Protein 5T8V (pdb70)

Sequence (1315 aa):
GESLDLRQRANVALHELKAYLQAAFQAVDRAIAQKSSNEMAIFLSETEATLAAPTQTKLQSALKKTIELNCFMTVPLDDLIYLLRLCDSALRQTESLDFSVQTSWGAQDVEQWLELLPNLEAAIRAARTSMRIMCGGREEKQLYSENAIEQALSLCKRLIDGIIMPLAELRNTSDTEELFKALSSCKRRILPLMTDAQKLLSMMSELIAKVDTSETVTNALEFAASQLLFIETANAERDSVIETQKFDGFRLVAMDMICQIFLLNPSQRQGIIDEILTSLEKLPLGKRARTFKLADGSSIQPVSALIMRLVQTSAGIIQSEAQGASQHSTAIRDLDTISTPLLETARNNASYVIKFIVNRALNSPYRNLLDLFVEDFITCLDNPDWPAAELLLRLLMLMMVGLVENDKSSIMAKNMALELLGTMCAAISKLRGHVRKMASALEADELSLFLSDLAASALELKSRPEHMVAWTGPYRATLEYLQSRSNEDAQLSSAMTFIISEWGSKICTCYDGYQDDVLERDQELGRLAYRLREMILDRKWLSTEYTYKDVSPLQAKLSYSIILLRSQFCEAFGAILNILLNSMASDQPTVRSKSLKSINQVMEADPTILDGDSVVVQLILRSSSDSSTQVRDSALGLISKCISLRPALEEKMTETVVNRFSDAGPGVRKRAMKLAKDIYLRNSNRVLRSAIANGLLHRVQDPEESVRDLARQVIEEIWFAPSLSEHVILMVQTVKRGNVANVLDKVLQALLSPSSKTSQASMEVCRKLVGSMFDLIDNNDASAPSGRDVLQVLMIFAKAEASLFTFEQLRLLRPYIASIGTSEDLTVSRAVVVIYRRVLPQLSSAHAQFLTDVRKELLPVVAKVPRALLDDVMACLWIISTLLGTYEPLARLVISSLKGIQKTRASAQVQPLDQLKIRQFDRYSLIVGMAGKHCNLDSHHEMFKEHFPKFSGASVSKLMVDIVVPFAAPSWPLDVRKPALDCVGLVCQSSPRNYVAANVYTAFQQVFDDQIPILETMVLRSLKEFLFSEEKRSETNYDDVASATTHRFLKDITRIATSTQDDHAFLAVEVLASINRQGLVHPKETGVTFITLATSTHPRISELAFLEHKALHTKHETVIEREYAKAIQSIFAYQRDIVKDPRGATTNPFTPKLHLFMEVLKISKAKNRVKFLEKLVSQIDFDIAKLELPPHVQYSRFIIENLAFFEYVTVGEIHSLVAAMERLVASTGASVAQVIESEVRLRQLTAASMILLAIWEVRTYLRRLYSLARPPVKVQGVTGDKVWEEINNIMGALSGGRERMVRACKDLVELMSID

InterPro domains:
  IPR011989 Armadillo-like helical [G3DSA:1.25.10.10] (979-1140)
  IPR016024 Armadillo-type fold [SSF48371] (767-1599)
  IPR024986 Sister chromatid cohesion C-terminal domain [PF12830] (1502-1687)
  IPR033031 Scc2/Nipped-B family [PTHR21704] (41-1926)

Nearest PDB structures (foldseek):
  5t8v-assembly1_A  TM=1.001E+00  e=0.000E+00  Thermochaetoides thermophila DSM 1495
  6yuf-assembly1_D  TM=5.471E-01  e=8.106E-29  Schizosaccharomyces pombe 972h-
  5me3-assembly1_A  TM=6.918E-01  e=1.312E-23  Eremothecium gossypii ATCC 10895
  5w0w-assembly4_J  TM=2.829E-01  e=2.355E-06  Homo sapiens
  7pks-assembly1_p  TM=2.955E-01  e=1.503E-05  Homo sapiens

Solvent-accessible surface area: 59080 Å² total; per-residue (Å²): 128,116,104,105,106,100,168,55,80,12,64,47,4,19,107,80,0,68,65,41,1,93,32,0,19,109,1,1,87,118,1,50,78,101,127,60,71,25,164,48,0,24,44,46,50,123,102,46,3,2,0,14,13,90,4,0,51,118,0,1,62,16,0,96,104,0,42,119,27,109,12,4,116,78,2,51,46,122,27,0,62,74,0,29,138,11,0,43,3,2,5,86,82,1,97,103,52,104,2,25,13,102,71,107,62,16,49,136,61,8,100,142,3,19,126,48,4,65,38,0,25,1,0,0,12,0,0,27,0,2,0,16,2,5,6,22,66,23,156,59,174,109,1,77,53,95,86,9,11,79,25,0,9,42,4,0,92,66,2,3,101,5,1,1,17,25,1,1,74,10,64,70,72,105,129,23,68,106,0,12,112,14,0,22,99,18,93,215,115,0,67,62,1,1,36,5,2,30,81,0,4,43,2,0,10,60,0,11,50,114,20,153,39,54,114,103,4,6,74,22,0,10,151,7,2,13,73,1,0,20,11,64,32,7,148,37,101,205,45,14,0,4,116,15,131,49,2,45,20,0,13,84,23,1,0,49,2,0,7,46,1,1,50,70,42,88,114,41,41,83,36,6,0,40,85,1,0,45,40,4,39,159,48,92,119,58,47,33,51,92,61,24,148,16,90,88,58,38,25,0,2,9,1,0,0,0,0,0,7,0,0,0,14,16,23,70,136,4,137,49,59,80,53,0,13,76,78,38,58,37,4,0,96,25,0,37,91,40,0,52,65,38,39,94,45,0,101,58,3,0,28,56,0,1,106,28,0,6,71,63,6,26,120,96,131,0,59,71,0,0,37,21,0,4,87,1,0,42,58,0,5,29,11,9,12,5,0,0,0,5,7,0,0,50,22,0,4,76,66,0,27,37,40,31,121,60,132,191,21,62,101,109,4,45,35,4,0,20,58,4,0,0,47,0,0,14,10,0,0,128,9,41,15,53,0,73,151,16,16,88,51,176,84,123,59,128,24,16,116,64,0,34,80,4,0,62,8,7,19,110,139,124,89,65,52,68,73,14,2,23,28,76,0,0,6,9,0,0,2,25,31,0,38,73,99,21,117,166,70,42,24,3,27,14,0,17,28,3,1,8,2,27,0,0,27,87,0,5,86,4,38,75,61,72,188,81,131,75,117,100,36,7,42,54,4,0,67,2,0,24,24,0,36,34,1,39,113,69,131,113,32,7,52,105,102,56,131,65,139,123,7,45,89,100,19,0,48,12,0,4,1,0,14,4,10,54,12,89,0,5,86,19,16,36,67,2,8,57,31,1,2,90,9,6,55,28,123,52,109,93,6,42,63,36,2,25,122,1,0,37,89,0,0,89,35,3,31,44,25,3,70,74,156,12,63,1,8,94,16,0,38,144,10,1,72,30,118,41,58,123,4,26,31,30,0,1,19,5,0,38,64,0,3,78,48,71,90,96,22,8,98,116,0,3,119,26,0,30,74,36,6,92,9,87,7,61,37,1,22,71,100,0,0,87,15,0,21,63,0,10,94,125,36,82,45,84,89,20,39,2,28,2,2,14,15,0,0,72,39,11,120,2,104,82,92,50,0,68,74,30,0,65,74,0,2,50,66,10,5,11,37,179,118,72,65,41,46,0,21,8,1,2,54,0,19,136,121,30,130,2,55,88,13,0,4,91,2,0,56,54,13,17,47,115,122,54,176,85,17,145,76,10,26,88,31,0,85,126,1,0,28,11,0,3,96,51,27,95,117,152,142,80,108,56,33,58,26,114,24,2,0,63,0,0,22,17,0,2,86,10,58,16,37,2,5,66,42,97,20,0,130,50,0,48,87,69,0,64,52,6,27,122,42,143,47,69,44,11,2,99,0,0,1,9,0,1,54,84,0,0,63,81,32,112,79,53,54,63,117,22,2,32,44,0,17,139,64,1,32,80,9,2,61,151,9,60,99,70,4,0,30,9,0,0,5,1,0,65,39,0,0,58,56,26,70,71,50,83,21,1,0,134,22,5,7,59,4,0,67,10,0,55,130,14,122,42,28,28,135,110,110,129,24,60,123,96,75,18,154,76,1,52,40,65,0,16,7,0,0,0,2,1,47,35,4,51,4,56,92,48,80,100,51,0,94,124,71,13,105,202,20,104,67,48,33,3,6,111,18,5,1,55,26,0,8,54,4,1,38,72,108,53,62,84,79,4,9,71,7,0,1,17,1,0,1,4,0,0,23,54,15,6,143,12,0,44,27,66,60,0,46,76,11,0,54,64,0,2,98,48,107,40,86,69,0,9,13,15,1,0,125,5,8,45,73,4,5,59,56,7,18,168,106,78,173,162,89,53,65,97,3,2,37,46,5,8,88,95,0,15,175,23,1,34,73,6,0,38,52,60,46,75,89,40,0,29,17,0,0,34,0,5,0,0,2,17,103,55,55,33,10,133,28,117,87,5,1,27,22,0,3,6,0,2,13,10,94,31,80,118,0,21,112,34,0,36,92,8,2,71,38,4,6,92,132,77,57,104,12,1,55,161,32,15,32,126,0,0,83,30,0,15,37,9,2,99,70,43,25,162,47,45,60,0,2,55,100,133,114,39,43,8,15,0,72,30,3,4,74,2,0,103,102,26,147,83,169,45,5,22,100,0,0,42,64,0,4,65,36,0,71,27,115,43,79,71,112,170,56,2,93,36,0,28,22,1,15,0,0,2,0,0,0,1,22,14,154,12,67,42,49,27,13,11,115,35,0,4,35,6,1,54,136,16,1,63,70,22,0,44,67,2,0,90,39,4,63,87,99,89,151,55,135,37,2,0,0,0,0,2,1,1,26,0,2,69,45,0,40,47,22,1,67,188,11,35,92,181,104,200,103,26,122,127,62,185,68,25,100,5,83,182,4,32,111,67,0,73,66,23,11,14,5,21,69,38,51,136,118,79,9,61,136,10,3,118,54,0,26,97,60,33,93,83,149

Structure (mmCIF, N/CA/C/O backbone):
data_5T8V
#
_entry.id   5T8V
#
_cell.length_a   66.733
_cell.length_b   88.779
_cell.length_c   160.296
_cell.angle_alpha   90.000
_cell.angle_beta   93.170
_cell.angle_gamma   90.000
#
_symmetry.space_group_name_H-M   'P 1 21 1'
#
loop_
_entity.id
_entity.type
_entity.pdbx_description
1 polymer 'Putative uncharacterized protein'
2 non-polymer 'CITRIC ACID'
#
loop_
_atom_site.group_PDB
_atom_site.id
_atom_site.type_symbol
_atom_site.label_atom_id
_atom_site.label_alt_id
_atom_site.label_comp_id
_atom_site.label_asym_id
_atom_site.label_entity_id
_atom_site.label_seq_id
_atom_site.pdbx_PDB_ins_code
_atom_site.Cartn_x
_atom_site.Cartn_y
_atom_site.Cartn_z
_atom_site.occupancy
_atom_site.B_iso_or_equiv
_atom_site.auth_seq_id
_atom_site.auth_comp_id
_atom_site.auth_asym_id
_atom_site.auth_atom_id
_atom_site.pdbx_PDB_model_num
ATOM 1 N N . GLY A 1 4 ? -30.801 81.402 38.989 1.00 87.55 388 GLY A N 1
ATOM 2 C CA . GLY A 1 4 ? -29.924 81.774 40.084 1.00 90.27 388 GLY A CA 1
ATOM 3 C C . GLY A 1 4 ? -29.351 80.570 40.802 1.00 85.03 388 GLY A C 1
ATOM 4 O O . GLY A 1 4 ? -29.260 80.552 42.029 1.00 92.75 388 GLY A O 1
ATOM 7 N N . GLU A 1 5 ? -28.962 79.559 40.029 1.00 118.64 389 GLU A N 1
ATOM 8 C CA . GLU A 1 5 ? -28.406 78.320 40.559 1.00 116.41 389 GLU A CA 1
ATOM 9 C C . GLU A 1 5 ? -27.169 77.911 39.772 1.00 109.06 389 GLU A C 1
ATOM 10 O O . GLU A 1 5 ? -26.952 76.730 39.486 1.00 105.25 389 GLU A O 1
ATOM 22 N N . SER A 1 6 ? -26.339 78.885 39.412 1.00 101.48 390 SER A N 1
ATOM 23 C CA . SER A 1 6 ? -25.073 78.643 38.723 1.00 98.64 390 SER A CA 1
ATOM 24 C C . SER A 1 6 ? -23.953 78.965 39.709 1.00 100.54 390 SER A C 1
ATOM 25 O O . SER A 1 6 ? -23.548 80.124 39.849 1.00 100.51 390 SER A O 1
ATOM 33 N N . LEU A 1 7 ? -23.456 77.932 40.390 1.00 73.57 391 LEU A N 1
ATOM 34 C CA . LEU A 1 7 ? -22.479 78.097 41.458 1.00 76.17 391 LEU A CA 1
ATOM 35 C C . LEU A 1 7 ? -21.230 77.275 41.163 1.00 73.12 391 LEU A C 1
ATOM 36 O O . LEU A 1 7 ? -20.908 77.026 39.997 1.00 70.10 391 LEU A O 1
ATOM 52 N N . ASP A 1 8 ? -20.521 76.852 42.207 1.00 77.30 392 ASP A N 1
ATOM 53 C CA . ASP A 1 8 ? -19.375 75.975 42.026 1.00 74.97 392 ASP A CA 1
ATOM 54 C C . ASP A 1 8 ? -19.840 74.560 41.684 1.00 71.07 392 ASP A C 1
ATOM 55 O O . ASP A 1 8 ? -20.974 74.161 41.966 1.00 72.06 392 ASP A O 1
ATOM 64 N N . LEU A 1 9 ? -18.934 73.792 41.073 1.00 93.02 393 LEU A N 1
ATOM 65 C CA . LEU A 1 9 ? -19.311 72.507 40.491 1.00 89.62 393 LEU A CA 1
ATOM 66 C C . LEU A 1 9 ? -19.916 71.561 41.522 1.00 87.84 393 LEU A C 1
ATOM 67 O O . LEU A 1 9 ? -20.768 70.737 41.177 1.00 85.46 393 LEU A O 1
ATOM 83 N N . ARG A 1 10 ? -19.483 71.648 42.780 1.00 62.25 394 ARG A N 1
ATOM 84 C CA . ARG A 1 10 ? -20.037 70.790 43.822 1.00 61.25 394 ARG A CA 1
ATOM 85 C C . ARG A 1 10 ? -21.550 70.966 43.921 1.00 58.64 394 ARG A C 1
ATOM 86 O O . ARG A 1 10 ? -22.326 70.018 43.721 1.00 56.22 394 ARG A O 1
ATOM 107 N N . GLN A 1 11 ? -21.989 72.193 44.211 1.00 64.86 395 GLN A N 1
ATOM 108 C CA . GLN A 1 11 ? -23.413 72.439 44.396 1.00 62.79 395 GLN A CA 1
ATOM 109 C C . GLN A 1 11 ? -24.190 72.184 43.112 1.00 58.40 395 GLN A C 1
ATOM 110 O O . GLN A 1 11 ? -25.307 71.660 43.154 1.00 57.60 395 GLN A O 1
ATOM 124 N N . ARG A 1 12 ? -23.625 72.551 41.960 1.00 71.27 396 ARG A N 1
ATOM 125 C CA . ARG A 1 12 ? -24.296 72.252 40.698 1.00 66.14 396 ARG A CA 1
ATOM 126 C C . ARG A 1 12 ? -24.532 70.755 40.558 1.00 62.18 396 ARG A C 1
ATOM 127 O O . ARG A 1 12 ? -25.624 70.322 40.168 1.00 61.21 396 ARG A O 1
ATOM 148 N N . ALA A 1 13 ? -23.517 69.949 40.876 1.00 48.11 397 ALA A N 1
ATOM 149 C CA . ALA A 1 13 ? -23.674 68.500 40.852 1.00 45.98 397 ALA A CA 1
ATOM 150 C C . ALA A 1 13 ? -24.825 68.065 41.746 1.00 46.14 397 ALA A C 1
ATOM 151 O O . ALA A 1 13 ? -25.692 67.286 41.329 1.00 44.63 397 ALA A O 1
ATOM 158 N N . ASN A 1 14 ? -24.858 68.565 42.985 1.00 49.59 398 ASN A N 1
ATOM 159 C CA . ASN A 1 14 ? -25.950 68.1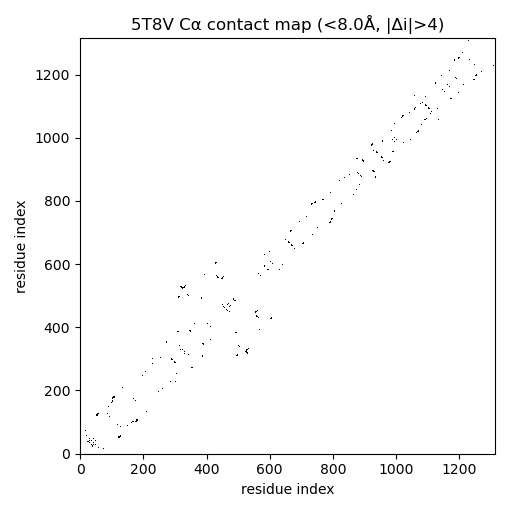87 43.880 1.00 51.38 398 ASN A CA 1
ATOM 160 C C . ASN A 1 14 ? -27.305 68.580 43.295 1.00 51.90 398 ASN A C 1
ATOM 161 O O . ASN A 1 14 ? -28.286 67.836 43.425 1.00 52.02 398 ASN A O 1
ATOM 172 N N . VAL A 1 15 ? -27.379 69.742 42.641 1.00 46.87 399 VAL A N 1
ATOM 173 C CA . VAL A 1 15 ? -28.640 70.193 42.056 1.00 45.95 399 VAL A CA 1
ATOM 174 C C . VAL A 1 15 ? -29.081 69.240 40.952 1.00 42.69 399 VAL A C 1
ATOM 175 O O . VAL A 1 15 ? -30.236 68.804 40.910 1.00 42.06 399 VAL A O 1
ATOM 188 N N . ALA A 1 16 ? -28.170 68.912 40.034 1.00 55.63 400 ALA A N 1
ATOM 189 C CA . ALA A 1 16 ? -28.508 67.963 38.978 1.00 51.59 400 ALA A CA 1
ATOM 190 C C . ALA A 1 16 ? -28.963 66.635 39.567 1.00 52.75 400 ALA A C 1
ATOM 191 O O . ALA A 1 16 ? -29.925 66.026 39.081 1.00 52.85 400 ALA A O 1
ATOM 198 N N . LEU A 1 17 ? -28.291 66.176 40.625 1.00 47.15 401 LEU A N 1
ATOM 199 C CA . LEU A 1 17 ? -28.675 64.922 41.264 1.00 47.72 401 LEU A CA 1
ATOM 200 C C . LEU A 1 17 ? -30.101 64.990 41.793 1.00 49.02 401 LEU A C 1
ATOM 201 O O . LEU A 1 17 ? -30.916 64.100 41.527 1.00 48.49 401 LEU A O 1
ATOM 217 N N . HIS A 1 18 ? -30.424 66.041 42.551 1.00 53.67 402 HIS A N 1
ATOM 218 C CA . HIS A 1 18 ? -31.757 66.132 43.142 1.00 55.49 402 HIS A CA 1
ATOM 219 C C . HIS A 1 18 ? -32.829 66.313 42.074 1.00 53.96 402 HIS A C 1
ATOM 220 O O . HIS A 1 18 ? -33.941 65.789 42.211 1.00 53.77 402 HIS A O 1
ATOM 234 N N . GLU A 1 19 ? -32.518 67.047 41.005 1.00 57.90 403 GLU A N 1
ATOM 235 C CA . GLU A 1 19 ? -33.478 67.211 39.918 1.00 56.85 403 GLU A CA 1
ATOM 236 C C . GLU A 1 19 ? -33.761 65.877 39.241 1.00 54.86 403 GLU A C 1
ATOM 237 O O . GLU A 1 19 ? -34.923 65.513 39.017 1.00 54.22 403 GLU A O 1
ATOM 249 N N . LEU A 1 20 ? -32.707 65.123 38.915 1.00 54.91 404 LEU A N 1
ATOM 250 C CA . LEU A 1 20 ? -32.911 63.822 38.289 1.00 52.93 404 LEU A CA 1
ATOM 251 C C . LEU A 1 20 ? -33.649 62.872 39.222 1.00 54.49 404 LEU A C 1
ATOM 252 O O . LEU A 1 20 ? -34.477 62.074 38.772 1.00 53.00 404 LEU A O 1
ATOM 268 N N . LYS A 1 21 ? -33.355 62.925 40.521 1.00 58.11 405 LYS A N 1
ATOM 269 C CA . LYS A 1 21 ? -34.077 62.083 41.469 1.00 60.67 405 LYS A CA 1
ATOM 270 C C . LYS A 1 21 ? -35.560 62.430 41.477 1.00 61.05 405 LYS A C 1
ATOM 271 O O . LYS A 1 21 ? -36.420 61.545 41.386 1.00 61.41 405 LYS A O 1
ATOM 290 N N . ALA A 1 22 ? -35.879 63.722 41.574 1.00 44.22 406 ALA A N 1
ATOM 291 C CA . ALA A 1 22 ? -37.273 64.152 41.596 1.00 43.95 406 ALA A CA 1
ATOM 292 C C . ALA A 1 22 ? -37.998 63.704 40.333 1.00 41.66 406 ALA A C 1
ATOM 293 O O . ALA A 1 22 ? -39.024 63.014 40.398 1.00 42.56 406 ALA A O 1
ATOM 300 N N . TYR A 1 23 ? -37.475 64.087 39.167 1.00 56.66 407 TYR A N 1
ATOM 301 C CA . TYR A 1 23 ? -38.117 63.701 37.915 1.00 53.84 407 TYR A CA 1
ATOM 302 C C . TYR A 1 23 ? -38.253 62.187 37.813 1.00 52.46 407 TYR A C 1
ATOM 303 O O . TYR A 1 23 ? -39.272 61.677 37.332 1.00 50.37 407 TYR A O 1
ATOM 321 N N . LEU A 1 24 ? -37.232 61.455 38.258 1.00 49.23 408 LEU A N 1
ATOM 322 C CA . LEU A 1 24 ? -37.271 59.997 38.216 1.00 48.93 408 LEU A CA 1
ATOM 323 C C . LEU A 1 24 ? -38.443 59.462 39.030 1.00 51.75 408 LEU A C 1
ATOM 324 O O . LEU A 1 24 ? -39.230 58.638 38.545 1.00 50.74 408 LEU A O 1
ATOM 340 N N . GLN A 1 25 ? -38.576 59.923 40.277 1.00 65.28 409 GLN A N 1
ATOM 341 C CA . GLN A 1 25 ? -39.698 59.495 41.106 1.00 69.55 409 GLN A CA 1
ATOM 342 C C . GLN A 1 25 ? -41.027 59.844 40.450 1.00 66.52 409 GLN A C 1
ATOM 343 O O . GLN A 1 25 ? -41.947 59.018 40.417 1.00 66.36 409 GLN A O 1
ATOM 357 N N . ALA A 1 26 ? -41.143 61.062 39.915 1.00 37.56 410 ALA A N 1
ATOM 358 C CA . ALA A 1 26 ? -42.369 61.455 39.227 1.00 37.39 410 ALA A CA 1
ATOM 359 C C . ALA A 1 26 ? -42.690 60.500 38.083 1.00 35.36 410 ALA A C 1
ATOM 360 O O . ALA A 1 26 ? -43.860 60.169 37.848 1.00 35.86 410 ALA A O 1
ATOM 367 N N . ALA A 1 27 ? -41.665 60.044 37.360 1.00 42.28 411 ALA A N 1
ATOM 368 C CA . ALA A 1 27 ? -41.893 59.109 36.263 1.00 39.40 411 ALA A CA 1
ATOM 369 C C . ALA A 1 27 ? -42.352 57.752 36.781 1.00 39.60 411 ALA A C 1
ATOM 370 O O . ALA A 1 27 ? -43.295 57.162 36.240 1.00 40.04 411 ALA A O 1
ATOM 377 N N . PHE A 1 28 ? -41.704 57.240 37.830 1.00 53.26 412 PHE A N 1
ATOM 378 C CA . PHE A 1 28 ? -42.065 55.917 38.330 1.00 52.81 412 PHE A CA 1
ATOM 379 C C . PHE A 1 28 ? -43.477 55.903 38.904 1.00 55.23 412 PHE A C 1
ATOM 380 O O . PHE A 1 28 ? -44.254 54.982 38.626 1.00 56.37 412 PHE A O 1
ATOM 397 N N . GLN A 1 29 ? -43.837 56.911 39.701 1.00 59.70 413 GLN A N 1
ATOM 398 C CA . GLN A 1 29 ? -45.204 56.957 40.209 1.00 63.04 413 GLN A CA 1
ATOM 399 C C . GLN A 1 29 ? -46.200 57.318 39.114 1.00 62.87 413 GLN A C 1
ATOM 400 O O . GLN A 1 29 ? -47.388 57.005 39.247 1.00 67.32 413 GLN A O 1
ATOM 414 N N . ALA A 1 30 ? -45.743 57.956 38.032 1.00 47.35 414 ALA A N 1
ATOM 415 C CA . ALA A 1 30 ? -46.593 58.101 36.855 1.00 43.84 414 ALA A CA 1
ATOM 416 C C . ALA A 1 30 ? -46.891 56.742 36.233 1.00 41.31 414 ALA A C 1
ATOM 417 O O . ALA A 1 30 ? -48.016 56.489 35.787 1.00 41.70 414 ALA A O 1
ATOM 424 N N . VAL A 1 31 ? -45.896 55.852 36.199 1.00 34.90 415 VAL A N 1
ATOM 425 C CA . VAL A 1 31 ? -46.134 54.489 35.732 1.00 34.72 415 VAL A CA 1
ATOM 426 C C . VAL A 1 31 ? -47.099 53.774 36.669 1.00 37.37 415 VAL A C 1
ATOM 427 O O . VAL A 1 31 ? -48.028 53.088 36.223 1.00 37.97 415 VAL A O 1
ATOM 440 N N . ASP A 1 32 ? -46.896 53.918 37.981 1.00 39.36 416 ASP A N 1
ATOM 441 C CA . ASP A 1 32 ? -47.816 53.312 38.940 1.00 42.22 416 ASP A CA 1
ATOM 442 C C . ASP A 1 32 ? -49.246 53.766 38.681 1.00 43.34 416 ASP A C 1
ATOM 443 O O . ASP A 1 32 ? -50.173 52.949 38.638 1.00 44.75 416 ASP A O 1
ATOM 452 N N . ARG A 1 33 ? -49.443 55.074 38.505 1.00 61.52 417 ARG A N 1
ATOM 453 C CA . ARG A 1 33 ? -50.779 55.588 38.221 1.00 63.71 417 ARG A CA 1
ATOM 454 C C . ARG A 1 33 ? -51.311 55.033 36.907 1.00 62.18 417 ARG A C 1
ATOM 455 O O . ARG A 1 33 ? -52.506 54.741 36.786 1.00 62.89 417 ARG A O 1
ATOM 476 N N . ALA A 1 34 ? -50.439 54.883 35.909 1.00 56.59 418 ALA A N 1
ATOM 477 C CA . ALA A 1 34 ? -50.868 54.361 34.619 1.00 55.41 418 ALA A CA 1
ATOM 478 C C . ALA A 1 34 ? -51.215 52.879 34.678 1.00 56.71 418 ALA A C 1
ATOM 479 O O . ALA A 1 34 ? -51.919 52.390 33.791 1.00 57.83 418 ALA A O 1
ATOM 486 N N . ILE A 1 35 ? -50.734 52.157 35.686 1.00 46.39 419 ILE A N 1
ATOM 487 C CA . ILE A 1 35 ? -51.091 50.749 35.855 1.00 47.32 419 ILE A CA 1
ATOM 488 C C . ILE A 1 35 ? -52.355 50.601 36.690 1.00 50.64 419 ILE A C 1
ATOM 489 O O . ILE A 1 35 ? -53.287 49.892 36.300 1.00 51.96 419 ILE A O 1
ATOM 505 N N . ALA A 1 36 ? -52.400 51.255 37.852 1.00 60.06 420 ALA A N 1
ATOM 506 C CA . ALA A 1 36 ? -53.599 51.252 38.682 1.00 62.76 420 ALA A CA 1
ATOM 507 C C . ALA A 1 36 ? -54.805 51.599 37.822 1.00 62.92 420 ALA A C 1
ATOM 508 O O . ALA A 1 36 ? -55.660 50.746 37.562 1.00 64.52 420 ALA A O 1
ATOM 515 N N . GLN A 1 37 ? -54.877 52.848 37.374 1.00 61.00 421 GLN A N 1
ATOM 516 C CA . GLN A 1 37 ? -55.824 53.213 36.333 1.00 61.30 421 GLN A CA 1
ATOM 517 C C . GLN A 1 37 ? -55.406 52.554 35.025 1.00 60.85 421 GLN A C 1
ATOM 518 O O . GLN A 1 37 ? -54.220 52.507 34.690 1.00 59.68 421 GLN A O 1
ATOM 532 N N . LYS A 1 38 ? -56.383 52.031 34.284 1.00 54.80 422 LYS A N 1
ATOM 533 C CA . LYS A 1 38 ? -56.106 51.347 33.026 1.00 54.27 422 LYS A CA 1
ATOM 534 C C . LYS A 1 38 ? -56.012 52.308 31.844 1.00 52.69 422 LYS A C 1
ATOM 535 O O . LYS A 1 38 ? -56.403 51.948 30.726 1.00 52.30 422 LYS A O 1
ATOM 554 N N . SER A 1 39 ? -55.498 53.518 32.059 1.00 61.38 423 SER A N 1
ATOM 555 C CA . SER A 1 39 ? -55.406 54.529 31.017 1.00 61.17 423 SER A CA 1
ATOM 556 C C . SER A 1 39 ? -53.987 55.075 30.957 1.00 62.20 423 SER A C 1
ATOM 557 O O . SER A 1 39 ? -53.218 54.973 31.916 1.00 63.11 423 SER A O 1
ATOM 565 N N . SER A 1 40 ? -53.651 55.667 29.813 1.00 49.48 424 SER A N 1
ATOM 566 C CA . SER A 1 40 ? -52.327 56.241 29.614 1.00 48.84 424 SER A CA 1
ATOM 567 C C . SER A 1 40 ? -52.215 57.563 30.362 1.00 48.56 424 SER A C 1
ATOM 568 O O . SER A 1 40 ? -53.108 58.412 30.284 1.00 50.21 424 SER A O 1
ATOM 576 N N . ASN A 1 41 ? -51.118 57.732 31.089 1.00 75.99 425 ASN A N 1
ATOM 577 C CA . ASN A 1 41 ? -50.887 58.929 31.879 1.00 76.13 425 ASN A CA 1
ATOM 578 C C . ASN A 1 41 ? -50.225 60.009 31.023 1.00 72.21 425 ASN A C 1
ATOM 579 O O . ASN A 1 41 ? -49.794 59.770 29.893 1.00 70.19 425 ASN A O 1
ATOM 590 N N . GLU A 1 42 ? -50.164 61.224 31.575 1.00 75.75 426 GLU A N 1
ATOM 591 C CA . GLU A 1 42 ? -49.486 62.319 30.890 1.00 74.91 426 GLU A CA 1
ATOM 592 C C . GLU A 1 42 ? -48.022 61.995 30.621 1.00 70.07 426 GLU A C 1
ATOM 593 O O . GLU A 1 42 ? -47.443 62.503 29.654 1.00 66.77 426 GLU A O 1
ATOM 605 N N . MET A 1 43 ? -47.409 61.163 31.461 1.00 50.74 427 MET A N 1
ATOM 606 C CA . MET A 1 43 ? -46.013 60.767 31.311 1.00 45.81 427 MET A CA 1
ATOM 607 C C . MET A 1 43 ? -45.840 59.327 30.856 1.00 42.01 427 MET A C 1
ATOM 608 O O . MET A 1 43 ? -44.937 59.040 30.070 1.00 40.69 427 MET A O 1
ATOM 622 N N . ALA A 1 44 ? -46.683 58.415 31.327 1.00 29.14 428 ALA A N 1
ATOM 623 C CA . ALA A 1 44 ? -46.564 57.001 31.008 1.00 28.65 428 ALA A CA 1
ATOM 624 C C . ALA A 1 44 ? -47.605 56.587 29.972 1.00 28.66 428 ALA A C 1
ATOM 625 O O . ALA A 1 44 ? -48.562 57.307 29.681 1.00 29.38 428 ALA A O 1
ATOM 632 N N . ILE A 1 45 ? -47.396 55.398 29.415 1.00 34.98 429 ILE A N 1
ATOM 633 C CA . ILE A 1 45 ? -48.294 54.793 28.441 1.00 35.02 429 ILE A CA 1
ATOM 634 C C . ILE A 1 45 ? -48.713 53.435 28.980 1.00 37.32 429 ILE A C 1
ATOM 635 O O . ILE A 1 45 ? -47.864 52.638 29.400 1.00 36.77 429 ILE A O 1
ATOM 651 N N . PHE A 1 46 ? -50.018 53.179 28.972 1.00 39.22 430 PHE A N 1
ATOM 652 C CA . PHE A 1 46 ? -50.571 51.914 29.435 1.00 41.91 430 PHE A CA 1
ATOM 653 C C . PHE A 1 46 ? -50.627 50.934 28.268 1.00 43.59 430 PHE A C 1
ATOM 654 O O . PHE A 1 46 ? -51.275 51.209 27.252 1.00 42.79 430 PHE A O 1
ATOM 671 N N . LEU A 1 47 ? -49.944 49.798 28.414 1.00 41.56 431 LEU A N 1
ATOM 672 C CA . LEU A 1 47 ? -49.956 48.758 27.392 1.00 44.69 431 LEU A CA 1
ATOM 673 C C . LEU A 1 47 ? -50.862 47.614 27.828 1.00 49.46 431 LEU A C 1
ATOM 674 O O . LEU A 1 47 ? -51.991 47.491 27.343 1.00 50.52 431 LEU A O 1
ATOM 690 N N . SER A 1 48 ? -50.378 46.775 28.735 1.00 51.00 432 SER A N 1
ATOM 691 C CA . SER A 1 48 ? -51.179 45.741 29.373 1.00 55.81 432 SER A CA 1
ATOM 692 C C . SER A 1 48 ? -51.445 46.140 30.821 1.00 57.77 432 SER A C 1
ATOM 693 O O . SER A 1 48 ? -51.024 47.202 31.286 1.00 57.38 432 SER A O 1
ATOM 701 N N . GLU A 1 49 ? -52.153 45.274 31.542 1.00 80.48 433 GLU A N 1
ATOM 702 C CA . GLU A 1 49 ? -52.473 45.551 32.937 1.00 84.69 433 GLU A CA 1
ATOM 703 C C . GLU A 1 49 ? -51.322 45.232 33.883 1.00 82.11 433 GLU A C 1
ATOM 704 O O . GLU A 1 49 ? -51.488 45.366 35.100 1.00 83.87 433 GLU A O 1
ATOM 716 N N . THR A 1 50 ? -50.169 44.811 33.359 1.00 75.71 434 THR A N 1
ATOM 717 C CA . THR A 1 50 ? -48.971 44.622 34.162 1.00 73.43 434 THR A CA 1
ATOM 718 C C . THR A 1 50 ? -47.803 45.487 33.714 1.00 69.48 434 THR A C 1
ATOM 719 O O . THR A 1 50 ? -46.930 45.782 34.537 1.00 69.51 434 THR A O 1
ATOM 730 N N . GLU A 1 51 ? -47.766 45.905 32.451 1.00 62.00 435 GLU A N 1
ATOM 731 C CA . GLU A 1 51 ? -46.697 46.734 31.917 1.00 57.86 435 GLU A CA 1
ATOM 732 C C . GLU A 1 51 ? -47.216 48.130 31.596 1.00 53.03 435 GLU A C 1
ATOM 733 O O . GLU A 1 51 ? -48.407 48.331 31.343 1.00 52.11 435 GLU A O 1
ATOM 745 N N . ALA A 1 52 ? -46.298 49.095 31.610 1.00 47.23 436 ALA A N 1
ATOM 746 C CA . ALA A 1 52 ? -46.607 50.478 31.268 1.00 44.97 436 ALA A CA 1
ATOM 747 C C . ALA A 1 52 ? -45.305 51.255 31.131 1.00 42.75 436 ALA A C 1
ATOM 748 O O . ALA A 1 52 ? -44.498 51.293 32.067 1.00 43.38 436 ALA A O 1
ATOM 755 N N . THR A 1 53 ? -45.088 51.875 29.976 1.00 37.48 437 THR A N 1
ATOM 756 C CA . THR A 1 53 ? -43.786 52.422 29.633 1.00 34.59 437 THR A CA 1
ATOM 757 C C . THR A 1 53 ? -43.768 53.937 29.818 1.00 33.47 437 THR A C 1
ATOM 758 O O . THR A 1 53 ? -44.768 54.563 30.168 1.00 34.52 437 THR A O 1
ATOM 769 N N . LEU A 1 54 ? -42.599 54.530 29.590 1.00 32.94 438 LEU A N 1
ATOM 770 C CA . LEU A 1 54 ? -42.438 55.975 29.647 1.00 31.13 438 LEU A CA 1
ATOM 771 C C . LEU A 1 54 ? -42.609 56.562 28.253 1.00 29.62 438 LEU A C 1
ATOM 772 O O . LEU A 1 54 ? -42.130 55.998 27.265 1.00 29.42 438 LEU A O 1
ATOM 788 N N . ALA A 1 55 ? -43.301 57.694 28.177 1.00 24.24 439 ALA A N 1
ATOM 789 C CA . ALA A 1 55 ? -43.544 58.331 26.893 1.00 23.48 439 ALA A CA 1
ATOM 790 C C . ALA A 1 55 ? -42.266 58.980 26.365 1.00 22.97 439 ALA A C 1
ATOM 791 O O . ALA A 1 55 ? -41.296 59.196 27.094 1.00 22.14 439 ALA A O 1
ATOM 798 N N . ALA A 1 56 ? -42.275 59.291 25.070 1.00 36.33 440 ALA A N 1
ATOM 799 C CA . ALA A 1 56 ? -41.087 59.865 24.446 1.00 36.18 440 ALA A CA 1
ATOM 800 C C . ALA A 1 56 ? -40.650 61.178 25.086 1.00 37.60 440 ALA A C 1
ATOM 801 O O . ALA A 1 56 ? -39.434 61.369 25.264 1.00 39.28 440 ALA A O 1
ATOM 808 N N . PRO A 1 57 ? -41.542 62.107 25.443 1.00 26.35 441 PRO A N 1
ATOM 809 C CA . PRO A 1 57 ? -41.080 63.380 26.019 1.00 26.29 441 P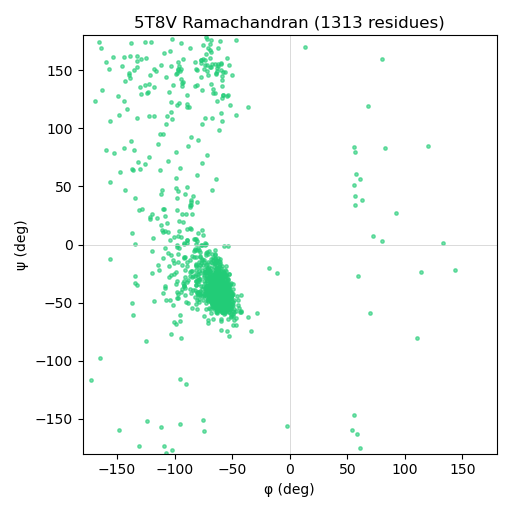RO A CA 1
ATOM 810 C C . PRO A 1 57 ? -40.448 63.204 27.391 1.00 26.98 441 PRO A C 1
ATOM 811 O O . PRO A 1 57 ? -39.385 63.769 27.679 1.00 28.08 441 PRO A O 1
ATOM 822 N N . THR A 1 58 ? -41.101 62.425 28.254 1.00 36.38 442 THR A N 1
ATOM 823 C CA . THR A 1 58 ? -40.521 62.151 29.563 1.00 37.69 442 THR A CA 1
ATOM 824 C C . THR A 1 58 ? -39.179 61.442 29.425 1.00 36.43 442 THR A C 1
ATOM 825 O O . THR A 1 58 ? -38.239 61.724 30.178 1.00 39.94 442 THR A O 1
ATOM 836 N N . GLN A 1 59 ? -39.066 60.527 28.461 1.00 26.61 443 GLN A N 1
ATOM 837 C CA . GLN A 1 59 ? -37.770 59.924 28.171 1.00 24.53 443 GLN A CA 1
ATOM 838 C C . GLN A 1 59 ? -36.752 60.988 27.788 1.00 23.95 443 GLN A C 1
ATOM 839 O O . GLN A 1 59 ? -35.594 60.931 28.214 1.00 23.80 443 GLN A O 1
ATOM 853 N N . THR A 1 60 ? -37.168 61.971 26.987 1.00 23.00 444 THR A N 1
ATOM 854 C CA . THR A 1 60 ? -36.264 63.057 26.615 1.00 23.50 444 THR A CA 1
ATOM 855 C C . THR A 1 60 ? -35.738 63.773 27.852 1.00 25.02 444 THR A C 1
ATOM 856 O O . THR A 1 60 ? -34.521 63.898 28.044 1.00 26.66 444 THR A O 1
ATOM 867 N N . LYS A 1 61 ? -36.644 64.251 28.708 1.00 23.62 445 LYS A N 1
ATOM 868 C CA . LYS A 1 61 ? -36.205 64.988 29.889 1.00 26.24 445 LYS A CA 1
ATOM 869 C C . LYS A 1 61 ? -35.306 64.130 30.775 1.00 26.22 445 LYS A C 1
ATOM 870 O O . LYS A 1 61 ? -34.285 64.611 31.287 1.00 26.05 445 LYS A O 1
ATOM 889 N N . LEU A 1 62 ? -35.662 62.857 30.967 1.00 35.84 446 LEU A N 1
ATOM 890 C CA . LEU A 1 62 ? -34.784 61.964 31.716 1.00 37.25 446 LEU A CA 1
ATOM 891 C C . LEU A 1 62 ? -33.396 61.916 31.094 1.00 38.20 446 LEU A C 1
ATOM 892 O O . LEU A 1 62 ? -32.386 61.923 31.807 1.00 39.61 446 LEU A O 1
ATOM 908 N N . GLN A 1 63 ? -33.324 61.865 29.764 1.00 35.46 447 GLN A N 1
ATOM 909 C CA . GLN A 1 63 ? -32.025 61.855 29.102 1.00 34.29 447 GLN A CA 1
ATOM 910 C C . GLN A 1 63 ? -31.243 63.121 29.419 1.00 35.35 447 GLN A C 1
ATOM 911 O O . GLN A 1 63 ? -30.048 63.060 29.733 1.00 36.66 447 GLN A O 1
ATOM 925 N N . SER A 1 64 ? -31.901 64.280 29.352 1.00 33.05 448 SER A N 1
ATOM 926 C CA . SER A 1 64 ? -31.222 65.532 29.675 1.00 34.00 448 SER A CA 1
ATOM 927 C C . SER A 1 64 ? -30.653 65.497 31.091 1.00 34.90 448 SER A C 1
ATOM 928 O O . SER A 1 64 ? -29.468 65.786 31.309 1.00 35.80 448 SER A O 1
ATOM 936 N N . ALA A 1 65 ? -31.487 65.135 32.069 1.00 27.17 449 ALA A N 1
ATOM 937 C CA . ALA A 1 65 ? -31.022 65.082 33.452 1.00 29.23 449 ALA A CA 1
ATOM 938 C C . ALA A 1 65 ? -29.856 64.111 33.608 1.00 29.88 449 ALA A C 1
ATOM 939 O O . ALA A 1 65 ? -28.873 64.409 34.302 1.00 31.17 449 ALA A O 1
ATOM 946 N N . LEU A 1 66 ? -29.946 62.944 32.966 1.00 32.93 450 LEU A N 1
ATOM 947 C CA . LEU A 1 66 ? -28.859 61.972 33.024 1.00 32.57 450 LEU A CA 1
ATOM 948 C C . LEU A 1 66 ? -27.563 62.568 32.489 1.00 32.08 450 LEU A C 1
ATOM 949 O O . LEU A 1 66 ? -26.494 62.404 33.090 1.00 32.42 450 LEU A O 1
ATOM 965 N N . LYS A 1 67 ? -27.635 63.260 31.349 1.00 32.26 451 LYS A N 1
ATOM 966 C CA . LYS A 1 67 ? -26.445 63.909 30.808 1.00 33.60 451 LYS A CA 1
ATOM 967 C C . LYS A 1 67 ? -25.876 64.918 31.796 1.00 35.69 451 LYS A C 1
ATOM 968 O O . LYS A 1 67 ? -24.653 65.018 31.958 1.00 36.37 451 LYS A O 1
ATOM 987 N N . LYS A 1 68 ? -26.746 65.671 32.473 1.00 43.03 452 LYS A N 1
ATOM 988 C CA . LYS A 1 68 ? -26.270 66.584 33.509 1.00 45.45 452 LYS A CA 1
ATOM 989 C C . LYS A 1 68 ? -25.490 65.833 34.584 1.00 45.06 452 LYS A C 1
ATOM 990 O O . LYS A 1 68 ? -24.387 66.243 34.966 1.00 45.75 452 LYS A O 1
ATOM 1009 N N . THR A 1 69 ? -26.045 64.727 35.086 1.00 40.03 453 THR A N 1
ATOM 1010 C CA . THR A 1 69 ? -25.362 63.987 36.146 1.00 41.63 453 THR A CA 1
ATOM 1011 C C . THR A 1 69 ? -24.030 63.426 35.662 1.00 41.33 453 THR A C 1
ATOM 1012 O O . THR A 1 69 ? -23.059 63.371 36.425 1.00 42.74 453 THR A O 1
ATOM 1023 N N . ILE A 1 70 ? -23.962 63.001 34.399 1.00 31.66 454 ILE A N 1
ATOM 1024 C CA . ILE A 1 70 ? -22.722 62.433 33.875 1.00 31.00 454 ILE A CA 1
ATOM 1025 C C . ILE A 1 70 ? -21.653 63.512 33.753 1.00 31.20 454 ILE A C 1
ATOM 1026 O O . ILE A 1 70 ? -20.510 63.328 34.188 1.00 31.48 454 ILE A O 1
ATOM 1042 N N . GLU A 1 71 ? -22.005 64.658 33.165 1.00 45.09 455 GLU A N 1
ATOM 1043 C CA . GLU A 1 71 ? -21.004 65.696 32.934 1.00 47.83 455 GLU A CA 1
ATOM 1044 C C . GLU A 1 71 ? -20.483 66.292 34.237 1.00 50.50 455 GLU A C 1
ATOM 1045 O O . GLU A 1 71 ? -19.355 66.797 34.273 1.00 51.01 455 GLU A O 1
ATOM 1057 N N . LEU A 1 72 ? -21.274 66.248 35.308 1.00 37.84 456 LEU A N 1
ATOM 1058 C CA . LEU A 1 72 ? -20.850 66.755 36.606 1.00 40.69 456 LEU A CA 1
ATOM 1059 C C . LEU A 1 72 ? -20.308 65.659 37.515 1.00 42.25 456 LEU A C 1
ATOM 1060 O O . LEU A 1 72 ? -20.113 65.897 38.711 1.00 44.29 456 LEU A O 1
ATOM 1076 N N . ASN A 1 73 ? -20.063 64.465 36.976 1.00 56.93 457 ASN A N 1
ATOM 1077 C CA . ASN A 1 73 ? -19.394 63.391 37.708 1.00 60.10 457 ASN A CA 1
ATOM 1078 C C . ASN A 1 73 ? -20.122 63.038 39.003 1.00 61.35 457 ASN A C 1
ATOM 1079 O O . ASN A 1 73 ? -19.493 62.680 40.002 1.00 65.03 457 ASN A O 1
ATOM 1090 N N . CYS A 1 74 ? -21.452 63.141 39.000 1.00 39.09 458 CYS A N 1
ATOM 1091 C CA . CYS A 1 74 ? -22.266 62.687 40.119 1.00 38.43 458 CYS A CA 1
ATOM 1092 C C . CYS A 1 74 ? -23.240 61.588 39.721 1.00 36.94 458 CYS A C 1
ATOM 1093 O O . CYS A 1 74 ? -24.064 61.180 40.548 1.00 38.33 458 CYS A O 1
ATOM 1101 N N . PHE A 1 75 ? -23.170 61.098 38.481 1.00 44.11 459 PHE A N 1
ATOM 1102 C CA . PHE A 1 75 ? -24.005 59.981 38.059 1.00 43.18 459 PHE A CA 1
ATOM 1103 C C . PHE A 1 75 ? -23.753 58.734 38.895 1.00 46.71 459 PHE A C 1
ATOM 1104 O O . PHE A 1 75 ? -24.631 57.869 38.981 1.00 47.04 459 PHE A O 1
ATOM 1121 N N . MET A 1 76 ? -22.578 58.629 39.518 1.00 60.84 460 MET A N 1
ATOM 1122 C CA . MET A 1 76 ? -22.267 57.471 40.349 1.00 64.32 460 MET A CA 1
ATOM 1123 C C . MET A 1 76 ? -23.153 57.406 41.585 1.00 65.97 460 MET A C 1
ATOM 1124 O O . MET A 1 76 ? -23.367 56.320 42.135 1.00 67.50 460 MET A O 1
ATOM 1138 N N . THR A 1 77 ? -23.673 58.548 42.038 1.00 60.52 461 THR A N 1
ATOM 1139 C CA . THR A 1 77 ? -24.460 58.588 43.265 1.00 62.31 461 THR A CA 1
ATOM 1140 C C . THR A 1 77 ? -25.908 58.171 43.050 1.00 61.69 461 THR A C 1
ATOM 1141 O O . THR A 1 77 ? -26.587 57.826 44.024 1.00 64.68 461 THR A O 1
ATOM 1152 N N . VAL A 1 78 ? -26.395 58.197 41.812 1.00 48.39 462 VAL A N 1
ATOM 1153 C CA . VAL A 1 78 ? -27.765 57.791 41.507 1.00 47.15 462 VAL A CA 1
ATOM 1154 C C . VAL A 1 78 ? -27.996 56.391 42.065 1.00 48.04 462 VAL A C 1
ATOM 1155 O O . VAL A 1 78 ? -27.197 55.484 41.791 1.00 47.68 462 VAL A O 1
ATOM 1168 N N . PRO A 1 79 ? -29.056 56.160 42.837 1.00 46.83 463 PRO A N 1
ATOM 1169 C CA . PRO A 1 79 ? -29.296 54.813 43.367 1.00 48.41 463 PRO A CA 1
ATOM 1170 C C . PRO A 1 79 ? -29.327 53.776 42.256 1.00 46.91 463 PRO A C 1
ATOM 1171 O O . PRO A 1 79 ? -30.040 53.921 41.262 1.00 44.67 463 PRO A O 1
ATOM 1182 N N . LEU A 1 80 ? -28.531 52.721 42.430 1.00 40.52 464 LEU A N 1
ATOM 1183 C CA . LEU A 1 80 ? -28.496 51.643 41.447 1.00 39.15 464 LEU A CA 1
ATOM 1184 C C . LEU A 1 80 ? -29.867 51.000 41.287 1.00 39.10 464 LEU A C 1
ATOM 1185 O O . LEU A 1 80 ? -30.376 50.865 40.168 1.00 37.20 464 LEU A O 1
ATOM 1201 N N . ASP A 1 81 ? -30.486 50.605 42.404 1.00 68.05 465 ASP A N 1
ATOM 1202 C CA . ASP A 1 81 ? -31.691 49.782 42.350 1.00 69.50 465 ASP A CA 1
ATOM 1203 C C . ASP A 1 81 ? -32.784 50.398 41.486 1.00 67.16 465 ASP A C 1
ATOM 1204 O O . ASP A 1 81 ? -33.563 49.666 40.864 1.00 66.91 465 ASP A O 1
ATOM 1213 N N . ASP A 1 82 ? -32.866 51.727 41.426 1.00 64.15 466 ASP A N 1
ATOM 1214 C CA . ASP A 1 82 ? -33.892 52.385 40.628 1.00 62.36 466 ASP A CA 1
ATOM 1215 C C . ASP A 1 82 ? -33.384 52.814 39.253 1.00 58.65 466 ASP A C 1
ATOM 1216 O O . ASP A 1 82 ? -34.101 53.513 38.530 1.00 59.00 466 ASP A O 1
ATOM 1225 N N . LEU A 1 83 ? -32.167 52.417 38.880 1.00 46.28 467 LEU A N 1
ATOM 1226 C CA . LEU A 1 83 ? -31.725 52.514 37.493 1.00 40.74 467 LEU A CA 1
ATOM 1227 C C . LEU A 1 83 ? -32.020 51.231 36.727 1.00 38.05 467 LEU A C 1
ATOM 1228 O O . LEU A 1 83 ? -32.345 51.280 35.535 1.00 35.21 467 LEU A O 1
ATOM 1244 N N . ILE A 1 84 ? -31.908 50.080 37.396 1.00 39.41 468 ILE A N 1
ATOM 1245 C CA . ILE A 1 84 ? -32.354 48.826 36.799 1.00 38.89 468 ILE A CA 1
ATOM 1246 C C . ILE A 1 84 ? -33.827 48.917 36.430 1.00 38.08 468 ILE A C 1
ATOM 1247 O O . ILE A 1 84 ? -34.265 48.361 35.416 1.00 37.11 468 ILE A O 1
ATOM 1263 N N . TYR A 1 85 ? -34.617 49.614 37.250 1.00 35.87 469 TYR A N 1
ATOM 1264 C CA . TYR A 1 85 ? -36.040 49.755 36.962 1.00 34.55 469 TYR A CA 1
ATOM 1265 C C . TYR A 1 85 ? -36.261 50.596 35.710 1.00 31.05 469 TYR A C 1
ATOM 1266 O O . TYR A 1 85 ? -37.075 50.238 34.850 1.00 29.49 469 TYR A O 1
ATOM 1284 N N . LEU A 1 86 ? -35.542 51.713 35.586 1.00 35.87 470 LEU A N 1
ATOM 1285 C CA . LEU A 1 86 ? -35.636 52.510 34.370 1.00 32.74 470 LEU A CA 1
ATOM 1286 C C . LEU A 1 86 ? -35.225 51.691 33.153 1.00 32.37 470 LEU A C 1
ATOM 1287 O O . LEU A 1 86 ? -35.890 51.736 32.110 1.00 31.95 470 LEU A O 1
ATOM 1303 N N . LEU A 1 87 ? -34.139 50.922 33.269 1.00 26.50 471 LEU A N 1
ATOM 1304 C CA . LEU A 1 87 ? -33.738 50.054 32.167 1.00 25.94 471 LEU A CA 1
ATOM 1305 C C . LEU A 1 87 ? -34.807 49.013 31.857 1.00 26.95 471 LEU A C 1
ATOM 1306 O O . LEU A 1 87 ? -34.934 48.578 30.706 1.00 26.03 471 LEU A O 1
ATOM 1322 N N . ARG A 1 88 ? -35.587 48.606 32.861 1.00 37.83 472 ARG A N 1
ATOM 1323 C CA . ARG A 1 88 ? -36.661 47.653 32.608 1.00 39.22 472 ARG A CA 1
ATOM 1324 C C . ARG A 1 88 ? -37.808 48.313 31.853 1.00 36.20 472 ARG A C 1
ATOM 1325 O O . ARG A 1 88 ? -38.347 47.731 30.905 1.00 34.34 472 ARG A O 1
ATOM 1346 N N . LEU A 1 89 ? -38.199 49.524 32.258 1.00 29.97 473 LEU A N 1
ATOM 1347 C CA . LEU A 1 89 ? -39.206 50.261 31.502 1.00 28.69 473 LEU A CA 1
ATOM 1348 C C . LEU A 1 89 ? -38.764 50.452 30.057 1.00 27.39 473 LEU A C 1
ATOM 1349 O O . LEU A 1 89 ? -39.556 50.262 29.122 1.00 27.19 473 LEU A O 1
ATOM 1365 N N . CYS A 1 90 ? -37.499 50.824 29.855 1.00 28.84 474 CYS A N 1
ATOM 1366 C CA . CYS A 1 90 ? -36.964 50.919 28.502 1.00 27.51 474 CYS A CA 1
ATOM 1367 C C . CYS A 1 90 ? -37.111 49.591 27.769 1.00 27.85 474 CYS A C 1
ATOM 1368 O O . CYS A 1 90 ? -37.553 49.548 26.615 1.00 26.75 474 CYS A O 1
ATOM 1376 N N . ASP A 1 91 ? -36.751 48.488 28.432 1.00 32.40 475 ASP A N 1
ATOM 1377 C CA . ASP A 1 91 ? -36.838 47.186 27.783 1.00 33.94 475 ASP A CA 1
ATOM 1378 C C . ASP A 1 91 ? -38.276 46.845 27.417 1.00 33.97 475 ASP A C 1
ATOM 1379 O O . ASP A 1 91 ? -38.514 46.148 26.425 1.00 33.01 475 ASP A O 1
ATOM 1388 N N . SER A 1 92 ? -39.244 47.321 28.200 1.00 38.31 476 SER A N 1
ATOM 1389 C CA . SER A 1 92 ? -40.645 47.110 27.859 1.00 40.00 476 SER A CA 1
ATOM 1390 C C . SER A 1 92 ? -41.024 47.908 26.618 1.00 38.27 476 SER A C 1
ATOM 1391 O O . SER A 1 92 ? -41.634 47.372 25.683 1.00 39.64 476 SER A O 1
ATOM 1399 N N . ALA A 1 93 ? -40.664 49.194 26.589 1.00 30.95 477 ALA A N 1
ATOM 1400 C CA . ALA A 1 93 ? -40.952 50.009 25.413 1.00 28.91 477 ALA A CA 1
ATOM 1401 C C . ALA A 1 93 ? -40.303 49.434 24.161 1.00 27.99 477 ALA A C 1
ATOM 1402 O O . ALA A 1 93 ? -40.853 49.562 23.061 1.00 27.00 477 ALA A O 1
ATOM 1409 N N . LEU A 1 94 ? -39.141 48.795 24.304 1.00 31.11 478 LEU A N 1
ATOM 1410 C CA . LEU A 1 94 ? -38.456 48.231 23.147 1.00 32.28 478 LEU A CA 1
ATOM 1411 C C . LEU A 1 94 ? -39.067 46.900 22.725 1.00 34.94 478 LEU A C 1
ATOM 1412 O O . LEU A 1 94 ? -39.211 46.634 21.526 1.00 35.87 478 LEU A O 1
ATOM 1428 N N . ARG A 1 95 ? -39.429 46.052 23.690 1.00 33.63 479 ARG A N 1
ATOM 1429 C CA . ARG A 1 95 ? -40.108 44.805 23.358 1.00 35.62 479 ARG A CA 1
ATOM 1430 C C . ARG A 1 95 ? -41.464 45.066 22.718 1.00 35.11 479 ARG A C 1
ATOM 1431 O O . ARG A 1 95 ? -41.952 44.241 21.939 1.00 35.46 479 ARG A O 1
ATOM 1452 N N . GLN A 1 96 ? -42.089 46.202 23.030 1.00 38.00 480 GLN A N 1
ATOM 1453 C CA . GLN A 1 96 ? -43.381 46.519 22.431 1.00 39.52 480 GLN A CA 1
ATOM 1454 C C . GLN A 1 96 ? -43.285 46.566 20.910 1.00 39.15 480 GLN A C 1
ATOM 1455 O O . GLN A 1 96 ? -44.128 45.999 20.206 1.00 40.26 480 GLN A O 1
ATOM 1469 N N . THR A 1 97 ? -42.256 47.234 20.385 1.00 40.00 481 THR A N 1
ATOM 1470 C CA . THR A 1 97 ? -42.135 47.489 18.954 1.00 40.73 481 THR A CA 1
ATOM 1471 C C . THR A 1 97 ? -41.062 46.631 18.290 1.00 42.62 481 THR A C 1
ATOM 1472 O O . THR A 1 97 ? -40.611 46.957 17.188 1.00 42.58 481 THR A O 1
ATOM 1483 N N . GLU A 1 98 ? -40.646 45.535 18.928 1.00 51.64 482 GLU A N 1
ATOM 1484 C CA . GLU A 1 98 ? -39.573 44.721 18.365 1.00 53.40 482 GLU A CA 1
ATOM 1485 C C . GLU A 1 98 ? -40.003 44.070 17.055 1.00 56.58 482 GLU A C 1
ATOM 1486 O O . GLU A 1 98 ? -39.271 44.115 16.060 1.00 57.25 482 GLU A O 1
ATOM 1498 N N . SER A 1 99 ? -41.189 43.462 17.033 1.00 46.20 483 SER A N 1
ATOM 1499 C CA . SER A 1 99 ? -41.707 42.821 15.832 1.00 48.51 483 SER A CA 1
ATOM 1500 C C . SER A 1 99 ? -42.560 43.756 14.986 1.00 48.17 483 SER A C 1
ATOM 1501 O O . SER A 1 99 ? -42.885 43.410 13.845 1.00 49.64 483 SER A O 1
ATOM 1509 N N . LEU A 1 100 ? -42.927 44.919 15.516 1.00 62.77 484 LEU A N 1
ATOM 1510 C CA . LEU A 1 100 ? -43.748 45.864 14.776 1.00 62.54 484 LEU A CA 1
ATOM 1511 C C . LEU A 1 100 ? -43.063 46.279 13.478 1.00 62.46 484 LEU A C 1
ATOM 1512 O O . LEU A 1 100 ? -41.836 46.398 13.404 1.00 61.64 484 LEU A O 1
ATOM 1528 N N . ASP A 1 101 ? -43.875 46.498 12.447 1.00 57.81 485 ASP A N 1
ATOM 1529 C CA . ASP A 1 101 ? -43.411 46.973 11.146 1.00 55.25 485 ASP A CA 1
ATOM 1530 C C . ASP A 1 101 ? -43.963 48.380 10.945 1.00 53.07 485 ASP A C 1
ATOM 1531 O O . ASP A 1 101 ? -45.102 48.554 10.501 1.00 54.20 485 ASP A O 1
ATOM 1540 N N . PHE A 1 102 ? -43.151 49.382 11.280 1.00 35.47 486 PHE A N 1
ATOM 1541 C CA . PHE A 1 102 ? -43.536 50.782 11.157 1.00 32.16 486 PHE A CA 1
ATOM 1542 C C . PHE A 1 102 ? -43.041 51.408 9.858 1.00 29.85 486 PHE A C 1
ATOM 1543 O O . PHE A 1 102 ? -42.961 52.638 9.760 1.00 28.09 486 PHE A O 1
ATOM 1560 N N . SER A 1 103 ? -42.718 50.591 8.860 1.00 29.38 487 SER A N 1
ATOM 1561 C CA . SER A 1 103 ? -42.192 51.110 7.608 1.00 30.54 487 SER A CA 1
ATOM 1562 C C . SER A 1 103 ? -43.295 51.761 6.780 1.00 31.87 487 SER A C 1
ATOM 1563 O O . SER A 1 103 ? -44.470 51.391 6.860 1.00 32.71 487 SER A O 1
ATOM 1571 N N . VAL A 1 104 ? -42.901 52.746 5.987 1.00 29.50 488 VAL A N 1
ATOM 1572 C CA . VAL A 1 104 ? -43.795 53.411 5.047 1.00 30.84 488 VAL A CA 1
ATOM 1573 C C . VAL A 1 104 ? -43.660 52.737 3.691 1.00 33.85 488 VAL A C 1
ATOM 1574 O O . VAL A 1 104 ? -42.560 52.345 3.283 1.00 33.61 488 VAL A O 1
ATOM 1587 N N . GLN A 1 105 ? -44.780 52.603 2.989 1.00 53.07 489 GLN A N 1
ATOM 1588 C CA . GLN A 1 105 ? -44.810 52.018 1.657 1.00 56.00 489 GLN A CA 1
ATOM 1589 C C . GLN A 1 105 ? -45.308 53.051 0.657 1.00 56.60 489 GLN A C 1
ATOM 1590 O O . GLN A 1 105 ? -46.287 53.757 0.913 1.00 56.29 489 GLN A O 1
ATOM 1604 N N . THR A 1 106 ? -44.625 53.133 -0.487 1.00 52.79 490 THR A N 1
ATOM 1605 C CA . THR A 1 106 ? -44.998 54.111 -1.503 1.00 55.42 490 THR A CA 1
ATOM 1606 C C . THR A 1 106 ? -46.410 53.872 -2.016 1.00 58.99 490 THR A C 1
ATOM 1607 O O . THR A 1 106 ? -47.104 54.825 -2.390 1.00 60.22 490 THR A O 1
ATOM 1618 N N . SER A 1 107 ? -46.853 52.614 -2.042 1.00 58.05 491 SER A N 1
ATOM 1619 C CA . SER A 1 107 ? -48.201 52.302 -2.502 1.00 58.95 491 SER A CA 1
ATOM 1620 C C . SER A 1 107 ? -49.277 52.892 -1.600 1.00 57.21 491 SER A C 1
ATOM 1621 O O . SER A 1 107 ? -50.412 53.072 -2.051 1.00 59.26 491 SER A O 1
ATOM 1629 N N . TRP A 1 108 ? -48.948 53.195 -0.345 1.00 48.05 492 TRP A N 1
ATOM 1630 C CA . TRP A 1 108 ? -49.943 53.628 0.631 1.00 47.44 492 TRP A CA 1
ATOM 1631 C C . TRP A 1 108 ? -50.787 54.792 0.130 1.00 48.34 492 TRP A C 1
ATOM 1632 O O . TRP A 1 108 ? -50.350 55.562 -0.730 1.00 48.86 492 TRP A O 1
ATOM 1653 N N . GLY A 1 109 ? -52.001 54.917 0.665 1.00 50.64 493 GLY A N 1
ATOM 1654 C CA . GLY A 1 109 ? -52.873 56.026 0.370 1.00 52.81 493 GLY A CA 1
ATOM 1655 C C . GLY A 1 109 ? -53.018 56.969 1.550 1.00 52.62 493 GLY A C 1
ATOM 1656 O O . GLY A 1 109 ? -52.360 56.833 2.583 1.00 51.45 493 GLY A O 1
ATOM 1660 N N . ALA A 1 110 ? -53.916 57.940 1.381 1.00 62.39 494 ALA A N 1
ATOM 1661 C CA . ALA A 1 110 ? -54.079 58.977 2.391 1.00 61.27 494 ALA A CA 1
ATOM 1662 C C . ALA A 1 110 ? -54.603 58.431 3.713 1.00 60.41 494 ALA A C 1
ATOM 1663 O O . ALA A 1 110 ? -54.493 59.119 4.733 1.00 59.73 494 ALA A O 1
ATOM 1670 N N . GLN A 1 111 ? -55.169 57.223 3.726 1.00 59.96 495 GLN A N 1
ATOM 1671 C CA . GLN A 1 111 ? -55.680 56.643 4.962 1.00 60.35 495 GLN A CA 1
ATOM 1672 C C . GLN A 1 111 ? -54.721 55.651 5.603 1.00 57.55 495 GLN A C 1
ATOM 1673 O O . GLN A 1 111 ? -54.803 55.434 6.818 1.00 55.58 495 GLN A O 1
ATOM 1687 N N . ASP A 1 112 ? -53.821 55.044 4.827 1.00 48.58 496 ASP A N 1
ATOM 1688 C CA . ASP A 1 112 ? -52.805 54.182 5.421 1.00 46.58 496 ASP A CA 1
ATOM 1689 C C . ASP A 1 112 ? -51.898 54.968 6.357 1.00 42.72 496 ASP A C 1
ATOM 1690 O O . ASP A 1 112 ? -51.398 54.420 7.348 1.00 40.94 496 ASP A O 1
ATOM 1699 N N . VAL A 1 113 ? -51.681 56.254 6.068 1.00 40.47 497 VAL A N 1
ATOM 1700 C CA . VAL A 1 113 ? -50.863 57.084 6.942 1.00 38.78 497 VAL A CA 1
ATOM 1701 C C . VAL A 1 113 ? -51.595 57.419 8.233 1.00 38.19 497 VAL A C 1
ATOM 1702 O O . VAL A 1 113 ? -50.952 57.743 9.235 1.00 36.35 497 VAL A O 1
ATOM 1715 N N . GLU A 1 114 ? -52.929 57.375 8.233 1.00 50.91 498 GLU A N 1
ATOM 1716 C CA . GLU A 1 114 ? -53.669 57.581 9.473 1.00 51.07 498 GLU A CA 1
ATOM 1717 C C . GLU A 1 114 ? -53.489 56.398 10.415 1.00 49.61 498 GLU A C 1
ATOM 1718 O O . GLU A 1 114 ? -53.266 56.581 11.617 1.00 48.28 498 GLU A O 1
ATOM 1730 N N . GLN A 1 115 ? -53.594 55.178 9.887 1.00 49.96 499 GLN A N 1
ATOM 1731 C CA . GLN A 1 115 ? -53.309 53.995 10.688 1.00 50.78 499 GLN A CA 1
ATOM 1732 C C . GLN A 1 115 ? -51.837 53.932 11.073 1.00 48.05 499 GLN A C 1
ATOM 1733 O O . GLN A 1 115 ? -51.494 53.382 12.126 1.00 48.20 499 GLN A O 1
ATOM 1747 N N . TRP A 1 116 ? -50.959 54.492 10.238 1.00 38.42 500 TRP A N 1
ATOM 1748 C CA . TRP A 1 116 ? -49.537 54.527 10.564 1.00 34.23 500 TRP A CA 1
ATOM 1749 C C . TRP A 1 116 ? -49.253 55.517 11.688 1.00 31.68 500 TRP A C 1
ATOM 1750 O O . TRP A 1 116 ? -48.405 55.260 12.550 1.00 30.66 500 TRP A O 1
ATOM 1771 N N . LEU A 1 117 ? -49.962 56.648 11.700 1.00 25.66 501 LEU A N 1
ATOM 1772 C CA . LEU A 1 117 ? -49.721 57.695 12.686 1.00 24.90 501 LEU A CA 1
ATOM 1773 C C . LEU A 1 117 ? -50.065 57.260 14.103 1.00 24.92 501 LEU A C 1
ATOM 1774 O O . LEU A 1 117 ? -49.652 57.928 15.057 1.00 24.23 501 LEU A O 1
ATOM 1790 N N . GLU A 1 118 ? -50.814 56.172 14.267 1.00 40.77 502 GLU A N 1
ATOM 1791 C CA . GLU A 1 118 ? -51.161 55.699 15.600 1.00 42.64 502 GLU A CA 1
ATOM 1792 C C . GLU A 1 118 ? -50.024 54.936 16.265 1.00 40.03 502 GLU A C 1
ATOM 1793 O O . GLU A 1 118 ? -50.068 54.728 17.482 1.00 39.60 502 GLU A O 1
ATOM 1805 N N . LEU A 1 119 ? -49.010 54.525 15.501 1.00 32.20 503 LEU A N 1
ATOM 1806 C CA . LEU A 1 119 ? -47.849 53.850 16.062 1.00 29.93 503 LEU A CA 1
ATOM 1807 C C . LEU A 1 119 ? -46.868 54.816 16.711 1.00 28.89 503 LEU A C 1
ATOM 1808 O O . LEU A 1 119 ? -46.041 54.384 17.522 1.00 29.62 503 LEU A O 1
ATOM 1824 N N . LEU A 1 120 ? -46.942 56.103 16.379 1.00 27.71 504 LEU A N 1
ATOM 1825 C CA . LEU A 1 120 ? -45.886 57.027 16.783 1.00 26.10 504 LEU A CA 1
ATOM 1826 C C . LEU A 1 120 ? -45.683 57.099 18.290 1.00 26.06 504 LEU A C 1
ATOM 1827 O O . LEU A 1 120 ? -44.523 57.225 18.716 1.00 26.41 504 LEU A O 1
ATOM 1843 N N . PRO A 1 121 ? -46.714 57.056 19.137 1.00 21.44 505 PRO A N 1
ATOM 1844 C CA . PRO A 1 121 ? -46.460 57.072 20.585 1.00 21.51 505 PRO A CA 1
ATOM 1845 C C . PRO A 1 121 ? -45.547 55.942 21.040 1.00 20.96 505 PRO A C 1
ATOM 1846 O O . PRO A 1 121 ? -44.504 56.187 21.660 1.00 20.22 505 PRO A O 1
ATOM 1857 N N . ASN A 1 122 ? -45.920 54.698 20.729 1.00 26.14 506 ASN A N 1
ATOM 1858 C CA . ASN A 1 122 ? -45.101 53.558 21.131 1.00 26.17 506 ASN A CA 1
ATOM 1859 C C . ASN A 1 122 ? -43.758 53.553 20.408 1.00 25.37 506 ASN A C 1
ATOM 1860 O O . ASN A 1 122 ? -42.719 53.272 21.019 1.00 24.71 506 ASN A O 1
ATOM 1871 N N . LEU A 1 123 ? -43.757 53.852 19.109 1.00 29.65 507 LEU A N 1
ATOM 1872 C CA . LEU A 1 123 ? -42.512 53.857 18.346 1.00 28.09 507 LEU A CA 1
ATOM 1873 C C . LEU A 1 123 ? -41.513 54.847 18.934 1.00 27.02 507 LEU A C 1
ATOM 1874 O O . LEU A 1 123 ? -40.377 54.486 19.262 1.00 27.77 507 LEU A O 1
ATOM 1890 N N . GLU A 1 124 ? -41.922 56.110 19.068 1.00 25.20 508 GLU A N 1
ATOM 1891 C CA . GLU A 1 124 ? -41.050 57.126 19.651 1.00 25.61 508 GLU A CA 1
ATOM 1892 C C . GLU A 1 124 ? -40.630 56.740 21.062 1.00 25.80 508 GLU A C 1
ATOM 1893 O O . GLU A 1 124 ? -39.453 56.861 21.430 1.00 27.22 508 GLU A O 1
ATOM 1905 N N . ALA A 1 125 ? -41.585 56.275 21.872 1.00 21.59 509 ALA A N 1
ATOM 1906 C CA . ALA A 1 125 ? -41.256 55.824 23.218 1.00 20.63 509 ALA A CA 1
ATOM 1907 C C . ALA A 1 125 ? -40.137 54.790 23.191 1.00 20.37 509 ALA A C 1
ATOM 1908 O O . ALA A 1 125 ? -39.260 54.787 24.064 1.00 21.52 509 ALA A O 1
ATOM 1915 N N . ALA A 1 126 ? -40.140 53.914 22.184 1.00 17.85 510 ALA A N 1
ATOM 1916 C CA . ALA A 1 126 ? -39.096 52.900 22.077 1.00 17.69 510 ALA A CA 1
ATOM 1917 C C . ALA A 1 126 ? -37.774 53.510 21.627 1.00 16.74 510 ALA A C 1
ATOM 1918 O O . ALA A 1 126 ? -36.713 53.168 22.161 1.00 17.10 510 ALA A O 1
ATOM 1925 N N . ILE A 1 127 ? -37.816 54.408 20.640 1.00 20.96 511 ILE A N 1
ATOM 1926 C CA . ILE A 1 127 ? -36.598 55.064 20.163 1.00 21.90 511 ILE A CA 1
ATOM 1927 C C . ILE A 1 127 ? -35.871 55.730 21.326 1.00 23.49 511 ILE A C 1
ATOM 1928 O O . ILE A 1 127 ? -34.694 55.451 21.607 1.00 24.67 511 ILE A O 1
ATOM 1944 N N . ARG A 1 128 ? -36.572 56.618 22.032 1.00 25.19 512 ARG A N 1
ATOM 1945 C CA . ARG A 1 128 ? -35.928 57.352 23.110 1.00 26.92 512 ARG A CA 1
ATOM 1946 C C . ARG A 1 128 ? -35.690 56.482 24.338 1.00 26.65 512 ARG A C 1
ATOM 1947 O O . ARG A 1 128 ? -34.813 56.803 25.149 1.00 26.64 512 ARG A O 1
ATOM 1968 N N . ALA A 1 129 ? -36.431 55.382 24.484 1.00 22.79 513 ALA A N 1
ATOM 1969 C CA . ALA A 1 129 ? -36.082 54.393 25.497 1.00 23.02 513 ALA A CA 1
ATOM 1970 C C . ALA A 1 129 ? -34.704 53.805 25.218 1.00 22.74 513 ALA A C 1
ATOM 1971 O O . ALA A 1 129 ? -33.858 53.711 26.117 1.00 23.47 513 ALA A O 1
ATOM 1978 N N . ALA A 1 130 ? -34.461 53.405 23.966 1.00 20.30 514 ALA A N 1
ATOM 1979 C CA . ALA A 1 130 ? -33.138 52.926 23.581 1.00 20.11 514 ALA A CA 1
ATOM 1980 C C . ALA A 1 130 ? -32.079 53.978 23.866 1.00 19.59 514 ALA A C 1
ATOM 1981 O O . ALA A 1 130 ? -31.027 53.676 24.444 1.00 19.76 514 ALA A O 1
ATOM 1988 N N . ARG A 1 131 ? -32.341 55.227 23.470 1.00 17.17 515 ARG A N 1
ATOM 1989 C CA . ARG A 1 131 ? -31.379 56.292 23.741 1.00 16.98 515 ARG A CA 1
ATOM 1990 C C . ARG A 1 131 ? -31.051 56.368 25.229 1.00 16.41 515 ARG A C 1
ATOM 1991 O O . ARG A 1 131 ? -29.879 56.470 25.617 1.00 16.72 515 ARG A O 1
ATOM 2012 N N . THR A 1 132 ? -32.077 56.309 26.081 1.00 20.90 516 THR A N 1
ATOM 2013 C CA . THR A 1 132 ? -31.844 56.339 27.522 1.00 22.66 516 THR A CA 1
ATOM 2014 C C . THR A 1 132 ? -30.965 55.173 27.961 1.00 23.72 516 THR A C 1
ATOM 2015 O O . THR A 1 132 ? -30.013 55.354 28.729 1.00 24.60 516 THR A O 1
ATOM 2026 N N . SER A 1 133 ? -31.276 53.961 27.492 1.00 23.50 517 SER A N 1
ATOM 2027 C CA . SER A 1 133 ? -30.468 52.801 27.860 1.00 24.21 517 SER A CA 1
ATOM 2028 C C . SER A 1 133 ? -29.002 53.022 27.506 1.00 24.36 517 SER A C 1
ATOM 2029 O O . SER A 1 133 ? -28.108 52.830 28.344 1.00 25.74 517 SER A O 1
ATOM 2037 N N . MET A 1 134 ? -28.734 53.431 26.264 1.00 24.91 518 MET A N 1
ATOM 2038 C CA . MET A 1 134 ? -27.355 53.659 25.843 1.00 23.97 518 MET A CA 1
ATOM 2039 C C . MET A 1 134 ? -26.674 54.687 26.739 1.00 24.06 518 MET A C 1
ATOM 2040 O O . MET A 1 134 ? -25.580 54.445 27.265 1.00 23.72 518 MET A O 1
ATOM 2054 N N . ARG A 1 135 ? -27.312 55.845 26.932 1.00 28.73 519 ARG A N 1
ATOM 2055 C CA . ARG A 1 135 ? -26.708 56.869 27.779 1.00 29.49 519 ARG A CA 1
ATOM 2056 C C . ARG A 1 135 ? -26.397 56.323 29.167 1.00 29.88 519 ARG A C 1
ATOM 2057 O O . ARG A 1 135 ? -25.344 56.628 29.740 1.00 30.04 519 ARG A O 1
ATOM 2078 N N . ILE A 1 136 ? -27.299 55.513 29.724 1.00 21.59 520 ILE A N 1
ATOM 2079 C CA . ILE A 1 136 ? -27.023 54.865 31.003 1.00 23.74 520 ILE A CA 1
ATOM 2080 C C . ILE A 1 136 ? -25.766 54.013 30.903 1.00 25.07 520 ILE A C 1
ATOM 2081 O O . ILE A 1 136 ? -24.976 53.931 31.852 1.00 25.33 520 ILE A O 1
ATOM 2097 N N . MET A 1 137 ? -25.559 53.363 29.757 1.00 32.50 521 MET A N 1
ATOM 2098 C CA . MET A 1 137 ? -24.328 52.612 29.539 1.00 32.97 521 MET A CA 1
ATOM 2099 C C . MET A 1 137 ? -23.137 53.503 29.204 1.00 32.56 521 MET A C 1
ATOM 2100 O O . MET A 1 137 ? -22.034 52.981 29.012 1.00 33.00 521 MET A O 1
ATOM 2114 N N . CYS A 1 138 ? -23.323 54.823 29.133 1.00 28.63 522 CYS A N 1
ATOM 2115 C CA . CYS A 1 138 ? -22.234 55.759 28.873 1.00 29.09 522 CYS A CA 1
ATOM 2116 C C . CYS A 1 138 ? -21.880 56.593 30.103 1.00 30.05 522 CYS A C 1
ATOM 2117 O O . CYS A 1 138 ? -21.426 57.732 29.974 1.00 29.52 522 CYS A O 1
ATOM 2125 N N . GLY A 1 139 ? -22.069 56.040 31.300 1.00 33.70 523 GLY A N 1
ATOM 2126 C CA . GLY A 1 139 ? -21.840 56.789 32.522 1.00 36.09 523 GLY A CA 1
ATOM 2127 C C . GLY A 1 139 ? -20.577 56.407 33.267 1.00 38.98 523 GLY A C 1
ATOM 2128 O O . GLY A 1 139 ? -20.207 57.065 34.244 1.00 40.09 523 GLY A O 1
ATOM 2132 N N . GLY A 1 140 ? -19.906 55.346 32.825 1.00 43.13 524 GLY A N 1
ATOM 2133 C CA . GLY A 1 140 ? -18.698 54.891 33.477 1.00 45.17 524 GLY A CA 1
ATOM 2134 C C . GLY A 1 140 ? -18.908 54.068 34.730 1.00 47.53 524 GLY A C 1
ATOM 2135 O O . GLY A 1 140 ? -17.920 53.698 35.377 1.00 52.26 524 GLY A O 1
ATOM 2139 N N . ARG A 1 141 ? -20.151 53.768 35.098 1.00 35.32 525 ARG A N 1
ATOM 2140 C CA . ARG A 1 141 ? -20.407 52.954 36.276 1.00 35.53 525 ARG A CA 1
ATOM 2141 C C . ARG A 1 141 ? -20.019 51.501 36.012 1.00 35.84 525 ARG A C 1
ATOM 2142 O O . ARG A 1 141 ? -20.003 51.029 34.872 1.00 34.14 525 ARG A O 1
ATOM 2163 N N . GLU A 1 142 ? -19.706 50.786 37.095 1.00 38.71 526 GLU A N 1
ATOM 2164 C CA . GLU A 1 142 ? -19.133 49.450 36.997 1.00 39.68 526 GLU A CA 1
ATOM 2165 C C . GLU A 1 142 ? -20.138 48.328 37.221 1.00 41.96 526 GLU A C 1
ATOM 2166 O O . GLU A 1 142 ? -19.838 47.178 36.883 1.00 42.39 526 GLU A O 1
ATOM 2178 N N . GLU A 1 143 ? -21.308 48.621 37.785 1.00 41.53 527 GLU A N 1
ATOM 2179 C CA . GLU A 1 143 ? -22.282 47.572 38.052 1.00 44.44 527 GLU A CA 1
ATOM 2180 C C . GLU A 1 143 ? -22.662 46.853 36.763 1.00 46.00 527 GLU A C 1
ATOM 2181 O O . GLU A 1 143 ? -22.892 47.479 35.724 1.00 44.13 527 GLU A O 1
ATOM 2193 N N . LYS A 1 144 ? -22.729 45.522 36.838 1.00 68.45 528 LYS A N 1
ATOM 2194 C CA . LYS A 1 144 ? -23.026 44.718 35.659 1.00 70.22 528 LYS A CA 1
ATOM 2195 C C . LYS A 1 144 ? -24.490 44.808 35.246 1.00 68.22 528 LYS A C 1
ATOM 2196 O O . LYS A 1 144 ? -24.806 44.568 34.075 1.00 66.40 528 LYS A O 1
ATOM 2215 N N . GLN A 1 145 ? -25.388 45.149 36.173 1.00 47.09 529 GLN A N 1
ATOM 2216 C CA . GLN A 1 145 ? -26.806 45.233 35.847 1.00 44.71 529 GLN A CA 1
ATOM 2217 C C . GLN A 1 145 ? -27.144 46.442 34.984 1.00 38.88 529 GLN A C 1
ATOM 2218 O O . GLN A 1 145 ? -28.293 46.565 34.548 1.00 36.81 529 GLN A O 1
ATOM 2232 N N . LEU A 1 146 ? -26.184 47.333 34.735 1.00 35.13 530 LEU A N 1
ATOM 2233 C CA . LEU A 1 146 ? -26.407 48.521 33.924 1.00 30.71 530 LEU A CA 1
ATOM 2234 C C . LEU A 1 146 ? -25.948 48.347 32.485 1.00 28.54 530 LEU A C 1
ATOM 2235 O O . LEU A 1 146 ? -26.118 49.267 31.679 1.00 26.97 530 LEU A O 1
ATOM 2251 N N . TYR A 1 147 ? -25.379 47.194 32.141 1.00 46.42 531 TYR A N 1
ATOM 2252 C CA . TYR A 1 147 ? -24.926 46.904 30.788 1.00 46.19 531 TYR A CA 1
ATOM 2253 C C . TYR A 1 147 ? -25.616 45.639 30.302 1.00 48.25 531 TYR A C 1
ATOM 2254 O O . TYR A 1 147 ? -25.643 44.631 31.015 1.00 51.48 531 TYR A O 1
ATOM 2272 N N . SER A 1 148 ? -26.177 45.696 29.096 1.00 25.96 532 SER A N 1
ATOM 2273 C CA . SER A 1 148 ? -26.825 44.538 28.491 1.00 26.57 532 SER A CA 1
ATOM 2274 C C . SER A 1 148 ? -26.564 44.555 26.995 1.00 25.62 532 SER A C 1
ATOM 2275 O O . SER A 1 148 ? -26.883 45.538 26.318 1.00 24.04 532 SER A O 1
ATOM 2283 N N . GLU A 1 149 ? -25.985 43.468 26.482 1.00 62.87 533 GLU A N 1
ATOM 2284 C CA . GLU A 1 149 ? -25.796 43.338 25.042 1.00 63.08 533 GLU A CA 1
ATOM 2285 C C . GLU A 1 149 ? -27.129 43.399 24.307 1.00 60.84 533 GLU A C 1
ATOM 2286 O O . GLU A 1 149 ? -27.206 43.929 23.190 1.00 60.52 533 GLU A O 1
ATOM 2298 N N . ASN A 1 150 ? -28.192 42.882 24.928 1.00 40.53 534 ASN A N 1
ATOM 2299 C CA . ASN A 1 150 ? -29.490 42.832 24.267 1.00 37.45 534 ASN A CA 1
ATOM 2300 C C . ASN A 1 150 ? -30.048 44.229 24.027 1.00 33.22 534 ASN A C 1
ATOM 2301 O O . ASN A 1 150 ? -30.702 44.471 23.008 1.00 31.89 534 ASN A O 1
ATOM 2312 N N . ALA A 1 151 ? -29.812 45.161 24.953 1.00 27.70 535 ALA A N 1
ATOM 2313 C CA . ALA A 1 151 ? -30.273 46.530 24.742 1.00 24.18 535 ALA A CA 1
ATOM 2314 C C . ALA A 1 151 ? -29.604 47.136 23.516 1.00 22.35 535 ALA A C 1
ATOM 2315 O O . ALA A 1 151 ? -30.263 47.765 22.677 1.00 21.32 535 ALA A O 1
ATOM 2322 N N . ILE A 1 152 ? -28.288 46.952 23.392 1.00 21.59 536 ILE A N 1
ATOM 2323 C CA . ILE A 1 152 ? -27.590 47.384 22.186 1.00 20.46 536 ILE A CA 1
ATOM 2324 C C . ILE A 1 152 ? -28.222 46.743 20.960 1.00 21.29 536 ILE A C 1
ATOM 2325 O O . ILE A 1 152 ? -28.446 47.406 19.941 1.00 21.17 536 ILE A O 1
ATOM 2341 N N . GLU A 1 153 ? -28.527 45.446 21.037 1.00 33.16 537 GLU A N 1
ATOM 2342 C CA . GLU A 1 153 ? -29.132 44.764 19.897 1.00 34.63 537 GLU A CA 1
ATOM 2343 C C . GLU A 1 153 ? -30.450 45.424 19.502 1.00 31.80 537 GLU A C 1
ATOM 2344 O O . GLU A 1 153 ? -30.708 45.669 18.317 1.00 29.57 537 GLU A O 1
ATOM 2356 N N . GLN A 1 154 ? -31.298 45.722 20.489 1.00 34.89 538 GLN A N 1
ATOM 2357 C CA . GLN A 1 154 ? -32.578 46.365 20.211 1.00 33.48 538 GLN A CA 1
ATOM 2358 C C . GLN A 1 154 ? -32.376 47.730 19.565 1.00 30.65 538 GLN A C 1
ATOM 2359 O O . GLN A 1 154 ? -33.008 48.052 18.552 1.00 30.52 538 GLN A O 1
ATOM 2373 N N . ALA A 1 155 ? -31.498 48.553 20.145 1.00 18.36 539 ALA A N 1
ATOM 2374 C CA . ALA A 1 155 ? -31.228 49.869 19.574 1.00 17.32 539 ALA A CA 1
ATOM 2375 C C . ALA A 1 155 ? -30.769 49.750 18.126 1.00 17.43 539 ALA A C 1
ATOM 2376 O O . ALA A 1 155 ? -31.252 50.472 17.244 1.00 16.96 539 ALA A O 1
ATOM 2383 N N . LEU A 1 156 ? -29.835 48.836 17.862 1.00 18.97 540 LEU A N 1
ATOM 2384 C CA . LEU A 1 156 ? -29.340 48.641 16.504 1.00 19.41 540 LEU A CA 1
ATOM 2385 C C . LEU A 1 156 ? -30.465 48.241 15.558 1.00 19.78 540 LEU A C 1
ATOM 2386 O O . LEU A 1 156 ? -30.551 48.747 14.430 1.00 19.69 540 LEU A O 1
ATOM 2402 N N . SER A 1 157 ? -31.338 47.332 15.998 1.00 26.22 541 SER A N 1
ATOM 2403 C CA . SER A 1 157 ? -32.492 46.970 15.184 1.00 27.37 541 SER A CA 1
ATOM 2404 C C . SER A 1 157 ? -33.329 48.198 14.861 1.00 25.75 541 SER A C 1
ATOM 2405 O O . SER A 1 157 ? -33.661 48.448 13.698 1.00 26.11 541 SER A O 1
ATOM 2413 N N . LEU A 1 158 ? -33.670 48.989 15.881 1.00 26.98 542 LEU A N 1
ATOM 2414 C CA . LEU A 1 158 ? -34.485 50.175 15.643 1.00 26.24 542 LEU A CA 1
ATOM 2415 C C . LEU A 1 158 ? -33.818 51.115 14.649 1.00 26.00 542 LEU A C 1
ATOM 2416 O O . LEU A 1 158 ? -34.495 51.721 13.813 1.00 27.11 542 LEU A O 1
ATOM 2432 N N . CYS A 1 159 ? -32.495 51.259 14.723 1.00 22.32 543 CYS A N 1
ATOM 2433 C CA . CYS A 1 159 ? -31.801 52.107 13.760 1.00 22.00 543 CYS A CA 1
ATOM 2434 C C . CYS A 1 159 ? -31.945 51.555 12.346 1.00 23.89 543 CYS A C 1
ATOM 2435 O O . CYS A 1 159 ? -32.289 52.291 11.411 1.00 24.27 543 CYS A O 1
ATOM 2443 N N . LYS A 1 160 ? -31.697 50.255 12.171 1.00 29.57 544 LYS A N 1
ATOM 2444 C CA . LYS A 1 160 ? -31.843 49.654 10.848 1.00 31.87 544 LYS A CA 1
ATOM 2445 C C . LYS A 1 160 ? -33.249 49.868 10.296 1.00 32.00 544 LYS A C 1
ATOM 2446 O O . LYS A 1 160 ? -33.419 50.352 9.171 1.00 32.67 544 LYS A O 1
ATOM 2465 N N . ARG A 1 161 ? -34.274 49.518 11.078 1.00 31.61 545 ARG A N 1
ATOM 2466 C CA . ARG A 1 161 ? -35.644 49.611 10.581 1.00 33.02 545 ARG A CA 1
ATOM 2467 C C . ARG A 1 161 ? -36.070 51.060 10.378 1.00 31.98 545 ARG A C 1
ATOM 2468 O O . ARG A 1 161 ? -36.921 51.340 9.526 1.00 32.25 545 ARG A O 1
ATOM 2489 N N . LEU A 1 162 ? -35.495 51.990 11.143 1.00 29.42 546 LEU A N 1
ATOM 2490 C CA . LEU A 1 162 ? -35.787 53.405 10.938 1.00 28.11 546 LEU A CA 1
ATOM 2491 C C . LEU A 1 162 ? -35.200 53.899 9.625 1.00 28.04 546 LEU A C 1
ATOM 2492 O O . LEU A 1 162 ? -35.853 54.648 8.889 1.00 28.57 546 LEU A O 1
ATOM 2508 N N . ILE A 1 163 ? -33.970 53.492 9.315 1.00 25.01 547 ILE A N 1
ATOM 2509 C CA . ILE A 1 163 ? -33.341 53.919 8.069 1.00 26.10 547 ILE A CA 1
ATOM 2510 C C . ILE A 1 163 ? -34.051 53.293 6.873 1.00 28.66 547 ILE A C 1
ATOM 2511 O O . ILE A 1 163 ? -34.382 53.980 5.900 1.00 29.09 547 ILE A O 1
ATOM 2527 N N . ASP A 1 164 ? -34.305 51.984 6.930 1.00 39.82 548 ASP A N 1
ATOM 2528 C CA . ASP A 1 164 ? -34.920 51.303 5.793 1.00 40.71 548 ASP A CA 1
ATOM 2529 C C . ASP A 1 164 ? -36.374 51.719 5.604 1.00 40.47 548 ASP A C 1
ATOM 2530 O O . ASP A 1 164 ? -36.841 51.861 4.468 1.00 42.04 548 ASP A O 1
ATOM 2539 N N . GLY A 1 165 ? -37.104 51.924 6.698 1.00 22.53 549 GLY A N 1
ATOM 2540 C CA . GLY A 1 165 ? -38.550 52.012 6.631 1.00 22.96 549 GLY A CA 1
ATOM 2541 C C . GLY A 1 165 ? -39.154 53.401 6.687 1.00 22.41 549 GLY A C 1
ATOM 2542 O O . GLY A 1 165 ? -40.340 53.561 6.387 1.00 23.10 549 GLY A O 1
ATOM 2546 N N . ILE A 1 166 ? -38.373 54.413 7.066 1.00 23.25 550 ILE A N 1
ATOM 2547 C CA . ILE A 1 166 ? -38.928 55.752 7.249 1.00 22.66 550 ILE A CA 1
ATOM 2548 C C . ILE A 1 166 ? -38.016 56.810 6.638 1.00 23.70 550 ILE A C 1
ATOM 2549 O O . ILE A 1 166 ? -38.426 57.548 5.736 1.00 24.33 550 ILE A O 1
ATOM 2565 N N . ILE A 1 167 ? -36.777 56.892 7.123 1.00 34.51 551 ILE A N 1
ATOM 2566 C CA . ILE A 1 167 ? -35.896 57.998 6.747 1.00 33.43 551 ILE A CA 1
ATOM 2567 C C . ILE A 1 167 ? -35.664 58.004 5.240 1.00 34.94 551 ILE A C 1
ATOM 2568 O O . ILE A 1 167 ? -35.920 59.002 4.553 1.00 35.87 551 ILE A O 1
ATOM 2584 N N . MET A 1 168 ? -35.179 56.885 4.703 1.00 31.79 552 MET A N 1
ATOM 2585 C CA . MET A 1 168 ? -34.885 56.817 3.274 1.00 33.10 552 MET A CA 1
ATOM 2586 C C . MET A 1 168 ? -36.135 56.976 2.419 1.00 33.85 552 MET A C 1
ATOM 2587 O O . MET A 1 168 ? -36.146 57.853 1.537 1.00 35.13 552 MET A O 1
ATOM 2601 N N . PRO A 1 169 ? -37.205 56.198 2.610 1.00 27.53 553 PRO A N 1
ATOM 2602 C CA . PRO A 1 169 ? -38.389 56.387 1.755 1.00 29.73 553 PRO A CA 1
ATOM 2603 C C . PRO A 1 169 ? -39.005 57.770 1.868 1.00 29.86 553 PRO A C 1
ATOM 2604 O O . PRO A 1 169 ? -39.586 58.258 0.890 1.00 31.14 553 PRO A O 1
ATOM 2615 N N . LEU A 1 170 ? -38.902 58.422 3.029 1.00 30.77 554 LEU A N 1
ATOM 2616 C CA . LEU A 1 170 ? -39.415 59.783 3.149 1.00 31.10 554 LEU A CA 1
ATOM 2617 C C . LEU A 1 170 ? -38.546 60.766 2.379 1.00 32.60 554 LEU A C 1
ATOM 2618 O O . LEU A 1 170 ? -39.064 61.659 1.699 1.00 34.67 554 LEU A O 1
ATOM 2634 N N . ALA A 1 171 ? -37.224 60.621 2.475 1.00 24.85 555 ALA A N 1
ATOM 2635 C CA . ALA A 1 171 ? -36.337 61.492 1.714 1.00 25.85 555 ALA A CA 1
ATOM 2636 C C . ALA A 1 171 ? -36.547 61.318 0.216 1.00 27.86 555 ALA A C 1
ATOM 2637 O O . ALA A 1 171 ? -36.532 62.298 -0.538 1.00 29.21 555 ALA A O 1
ATOM 2644 N N . GLU A 1 172 ? -36.757 60.079 -0.235 1.00 49.98 556 GLU A N 1
ATOM 2645 C CA . GLU A 1 172 ? -36.860 59.800 -1.662 1.00 53.30 556 GLU A CA 1
ATOM 2646 C C . GLU A 1 172 ? -38.242 60.089 -2.232 1.00 54.08 556 GLU A C 1
ATOM 2647 O O . GLU A 1 172 ? -38.374 60.221 -3.454 1.00 56.77 556 GLU A O 1
ATOM 2659 N N . LEU A 1 173 ? -39.267 60.193 -1.390 1.00 39.65 557 LEU A N 1
ATOM 2660 C CA . LEU A 1 173 ? -40.631 60.343 -1.883 1.00 40.66 557 LEU A CA 1
ATOM 2661 C C . LEU A 1 173 ? -40.802 61.678 -2.595 1.00 42.85 557 LEU A C 1
ATOM 2662 O O . LEU A 1 173 ? -40.438 62.731 -2.062 1.00 42.39 557 LEU A O 1
ATOM 2678 N N . ARG A 1 174 ? -41.374 61.632 -3.795 1.00 43.30 558 ARG A N 1
ATOM 2679 C CA . ARG A 1 174 ? -41.614 62.814 -4.606 1.00 45.32 558 ARG A CA 1
ATOM 2680 C C . ARG A 1 174 ? -43.103 62.953 -4.894 1.00 48.00 558 ARG A C 1
ATOM 2681 O O . ARG A 1 174 ? -43.914 62.087 -4.555 1.00 47.34 558 ARG A O 1
ATOM 2702 N N . ASN A 1 175 ? -43.454 64.067 -5.531 1.00 50.58 559 ASN A N 1
ATOM 2703 C CA . ASN A 1 175 ? -44.850 64.388 -5.823 1.00 53.45 559 ASN A CA 1
ATOM 2704 C C . ASN A 1 175 ? -45.192 63.936 -7.242 1.00 58.24 559 ASN A C 1
ATOM 2705 O O . ASN A 1 175 ? -45.475 64.729 -8.141 1.00 60.42 559 ASN A O 1
ATOM 2716 N N . THR A 1 176 ? -45.156 62.619 -7.424 1.00 62.92 560 THR A N 1
ATOM 2717 C CA . THR A 1 176 ? -45.458 61.989 -8.700 1.00 66.84 560 THR A CA 1
ATOM 2718 C C . THR A 1 176 ? -46.907 61.520 -8.717 1.00 69.87 560 THR A C 1
ATOM 2719 O O . THR A 1 176 ? -47.487 61.197 -7.677 1.00 68.51 560 THR A O 1
ATOM 2730 N N . SER A 1 177 ? -47.491 61.485 -9.918 1.00 83.29 561 SER A N 1
ATOM 2731 C CA . SER A 1 177 ? -48.866 61.018 -10.059 1.00 86.23 561 SER A CA 1
ATOM 2732 C C . SER A 1 177 ? -49.047 59.623 -9.473 1.00 87.90 561 SER A C 1
ATOM 2733 O O . SER A 1 177 ? -50.155 59.264 -9.059 1.00 88.86 561 SER A O 1
ATOM 2741 N N . ASP A 1 178 ? -47.976 58.828 -9.426 1.00 96.88 562 ASP A N 1
ATOM 2742 C CA . ASP A 1 178 ? -48.063 57.480 -8.875 1.00 95.20 562 ASP A CA 1
ATOM 2743 C C . ASP A 1 178 ? -48.102 57.502 -7.351 1.00 90.76 562 ASP A C 1
ATOM 2744 O O . ASP A 1 178 ? -48.786 56.677 -6.734 1.00 89.88 562 ASP A O 1
ATOM 2753 N N . THR A 1 179 ? -47.382 58.440 -6.729 1.00 53.36 563 THR A N 1
ATOM 2754 C CA . THR A 1 179 ? -47.327 58.559 -5.275 1.00 51.39 563 THR A CA 1
ATOM 2755 C C . THR A 1 179 ? -47.798 59.929 -4.796 1.00 47.55 563 THR A C 1
ATOM 2756 O O . THR A 1 179 ? -47.453 60.349 -3.687 1.00 46.30 563 THR A O 1
ATOM 2767 N N . GLU A 1 180 ? -48.588 60.629 -5.611 1.00 74.13 564 GLU A N 1
ATOM 2768 C CA . GLU A 1 180 ? -49.071 61.958 -5.246 1.00 71.25 564 GLU A CA 1
ATOM 2769 C C . GLU A 1 180 ? -49.817 61.930 -3.915 1.00 66.38 564 GLU A C 1
ATOM 2770 O O . GLU A 1 180 ? -49.499 62.688 -2.986 1.00 63.79 564 GLU A O 1
ATOM 2782 N N . GLU A 1 181 ? -50.814 61.048 -3.806 1.00 63.02 565 GLU A N 1
ATOM 2783 C CA . GLU A 1 181 ? -51.682 61.031 -2.633 1.00 60.72 565 GLU A CA 1
ATOM 2784 C C . GLU A 1 181 ? -50.875 60.860 -1.352 1.00 56.72 565 GLU A C 1
ATOM 2785 O O . GLU A 1 181 ? -51.069 61.597 -0.378 1.00 55.71 565 GLU A O 1
ATOM 2797 N N . LEU A 1 182 ? -49.962 59.887 -1.333 1.00 47.44 566 LEU A N 1
ATOM 2798 C CA . LEU A 1 182 ? -49.140 59.668 -0.147 1.00 43.22 566 LEU A CA 1
ATOM 2799 C C . LEU A 1 182 ? -48.307 60.902 0.180 1.00 39.77 566 LEU A C 1
ATOM 2800 O O . LEU A 1 182 ? -48.203 61.303 1.348 1.00 37.05 566 LEU A O 1
ATOM 2816 N N . PHE A 1 183 ? -47.706 61.518 -0.841 1.00 35.12 567 PHE A N 1
ATOM 2817 C CA . PHE A 1 183 ? -46.903 62.715 -0.619 1.00 34.46 567 PHE A CA 1
ATOM 2818 C C . PHE A 1 183 ? -47.713 63.788 0.095 1.00 34.58 567 PHE A C 1
ATOM 2819 O O . PHE A 1 183 ? -47.278 64.339 1.113 1.00 33.13 567 PHE A O 1
ATOM 2836 N N . LYS A 1 184 ? -48.902 64.101 -0.424 1.00 51.55 568 LYS A N 1
ATOM 2837 C CA . LYS A 1 184 ? -49.692 65.160 0.197 1.00 54.06 568 LYS A CA 1
ATOM 2838 C C . LYS A 1 184 ? -50.204 64.741 1.570 1.00 49.97 568 LYS A C 1
ATOM 2839 O O . LYS A 1 184 ? -50.345 65.584 2.467 1.00 49.60 568 LYS A O 1
ATOM 2858 N N . ALA A 1 185 ? -50.455 63.445 1.762 1.00 35.01 569 ALA A N 1
ATOM 2859 C CA . ALA A 1 185 ? -50.896 62.952 3.063 1.00 33.82 569 ALA A CA 1
ATOM 2860 C C . ALA A 1 185 ? -49.835 63.192 4.134 1.00 31.65 569 ALA A C 1
ATOM 2861 O O . ALA A 1 185 ? -50.123 63.772 5.187 1.00 31.19 569 ALA A O 1
ATOM 2868 N N . LEU A 1 186 ? -48.599 62.746 3.885 1.00 41.64 570 LEU A N 1
ATOM 2869 C CA . LEU A 1 186 ? -47.526 62.962 4.856 1.00 39.55 570 LEU A CA 1
ATOM 2870 C C . LEU A 1 186 ? -47.221 64.448 5.017 1.00 40.59 570 LEU A C 1
ATOM 2871 O O . LEU A 1 186 ? -46.982 64.935 6.136 1.00 40.04 570 LEU A O 1
ATOM 2887 N N . SER A 1 187 ? -47.223 65.185 3.904 1.00 38.28 571 SER A N 1
ATOM 2888 C CA . SER A 1 187 ? -47.048 66.630 3.966 1.00 39.48 571 SER A CA 1
ATOM 2889 C C . SER A 1 187 ? -48.096 67.276 4.860 1.00 39.97 571 SER A C 1
ATOM 2890 O O . SER A 1 187 ? -47.853 68.347 5.427 1.00 40.08 571 SER A O 1
ATOM 2898 N N . SER A 1 188 ? -49.265 66.648 4.998 1.00 50.47 572 SER A N 1
ATOM 2899 C CA . SER A 1 188 ? -50.308 67.182 5.864 1.00 50.83 572 SER A CA 1
ATOM 2900 C C . SER A 1 188 ? -50.035 66.952 7.349 1.00 47.81 572 SER A C 1
ATOM 2901 O O . SER A 1 188 ? -50.704 67.574 8.181 1.00 49.65 572 SER A O 1
ATOM 2909 N N . CYS A 1 189 ? -49.078 66.084 7.706 1.00 36.53 573 CYS A N 1
ATOM 2910 C CA . CYS A 1 189 ? -48.731 65.825 9.102 1.00 33.76 573 CYS A CA 1
ATOM 2911 C C . CYS A 1 189 ? -47.219 65.914 9.332 1.00 32.45 573 CYS A C 1
ATOM 2912 O O . CYS A 1 189 ? -46.662 65.231 10.212 1.00 31.83 573 CYS A O 1
ATOM 2920 N N . LYS A 1 190 ? -46.542 66.741 8.533 1.00 35.12 574 LYS A N 1
ATOM 2921 C CA . LYS A 1 190 ? -45.199 67.215 8.858 1.00 34.25 574 LYS A CA 1
ATOM 2922 C C . LYS A 1 190 ? -44.939 67.276 10.360 1.00 32.89 574 LYS A C 1
ATOM 2923 O O . LYS A 1 190 ? -44.010 66.637 10.863 1.00 32.09 574 LYS A O 1
ATOM 2942 N N . ARG A 1 191 ? -45.747 68.061 11.080 1.00 30.90 575 ARG A N 1
ATOM 2943 C CA . ARG A 1 191 ? -45.432 68.372 12.470 1.00 30.13 575 ARG A CA 1
ATOM 2944 C C . ARG A 1 191 ? -45.365 67.121 13.327 1.00 29.40 575 ARG A C 1
ATOM 2945 O O . ARG A 1 191 ? -44.664 67.105 14.345 1.00 29.41 575 ARG A O 1
ATOM 2966 N N . ARG A 1 192 ? -46.094 66.074 12.947 1.00 34.21 576 ARG A N 1
ATOM 2967 C CA . ARG A 1 192 ? -45.982 64.810 13.657 1.00 33.03 576 ARG A CA 1
ATOM 2968 C C . ARG A 1 192 ? -44.785 64.007 13.174 1.00 30.71 576 ARG A C 1
ATOM 2969 O O . ARG A 1 192 ? -44.230 63.213 13.942 1.00 29.30 576 ARG A O 1
ATOM 2990 N N . ILE A 1 193 ? -44.363 64.202 11.922 1.00 26.30 577 ILE A N 1
ATOM 2991 C CA . ILE A 1 193 ? -43.206 63.457 11.430 1.00 26.33 577 ILE A CA 1
ATOM 2992 C C . ILE A 1 193 ? -41.912 63.988 12.044 1.00 27.49 577 ILE A C 1
ATOM 2993 O O . ILE A 1 193 ? -41.012 63.211 12.386 1.00 27.62 577 ILE A O 1
ATOM 3009 N N . LEU A 1 194 ? -41.790 65.309 12.186 1.00 36.80 578 LEU A N 1
ATOM 3010 C CA . LEU A 1 194 ? -40.516 65.894 12.605 1.00 36.41 578 LEU A CA 1
ATOM 3011 C C . LEU A 1 194 ? -40.010 65.339 13.928 1.00 34.12 578 LEU A C 1
ATOM 3012 O O . LEU A 1 194 ? -38.843 64.908 13.985 1.00 35.49 578 LEU A O 1
ATOM 3028 N N . PRO A 1 195 ? -40.788 65.332 15.012 1.00 19.80 579 PRO A N 1
ATOM 3029 C CA . PRO A 1 195 ? -40.272 64.768 16.272 1.00 18.97 579 PRO A CA 1
ATOM 3030 C C . PRO A 1 195 ? -39.739 63.354 16.121 1.00 18.53 579 PRO A C 1
ATOM 3031 O O . PRO A 1 195 ? -38.742 62.999 16.761 1.00 18.50 579 PRO A O 1
ATOM 3042 N N . LEU A 1 196 ? -40.379 62.537 15.284 1.00 23.23 580 LEU A N 1
ATOM 3043 C CA . LEU A 1 196 ? -39.875 61.193 15.025 1.00 23.51 580 LEU A CA 1
ATOM 3044 C C . LEU A 1 196 ? -38.479 61.245 14.416 1.00 23.73 580 LEU A C 1
ATOM 3045 O O . LEU A 1 196 ? -37.572 60.517 14.841 1.00 24.46 580 LEU A O 1
ATOM 3061 N N . MET A 1 197 ? -38.289 62.108 13.415 1.00 26.53 581 MET A N 1
ATOM 3062 C CA . MET A 1 197 ? -36.972 62.266 12.807 1.00 26.50 581 MET A CA 1
ATOM 3063 C C . MET A 1 197 ? -35.941 62.690 13.843 1.00 25.15 581 MET A C 1
ATOM 3064 O O . MET A 1 197 ? -34.837 62.137 13.900 1.00 25.72 581 MET A O 1
ATOM 3078 N N . THR A 1 198 ? -36.279 63.682 14.670 1.00 16.72 582 THR A N 1
ATOM 3079 C CA . THR A 1 198 ? -35.357 64.105 15.719 1.00 16.55 582 THR A CA 1
ATOM 3080 C C . THR A 1 198 ? -34.992 62.937 16.626 1.00 15.80 582 THR A C 1
ATOM 3081 O O . THR A 1 198 ? -33.818 62.745 16.964 1.00 16.65 582 THR A O 1
ATOM 3092 N N . ASP A 1 199 ? -35.985 62.142 17.030 1.00 21.76 583 ASP A N 1
ATOM 3093 C CA . ASP A 1 199 ? -35.708 60.970 17.853 1.00 22.83 583 ASP A CA 1
ATOM 3094 C C . ASP A 1 199 ? -34.708 60.047 17.167 1.00 21.60 583 ASP A C 1
ATOM 3095 O O . ASP A 1 199 ? -33.751 59.571 17.791 1.00 22.03 583 ASP A O 1
ATOM 3104 N N . ALA A 1 200 ? -34.912 59.789 15.872 1.00 14.94 584 ALA A N 1
ATOM 3105 C CA . ALA A 1 200 ? -33.995 58.922 15.136 1.00 15.03 584 ALA A CA 1
ATOM 3106 C C . ALA A 1 200 ? -32.580 59.492 15.134 1.00 15.69 584 ALA A C 1
ATOM 3107 O O . ALA A 1 200 ? -31.612 58.782 15.435 1.00 16.89 584 ALA A O 1
ATOM 3114 N N . GLN A 1 201 ? -32.436 60.773 14.787 1.00 30.03 585 GLN A N 1
ATOM 3115 C CA . GLN A 1 201 ? -31.119 61.402 14.818 1.00 32.72 585 GLN A CA 1
ATOM 3116 C C . GLN A 1 201 ? -30.459 61.210 16.178 1.00 31.57 585 GLN A C 1
ATOM 3117 O O . GLN A 1 201 ? -29.321 60.736 16.274 1.00 30.76 585 GLN A O 1
ATOM 3131 N N . LYS A 1 202 ? -31.176 61.570 17.244 1.00 24.09 586 LYS A N 1
ATOM 3132 C CA . LYS A 1 202 ? -30.615 61.491 18.587 1.00 24.63 586 LYS A CA 1
ATOM 3133 C C . LYS A 1 202 ? -30.184 60.070 18.928 1.00 23.38 586 LYS A C 1
ATOM 3134 O O . LYS A 1 202 ? -29.172 59.867 19.610 1.00 23.82 586 LYS A O 1
ATOM 3153 N N . LEU A 1 203 ? -30.934 59.069 18.460 1.00 14.56 587 LEU A N 1
ATOM 3154 C CA . LEU A 1 203 ? -30.548 57.686 18.723 1.00 14.54 587 LEU A CA 1
ATOM 3155 C C . LEU A 1 203 ? -29.274 57.317 17.971 1.00 14.78 587 LEU A C 1
ATOM 3156 O O . LEU A 1 203 ? -28.337 56.760 18.555 1.00 15.02 587 LEU A O 1
ATOM 3172 N N . LEU A 1 204 ? -29.220 57.612 16.671 1.00 14.91 588 LEU A N 1
ATOM 3173 C CA . LEU A 1 204 ? -28.027 57.289 15.893 1.00 15.38 588 LEU A CA 1
ATOM 3174 C C . LEU A 1 204 ? -26.786 57.940 16.497 1.00 15.68 588 LEU A C 1
ATOM 3175 O O . LEU A 1 204 ? -25.767 57.275 16.735 1.00 17.17 588 LEU A O 1
ATOM 3191 N N . SER A 1 205 ? -26.852 59.248 16.755 1.00 16.76 589 SER A N 1
ATOM 3192 C CA . SER A 1 205 ? -25.725 59.927 17.382 1.00 17.98 589 SER A CA 1
ATOM 3193 C C . SER A 1 205 ? -25.399 59.304 18.732 1.00 17.91 589 SER A C 1
ATOM 3194 O O . SER A 1 205 ? -24.224 59.197 19.111 1.00 19.89 589 SER A O 1
ATOM 3202 N N . MET A 1 206 ? -26.425 58.874 19.471 1.00 18.63 590 MET A N 1
ATOM 3203 C CA . MET A 1 206 ? -26.174 58.231 20.755 1.00 20.28 590 MET A CA 1
ATOM 3204 C C . MET A 1 206 ? -25.420 56.918 20.585 1.00 20.22 590 MET A C 1
ATOM 3205 O O . MET A 1 206 ? -24.639 56.539 21.463 1.00 21.48 590 MET A O 1
ATOM 3219 N N . MET A 1 207 ? -25.648 56.205 19.480 1.00 16.06 591 MET A N 1
ATOM 3220 C CA . MET A 1 207 ? -24.864 55.004 19.204 1.00 16.64 591 MET A CA 1
ATOM 3221 C C . MET A 1 207 ? -23.421 55.362 18.878 1.00 17.69 591 MET A C 1
ATOM 3222 O O . MET A 1 207 ? -22.482 54.709 19.366 1.00 18.23 591 MET A O 1
ATOM 3236 N N . SER A 1 208 ? -23.225 56.393 18.047 1.00 28.35 592 SER A N 1
ATOM 3237 C CA . SER A 1 208 ? -21.874 56.885 17.792 1.00 30.35 592 SER A CA 1
ATOM 3238 C C . SER A 1 208 ? -21.138 57.148 19.095 1.00 30.69 592 SER A C 1
ATOM 3239 O O . SER A 1 208 ? -19.965 56.785 19.241 1.00 31.90 592 SER A O 1
ATOM 3247 N N . GLU A 1 209 ? -21.813 57.776 20.059 1.00 27.75 593 GLU A N 1
ATOM 3248 C CA . GLU A 1 209 ? -21.201 57.977 21.368 1.00 29.63 593 GLU A CA 1
ATOM 3249 C C . GLU A 1 209 ? -20.960 56.647 22.073 1.00 29.30 593 GLU A C 1
ATOM 3250 O O . GLU A 1 209 ? -19.901 56.441 22.676 1.00 29.64 593 GLU A O 1
ATOM 3262 N N . LEU A 1 210 ? -21.927 55.729 21.998 1.00 28.02 594 LEU A N 1
ATOM 3263 C CA . LEU A 1 210 ? -21.820 54.455 22.700 1.00 28.98 594 LEU A CA 1
ATOM 3264 C C . LEU A 1 210 ? -20.532 53.730 22.344 1.00 31.03 594 LEU A C 1
ATOM 3265 O O . LEU A 1 210 ? -19.745 53.364 23.225 1.00 33.09 594 LEU A O 1
ATOM 3281 N N . ILE A 1 211 ? -20.305 53.494 21.050 1.00 30.72 595 ILE A N 1
ATOM 3282 C CA . ILE A 1 211 ? -19.197 52.633 20.653 1.00 32.43 595 ILE A CA 1
ATOM 3283 C C . ILE A 1 211 ? -17.841 53.164 21.104 1.00 33.04 595 ILE A C 1
ATOM 3284 O O . ILE A 1 211 ? -16.852 52.427 21.052 1.00 33.54 595 ILE A O 1
ATOM 3300 N N . ALA A 1 212 ? -17.768 54.416 21.558 1.00 33.74 596 ALA A N 1
ATOM 3301 C CA . ALA A 1 212 ? -16.515 54.979 22.043 1.00 34.26 596 ALA A CA 1
ATOM 3302 C C . ALA A 1 212 ? -16.286 54.752 23.528 1.00 34.85 596 ALA A C 1
ATOM 3303 O O . ALA A 1 212 ? -15.143 54.867 23.985 1.00 36.20 596 ALA A O 1
ATOM 3310 N N . LYS A 1 213 ? -17.335 54.439 24.289 1.00 34.81 597 LYS A N 1
ATOM 3311 C CA . LYS A 1 213 ? -17.230 54.344 25.736 1.00 36.59 597 LYS A CA 1
ATOM 3312 C C . LYS A 1 213 ? -17.446 52.941 26.279 1.00 37.04 597 LYS A C 1
ATOM 3313 O O . LYS A 1 213 ? -17.064 52.678 27.424 1.00 37.22 597 LYS A O 1
ATOM 3332 N N . VAL A 1 214 ? -18.038 52.039 25.499 1.00 25.14 598 VAL A N 1
ATOM 3333 C CA . VAL A 1 214 ? -18.179 50.641 25.884 1.00 27.15 598 VAL A CA 1
ATOM 3334 C C . VAL A 1 214 ? -17.683 49.777 24.735 1.00 27.91 598 VAL A C 1
ATOM 3335 O O . VAL A 1 214 ? -17.997 50.037 23.568 1.00 27.07 598 VAL A O 1
ATOM 3348 N N . ASP A 1 215 ? -16.898 48.755 25.064 1.00 53.35 599 ASP A N 1
ATOM 3349 C CA . ASP A 1 215 ? -16.426 47.827 24.047 1.00 56.84 599 ASP A CA 1
ATOM 3350 C C . ASP A 1 215 ? -17.603 47.042 23.484 1.00 55.60 599 ASP A C 1
ATOM 3351 O O . ASP A 1 215 ? -18.452 46.549 24.233 1.00 54.24 599 ASP A O 1
ATOM 3360 N N . THR A 1 216 ? -17.654 46.932 22.161 1.00 39.96 600 THR A N 1
ATOM 3361 C CA . THR A 1 216 ? -18.784 46.336 21.470 1.00 40.42 600 THR A CA 1
ATOM 3362 C C . THR A 1 216 ? -18.283 45.337 20.436 1.00 41.44 600 THR A C 1
ATOM 3363 O O . THR A 1 216 ? -17.139 45.403 19.977 1.00 43.47 600 THR A O 1
ATOM 3374 N N . SER A 1 217 ? -19.164 44.409 20.067 1.00 58.62 601 SER A N 1
ATOM 3375 C CA . SER A 1 217 ? -18.804 43.373 19.111 1.00 59.78 601 SER A CA 1
ATOM 3376 C C . SER A 1 217 ? -18.514 43.976 17.743 1.00 56.97 601 SER A C 1
ATOM 3377 O O . SER A 1 217 ? -18.996 45.057 17.398 1.00 55.06 601 SER A O 1
ATOM 3385 N N . GLU A 1 218 ? -17.711 43.258 16.956 1.00 49.47 602 GLU A N 1
ATOM 3386 C CA . GLU A 1 218 ? -17.428 43.681 15.590 1.00 49.00 602 GLU A CA 1
ATOM 3387 C C . GLU A 1 218 ? -18.649 43.554 14.687 1.00 47.34 602 GLU A C 1
ATOM 3388 O O . GLU A 1 218 ? -18.721 44.241 13.661 1.00 47.02 602 GLU A O 1
ATOM 3400 N N . THR A 1 219 ? -19.608 42.696 15.043 1.00 41.24 603 THR A N 1
ATOM 3401 C CA . THR A 1 219 ? -20.834 42.594 14.259 1.00 41.40 603 THR A CA 1
ATOM 3402 C C . THR A 1 219 ? -21.724 43.812 14.475 1.00 38.85 603 THR A C 1
ATOM 3403 O O . THR A 1 219 ? -22.379 44.286 13.538 1.00 38.58 603 THR A O 1
ATOM 3414 N N . VAL A 1 220 ? -21.750 44.338 15.702 1.00 33.98 604 VAL A N 1
ATOM 3415 C CA . VAL A 1 220 ? -22.505 45.558 15.981 1.00 31.48 604 VAL A CA 1
ATOM 3416 C C . VAL A 1 220 ? -21.940 46.722 15.177 1.00 28.58 604 VAL A C 1
ATOM 3417 O O . VAL A 1 220 ? -22.674 47.436 14.484 1.00 27.37 604 VAL A O 1
ATOM 3430 N N . THR A 1 221 ? -20.624 46.934 15.261 1.00 34.00 605 THR A N 1
ATOM 3431 C CA . THR A 1 221 ? -20.011 48.048 14.546 1.00 32.22 605 THR A CA 1
ATOM 3432 C C . THR A 1 221 ? -20.075 47.850 13.038 1.00 32.51 605 THR A C 1
ATOM 3433 O O . THR A 1 221 ? -20.164 48.831 12.292 1.00 32.58 605 THR A O 1
ATOM 3444 N N . ASN A 1 222 ? -20.026 46.602 12.567 1.00 25.90 606 ASN A N 1
ATOM 3445 C CA . ASN A 1 222 ? -20.208 46.354 11.141 1.00 26.32 606 ASN A CA 1
ATOM 3446 C C . ASN A 1 222 ? -21.613 46.746 10.700 1.00 26.43 606 ASN A C 1
ATOM 3447 O O . ASN A 1 222 ? -21.791 47.390 9.657 1.00 25.89 606 ASN A O 1
ATOM 3458 N N . ALA A 1 223 ? -22.625 46.376 11.489 1.00 30.89 607 ALA A N 1
ATOM 3459 C CA . ALA A 1 223 ? -23.993 46.756 11.158 1.00 29.68 607 ALA A CA 1
ATOM 3460 C C . ALA A 1 223 ? -24.162 48.270 11.176 1.00 28.90 607 ALA A C 1
ATOM 3461 O O . ALA A 1 223 ? -24.838 48.838 10.310 1.00 29.33 607 ALA A O 1
ATOM 3468 N N . LEU A 1 224 ? -23.555 48.942 12.158 1.00 25.70 608 LEU A N 1
ATOM 3469 C CA . LEU A 1 224 ? -23.632 50.398 12.209 1.00 24.14 608 LEU A CA 1
ATOM 3470 C C . LEU A 1 224 ? -22.938 51.026 11.007 1.00 24.78 608 LEU A C 1
ATOM 3471 O O . LEU A 1 224 ? -23.402 52.039 10.476 1.00 24.58 608 LEU A O 1
ATOM 3487 N N . GLU A 1 225 ? -21.820 50.445 10.567 1.00 37.41 609 GLU A N 1
ATOM 3488 C CA . GLU A 1 225 ? -21.123 50.984 9.404 1.00 38.20 609 GLU A CA 1
ATOM 3489 C C . GLU A 1 225 ? -21.932 50.774 8.131 1.00 38.09 609 GLU A C 1
ATOM 3490 O O . GLU A 1 225 ? -21.885 51.610 7.223 1.00 37.57 609 GLU A O 1
ATOM 3502 N N . PHE A 1 226 ? -22.680 49.674 8.049 1.00 29.08 610 PHE A N 1
ATOM 3503 C CA . PHE A 1 226 ? -23.537 49.447 6.890 1.00 29.79 610 PHE A CA 1
ATOM 3504 C C . PHE A 1 226 ? -24.722 50.406 6.888 1.00 29.63 610 PHE A C 1
ATOM 3505 O O . PHE A 1 226 ? -25.065 50.982 5.846 1.00 29.54 610 PHE A O 1
ATOM 3522 N N . ALA A 1 227 ? -25.352 50.599 8.049 1.00 24.74 611 ALA A N 1
ATOM 3523 C CA . ALA A 1 227 ? -26.487 51.510 8.144 1.00 24.60 611 ALA A CA 1
ATOM 3524 C C . ALA A 1 227 ? -26.064 52.949 7.873 1.00 23.21 611 ALA A C 1
ATOM 3525 O O . ALA A 1 227 ? -26.704 53.659 7.087 1.00 23.44 611 ALA A O 1
ATOM 3532 N N . ALA A 1 228 ? -24.989 53.399 8.522 1.00 22.59 612 ALA A N 1
ATOM 3533 C CA . ALA A 1 228 ? -24.480 54.742 8.272 1.00 21.42 612 ALA A CA 1
ATOM 3534 C C . ALA A 1 228 ? -24.065 54.902 6.818 1.00 21.61 612 ALA A C 1
ATOM 3535 O O . ALA A 1 228 ? -24.362 55.924 6.186 1.00 21.46 612 ALA A O 1
ATOM 3542 N N . SER A 1 229 ? -23.373 53.901 6.268 1.00 24.84 613 SER A N 1
ATOM 3543 C CA . SER A 1 229 ? -23.032 53.932 4.852 1.00 25.58 613 SER A CA 1
ATOM 3544 C C . SER A 1 229 ? -24.277 54.130 3.999 1.00 27.02 613 SER A C 1
ATOM 3545 O O . SER A 1 229 ? -24.241 54.841 2.989 1.00 28.01 613 SER A O 1
ATOM 3553 N N . GLN A 1 230 ? -25.394 53.517 4.396 1.00 38.36 614 GLN A N 1
ATOM 3554 C CA . GLN A 1 230 ? -26.631 53.694 3.641 1.00 41.47 614 GLN A CA 1
ATOM 3555 C C . GLN A 1 230 ? -27.162 55.117 3.785 1.00 39.79 614 GLN A C 1
ATOM 3556 O O . GLN A 1 230 ? -27.553 55.746 2.795 1.00 39.15 614 GLN A O 1
ATOM 3570 N N . LEU A 1 231 ? -27.184 55.642 5.014 1.00 24.37 615 LEU A N 1
ATOM 3571 C CA . LEU A 1 231 ? -27.648 57.009 5.232 1.00 23.07 615 LEU A CA 1
ATOM 3572 C C . LEU A 1 231 ? -26.784 58.034 4.515 1.00 22.38 615 LEU A C 1
ATOM 3573 O O . LEU A 1 231 ? -27.251 59.149 4.253 1.00 22.50 615 LEU A O 1
ATOM 3589 N N . LEU A 1 232 ? -25.533 57.690 4.206 1.00 22.51 616 LEU A N 1
ATOM 3590 C CA . LEU A 1 232 ? -24.632 58.647 3.573 1.00 21.81 616 LEU A CA 1
ATOM 3591 C C . LEU A 1 232 ? -25.154 59.075 2.208 1.00 22.97 616 LEU A C 1
ATOM 3592 O O . LEU A 1 232 ? -25.041 60.247 1.832 1.00 22.82 616 LEU A O 1
ATOM 3608 N N . PHE A 1 233 ? -25.738 58.140 1.454 1.00 24.73 617 PHE A N 1
ATOM 3609 C CA . PHE A 1 233 ? -26.248 58.404 0.115 1.00 26.16 617 PHE A CA 1
ATOM 3610 C C . PHE A 1 233 ? -27.751 58.662 0.112 1.00 27.42 617 PHE A C 1
ATOM 3611 O O . PHE A 1 233 ? -28.436 58.355 -0.870 1.00 30.31 617 PHE A O 1
ATOM 3628 N N . ILE A 1 234 ? -28.278 59.215 1.205 1.00 25.62 618 ILE A N 1
ATOM 3629 C CA . ILE A 1 234 ? -29.685 59.586 1.255 1.00 26.75 618 ILE A CA 1
ATOM 3630 C C . ILE A 1 234 ? -29.982 60.586 0.146 1.00 27.79 618 ILE A C 1
ATOM 3631 O O . ILE A 1 234 ? -29.166 61.465 -0.160 1.00 27.14 618 ILE A O 1
ATOM 3647 N N . GLU A 1 235 ? -31.159 60.454 -0.470 1.00 50.88 619 GLU A N 1
ATOM 3648 C CA . GLU A 1 235 ? -31.530 61.291 -1.611 1.00 55.16 619 GLU A CA 1
ATOM 3649 C C . GLU A 1 235 ? -32.415 62.437 -1.133 1.00 56.24 619 GLU A C 1
ATOM 3650 O O . GLU A 1 235 ? -33.639 62.420 -1.260 1.00 56.89 619 GLU A O 1
ATOM 3662 N N . THR A 1 236 ? -31.766 63.453 -0.577 1.00 59.55 620 THR A N 1
ATOM 3663 C CA . THR A 1 236 ? -32.435 64.718 -0.323 1.00 63.30 620 THR A CA 1
ATOM 3664 C C . THR A 1 236 ? -32.987 65.278 -1.629 1.00 68.48 620 THR A C 1
ATOM 3665 O O . THR A 1 236 ? -32.429 65.065 -2.708 1.00 70.59 620 THR A O 1
ATOM 3676 N N . ALA A 1 237 ? -34.102 65.994 -1.526 1.00 51.99 621 ALA A N 1
ATOM 3677 C CA . ALA A 1 237 ? -34.721 66.581 -2.702 1.00 55.26 621 ALA A CA 1
ATOM 3678 C C . ALA A 1 237 ? -33.942 67.809 -3.165 1.00 56.16 621 ALA A C 1
ATOM 3679 O O . ALA A 1 237 ? -33.183 68.424 -2.410 1.00 55.63 621 ALA A O 1
ATOM 3686 N N . ASN A 1 238 ? -34.145 68.164 -4.433 1.00 84.68 622 ASN A N 1
ATOM 3687 C CA . ASN A 1 238 ? -33.464 69.309 -5.025 1.00 86.72 622 ASN A CA 1
ATOM 3688 C C . ASN A 1 238 ? -33.806 70.585 -4.265 1.00 85.81 622 ASN A C 1
ATOM 3689 O O . ASN A 1 238 ? -32.974 71.112 -3.520 1.00 82.96 622 ASN A O 1
ATOM 3700 N N . ALA A 1 239 ? -35.024 71.085 -4.447 1.00 74.55 623 ALA A N 1
ATOM 3701 C CA . ALA A 1 239 ? -35.508 72.269 -3.757 1.00 74.37 623 ALA A CA 1
ATOM 3702 C C . ALA A 1 239 ? -36.568 71.873 -2.739 1.00 72.62 623 ALA A C 1
ATOM 3703 O O . ALA A 1 239 ? -37.113 70.766 -2.774 1.00 71.87 623 ALA A O 1
ATOM 3710 N N . GLU A 1 240 ? -36.860 72.795 -1.823 1.00 76.62 624 GLU A N 1
ATOM 3711 C CA . GLU A 1 240 ? -37.825 72.536 -0.757 1.00 75.79 624 GLU A CA 1
ATOM 3712 C C . GLU A 1 240 ? -39.259 72.718 -1.275 1.00 78.40 624 GLU A C 1
ATOM 3713 O O . GLU A 1 240 ? -40.031 73.550 -0.795 1.00 80.24 624 GLU A O 1
ATOM 3725 N N . ARG A 1 241 ? -39.613 71.921 -2.289 1.00 78.61 625 ARG A N 1
ATOM 3726 C CA . ARG A 1 241 ? -40.969 71.958 -2.822 1.00 79.36 625 ARG A CA 1
ATOM 3727 C C . ARG A 1 241 ? -41.484 70.537 -3.020 1.00 77.60 625 ARG A C 1
ATOM 3728 O O . ARG A 1 241 ? -42.681 70.264 -2.857 1.00 78.67 625 ARG A O 1
ATOM 3749 N N . ASP A 1 242 ? -40.581 69.619 -3.370 1.00 59.66 626 ASP A N 1
ATOM 3750 C CA . ASP A 1 242 ? -40.938 68.224 -3.609 1.00 59.76 626 ASP A CA 1
ATOM 3751 C C . ASP A 1 242 ? -40.391 67.306 -2.518 1.00 53.17 626 ASP A C 1
ATOM 3752 O O . ASP A 1 242 ? -40.115 66.129 -2.764 1.00 51.32 626 ASP A O 1
ATOM 3761 N N . SER A 1 243 ? -40.265 67.826 -1.300 1.00 64.02 627 SER A N 1
ATOM 3762 C CA . SER A 1 243 ? -39.848 67.050 -0.141 1.00 60.61 627 SER A CA 1
ATOM 3763 C C . SER A 1 243 ? -40.926 67.132 0.928 1.00 58.67 627 SER A C 1
ATOM 3764 O O . SER A 1 243 ? -41.486 68.204 1.173 1.00 58.90 627 SER A O 1
ATOM 3772 N N . VAL A 1 244 ? -41.210 65.995 1.566 1.00 52.13 628 VAL A N 1
ATOM 3773 C CA . VAL A 1 244 ? -42.247 65.954 2.594 1.00 50.78 628 VAL A CA 1
ATOM 3774 C C . VAL A 1 244 ? -41.919 66.932 3.715 1.00 48.33 628 VAL A C 1
ATOM 3775 O O . VAL A 1 244 ? -42.784 67.685 4.180 1.00 48.87 628 VAL A O 1
ATOM 3788 N N . ILE A 1 245 ? -40.667 66.930 4.171 1.00 36.45 629 ILE A N 1
ATOM 3789 C CA . ILE A 1 245 ? -40.214 67.809 5.240 1.00 35.20 629 ILE A CA 1
ATOM 3790 C C . ILE A 1 245 ? -39.001 68.588 4.749 1.00 34.37 629 ILE A C 1
ATOM 3791 O O . ILE A 1 245 ? -38.487 68.361 3.653 1.00 34.60 629 ILE A O 1
ATOM 3807 N N . GLU A 1 246 ? -38.548 69.521 5.584 1.00 55.95 630 GLU A N 1
ATOM 3808 C CA . GLU A 1 246 ? -37.401 70.346 5.234 1.00 57.57 630 GLU A CA 1
ATOM 3809 C C . GLU A 1 246 ? -36.183 69.479 4.947 1.00 54.82 630 GLU A C 1
ATOM 3810 O O . GLU A 1 246 ? -35.808 68.619 5.749 1.00 53.37 630 GLU A O 1
ATOM 3822 N N . THR A 1 247 ? -35.565 69.717 3.789 1.00 46.17 631 THR A N 1
ATOM 3823 C CA . THR A 1 247 ? -34.395 68.948 3.379 1.00 44.46 631 THR A CA 1
ATOM 3824 C C . THR A 1 247 ? -33.280 68.997 4.419 1.00 43.66 631 THR A C 1
ATOM 3825 O O . THR A 1 247 ? -32.526 68.025 4.572 1.00 43.80 631 THR A O 1
ATOM 3836 N N . GLN A 1 248 ? -33.153 70.116 5.138 1.00 55.68 632 GLN A N 1
ATOM 3837 C CA . GLN A 1 248 ? -32.071 70.257 6.107 1.00 54.31 632 GLN A CA 1
ATOM 3838 C C . GLN A 1 248 ? -32.101 69.154 7.158 1.00 52.40 632 GLN A C 1
ATOM 3839 O O . GLN A 1 248 ? -31.047 68.748 7.658 1.00 52.36 632 GLN A O 1
ATOM 3853 N N . LYS A 1 249 ? -33.288 68.665 7.514 1.00 37.24 633 LYS A N 1
ATOM 3854 C CA . LYS A 1 249 ? -33.383 67.563 8.466 1.00 35.85 633 LYS A CA 1
ATOM 3855 C C . LYS A 1 249 ? -32.631 66.339 7.944 1.00 34.10 633 LYS A C 1
ATOM 3856 O O . LYS A 1 249 ? -31.789 65.748 8.644 1.00 33.02 633 LYS A O 1
ATOM 3875 N N . PHE A 1 250 ? -32.896 65.970 6.689 1.00 27.81 634 PHE A N 1
ATOM 3876 C CA . PHE A 1 250 ? -32.173 64.865 6.074 1.00 26.60 634 PHE A CA 1
ATOM 3877 C C . PHE A 1 250 ? -30.679 65.161 6.006 1.00 25.81 634 PHE A C 1
ATOM 3878 O O . PHE A 1 250 ? -29.852 64.265 6.220 1.00 25.62 634 PHE A O 1
ATOM 3895 N N . ASP A 1 251 ? -30.309 66.413 5.710 1.00 30.09 635 ASP A N 1
ATOM 3896 C CA . ASP A 1 251 ? -28.899 66.780 5.797 1.00 29.46 635 ASP A CA 1
ATOM 3897 C C . ASP A 1 251 ? -28.336 66.413 7.164 1.00 27.35 635 ASP A C 1
ATOM 3898 O O . ASP A 1 251 ? -27.235 65.857 7.269 1.00 27.25 635 ASP A O 1
ATOM 3907 N N . GLY A 1 252 ? -29.088 66.712 8.224 1.00 23.16 636 GLY A N 1
ATOM 3908 C CA . GLY A 1 252 ? -28.667 66.310 9.554 1.00 21.68 636 GLY A CA 1
ATOM 3909 C C . GLY A 1 252 ? -28.414 64.820 9.645 1.00 21.07 636 GLY A C 1
ATOM 3910 O O . GLY A 1 252 ? -27.440 64.380 10.265 1.00 20.34 636 GLY A O 1
ATOM 3914 N N . PHE A 1 253 ? -29.279 64.019 9.020 1.00 25.64 637 PHE A N 1
ATOM 3915 C CA . PHE A 1 253 ? -29.015 62.583 8.989 1.00 25.25 637 PHE A CA 1
ATOM 3916 C C . PHE A 1 253 ? -27.677 62.283 8.321 1.00 25.29 637 PHE A C 1
ATOM 3917 O O . PHE A 1 253 ? -26.869 61.506 8.845 1.00 24.22 637 PHE A O 1
ATOM 3934 N N . ARG A 1 254 ? -27.425 62.884 7.154 1.00 30.69 638 ARG A N 1
ATOM 3935 C CA . ARG A 1 254 ? -26.150 62.674 6.471 1.00 29.45 638 ARG A CA 1
ATOM 3936 C C . ARG A 1 254 ? -24.977 62.958 7.405 1.00 27.91 638 ARG A C 1
ATOM 3937 O O . ARG A 1 254 ? -24.028 62.166 7.499 1.00 28.27 638 ARG A O 1
ATOM 3958 N N . LEU A 1 255 ? -25.035 64.084 8.118 1.00 27.13 639 LEU A N 1
ATOM 3959 C CA . LEU A 1 255 ? -23.944 64.451 9.017 1.00 26.68 639 LEU A CA 1
ATOM 3960 C C . LEU A 1 255 ? -23.768 63.418 10.125 1.00 27.27 639 LEU A C 1
ATOM 3961 O O . LEU A 1 255 ? -22.647 62.978 10.409 1.00 27.84 639 LEU A O 1
ATOM 3977 N N . VAL A 1 256 ? -24.868 63.024 10.772 1.00 24.14 640 VAL A N 1
ATOM 3978 C CA . VAL A 1 256 ? -24.786 61.996 11.809 1.00 23.13 640 VAL A CA 1
ATOM 3979 C C . VAL A 1 256 ? -24.119 60.740 11.263 1.00 22.94 640 VAL A C 1
ATOM 3980 O O . VAL A 1 256 ? -23.302 60.102 11.942 1.00 23.39 640 VAL A O 1
ATOM 3993 N N . ALA A 1 257 ? -24.459 60.363 10.027 1.00 17.73 641 ALA A N 1
ATOM 3994 C CA . ALA A 1 257 ? -23.854 59.178 9.431 1.00 17.87 641 ALA A CA 1
ATOM 3995 C C . ALA A 1 257 ? -22.350 59.352 9.268 1.00 17.06 641 ALA A C 1
ATOM 3996 O O . ALA A 1 257 ? -21.573 58.442 9.586 1.00 17.15 641 ALA A O 1
ATOM 4003 N N . MET A 1 258 ? -21.918 60.512 8.768 1.00 22.93 642 MET A N 1
ATOM 4004 C CA . MET A 1 258 ? -20.486 60.764 8.636 1.00 22.72 642 MET A CA 1
ATOM 4005 C C . MET A 1 258 ? -19.781 60.643 9.983 1.00 22.63 642 MET A C 1
ATOM 4006 O O . MET A 1 258 ? -18.727 60.004 10.092 1.00 22.04 642 MET A O 1
ATOM 4020 N N . ASP A 1 259 ? -20.353 61.250 11.025 1.00 22.79 643 ASP A N 1
ATOM 4021 C CA . ASP A 1 259 ? -19.771 61.128 12.359 1.00 22.92 643 ASP A CA 1
ATOM 4022 C C . ASP A 1 259 ? -19.635 59.666 12.762 1.00 24.01 643 ASP A C 1
ATOM 4023 O O . ASP A 1 259 ? -18.590 59.243 13.273 1.00 24.92 643 ASP A O 1
ATOM 4032 N N . MET A 1 260 ? -20.682 58.873 12.530 1.00 27.17 644 MET A N 1
ATOM 4033 C CA . MET A 1 260 ? -20.648 57.469 12.930 1.00 27.79 644 MET A CA 1
ATOM 4034 C C . MET A 1 260 ? -19.543 56.716 12.198 1.00 26.51 644 MET A C 1
ATOM 4035 O O . MET A 1 260 ? -18.788 55.949 12.810 1.00 26.89 644 MET A O 1
ATOM 4049 N N . ILE A 1 261 ? -19.428 56.925 10.884 1.00 16.95 645 ILE A N 1
ATOM 4050 C CA . ILE A 1 261 ? -18.410 56.217 10.113 1.00 16.64 645 ILE A CA 1
ATOM 4051 C C . ILE A 1 261 ? -17.016 56.636 10.558 1.00 15.95 645 ILE A C 1
ATOM 4052 O O . ILE A 1 261 ? -16.101 55.810 10.621 1.00 16.18 645 ILE A O 1
ATOM 4068 N N . CYS A 1 262 ? -16.820 57.923 10.849 1.00 16.56 646 CYS A N 1
ATOM 4069 C CA . CYS A 1 262 ? -15.529 58.361 11.370 1.00 18.05 646 CYS A CA 1
ATOM 4070 C C . CYS A 1 262 ? -15.219 57.685 12.698 1.00 19.49 646 CYS A C 1
ATOM 4071 O O . CYS A 1 262 ? -14.071 57.303 12.960 1.00 19.99 646 CYS A O 1
ATOM 4079 N N . GLN A 1 263 ? -16.230 57.527 13.552 1.00 19.50 647 GLN A N 1
ATOM 4080 C CA . GLN A 1 263 ? -16.011 56.873 14.837 1.00 20.03 647 GLN A CA 1
ATOM 4081 C C . GLN A 1 263 ? -15.592 55.421 14.649 1.00 20.10 647 GLN A C 1
ATOM 4082 O O . GLN A 1 263 ? -14.568 54.987 15.186 1.00 19.34 647 GLN A O 1
ATOM 4096 N N . ILE A 1 264 ? -16.373 54.653 13.886 1.00 17.19 648 ILE A N 1
ATOM 4097 C CA . ILE A 1 264 ? -16.006 53.263 13.622 1.00 18.10 648 ILE A CA 1
ATOM 4098 C C . ILE A 1 264 ? -14.608 53.192 13.018 1.00 17.86 648 ILE A C 1
ATOM 4099 O O . ILE A 1 264 ? -13.786 52.350 13.403 1.00 18.52 648 ILE A O 1
ATOM 4115 N N . PHE A 1 265 ? -14.318 54.082 12.067 1.00 19.23 649 PHE A N 1
ATOM 4116 C CA . PHE A 1 265 ? -13.018 54.096 11.406 1.00 19.16 649 PHE A CA 1
ATOM 4117 C C . PHE A 1 265 ? -11.890 54.361 12.392 1.00 19.74 649 PHE A C 1
ATOM 4118 O O . PHE A 1 265 ? -10.787 53.825 12.234 1.00 19.49 649 PHE A O 1
ATOM 4135 N N . LEU A 1 266 ? -12.145 55.176 13.414 1.00 23.15 650 LEU A N 1
ATOM 4136 C CA . LEU A 1 266 ? -11.093 55.574 14.340 1.00 25.08 650 LEU A CA 1
ATOM 4137 C C . LEU A 1 266 ? -10.813 54.495 15.381 1.00 28.19 650 LEU A C 1
ATOM 4138 O O . LEU A 1 266 ? -9.649 54.203 15.675 1.00 29.52 650 LEU A O 1
ATOM 4154 N N . LEU A 1 267 ? -11.856 53.894 15.946 1.00 46.25 651 LEU A N 1
ATOM 4155 C CA . LEU A 1 267 ? -11.700 52.946 17.042 1.00 49.31 651 LEU A CA 1
ATOM 4156 C C . LEU A 1 267 ? -11.317 51.544 16.580 1.00 49.58 651 LEU A C 1
ATOM 4157 O O . LEU A 1 267 ? -11.239 50.639 17.417 1.00 52.11 651 LEU A O 1
ATOM 4173 N N . ASN A 1 268 ? -11.068 51.337 15.289 1.00 28.91 652 ASN A N 1
ATOM 4174 C CA . ASN A 1 268 ? -10.716 50.020 14.757 1.00 28.78 652 ASN A CA 1
ATOM 4175 C C . ASN A 1 268 ? -9.703 50.184 13.634 1.00 26.41 652 ASN A C 1
ATOM 4176 O O . ASN A 1 268 ? -10.057 50.200 12.449 1.00 25.24 652 ASN A O 1
ATOM 4187 N N . PRO A 1 269 ? -8.417 50.309 13.973 1.00 27.22 653 PRO A N 1
ATOM 4188 C CA . PRO A 1 269 ? -7.405 50.459 12.913 1.00 27.28 653 PRO A CA 1
ATOM 4189 C C . PRO A 1 269 ? -7.369 49.290 11.945 1.00 29.53 653 PRO A C 1
ATOM 4190 O O . PRO A 1 269 ? -7.265 49.497 10.728 1.00 29.95 653 PRO A O 1
ATOM 4201 N N . SER A 1 270 ? -7.482 48.063 12.459 1.00 46.40 654 SER A N 1
ATOM 4202 C CA . SER A 1 270 ? -7.257 46.874 11.641 1.00 48.33 654 SER A CA 1
ATOM 4203 C C . SER A 1 270 ? -8.077 46.894 10.357 1.00 46.76 654 SER A C 1
ATOM 4204 O O . SER A 1 270 ? -7.618 46.416 9.313 1.00 47.01 654 SER A O 1
ATOM 4212 N N . GLN A 1 271 ? -9.291 47.442 10.408 1.00 44.29 655 GLN A N 1
ATOM 4213 C CA . GLN A 1 271 ? -10.211 47.385 9.278 1.00 44.43 655 GLN A CA 1
ATOM 4214 C C . GLN A 1 271 ? -10.391 48.731 8.583 1.00 40.19 655 GLN A C 1
ATOM 4215 O O . GLN A 1 271 ? -11.290 48.865 7.745 1.00 39.05 655 GLN A O 1
ATOM 4229 N N . ARG A 1 272 ? -9.551 49.724 8.888 1.00 25.97 656 ARG A N 1
ATOM 4230 C CA . ARG A 1 272 ? -9.698 51.035 8.262 1.00 22.49 656 ARG A CA 1
ATOM 4231 C C . ARG A 1 272 ? -9.678 50.924 6.742 1.00 22.80 656 ARG A C 1
ATOM 4232 O O . ARG A 1 272 ? -10.622 51.344 6.061 1.00 22.58 656 ARG A O 1
ATOM 4253 N N . GLN A 1 273 ? -8.605 50.347 6.192 1.00 21.82 657 GLN A N 1
ATOM 4254 C CA . GLN A 1 273 ? -8.525 50.149 4.749 1.00 21.55 657 GLN A CA 1
ATOM 4255 C C . GLN A 1 273 ? -9.766 49.452 4.211 1.00 23.25 657 GLN A C 1
ATOM 4256 O O . GLN A 1 273 ? -10.190 49.721 3.081 1.00 22.18 657 GLN A O 1
ATOM 4270 N N . GLY A 1 274 ? -10.362 48.558 4.996 1.00 31.61 658 GLY A N 1
ATOM 4271 C CA . GLY A 1 274 ? -11.587 47.911 4.578 1.00 33.96 658 GLY A CA 1
ATOM 4272 C C . GLY A 1 274 ? -12.705 48.916 4.412 1.00 34.39 658 GLY A C 1
ATOM 4273 O O . GLY A 1 274 ? -13.305 49.025 3.337 1.00 37.27 658 GLY A O 1
ATOM 4277 N N . ILE A 1 275 ? -12.975 49.672 5.475 1.00 24.33 659 ILE A N 1
ATOM 4278 C CA . ILE A 1 275 ? -14.047 50.660 5.482 1.00 22.40 659 ILE A CA 1
ATOM 4279 C C . ILE A 1 275 ? -13.945 51.508 4.221 1.00 22.39 659 ILE A C 1
ATOM 4280 O O . ILE A 1 275 ? -14.826 51.462 3.352 1.00 23.67 659 ILE A O 1
ATOM 4296 N N . ILE A 1 276 ? -12.857 52.270 4.111 1.00 19.30 660 ILE A N 1
ATOM 4297 C CA . ILE A 1 276 ? -12.589 53.088 2.935 1.00 19.04 660 ILE A CA 1
ATOM 4298 C C . ILE A 1 276 ? -12.925 52.280 1.692 1.00 20.39 660 ILE A C 1
ATOM 4299 O O . ILE A 1 276 ? -13.773 52.684 0.887 1.00 20.76 660 ILE A O 1
ATOM 4315 N N . ASP A 1 277 ? -12.287 51.116 1.550 1.00 29.71 661 ASP A N 1
ATOM 4316 C CA . ASP A 1 277 ? -12.478 50.308 0.352 1.00 31.94 661 ASP A CA 1
ATOM 4317 C C . ASP A 1 277 ? -13.959 50.146 0.039 1.00 33.81 661 ASP A C 1
ATOM 4318 O O . ASP A 1 277 ? -14.421 50.504 -1.050 1.00 34.99 661 ASP A O 1
ATOM 4327 N N . GLU A 1 278 ? -14.735 49.641 1.000 1.00 39.89 662 GLU A N 1
ATOM 4328 C CA . GLU A 1 278 ? -16.139 49.390 0.699 1.00 42.79 662 GLU A CA 1
ATOM 4329 C C . GLU A 1 278 ? -16.874 50.695 0.422 1.00 41.71 662 GLU A C 1
ATOM 4330 O O . GLU A 1 278 ? -17.695 50.766 -0.500 1.00 43.65 662 GLU A O 1
ATOM 4342 N N . ILE A 1 279 ? -16.558 51.754 1.174 1.00 29.15 663 ILE A N 1
ATOM 4343 C CA . ILE A 1 279 ? -17.180 53.046 0.905 1.00 27.55 663 ILE A CA 1
ATOM 4344 C C . ILE A 1 279 ? -16.919 53.469 -0.531 1.00 28.63 663 ILE A C 1
ATOM 4345 O O . ILE A 1 279 ? -17.775 54.099 -1.166 1.00 29.65 663 ILE A O 1
ATOM 4361 N N . LEU A 1 280 ? -15.748 53.132 -1.073 1.00 31.23 664 LEU A N 1
ATOM 4362 C CA . LEU A 1 280 ? -15.424 53.539 -2.432 1.00 32.98 664 LEU A CA 1
ATOM 4363 C C . LEU A 1 280 ? -16.038 52.621 -3.480 1.00 36.58 664 LEU A C 1
ATOM 4364 O O . LEU A 1 280 ? -16.113 53.010 -4.651 1.00 38.26 664 LEU A O 1
ATOM 4380 N N . THR A 1 281 ? -16.476 51.420 -3.096 1.00 42.75 665 THR A N 1
ATOM 4381 C CA . THR A 1 281 ? -17.178 50.549 -4.033 1.00 45.83 665 THR A CA 1
ATOM 4382 C C . THR A 1 281 ? -18.686 50.726 -3.958 1.00 46.19 665 THR A C 1
ATOM 4383 O O . THR A 1 281 ? -19.370 50.582 -4.978 1.00 47.89 665 THR A O 1
ATOM 4394 N N . SER A 1 282 ? -19.221 51.031 -2.774 1.00 40.75 666 SER A N 1
ATOM 4395 C CA . SER A 1 282 ? -20.626 51.408 -2.676 1.00 41.79 666 SER A CA 1
ATOM 4396 C C . SER A 1 282 ? -20.933 52.584 -3.593 1.00 43.16 666 SER A C 1
ATOM 4397 O O . SER A 1 282 ? -21.983 52.617 -4.247 1.00 43.86 666 SER A O 1
ATOM 4405 N N . LEU A 1 283 ? -20.019 53.555 -3.658 1.00 50.59 667 LEU A N 1
ATOM 4406 C CA . LEU A 1 283 ? -20.198 54.700 -4.543 1.00 52.13 667 LEU A CA 1
ATOM 4407 C C . LEU A 1 283 ? -20.279 54.273 -6.002 1.00 55.28 667 LEU A C 1
ATOM 4408 O O . LEU A 1 283 ? -20.902 54.962 -6.817 1.00 56.70 667 LEU A O 1
ATOM 4424 N N . GLU A 1 284 ? -19.656 53.147 -6.351 1.00 60.69 668 GLU A N 1
ATOM 4425 C CA . GLU A 1 284 ? -19.653 52.688 -7.734 1.00 64.00 668 GLU A CA 1
ATOM 4426 C C . GLU A 1 284 ? -20.970 52.029 -8.123 1.00 66.71 668 GLU A C 1
ATOM 4427 O O . GLU A 1 284 ? -21.361 52.085 -9.294 1.00 67.98 668 GLU A O 1
ATOM 4439 N N . LYS A 1 285 ? -21.665 51.412 -7.169 1.00 61.87 669 LYS A N 1
ATOM 4440 C CA . LYS A 1 285 ? -22.911 50.696 -7.441 1.00 65.57 669 LYS A CA 1
ATOM 4441 C C . LYS A 1 285 ? -24.136 51.586 -7.288 1.00 66.75 669 LYS A C 1
ATOM 4442 O O . LYS A 1 285 ? -25.145 51.164 -6.714 1.00 67.27 669 LYS A O 1
ATOM 4461 N N . LEU A 1 286 ? -24.085 52.814 -7.795 1.00 74.85 670 LEU A N 1
ATOM 4462 C CA . LEU A 1 286 ? -25.187 53.755 -7.675 1.00 76.90 670 LEU A CA 1
ATOM 4463 C C . LEU A 1 286 ? -25.356 54.508 -8.986 1.00 81.37 670 LEU A C 1
ATOM 4464 O O . LEU A 1 286 ? -24.369 54.758 -9.690 1.00 81.42 670 LEU A O 1
ATOM 4480 N N . PRO A 1 287 ? -26.586 54.887 -9.338 1.00 78.20 671 PRO A N 1
ATOM 4481 C CA . PRO A 1 287 ? -26.780 55.717 -10.533 1.00 80.70 671 PRO A CA 1
ATOM 4482 C C . PRO A 1 287 ? -26.094 57.067 -10.381 1.00 80.61 671 PRO A C 1
ATOM 4483 O O . PRO A 1 287 ? -25.928 57.583 -9.274 1.00 79.67 671 PRO A O 1
ATOM 4494 N N . LEU A 1 288 ? -25.695 57.641 -11.520 1.00 97.24 672 LEU A N 1
ATOM 4495 C CA . LEU A 1 288 ? -24.942 58.892 -11.494 1.00 97.19 672 LEU A CA 1
ATOM 4496 C C . LEU A 1 288 ? -25.713 60.002 -10.791 1.00 96.75 672 LEU A C 1
ATOM 4497 O O . LEU A 1 288 ? -25.102 60.931 -10.249 1.00 95.27 672 LEU A O 1
ATOM 4513 N N . GLY A 1 289 ? -27.045 59.924 -10.782 1.00 76.65 673 GLY A N 1
ATOM 4514 C CA . GLY A 1 289 ? -27.837 60.952 -10.128 1.00 74.14 673 GLY A CA 1
ATOM 4515 C C . GLY A 1 289 ? -27.414 61.218 -8.698 1.00 67.19 673 GLY A C 1
ATOM 4516 O O . GLY A 1 289 ? -27.636 62.312 -8.173 1.00 62.03 673 GLY A O 1
ATOM 4520 N N . LYS A 1 290 ? -26.800 60.227 -8.046 1.00 87.03 674 LYS A N 1
ATOM 4521 C CA . LYS A 1 290 ? -26.329 60.406 -6.677 1.00 82.01 674 LYS A CA 1
ATOM 4522 C C . LYS A 1 290 ? -24.949 61.048 -6.635 1.00 77.83 674 LYS A C 1
ATOM 4523 O O . LYS A 1 290 ? -24.617 61.730 -5.658 1.00 75.72 674 LYS A O 1
ATOM 4542 N N . ARG A 1 291 ? -24.140 60.851 -7.679 1.00 75.67 675 ARG A N 1
ATOM 4543 C CA . ARG A 1 291 ? -22.788 61.398 -7.715 1.00 72.68 675 ARG A CA 1
ATOM 4544 C C . ARG A 1 291 ? -22.763 62.921 -7.731 1.00 70.95 675 ARG A C 1
ATOM 4545 O O . ARG A 1 291 ? -21.674 63.503 -7.675 1.00 70.10 675 ARG A O 1
ATOM 4566 N N . ALA A 1 292 ? -23.918 63.577 -7.816 1.00 52.81 676 ALA A N 1
ATOM 4567 C CA . ALA A 1 292 ? -23.954 65.029 -7.803 1.00 50.98 676 ALA A CA 1
ATOM 4568 C C . ALA A 1 292 ? -23.355 65.569 -6.507 1.00 46.07 676 ALA A C 1
ATOM 4569 O O . ALA A 1 292 ? -23.327 64.898 -5.470 1.00 43.84 676 ALA A O 1
ATOM 4576 N N . ARG A 1 293 ? -22.868 66.807 -6.578 1.00 53.55 677 ARG A N 1
ATOM 4577 C CA . ARG A 1 293 ? -22.227 67.466 -5.440 1.00 49.44 677 ARG A CA 1
ATOM 4578 C C . ARG A 1 293 ? -23.317 68.124 -4.603 1.00 47.94 677 ARG A C 1
ATOM 4579 O O . ARG A 1 293 ? -23.710 69.268 -4.837 1.00 49.58 677 ARG A O 1
ATOM 4600 N N . THR A 1 294 ? -23.809 67.387 -3.608 1.00 33.59 678 THR A N 1
ATOM 4601 C CA . THR A 1 294 ? -24.935 67.818 -2.791 1.00 32.31 678 THR A CA 1
ATOM 4602 C C . THR A 1 294 ? -24.534 68.149 -1.357 1.00 29.82 678 THR A C 1
ATOM 4603 O O . THR A 1 294 ? -25.410 68.298 -0.499 1.00 30.47 678 THR A O 1
ATOM 4614 N N . PHE A 1 295 ? -23.239 68.268 -1.076 1.00 28.29 679 PHE A N 1
ATOM 4615 C CA . PHE A 1 295 ? -22.742 68.583 0.263 1.00 26.42 679 PHE A CA 1
ATOM 4616 C C . PHE A 1 295 ? -22.234 70.021 0.242 1.00 26.34 679 PHE A C 1
ATOM 4617 O O . PHE A 1 295 ? -21.147 70.299 -0.272 1.00 26.03 679 PHE A O 1
ATOM 4634 N N . LYS A 1 296 ? -23.024 70.933 0.801 1.00 35.63 680 LYS A N 1
ATOM 4635 C CA . LYS A 1 296 ? -22.688 72.348 0.773 1.00 37.07 680 LYS A CA 1
ATOM 4636 C C . LYS A 1 296 ? -21.673 72.675 1.857 1.00 35.95 680 LYS A C 1
ATOM 4637 O O . LYS A 1 296 ? -21.780 72.205 2.993 1.00 35.41 680 LYS A O 1
ATOM 4656 N N . LEU A 1 297 ? -20.685 73.486 1.498 1.00 28.01 681 LEU A N 1
ATOM 4657 C CA . LEU A 1 297 ? -19.668 73.943 2.430 1.00 26.92 681 LEU A CA 1
ATOM 4658 C C . LEU A 1 297 ? -19.958 75.377 2.853 1.00 27.81 681 LEU A C 1
ATOM 4659 O O . LEU A 1 297 ? -20.596 76.142 2.126 1.00 29.52 681 LEU A O 1
ATOM 4675 N N . ALA A 1 298 ? -19.477 75.733 4.046 1.00 22.17 682 ALA A N 1
ATOM 4676 C CA . ALA A 1 298 ? -19.705 77.075 4.574 1.00 23.29 682 ALA A CA 1
ATOM 4677 C C . ALA A 1 298 ? -19.318 78.141 3.556 1.00 24.69 682 ALA A C 1
ATOM 4678 O O . ALA A 1 298 ? -20.066 79.097 3.326 1.00 26.28 682 ALA A O 1
ATOM 4685 N N . ASP A 1 299 ? -18.152 77.986 2.924 1.00 37.84 683 ASP A N 1
ATOM 4686 C CA . ASP A 1 299 ? -17.655 79.005 2.006 1.00 40.02 683 ASP A CA 1
ATOM 4687 C C . ASP A 1 299 ? -18.541 79.180 0.778 1.00 42.01 683 ASP A C 1
ATOM 4688 O O . ASP A 1 299 ? -18.363 80.161 0.048 1.00 44.01 683 ASP A O 1
ATOM 4697 N N . GLY A 1 300 ? -19.479 78.265 0.529 1.00 35.74 684 GLY A N 1
ATOM 4698 C CA . GLY A 1 300 ? -20.412 78.374 -0.573 1.00 37.15 684 GLY A CA 1
ATOM 4699 C C . GLY A 1 300 ? -20.251 77.315 -1.644 1.00 37.14 684 GLY A C 1
ATOM 4700 O O . GLY A 1 300 ? -21.217 77.035 -2.368 1.00 37.56 684 GLY A O 1
ATOM 4704 N N . SER A 1 301 ? -19.066 76.723 -1.773 1.00 35.12 685 SER A N 1
ATOM 4705 C CA . SER A 1 301 ? -18.844 75.695 -2.778 1.00 34.90 685 SER A CA 1
ATOM 4706 C C . SER A 1 301 ? -19.545 74.399 -2.366 1.00 33.80 685 SER A C 1
ATOM 4707 O O . SER A 1 301 ? -20.161 74.298 -1.300 1.00 32.18 685 SER A O 1
ATOM 4715 N N . SER A 1 302 ? -19.442 73.390 -3.229 1.00 44.06 686 SER A N 1
ATOM 4716 C CA . SER A 1 302 ? -20.149 72.134 -3.032 1.00 43.46 686 SER A CA 1
ATOM 4717 C C . SER A 1 302 ? -19.283 70.970 -3.486 1.00 41.87 686 SER A C 1
ATOM 4718 O O . SER A 1 302 ? -18.589 71.058 -4.504 1.00 42.73 686 SER A O 1
ATOM 4726 N N . ILE A 1 303 ? -19.331 69.882 -2.717 1.00 29.25 687 ILE A N 1
ATOM 4727 C CA . ILE A 1 303 ? -18.651 68.637 -3.041 1.00 26.72 687 ILE A CA 1
ATOM 4728 C C . ILE A 1 303 ? -19.644 67.502 -2.846 1.00 25.61 687 ILE A C 1
ATOM 4729 O O . ILE A 1 303 ? -20.675 67.655 -2.190 1.00 25.12 687 ILE A O 1
ATOM 4745 N N . GLN A 1 304 ? -19.329 66.354 -3.433 1.00 28.14 688 GLN A N 1
ATOM 4746 C CA . GLN A 1 304 ? -20.186 65.206 -3.174 1.00 29.10 688 GLN A CA 1
ATOM 4747 C C . GLN A 1 304 ? -19.876 64.631 -1.792 1.00 27.03 688 GLN A C 1
ATOM 4748 O O . GLN A 1 304 ? -18.717 64.624 -1.369 1.00 24.99 688 GLN A O 1
ATOM 4762 N N . PRO A 1 305 ? -20.890 64.144 -1.070 1.00 30.10 689 PRO A N 1
ATOM 4763 C CA . PRO A 1 305 ? -20.677 63.801 0.347 1.00 28.07 689 PRO A CA 1
ATOM 4764 C C . PRO A 1 305 ? -19.625 62.730 0.567 1.00 27.16 689 PRO A C 1
ATOM 4765 O O . PRO A 1 305 ? -18.953 62.741 1.607 1.00 26.66 689 PRO A O 1
ATOM 4776 N N . VAL A 1 306 ? -19.458 61.800 -0.374 1.00 25.67 690 VAL A N 1
ATOM 4777 C CA . VAL A 1 306 ? -18.426 60.781 -0.220 1.00 25.04 690 VAL A CA 1
ATOM 4778 C C . VAL A 1 306 ? -17.050 61.430 -0.127 1.00 25.05 690 VAL A C 1
ATOM 4779 O O . VAL A 1 306 ? -16.193 60.989 0.646 1.00 25.45 690 VAL A O 1
ATOM 4792 N N . SER A 1 307 ? -16.813 62.482 -0.914 1.00 22.77 691 SER A N 1
ATOM 4793 C CA . SER A 1 307 ? -15.544 63.197 -0.824 1.00 20.86 691 SER A CA 1
ATOM 4794 C C . SER A 1 307 ? -15.338 63.749 0.581 1.00 18.73 691 SER A C 1
ATOM 4795 O O . SER A 1 307 ? -14.280 63.555 1.195 1.00 18.61 691 SER A O 1
ATOM 4803 N N . ALA A 1 308 ? -16.354 64.434 1.110 1.00 17.04 692 ALA A N 1
ATOM 4804 C CA . ALA A 1 308 ? -16.263 64.978 2.460 1.00 16.25 692 ALA A CA 1
ATOM 4805 C C . ALA A 1 308 ? -15.955 63.886 3.474 1.00 15.56 692 ALA A C 1
ATOM 4806 O O . ALA A 1 308 ? -15.141 64.085 4.385 1.00 14.88 692 ALA A O 1
ATOM 4813 N N . LEU A 1 309 ? -16.592 62.721 3.335 1.00 18.23 693 LEU A N 1
ATOM 4814 C CA . LEU A 1 309 ? -16.351 61.642 4.287 1.00 17.48 693 LEU A CA 1
ATOM 4815 C C . LEU A 1 309 ? -14.929 61.114 4.163 1.00 16.26 693 LEU A C 1
ATOM 4816 O O . LEU A 1 309 ? -14.237 60.937 5.168 1.00 16.20 693 LEU A O 1
ATOM 4832 N N . ILE A 1 310 ? -14.481 60.840 2.937 1.00 15.84 694 ILE A N 1
ATOM 4833 C CA . ILE A 1 310 ? -13.109 60.382 2.721 1.00 15.63 694 ILE A CA 1
ATOM 4834 C C . ILE A 1 310 ? -12.129 61.318 3.415 1.00 14.87 694 ILE A C 1
ATOM 4835 O O . ILE A 1 310 ? -11.297 60.895 4.230 1.00 14.48 694 ILE A O 1
ATOM 4851 N N . MET A 1 311 ? -12.224 62.613 3.108 1.00 16.03 695 MET A N 1
ATOM 4852 C CA . MET A 1 311 ? -11.298 63.568 3.703 1.00 15.53 695 MET A CA 1
ATOM 4853 C C . MET A 1 311 ? -11.399 63.552 5.223 1.00 15.06 695 MET A C 1
ATOM 4854 O O . MET A 1 311 ? -10.376 63.547 5.919 1.00 14.78 695 MET A O 1
ATOM 4868 N N . ARG A 1 312 ? -12.622 63.512 5.756 1.00 15.39 696 ARG A N 1
ATOM 4869 C CA . ARG A 1 312 ? -12.796 63.435 7.204 1.00 17.44 696 ARG A CA 1
ATOM 4870 C C . ARG A 1 312 ? -12.057 62.236 7.786 1.00 17.03 696 ARG A C 1
ATOM 4871 O O . ARG A 1 312 ? -11.369 62.352 8.806 1.00 16.90 696 ARG A O 1
ATOM 4892 N N . LEU A 1 313 ? -12.195 61.070 7.151 1.00 13.65 697 LEU A N 1
ATOM 4893 C CA . LEU A 1 313 ? -11.469 59.889 7.605 1.00 13.77 697 LEU A CA 1
ATOM 4894 C C . LEU A 1 313 ? -9.968 60.129 7.576 1.00 13.56 697 LEU A C 1
ATOM 4895 O O . LEU A 1 313 ? -9.239 59.658 8.457 1.00 13.61 697 LEU A O 1
ATOM 4911 N N . VAL A 1 314 ? -9.485 60.860 6.570 1.00 13.47 698 VAL A N 1
ATOM 4912 C CA . VAL A 1 314 ? -8.059 61.165 6.528 1.00 13.35 698 VAL A CA 1
ATOM 4913 C C . VAL A 1 314 ? -7.660 62.073 7.686 1.00 13.09 698 VAL A C 1
ATOM 4914 O O . VAL A 1 314 ? -6.525 61.997 8.170 1.00 13.14 698 VAL A O 1
ATOM 4927 N N . GLN A 1 315 ? -8.564 62.939 8.154 1.00 14.53 699 GLN A N 1
ATOM 4928 C CA . GLN A 1 315 ? -8.213 63.874 9.221 1.00 17.04 699 GLN A CA 1
ATOM 4929 C C . GLN A 1 315 ? -8.487 63.329 10.617 1.00 21.14 699 GLN A C 1
ATOM 4930 O O . GLN A 1 315 ? -8.050 63.943 11.597 1.00 20.58 699 GLN A O 1
ATOM 4944 N N . THR A 1 316 ? -9.195 62.204 10.742 1.00 22.51 700 THR A N 1
ATOM 4945 C CA . THR A 1 316 ? -9.363 61.585 12.053 1.00 28.60 700 THR A CA 1
ATOM 4946 C C . THR A 1 316 ? -8.058 61.034 12.610 1.00 31.11 700 THR A C 1
ATOM 4947 O O . THR A 1 316 ? -8.030 60.619 13.773 1.00 32.14 700 THR A O 1
ATOM 4958 N N . SER A 1 317 ? -6.985 61.025 11.813 1.00 59.69 701 SER A N 1
ATOM 4959 C CA . SER A 1 317 ? -5.716 60.453 12.255 1.00 65.61 701 SER A CA 1
ATOM 4960 C C . SER A 1 317 ? -5.305 60.986 13.621 1.00 72.89 701 SER A C 1
ATOM 4961 O O . SER A 1 317 ? -4.855 60.224 14.485 1.00 73.77 701 SER A O 1
ATOM 4969 N N . ALA A 1 318 ? -5.448 62.292 13.834 1.00 80.63 702 ALA A N 1
ATOM 4970 C CA . ALA A 1 318 ? -5.148 62.890 15.127 1.00 86.07 702 ALA A CA 1
ATOM 4971 C C . ALA A 1 318 ? -6.232 62.630 16.164 1.00 92.08 702 ALA A C 1
ATOM 4972 O O . ALA A 1 318 ? -6.092 63.081 17.307 1.00 83.00 702 ALA A O 1
ATOM 4979 N N . GLY A 1 319 ? -7.297 61.921 15.803 1.00 61.19 703 GLY A N 1
ATOM 4980 C CA . GLY A 1 319 ? -8.378 61.636 16.727 1.00 64.07 703 GLY A CA 1
ATOM 4981 C C . GLY A 1 319 ? -7.967 60.698 17.846 1.00 63.41 703 GLY A C 1
ATOM 4982 O O . GLY A 1 319 ? -6.856 60.167 17.849 1.00 61.46 703 GLY A O 1
ATOM 4986 N N . ILE A 1 346 ? 10.749 64.326 28.759 1.00 64.63 730 ILE A N 1
ATOM 4987 C CA . ILE A 1 346 ? 11.891 64.742 29.561 1.00 67.44 730 ILE A CA 1
ATOM 4988 C C . ILE A 1 346 ? 11.657 66.157 30.089 1.00 67.81 730 ILE A C 1
ATOM 4989 O O . ILE A 1 346 ? 12.220 66.546 31.114 1.00 69.78 730 ILE A O 1
ATOM 5004 N N . ILE A 1 347 ? 10.818 66.921 29.390 1.00 73.13 731 ILE A N 1
ATOM 5005 C CA . ILE A 1 347 ? 10.510 68.300 29.748 1.00 72.99 731 ILE A CA 1
ATOM 5006 C C . ILE A 1 347 ? 9.093 68.358 30.298 1.00 72.92 731 ILE A C 1
ATOM 5007 O O . ILE A 1 347 ? 8.204 67.633 29.835 1.00 71.48 731 ILE A O 1
ATOM 5023 N N . GLN A 1 348 ? 8.885 69.226 31.293 1.00 73.28 732 GLN A N 1
ATOM 5024 C CA . GLN A 1 348 ? 7.547 69.488 31.810 1.00 73.31 732 GLN A CA 1
ATOM 5025 C C . GLN A 1 348 ? 7.305 70.974 32.046 1.00 74.16 732 GLN A C 1
ATOM 5026 O O . GLN A 1 348 ? 6.287 71.330 32.653 1.00 73.93 732 GLN A O 1
ATOM 5040 N N . SER A 1 349 ? 8.198 71.848 31.586 1.00 73.00 733 SER A N 1
ATOM 5041 C CA . SER A 1 349 ? 8.066 73.284 31.785 1.00 74.69 733 SER A CA 1
ATOM 5042 C C . SER A 1 349 ? 8.452 74.001 30.502 1.00 72.27 733 SER A C 1
ATOM 5043 O O . SER A 1 349 ? 9.367 73.572 29.794 1.00 71.65 733 SER A O 1
ATOM 5051 N N . GLU A 1 350 ? 7.751 75.098 30.205 1.00 59.43 734 GLU A N 1
ATOM 5052 C CA . GLU A 1 350 ? 8.035 75.840 28.981 1.00 57.36 734 GLU A CA 1
ATOM 5053 C C . GLU A 1 350 ? 9.444 76.415 28.988 1.00 57.53 734 GLU A C 1
ATOM 5054 O O . GLU A 1 350 ? 10.033 76.623 27.922 1.00 55.59 734 GLU A O 1
ATOM 5066 N N . ALA A 1 351 ? 10.000 76.679 30.172 1.00 67.13 735 ALA A N 1
ATOM 5067 C CA . ALA A 1 351 ? 11.349 77.228 30.249 1.00 68.35 735 ALA A CA 1
ATOM 5068 C C . ALA A 1 351 ? 12.400 76.160 29.983 1.00 67.16 735 ALA A C 1
ATOM 5069 O O . ALA A 1 351 ? 13.381 76.414 29.276 1.00 67.14 735 ALA A O 1
ATOM 5076 N N . GLN A 1 352 ? 12.213 74.960 30.537 1.00 68.24 736 GLN A N 1
ATOM 5077 C CA . GLN A 1 352 ? 13.169 73.883 30.313 1.00 69.01 736 GLN A CA 1
ATOM 5078 C C . GLN A 1 352 ? 13.267 73.507 28.842 1.00 66.21 736 GLN A C 1
ATOM 5079 O O . GLN A 1 352 ? 14.294 72.965 28.419 1.00 66.84 736 GLN A O 1
ATOM 5093 N N . GLY A 1 353 ? 12.226 73.785 28.053 1.00 50.55 737 GLY A N 1
ATOM 5094 C CA . GLY A 1 353 ? 12.267 73.466 26.638 1.00 47.00 737 GLY A CA 1
ATOM 5095 C C . GLY A 1 353 ? 13.040 74.470 25.814 1.00 45.57 737 GLY A C 1
ATOM 5096 O O . GLY A 1 353 ? 13.552 74.130 24.743 1.00 43.82 737 GLY A O 1
ATOM 5100 N N . ALA A 1 354 ? 13.137 75.714 26.287 1.00 51.74 738 ALA A N 1
ATOM 5101 C CA . ALA A 1 354 ? 13.891 76.723 25.553 1.00 51.32 738 ALA A CA 1
ATOM 5102 C C . ALA A 1 354 ? 15.393 76.507 25.686 1.00 53.26 738 ALA A C 1
ATOM 5103 O O . ALA A 1 354 ? 16.147 76.827 24.760 1.00 53.65 738 ALA A O 1
ATOM 5110 N N . SER A 1 355 ? 15.846 75.968 26.819 1.00 53.86 739 SER A N 1
ATOM 5111 C CA . SER A 1 355 ? 17.267 75.714 27.028 1.00 56.25 739 SER A CA 1
ATOM 5112 C C . SER A 1 355 ? 17.694 74.362 26.471 1.00 54.95 739 SER A C 1
ATOM 5113 O O . SER A 1 355 ? 18.767 74.253 25.866 1.00 55.93 739 SER A O 1
ATOM 5121 N N . GLN A 1 356 ? 16.881 73.330 26.665 1.00 46.29 740 GLN A N 1
ATOM 5122 C CA . GLN A 1 356 ? 17.133 72.008 26.091 1.00 45.04 740 GLN A CA 1
ATOM 5123 C C . GLN A 1 356 ? 16.316 71.814 24.819 1.00 41.08 740 GLN A C 1
ATOM 5124 O O . GLN A 1 356 ? 15.640 70.804 24.625 1.00 39.56 740 GLN A O 1
ATOM 5138 N N . HIS A 1 357 ? 16.386 72.813 23.937 1.00 42.00 741 HIS A N 1
ATOM 5139 C CA . HIS A 1 357 ? 15.537 72.837 22.748 1.00 38.45 741 HIS A CA 1
ATOM 5140 C C . HIS A 1 357 ? 15.641 71.547 21.944 1.00 37.29 741 HIS A C 1
ATOM 5141 O O . HIS A 1 357 ? 14.647 71.083 21.375 1.00 36.30 741 HIS A O 1
ATOM 5155 N N . SER A 1 358 ? 16.833 70.952 21.882 1.00 33.12 742 SER A N 1
ATOM 5156 C CA . SER A 1 358 ? 16.996 69.708 21.136 1.00 32.50 742 SER A CA 1
ATOM 5157 C C . SER A 1 358 ? 16.060 68.629 21.669 1.00 31.66 742 SER A C 1
ATOM 5158 O O . SER A 1 358 ? 15.383 67.934 20.899 1.00 29.88 742 SER A O 1
ATOM 5166 N N . THR A 1 359 ? 16.001 68.482 22.994 1.00 33.77 743 THR A N 1
ATOM 5167 C CA . THR A 1 359 ? 15.158 67.451 23.587 1.00 33.30 743 THR A CA 1
ATOM 5168 C C . THR A 1 359 ? 13.682 67.753 23.366 1.00 30.97 743 THR A C 1
ATOM 5169 O O . THR A 1 359 ? 12.893 66.843 23.090 1.00 29.70 743 THR A O 1
ATOM 5180 N N . ALA A 1 360 ? 13.288 69.021 23.492 1.00 29.89 744 ALA A N 1
ATOM 5181 C CA . ALA A 1 360 ? 11.909 69.397 23.199 1.00 27.84 744 ALA A CA 1
ATOM 5182 C C . ALA A 1 360 ? 11.538 69.012 21.773 1.00 25.78 744 ALA A C 1
ATOM 5183 O O . ALA A 1 360 ? 10.473 68.432 21.524 1.00 24.34 744 ALA A O 1
ATOM 5190 N N . ILE A 1 361 ? 12.420 69.319 20.821 1.00 25.80 745 ILE A N 1
ATOM 5191 C CA . ILE A 1 361 ? 12.177 68.960 19.428 1.00 24.11 745 ILE A CA 1
ATOM 5192 C C . ILE A 1 361 ? 12.036 67.453 19.283 1.00 23.90 745 ILE A C 1
ATOM 5193 O O . ILE A 1 361 ? 11.174 66.967 18.544 1.00 22.28 745 ILE A O 1
ATOM 5209 N N . ARG A 1 362 ? 12.881 66.687 19.975 1.00 34.27 746 ARG A N 1
ATOM 5210 C CA . ARG A 1 362 ? 12.842 65.239 19.802 1.00 34.98 746 ARG A CA 1
ATOM 5211 C C . ARG A 1 362 ? 11.564 64.648 20.389 1.00 33.43 746 ARG A C 1
ATOM 5212 O O . ARG A 1 362 ? 10.944 63.762 19.783 1.00 32.68 746 ARG A O 1
ATOM 5233 N N . ASP A 1 363 ? 11.150 65.131 21.562 1.00 28.09 747 ASP A N 1
ATOM 5234 C CA . ASP A 1 363 ? 9.854 64.751 22.114 1.00 27.25 747 ASP A CA 1
ATOM 5235 C C . ASP A 1 363 ? 8.738 65.033 21.117 1.00 24.96 747 ASP A C 1
ATOM 5236 O O . ASP A 1 363 ? 7.936 64.147 20.785 1.00 24.29 747 ASP A O 1
ATOM 5245 N N . LEU A 1 364 ? 8.675 66.274 20.624 1.00 21.77 748 LEU A N 1
ATOM 5246 C CA . LEU A 1 364 ? 7.637 66.618 19.661 1.00 19.87 748 LEU A CA 1
ATOM 5247 C C . LEU A 1 364 ? 7.682 65.687 18.458 1.00 18.95 748 LEU A C 1
ATOM 5248 O O . LEU A 1 364 ? 6.638 65.288 17.933 1.00 17.73 748 LEU A O 1
ATOM 5264 N N . ASP A 1 365 ? 8.882 65.325 18.008 1.00 34.49 749 ASP A N 1
ATOM 5265 C CA . ASP A 1 365 ? 8.999 64.420 16.871 1.00 35.75 749 ASP A CA 1
ATOM 5266 C C . ASP A 1 365 ? 8.360 63.074 17.186 1.00 37.27 749 ASP A C 1
ATOM 5267 O O . ASP A 1 365 ? 7.569 62.546 16.392 1.00 37.61 749 ASP A O 1
ATOM 5276 N N . THR A 1 366 ? 8.669 62.514 18.361 1.00 22.01 750 THR A N 1
ATOM 5277 C CA . THR A 1 366 ? 8.130 61.202 18.709 1.00 22.05 750 THR A CA 1
ATOM 5278 C C . THR A 1 366 ? 6.611 61.238 18.831 1.00 20.85 750 THR A C 1
ATOM 5279 O O . THR A 1 366 ? 5.934 60.267 18.474 1.00 20.43 750 THR A O 1
ATOM 5290 N N . ILE A 1 367 ? 6.050 62.339 19.337 1.00 35.80 751 ILE A N 1
ATOM 5291 C CA . ILE A 1 367 ? 4.598 62.367 19.499 1.00 35.25 751 ILE A CA 1
ATOM 5292 C C . ILE A 1 367 ? 3.890 62.662 18.178 1.00 33.13 751 ILE A C 1
ATOM 5293 O O . ILE A 1 367 ? 2.793 62.146 17.933 1.00 33.20 751 ILE A O 1
ATOM 5309 N N . SER A 1 368 ? 4.487 63.478 17.310 1.00 22.35 752 SER A N 1
ATOM 5310 C CA . SER A 1 368 ? 3.779 63.983 16.140 1.00 19.76 752 SER A CA 1
ATOM 5311 C C . SER A 1 368 ? 3.963 63.110 14.904 1.00 20.47 752 SER A C 1
ATOM 5312 O O . SER A 1 368 ? 3.030 62.984 14.104 1.00 21.17 752 SER A O 1
ATOM 5320 N N . THR A 1 369 ? 5.137 62.508 14.710 1.00 28.41 753 THR A N 1
ATOM 5321 C CA . THR A 1 369 ? 5.352 61.754 13.477 1.00 29.93 753 THR A CA 1
ATOM 5322 C C . THR A 1 369 ? 4.373 60.597 13.305 1.00 28.50 753 THR A C 1
ATOM 5323 O O . THR A 1 369 ? 3.959 60.347 12.159 1.00 28.05 753 THR A O 1
ATOM 5334 N N . PRO A 1 370 ? 3.954 59.873 14.349 1.00 20.84 754 PRO A N 1
ATOM 5335 C CA . PRO A 1 370 ? 2.980 58.792 14.122 1.00 20.12 754 PRO A CA 1
ATOM 5336 C C . PRO A 1 370 ? 1.630 59.288 13.630 1.00 20.55 754 PRO A C 1
ATOM 5337 O O . PRO A 1 370 ? 0.969 58.594 12.845 1.00 21.66 754 PRO A O 1
ATOM 5348 N N . LEU A 1 371 ? 1.196 60.470 14.070 1.00 18.19 755 LEU A N 1
ATOM 5349 C CA . LEU A 1 371 ? -0.093 60.998 13.635 1.00 16.81 755 LEU A CA 1
ATOM 5350 C C . LEU A 1 371 ? -0.096 61.257 12.133 1.00 15.66 755 LEU A C 1
ATOM 5351 O O . LEU A 1 371 ? -1.029 60.864 11.419 1.00 15.40 755 LEU A O 1
ATOM 5367 N N . LEU A 1 372 ? 0.950 61.913 11.633 1.00 24.00 756 LEU A N 1
ATOM 5368 C CA . LEU A 1 372 ? 1.042 62.175 10.204 1.00 24.39 756 LEU A CA 1
ATOM 5369 C C . LEU A 1 372 ? 1.372 60.918 9.413 1.00 23.30 756 LEU A C 1
ATOM 5370 O O . LEU A 1 372 ? 1.035 60.842 8.226 1.00 22.48 756 LEU A O 1
ATOM 5386 N N . GLU A 1 373 ? 2.006 59.928 10.045 1.00 23.01 757 GLU A N 1
ATOM 5387 C CA . GLU A 1 373 ? 2.205 58.640 9.390 1.00 24.08 757 GLU A CA 1
ATOM 5388 C C . GLU A 1 373 ? 0.878 57.926 9.173 1.00 23.88 757 GLU A C 1
ATOM 5389 O O . GLU A 1 373 ? 0.645 57.351 8.102 1.00 23.23 757 GLU A O 1
ATOM 5401 N N . THR A 1 374 ? -0.008 57.946 10.173 1.00 23.34 758 THR A N 1
ATOM 5402 C CA . THR A 1 374 ? -1.324 57.343 9.984 1.00 24.55 758 THR A CA 1
ATOM 5403 C C . THR A 1 374 ? -2.147 58.138 8.977 1.00 21.26 758 THR A C 1
ATOM 5404 O O . THR A 1 374 ? -2.851 57.553 8.145 1.00 21.43 758 THR A O 1
ATOM 5415 N N . ALA A 1 375 ? -2.067 59.471 9.027 1.00 13.95 759 ALA A N 1
ATOM 5416 C CA . ALA A 1 375 ? -2.762 60.282 8.030 1.00 10.76 759 ALA A CA 1
ATOM 5417 C C . ALA A 1 375 ? -2.321 59.909 6.620 1.00 10.74 759 ALA A C 1
ATOM 5418 O O . ALA A 1 375 ? -3.153 59.670 5.734 1.00 10.77 759 ALA A O 1
ATOM 5425 N N . ARG A 1 376 ? -1.007 59.839 6.397 1.00 13.17 760 ARG A N 1
ATOM 5426 C CA . ARG A 1 376 ? -0.510 59.437 5.088 1.00 17.41 760 ARG A CA 1
ATOM 5427 C C . ARG A 1 376 ? -0.931 58.013 4.739 1.00 15.75 760 ARG A C 1
ATOM 5428 O O . ARG A 1 376 ? -1.179 57.714 3.566 1.00 14.93 760 ARG A O 1
ATOM 5449 N N . ASN A 1 377 ? -1.021 57.124 5.732 1.00 14.36 761 ASN A N 1
ATOM 5450 C CA . ASN A 1 377 ? -1.446 55.754 5.458 1.00 15.01 761 ASN A CA 1
ATOM 5451 C C . ASN A 1 377 ? -2.885 55.714 4.955 1.00 15.63 761 ASN A C 1
ATOM 5452 O O . ASN A 1 377 ? -3.198 55.009 3.988 1.00 16.89 761 ASN A O 1
ATOM 5463 N N . ASN A 1 378 ? -3.780 56.459 5.607 1.00 16.58 762 ASN A N 1
ATOM 5464 C CA . ASN A 1 378 ? -5.171 56.493 5.168 1.00 17.04 762 ASN A CA 1
ATOM 5465 C C . ASN A 1 378 ? -5.286 57.118 3.781 1.00 17.46 762 ASN A C 1
ATOM 5466 O O . ASN A 1 378 ? -5.901 56.544 2.865 1.00 19.57 762 ASN A O 1
ATOM 5477 N N . ALA A 1 379 ? -4.688 58.302 3.608 1.00 11.44 763 ALA A N 1
ATOM 5478 C CA . ALA A 1 379 ? -4.697 58.947 2.301 1.00 11.22 763 ALA A CA 1
ATOM 5479 C C . ALA A 1 379 ? -4.204 57.994 1.221 1.00 11.94 763 ALA A C 1
ATOM 5480 O O . ALA A 1 379 ? -4.769 57.936 0.121 1.00 12.32 763 ALA A O 1
ATOM 5487 N N . SER A 1 380 ? -3.165 57.214 1.529 1.00 12.32 764 SER A N 1
ATOM 5488 C CA . SER A 1 380 ? -2.631 56.279 0.548 1.00 13.22 764 SER A CA 1
ATOM 5489 C C . SER A 1 380 ? -3.591 55.125 0.295 1.00 14.16 764 SER A C 1
ATOM 5490 O O . SER A 1 380 ? -3.668 54.635 -0.834 1.00 14.93 764 SER A O 1
ATOM 5498 N N . TYR A 1 381 ? -4.320 54.666 1.318 1.00 14.29 765 TYR A N 1
ATOM 5499 C CA . TYR A 1 381 ? -5.404 53.719 1.067 1.00 15.90 765 TYR A CA 1
ATOM 5500 C C . TYR A 1 381 ? -6.327 54.253 -0.021 1.00 16.11 765 TYR A C 1
ATOM 5501 O O . TYR A 1 381 ? -6.585 53.584 -1.034 1.00 16.76 765 TYR A O 1
ATOM 5519 N N . VAL A 1 382 ? -6.811 55.484 0.163 1.00 14.44 766 VAL A N 1
ATOM 5520 C CA . VAL A 1 382 ? -7.731 56.073 -0.809 1.00 14.63 766 VAL A CA 1
ATOM 5521 C C . VAL A 1 382 ? -7.095 56.103 -2.197 1.00 14.95 766 VAL A C 1
ATOM 5522 O O . VAL A 1 382 ? -7.623 55.532 -3.162 1.00 16.02 766 VAL A O 1
ATOM 5535 N N . ILE A 1 383 ? -5.945 56.773 -2.314 1.00 14.21 767 ILE A N 1
ATOM 5536 C CA . ILE A 1 383 ? -5.354 57.018 -3.629 1.00 14.54 767 ILE A CA 1
ATOM 5537 C C . ILE A 1 383 ? -5.028 55.702 -4.325 1.00 15.82 767 ILE A C 1
ATOM 5538 O O . ILE A 1 383 ? -5.325 55.514 -5.512 1.00 16.73 767 ILE A O 1
ATOM 5554 N N . LYS A 1 384 ? -4.408 54.773 -3.598 1.00 16.09 768 LYS A N 1
ATOM 5555 C CA . LYS A 1 384 ? -4.112 53.464 -4.166 1.00 17.50 768 LYS A CA 1
ATOM 5556 C C . LYS A 1 384 ? -5.372 52.814 -4.714 1.00 18.58 768 LYS A C 1
ATOM 5557 O O . LYS A 1 384 ? -5.376 52.279 -5.829 1.00 19.80 768 LYS A O 1
ATOM 5576 N N . PHE A 1 385 ? -6.465 52.860 -3.952 1.00 21.79 769 PHE A N 1
ATOM 5577 C CA . PHE A 1 385 ? -7.690 52.229 -4.430 1.00 24.48 769 PHE A CA 1
ATOM 5578 C C . PHE A 1 385 ? -8.177 52.881 -5.722 1.00 25.91 769 PHE A C 1
ATOM 5579 O O . PHE A 1 385 ? -8.344 52.208 -6.751 1.00 28.95 769 PHE A O 1
ATOM 5596 N N . ILE A 1 386 ? -8.393 54.201 -5.697 1.00 20.25 770 ILE A N 1
ATOM 5597 C CA . ILE A 1 386 ? -9.080 54.840 -6.817 1.00 20.60 770 ILE A CA 1
ATOM 5598 C C . ILE A 1 386 ? -8.217 54.820 -8.075 1.00 21.18 770 ILE A C 1
ATOM 5599 O O . ILE A 1 386 ? -8.731 54.635 -9.184 1.00 22.48 770 ILE A O 1
ATOM 5615 N N . VAL A 1 387 ? -6.903 55.008 -7.939 1.00 19.26 771 VAL A N 1
ATOM 5616 C CA . VAL A 1 387 ? -6.037 54.893 -9.111 1.00 20.07 771 VAL A CA 1
ATOM 5617 C C . VAL A 1 387 ? -6.020 53.455 -9.608 1.00 21.77 771 VAL A C 1
ATOM 5618 O O . VAL A 1 387 ? -6.187 53.186 -10.806 1.00 23.17 771 VAL A O 1
ATOM 5631 N N . ASN A 1 388 ? -5.824 52.510 -8.687 1.00 22.36 772 ASN A N 1
ATOM 5632 C CA . ASN A 1 388 ? -5.788 51.100 -9.049 1.00 24.08 772 ASN A CA 1
ATOM 5633 C C . ASN A 1 388 ? -6.967 50.729 -9.936 1.00 25.58 772 ASN A C 1
ATOM 5634 O O . ASN A 1 388 ? -6.788 50.240 -11.055 1.00 27.13 772 ASN A O 1
ATOM 5645 N N . ARG A 1 389 ? -8.189 50.951 -9.452 1.00 33.44 773 ARG A N 1
ATOM 5646 C CA . ARG A 1 389 ? -9.333 50.546 -10.259 1.00 36.81 773 ARG A CA 1
ATOM 5647 C C . ARG A 1 389 ? -9.698 51.570 -11.326 1.00 36.65 773 ARG A C 1
ATOM 5648 O O . ARG A 1 389 ? -10.592 51.303 -12.136 1.00 38.06 773 ARG A O 1
ATOM 5669 N N . ALA A 1 390 ? -9.031 52.725 -11.356 1.00 28.14 774 ALA A N 1
ATOM 5670 C CA . ALA A 1 390 ? -9.112 53.580 -12.533 1.00 27.96 774 ALA A CA 1
ATOM 5671 C C . ALA A 1 390 ? -8.342 52.974 -13.695 1.00 30.44 774 ALA A C 1
ATOM 5672 O O . ALA A 1 390 ? -8.741 53.135 -14.855 1.00 31.44 774 ALA A O 1
ATOM 5679 N N . LEU A 1 391 ? -7.251 52.262 -13.406 1.00 33.20 775 LEU A N 1
ATOM 5680 C CA . LEU A 1 391 ? -6.425 51.649 -14.442 1.00 37.46 775 LEU A CA 1
ATOM 5681 C C . LEU A 1 391 ? -6.794 50.191 -14.689 1.00 43.18 775 LEU A C 1
ATOM 5682 O O . LEU A 1 391 ? -7.182 49.823 -15.801 1.00 45.62 775 LEU A O 1
ATOM 5698 N N . ASN A 1 392 ? -6.677 49.349 -13.668 1.00 66.00 776 ASN A N 1
ATOM 5699 C CA . ASN A 1 392 ? -6.829 47.904 -13.830 1.00 71.46 776 ASN A CA 1
ATOM 5700 C C . ASN A 1 392 ? -8.286 47.453 -13.875 1.00 75.10 776 ASN A C 1
ATOM 5701 O O . ASN A 1 392 ? -8.622 46.383 -13.363 1.00 78.48 776 ASN A O 1
ATOM 5712 N N . SER A 1 393 ? -9.165 48.242 -14.487 1.00 78.57 777 SER A N 1
ATOM 5713 C CA . SER A 1 393 ? -10.568 47.868 -14.621 1.00 80.19 777 SER A CA 1
ATOM 5714 C C . SER A 1 393 ? -10.820 47.201 -15.970 1.00 83.06 777 SER A C 1
ATOM 5715 O O . SER A 1 393 ? -10.898 45.976 -16.064 1.00 84.95 777 SER A O 1
ATOM 5723 N N . PRO A 1 400 ? -15.429 53.786 -17.042 1.00 86.26 784 PRO A N 1
ATOM 5724 C CA . PRO A 1 400 ? -15.925 52.932 -15.961 1.00 86.71 784 PRO A CA 1
ATOM 5725 C C . PRO A 1 400 ? -15.751 53.574 -14.585 1.00 84.10 784 PRO A C 1
ATOM 5726 O O . PRO A 1 400 ? -16.708 54.133 -14.050 1.00 81.27 784 PRO A O 1
ATOM 5737 N N . TYR A 1 401 ? -14.541 53.498 -14.028 1.00 65.06 785 TYR A N 1
ATOM 5738 C CA . TYR A 1 401 ? -14.252 54.096 -12.732 1.00 60.69 785 TYR A CA 1
ATOM 5739 C C . TYR A 1 401 ? -13.444 55.380 -12.833 1.00 56.43 785 TYR A C 1
ATOM 5740 O O . TYR A 1 401 ? -13.421 56.157 -11.872 1.00 53.96 785 TYR A O 1
ATOM 5758 N N . ARG A 1 402 ? -12.784 55.620 -13.966 1.00 59.65 786 ARG A N 1
ATOM 5759 C CA . ARG A 1 402 ? -11.961 56.814 -14.105 1.00 55.69 786 ARG A CA 1
ATOM 5760 C C . ARG A 1 402 ? -12.761 58.083 -13.841 1.00 52.72 786 ARG A C 1
ATOM 5761 O O . ARG A 1 402 ? -12.200 59.089 -13.388 1.00 51.69 786 ARG A O 1
ATOM 5782 N N . ASN A 1 403 ? -14.069 58.058 -14.110 1.00 52.29 787 ASN A N 1
ATOM 5783 C CA . ASN A 1 403 ? -14.891 59.236 -13.864 1.00 50.51 787 ASN A CA 1
ATOM 5784 C C . ASN A 1 403 ? -15.017 59.531 -12.376 1.00 47.04 787 ASN A C 1
ATOM 5785 O O . ASN A 1 403 ? -15.100 60.699 -11.982 1.00 45.70 787 ASN A O 1
ATOM 5796 N N . LEU A 1 404 ? -15.032 58.494 -11.537 1.00 43.41 788 LEU A N 1
ATOM 5797 C CA . LEU A 1 404 ? -15.082 58.721 -10.097 1.00 40.42 788 LEU A CA 1
ATOM 5798 C C . LEU A 1 404 ? -13.760 59.278 -9.587 1.00 37.11 788 LEU A C 1
ATOM 5799 O O . LEU A 1 404 ? -13.745 60.140 -8.703 1.00 36.80 788 LEU A O 1
ATOM 5815 N N . LEU A 1 405 ? -12.640 58.794 -10.127 1.00 22.18 789 LEU A N 1
ATOM 5816 C CA . LEU A 1 405 ? -11.354 59.420 -9.841 1.00 20.00 789 LEU A CA 1
ATOM 5817 C C . LEU A 1 405 ? -11.382 60.895 -10.218 1.00 19.55 789 LEU A C 1
ATOM 5818 O O . LEU A 1 405 ? -10.948 61.755 -9.442 1.00 18.16 789 LEU A O 1
ATOM 5834 N N . ASP A 1 406 ? -11.900 61.208 -11.409 1.00 28.88 790 ASP A N 1
ATOM 5835 C CA . ASP A 1 406 ? -12.003 62.604 -11.824 1.00 29.36 790 ASP A CA 1
ATOM 5836 C C . ASP A 1 406 ? -12.838 63.412 -10.839 1.00 29.68 790 ASP A C 1
ATOM 5837 O O . ASP A 1 406 ? -12.470 64.537 -10.480 1.00 29.27 790 ASP A O 1
ATOM 5846 N N . LEU A 1 407 ? -13.966 62.857 -10.389 1.00 35.57 791 LEU A N 1
ATOM 5847 C CA . LEU A 1 407 ? -14.829 63.577 -9.457 1.00 36.62 791 LEU A CA 1
ATOM 5848 C C . LEU A 1 407 ? -14.125 63.815 -8.126 1.00 34.62 791 LEU A C 1
ATOM 5849 O O . LEU A 1 407 ? -14.177 64.920 -7.568 1.00 35.20 791 LEU A O 1
ATOM 5865 N N . PHE A 1 408 ? -13.465 62.784 -7.597 1.00 26.00 792 PHE A N 1
ATOM 5866 C CA . PHE A 1 408 ? -12.704 62.950 -6.365 1.00 22.91 792 PHE A CA 1
ATOM 5867 C C . PHE A 1 408 ? -11.658 64.043 -6.520 1.00 19.99 792 PHE A C 1
ATOM 5868 O O . PHE A 1 408 ? -11.529 64.921 -5.660 1.00 17.72 792 PHE A O 1
ATOM 5885 N N . VAL A 1 409 ? -10.901 64.008 -7.616 1.00 21.11 793 VAL A N 1
ATOM 5886 C CA . VAL A 1 409 ? -9.876 65.024 -7.827 1.00 20.64 793 VAL A CA 1
ATOM 5887 C C . VAL A 1 409 ? -10.505 66.409 -7.866 1.00 20.68 793 VAL A C 1
ATOM 5888 O O . VAL A 1 409 ? -9.994 67.353 -7.256 1.00 19.01 793 VAL A O 1
ATOM 5901 N N . GLU A 1 410 ? -11.627 66.553 -8.570 1.00 32.88 794 GLU A N 1
ATOM 5902 C CA . GLU A 1 410 ? -12.282 67.855 -8.652 1.00 34.97 794 GLU A CA 1
ATOM 5903 C C . GLU A 1 410 ? -12.672 68.362 -7.268 1.00 32.39 794 GLU A C 1
ATOM 5904 O O . GLU A 1 410 ? -12.428 69.527 -6.928 1.00 31.96 794 GLU A O 1
ATOM 5916 N N . ASP A 1 411 ? -13.272 67.496 -6.447 1.00 21.88 795 ASP A N 1
ATOM 5917 C CA . ASP A 1 411 ? -13.671 67.924 -5.109 1.00 20.76 795 ASP A CA 1
ATOM 5918 C C . ASP A 1 411 ? -12.458 68.276 -4.253 1.00 19.68 795 ASP A C 1
ATOM 5919 O O . ASP A 1 411 ? -12.477 69.271 -3.518 1.00 19.63 795 ASP A O 1
ATOM 5928 N N . PHE A 1 412 ? -11.393 67.474 -4.333 1.00 13.37 796 PHE A N 1
ATOM 5929 C CA . PHE A 1 412 ? -10.186 67.775 -3.570 1.00 12.15 796 PHE A CA 1
ATOM 5930 C C . PHE A 1 412 ? -9.607 69.126 -3.973 1.00 11.88 796 PHE A C 1
ATOM 5931 O O . PHE A 1 412 ? -9.208 69.920 -3.115 1.00 11.25 796 PHE A O 1
ATOM 5948 N N . ILE A 1 413 ? -9.547 69.402 -5.277 1.00 15.46 797 ILE A N 1
ATOM 5949 C CA . ILE A 1 413 ? -9.094 70.710 -5.744 1.00 15.49 797 ILE A CA 1
ATOM 5950 C C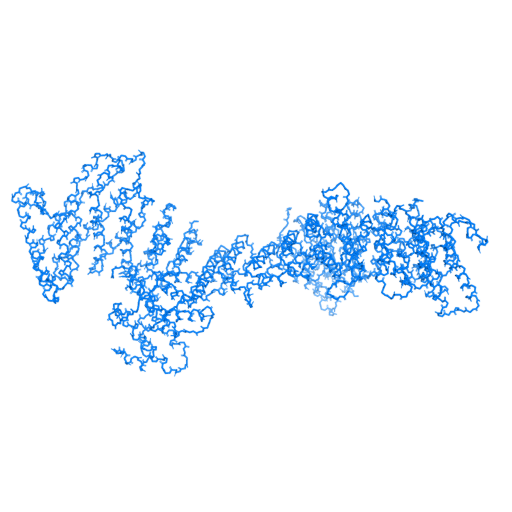 . ILE A 1 413 ? -9.972 71.808 -5.159 1.00 16.54 797 ILE A C 1
ATOM 5951 O O . ILE A 1 413 ? -9.477 72.830 -4.671 1.00 16.86 797 ILE A O 1
ATOM 5967 N N . THR A 1 414 ? -11.292 71.617 -5.209 1.00 15.08 798 THR A N 1
ATOM 5968 C CA . THR A 1 414 ? -12.201 72.621 -4.666 1.00 15.17 798 THR A CA 1
ATOM 5969 C C . THR A 1 414 ? -11.860 72.949 -3.219 1.00 15.66 798 THR A C 1
ATOM 5970 O O . THR A 1 414 ? -11.914 74.114 -2.808 1.00 17.68 798 THR A O 1
ATOM 5981 N N . CYS A 1 415 ? -11.501 71.936 -2.433 1.00 18.26 799 CYS A N 1
ATOM 5982 C CA . CYS A 1 415 ? -11.215 72.107 -1.017 1.00 17.23 799 CYS A CA 1
ATOM 5983 C C . CYS A 1 415 ? -9.733 72.314 -0.730 1.00 15.41 799 CYS A C 1
ATOM 5984 O O . CYS A 1 415 ? -9.347 72.349 0.441 1.00 15.04 799 CYS A O 1
ATOM 5992 N N . LEU A 1 416 ? -8.901 72.453 -1.765 1.00 13.68 800 LEU A N 1
ATOM 5993 C CA . LEU A 1 416 ? -7.458 72.548 -1.558 1.00 11.69 800 LEU A CA 1
ATOM 5994 C C . LEU A 1 416 ? -7.109 73.665 -0.582 1.00 12.03 800 LEU A C 1
ATOM 5995 O O . LEU A 1 416 ? -6.421 73.439 0.420 1.00 12.06 800 LEU A O 1
ATOM 6011 N N . ASP A 1 417 ? -7.581 74.882 -0.857 1.00 14.98 801 ASP A N 1
ATOM 6012 C CA . ASP A 1 417 ? -7.249 76.045 -0.044 1.00 14.97 801 ASP A CA 1
ATOM 6013 C C . ASP A 1 417 ? -8.283 76.316 1.038 1.00 14.44 801 ASP A C 1
ATOM 6014 O O . ASP A 1 417 ? -8.428 77.464 1.477 1.00 14.99 801 ASP A O 1
ATOM 6023 N N . ASN A 1 418 ? -9.001 75.288 1.488 1.00 11.24 802 ASN A N 1
ATOM 6024 C CA . ASN A 1 418 ? -10.004 75.453 2.529 1.00 11.64 802 ASN A CA 1
ATOM 6025 C C . ASN A 1 418 ? -9.435 74.946 3.846 1.00 12.62 802 ASN A C 1
ATOM 6026 O O . ASN A 1 418 ? -9.186 73.737 3.972 1.00 12.25 802 ASN A O 1
ATOM 6037 N N . PRO A 1 419 ? -9.212 75.803 4.848 1.00 13.63 803 PRO A N 1
ATOM 6038 C CA . PRO A 1 419 ? -8.617 75.311 6.104 1.00 14.22 803 PRO A CA 1
ATOM 6039 C C . PRO A 1 419 ? -9.478 74.293 6.827 1.00 15.35 803 PRO A C 1
ATOM 6040 O O . PRO A 1 419 ? -8.964 73.581 7.698 1.00 15.06 803 PRO A O 1
ATOM 6051 N N . ASP A 1 420 ? -10.770 74.202 6.502 1.00 26.16 804 ASP A N 1
ATOM 6052 C CA . ASP A 1 420 ? -11.620 73.166 7.078 1.00 28.75 804 ASP A CA 1
ATOM 6053 C C . ASP A 1 420 ? -11.251 71.777 6.585 1.00 27.18 804 ASP A C 1
ATOM 6054 O O . ASP A 1 420 ? -11.682 70.786 7.185 1.00 27.69 804 ASP A O 1
ATOM 6063 N N . TRP A 1 421 ? -10.468 71.679 5.512 1.00 21.74 805 TRP A N 1
ATOM 6064 C CA . TRP A 1 421 ? -10.245 70.411 4.817 1.00 21.07 805 TRP A CA 1
ATOM 6065 C C . TRP A 1 421 ? -8.765 70.252 4.489 1.00 18.57 805 TRP A C 1
ATOM 6066 O O . TRP A 1 421 ? -8.371 70.199 3.321 1.00 18.49 805 TRP A O 1
ATOM 6087 N N . PRO A 1 422 ? -7.911 70.159 5.514 1.00 9.23 806 PRO A N 1
ATOM 6088 C CA . PRO A 1 422 ? -6.470 70.007 5.258 1.00 8.65 806 PRO A CA 1
ATOM 6089 C C . PRO A 1 422 ? -6.086 68.691 4.598 1.00 8.48 806 PRO A C 1
ATOM 6090 O O . PRO A 1 422 ? -4.939 68.563 4.150 1.00 8.20 806 PRO A O 1
ATOM 6101 N N . ALA A 1 423 ? -6.991 67.716 4.515 1.00 12.45 807 ALA A N 1
ATOM 6102 C CA . ALA A 1 423 ? -6.675 66.461 3.846 1.00 9.86 807 ALA A CA 1
ATOM 6103 C C . ALA A 1 423 ? -6.677 66.582 2.329 1.00 9.95 807 ALA A C 1
ATOM 6104 O O . ALA A 1 423 ? -6.201 65.664 1.651 1.00 11.95 807 ALA A O 1
ATOM 6111 N N . ALA A 1 424 ? -7.199 67.680 1.781 1.00 9.06 808 ALA A N 1
ATOM 6112 C CA . ALA A 1 424 ? -7.161 67.877 0.337 1.00 9.60 808 ALA A CA 1
ATOM 6113 C C . ALA A 1 424 ? -5.726 67.918 -0.169 1.00 9.67 808 ALA A C 1
ATOM 6114 O O . ALA A 1 424 ? -5.385 67.266 -1.162 1.00 10.97 808 ALA A O 1
ATOM 6121 N N . GLU A 1 425 ? -4.866 68.689 0.500 1.00 8.63 809 GLU A N 1
ATOM 6122 C CA . GLU A 1 425 ? -3.481 68.787 0.062 1.00 8.51 809 GLU A CA 1
ATOM 6123 C C . GLU A 1 425 ? -2.755 67.460 0.214 1.00 8.95 809 GLU A C 1
ATOM 6124 O O . GLU A 1 425 ? -1.821 67.183 -0.543 1.00 11.11 809 GLU A O 1
ATOM 6136 N N . LEU A 1 426 ? -3.153 66.635 1.181 1.00 9.84 810 LEU A N 1
ATOM 6137 C CA . LEU A 1 426 ? -2.479 65.357 1.385 1.00 12.01 810 LEU A CA 1
ATOM 6138 C C . LEU A 1 426 ? -2.889 64.346 0.320 1.00 10.53 810 LEU A C 1
ATOM 6139 O O . LEU A 1 426 ? -2.035 63.685 -0.289 1.00 10.77 810 LEU A O 1
ATOM 6155 N N . LEU A 1 427 ? -4.195 64.221 0.077 1.00 9.53 811 LEU A N 1
ATOM 6156 C CA . LEU A 1 427 ? -4.673 63.342 -0.983 1.00 10.19 811 LEU A CA 1
ATOM 6157 C C . LEU A 1 427 ? -4.113 63.768 -2.334 1.00 10.44 811 LEU A C 1
ATOM 6158 O O . LEU A 1 427 ? -3.610 62.940 -3.104 1.00 15.04 811 LEU A O 1
ATOM 6174 N N . LEU A 1 428 ? -4.184 65.068 -2.633 1.00 14.23 812 LEU A N 1
ATOM 6175 C CA . LEU A 1 428 ? -3.638 65.574 -3.888 1.00 13.96 812 LEU A CA 1
ATOM 6176 C C . LEU A 1 428 ? -2.129 65.393 -3.956 1.00 13.38 812 LEU A C 1
ATOM 6177 O O . LEU A 1 428 ? -1.581 65.163 -5.038 1.00 14.15 812 LEU A O 1
ATOM 6193 N N . ARG A 1 429 ? -1.440 65.503 -2.819 1.00 14.83 813 ARG A N 1
ATOM 6194 C CA . ARG A 1 429 ? 0.007 65.317 -2.802 1.00 14.88 813 ARG A CA 1
ATOM 6195 C C . ARG A 1 429 ? 0.374 63.891 -3.187 1.00 15.82 813 ARG A C 1
ATOM 6196 O O . ARG A 1 429 ? 1.207 63.668 -4.073 1.00 16.23 813 ARG A O 1
ATOM 6217 N N . LEU A 1 430 ? -0.236 62.907 -2.523 1.00 11.43 814 LEU A N 1
ATOM 6218 C CA . LEU A 1 430 ? 0.082 61.518 -2.837 1.00 12.19 814 LEU A CA 1
ATOM 6219 C C . LEU A 1 430 ? -0.342 61.167 -4.257 1.00 13.77 814 LEU A C 1
ATOM 6220 O O . LEU A 1 430 ? 0.377 60.455 -4.972 1.00 15.10 814 LEU A O 1
ATOM 6236 N N . LEU A 1 431 ? -1.502 61.662 -4.689 1.00 23.18 815 LEU A N 1
ATOM 6237 C CA . LEU A 1 431 ? -1.924 61.433 -6.065 1.00 25.29 815 LEU A CA 1
ATOM 6238 C C . LEU A 1 431 ? -0.898 61.990 -7.044 1.00 26.35 815 LEU A C 1
ATOM 6239 O O . LEU A 1 431 ? -0.532 61.327 -8.022 1.00 30.32 815 LEU A O 1
ATOM 6255 N N . MET A 1 432 ? -0.403 63.200 -6.781 1.00 16.22 816 MET A N 1
ATOM 6256 C CA . MET A 1 432 ? 0.579 63.817 -7.665 1.00 16.12 816 MET A CA 1
ATOM 6257 C C . MET A 1 432 ? 1.867 63.006 -7.703 1.00 16.78 816 MET A C 1
ATOM 6258 O O . MET A 1 432 ? 2.391 62.703 -8.781 1.00 18.07 816 MET A O 1
ATOM 6272 N N . LEU A 1 433 ? 2.402 62.651 -6.532 1.00 13.57 817 LEU A N 1
ATOM 6273 C CA . LEU A 1 433 ? 3.599 61.815 -6.497 1.00 14.47 817 LEU A CA 1
ATOM 6274 C C . LEU A 1 433 ? 3.398 60.545 -7.310 1.00 15.60 817 LEU A C 1
ATOM 6275 O O . LEU A 1 433 ? 4.299 60.109 -8.039 1.00 16.81 817 LEU A O 1
ATOM 6291 N N . MET A 1 434 ? 2.211 59.945 -7.211 1.00 21.37 818 MET A N 1
ATOM 6292 C CA . MET A 1 434 ? 1.952 58.707 -7.933 1.00 23.89 818 MET A CA 1
ATOM 6293 C C . MET A 1 434 ? 1.924 58.936 -9.439 1.00 25.68 818 MET A C 1
ATOM 6294 O O . MET A 1 434 ? 2.450 58.119 -10.205 1.00 27.61 818 MET A O 1
ATOM 6308 N N . MET A 1 435 ? 1.316 60.037 -9.888 1.00 24.48 819 MET A N 1
ATOM 6309 C CA . MET A 1 435 ? 1.246 60.293 -11.324 1.00 25.70 819 MET A CA 1
ATOM 6310 C C . MET A 1 435 ? 2.619 60.625 -11.894 1.00 25.56 819 MET A C 1
ATOM 6311 O O . MET A 1 435 ? 2.991 60.120 -12.960 1.00 27.32 819 MET A O 1
ATOM 6325 N N . VAL A 1 436 ? 3.386 61.471 -11.206 1.00 18.12 820 VAL A N 1
ATOM 6326 C CA . VAL A 1 436 ? 4.763 61.719 -11.626 1.00 19.03 820 VAL A CA 1
ATOM 6327 C C . VAL A 1 436 ? 5.511 60.398 -11.738 1.00 20.36 820 VAL A C 1
ATOM 6328 O O . VAL A 1 436 ? 6.214 60.138 -12.723 1.00 21.91 820 VAL A O 1
ATOM 6341 N N . GLY A 1 437 ? 5.360 59.539 -10.728 1.00 19.92 821 GLY A N 1
ATOM 6342 C CA . GLY A 1 437 ? 5.996 58.233 -10.786 1.00 21.30 821 GLY A CA 1
ATOM 6343 C C . GLY A 1 437 ? 5.602 57.451 -12.024 1.00 22.79 821 GLY A C 1
ATOM 6344 O O . GLY A 1 437 ? 6.451 56.864 -12.699 1.00 24.49 821 GLY A O 1
ATOM 6348 N N . LEU A 1 438 ? 4.303 57.435 -12.343 1.00 22.36 822 LEU A N 1
ATOM 6349 C CA . LEU A 1 438 ? 3.843 56.690 -13.513 1.00 23.92 822 LEU A CA 1
ATOM 6350 C C . LEU A 1 438 ? 4.426 57.262 -14.797 1.00 25.15 822 LEU A C 1
ATOM 6351 O O . LEU A 1 438 ? 4.749 56.513 -15.727 1.00 27.03 822 LEU A O 1
ATOM 6367 N N . VAL A 1 439 ? 4.572 58.587 -14.870 1.00 36.82 823 VAL A N 1
ATOM 6368 C CA . VAL A 1 439 ? 5.099 59.202 -16.085 1.00 38.95 823 VAL A CA 1
ATOM 6369 C C . VAL A 1 439 ? 6.600 58.970 -16.208 1.00 41.41 823 VAL A C 1
ATOM 6370 O O . VAL A 1 439 ? 7.134 58.922 -17.322 1.00 42.54 823 VAL A O 1
ATOM 6383 N N . GLU A 1 440 ? 7.303 58.814 -15.087 1.00 41.94 824 GLU A N 1
ATOM 6384 C CA . GLU A 1 440 ? 8.760 58.817 -15.104 1.00 45.70 824 GLU A CA 1
ATOM 6385 C C . GLU A 1 440 ? 9.384 57.433 -15.255 1.00 49.27 824 GLU A C 1
ATOM 6386 O O . GLU A 1 440 ? 10.597 57.347 -15.477 1.00 50.64 824 GLU A O 1
ATOM 6398 N N . ASN A 1 441 ? 8.611 56.354 -15.148 1.00 70.50 825 ASN A N 1
ATOM 6399 C CA . ASN A 1 441 ? 9.123 55.012 -15.404 1.00 75.30 825 ASN A CA 1
ATOM 6400 C C . ASN A 1 441 ? 8.629 54.564 -16.776 1.00 77.93 825 ASN A C 1
ATOM 6401 O O . ASN A 1 441 ? 7.420 54.540 -17.031 1.00 77.12 825 ASN A O 1
ATOM 6412 N N . ASP A 1 442 ? 9.569 54.226 -17.661 1.00 75.18 826 ASP A N 1
ATOM 6413 C CA . ASP A 1 442 ? 9.226 53.934 -19.047 1.00 78.09 826 ASP A CA 1
ATOM 6414 C C . ASP A 1 442 ? 8.547 52.584 -19.221 1.00 77.09 826 ASP A C 1
ATOM 6415 O O . ASP A 1 442 ? 7.984 52.332 -20.292 1.00 77.46 826 ASP A O 1
ATOM 6424 N N . LYS A 1 443 ? 8.579 51.716 -18.212 1.00 74.06 827 LYS A N 1
ATOM 6425 C CA . LYS A 1 443 ? 7.842 50.454 -18.267 1.00 74.71 827 LYS A CA 1
ATOM 6426 C C . LYS A 1 443 ? 6.387 50.618 -17.845 1.00 71.06 827 LYS A C 1
ATOM 6427 O O . LYS A 1 443 ? 5.845 49.781 -17.120 1.00 71.82 827 LYS A O 1
ATOM 6446 N N . SER A 1 444 ? 5.736 51.691 -18.291 1.00 50.57 828 SER A N 1
ATOM 6447 C CA . SER A 1 444 ? 4.372 52.016 -17.904 1.00 45.70 828 SER A CA 1
ATOM 6448 C C . SER A 1 444 ? 3.492 52.099 -19.144 1.00 43.21 828 SER A C 1
ATOM 6449 O O . SER A 1 444 ? 3.935 52.531 -20.212 1.00 44.53 828 SER A O 1
ATOM 6457 N N . SER A 1 445 ? 2.236 51.688 -18.990 1.00 34.89 829 SER A N 1
ATOM 6458 C CA . SER A 1 445 ? 1.330 51.584 -20.122 1.00 36.34 829 SER A CA 1
ATOM 6459 C C . SER A 1 445 ? 0.968 52.969 -20.657 1.00 35.52 829 SER A C 1
ATOM 6460 O O . SER A 1 445 ? 1.217 54.000 -20.027 1.00 33.59 829 SER A O 1
ATOM 6468 N N . ILE A 1 446 ? 0.365 52.979 -21.848 1.00 41.65 830 ILE A N 1
ATOM 6469 C CA . ILE A 1 446 ? -0.050 54.234 -22.465 1.00 41.41 830 ILE A CA 1
ATOM 6470 C C . ILE A 1 446 ? -1.260 54.807 -21.739 1.00 40.39 830 ILE A C 1
ATOM 6471 O O . ILE A 1 446 ? -1.363 56.023 -21.543 1.00 38.95 830 ILE A O 1
ATOM 6487 N N . MET A 1 447 ? -2.197 53.948 -21.340 1.00 56.84 831 MET A N 1
ATOM 6488 C CA . MET A 1 447 ? -3.346 54.413 -20.572 1.00 56.29 831 MET A CA 1
ATOM 6489 C C . MET A 1 447 ? -2.899 55.112 -19.294 1.00 52.08 831 MET A C 1
ATOM 6490 O O . MET A 1 447 ? -3.402 56.192 -18.955 1.00 49.74 831 MET A O 1
ATOM 6504 N N . ALA A 1 448 ? -1.937 54.519 -18.582 1.00 30.53 832 ALA A N 1
ATOM 6505 C CA . ALA A 1 448 ? -1.490 55.084 -17.314 1.00 28.32 832 ALA A CA 1
ATOM 6506 C C . ALA A 1 448 ? -0.759 56.405 -17.522 1.00 27.50 832 ALA A C 1
ATOM 6507 O O . ALA A 1 448 ? -0.969 57.361 -16.766 1.00 25.72 832 ALA A O 1
ATOM 6514 N N . LYS A 1 449 ? 0.105 56.481 -18.536 1.00 41.00 833 LYS A N 1
ATOM 6515 C CA . LYS A 1 449 ? 0.795 57.735 -18.823 1.00 39.78 833 LYS A CA 1
ATOM 6516 C C . LYS A 1 449 ? -0.198 58.826 -19.202 1.00 37.47 833 LYS A C 1
ATOM 6517 O O . LYS A 1 449 ? -0.117 59.956 -18.709 1.00 37.15 833 LYS A O 1
ATOM 6536 N N . ASN A 1 450 ? -1.145 58.503 -20.084 1.00 29.30 834 ASN A N 1
ATOM 6537 C CA . ASN A 1 450 ? -2.131 59.490 -20.512 1.00 29.18 834 ASN A CA 1
ATOM 6538 C C . ASN A 1 450 ? -2.941 60.001 -19.330 1.00 27.18 834 ASN A C 1
ATOM 6539 O O . ASN A 1 450 ? -3.144 61.211 -19.176 1.00 26.23 834 ASN A O 1
ATOM 6550 N N . MET A 1 451 ? -3.418 59.091 -18.481 1.00 26.67 835 MET A N 1
ATOM 6551 C CA . MET A 1 451 ? -4.143 59.516 -17.290 1.00 24.91 835 MET A CA 1
ATOM 6552 C C . MET A 1 451 ? -3.272 60.413 -16.419 1.00 23.46 835 MET A C 1
ATOM 6553 O O . MET A 1 451 ? -3.706 61.482 -15.972 1.00 22.01 835 MET A O 1
ATOM 6567 N N . ALA A 1 452 ? -2.027 59.993 -16.180 1.00 23.05 836 ALA A N 1
ATOM 6568 C CA . ALA A 1 452 ? -1.141 60.736 -15.291 1.00 21.57 836 ALA A CA 1
ATOM 6569 C C . ALA A 1 452 ? -0.908 62.152 -15.801 1.00 21.37 836 ALA A C 1
ATOM 6570 O O . ALA A 1 452 ? -0.952 63.116 -15.030 1.00 20.00 836 ALA A O 1
ATOM 6577 N N . LEU A 1 453 ? -0.643 62.299 -17.100 1.00 23.69 837 LEU A N 1
ATOM 6578 C CA . LEU A 1 453 ? -0.478 63.632 -17.671 1.00 24.29 837 LEU A CA 1
ATOM 6579 C C . LEU A 1 453 ? -1.767 64.437 -17.559 1.00 24.02 837 LEU A C 1
ATOM 6580 O O . LEU A 1 453 ? -1.746 65.612 -17.170 1.00 22.61 837 LEU A O 1
ATOM 6596 N N . GLU A 1 454 ? -2.901 63.814 -17.882 1.00 35.18 838 GLU A N 1
ATOM 6597 C CA . GLU A 1 454 ? -4.174 64.525 -17.860 1.00 36.80 838 GLU A CA 1
ATOM 6598 C C . GLU A 1 454 ? -4.488 65.060 -16.468 1.00 35.08 838 GLU A C 1
ATOM 6599 O O . GLU A 1 454 ? -5.037 66.159 -16.330 1.00 35.82 838 GLU A O 1
ATOM 6611 N N . LEU A 1 455 ? -4.149 64.302 -15.423 1.00 28.40 839 LEU A N 1
ATOM 6612 C CA . LEU A 1 455 ? -4.416 64.762 -14.063 1.00 25.58 839 LEU A CA 1
ATOM 6613 C C . LEU A 1 455 ? -3.364 65.756 -13.589 1.00 23.30 839 LEU A C 1
ATOM 6614 O O . LEU A 1 455 ? -3.698 66.761 -12.951 1.00 22.15 839 LEU A O 1
ATOM 6630 N N . LEU A 1 456 ? -2.090 65.489 -13.880 1.00 17.75 840 LEU A N 1
ATOM 6631 C CA . LEU A 1 456 ? -1.045 66.456 -13.571 1.00 17.15 840 LEU A CA 1
ATOM 6632 C C . LEU A 1 456 ? -1.365 67.816 -14.170 1.00 17.40 840 LEU A C 1
ATOM 6633 O O . LEU A 1 456 ? -0.974 68.847 -13.614 1.00 16.64 840 LEU A O 1
ATOM 6649 N N . GLY A 1 457 ? -2.085 67.840 -15.289 1.00 21.29 841 GLY A N 1
ATOM 6650 C CA . GLY A 1 457 ? -2.540 69.092 -15.858 1.00 21.54 841 GLY A CA 1
ATOM 6651 C C . GLY A 1 457 ? -3.506 69.831 -14.952 1.00 21.52 841 GLY A C 1
ATOM 6652 O O . GLY A 1 457 ? -3.280 70.998 -14.617 1.00 21.73 841 GLY A O 1
ATOM 6656 N N . THR A 1 458 ? -4.589 69.164 -14.544 1.00 21.91 842 THR A N 1
ATOM 6657 C CA . THR A 1 458 ? -5.578 69.822 -13.694 1.00 21.32 842 THR A CA 1
ATOM 6658 C C . THR A 1 458 ? -4.956 70.257 -12.373 1.00 20.21 842 THR A C 1
ATOM 6659 O O . THR A 1 458 ? -5.244 71.351 -11.872 1.00 22.34 842 THR A O 1
ATOM 6670 N N . MET A 1 459 ? -4.098 69.415 -11.792 1.00 18.78 843 MET A N 1
ATOM 6671 C CA . MET A 1 459 ? -3.423 69.796 -10.555 1.00 18.30 843 MET A CA 1
ATOM 6672 C C . MET A 1 459 ? -2.536 71.015 -10.776 1.00 18.11 843 MET A C 1
ATOM 6673 O O . MET A 1 459 ? -2.516 71.942 -9.954 1.00 16.67 843 MET A O 1
ATOM 6687 N N . CYS A 1 460 ? -1.805 71.039 -11.891 1.00 22.23 844 CYS A N 1
ATOM 6688 C CA . CYS A 1 460 ? -0.983 72.198 -12.218 1.00 23.73 844 CYS A CA 1
ATOM 6689 C C . CYS A 1 460 ? -1.831 73.462 -12.280 1.00 23.81 844 CYS A C 1
ATOM 6690 O O . CYS A 1 460 ? -1.488 74.488 -11.678 1.00 23.01 844 CYS A O 1
ATOM 6698 N N . ALA A 1 461 ? -2.951 73.404 -13.006 1.00 15.95 845 ALA A N 1
ATOM 6699 C CA . ALA A 1 461 ? -3.852 74.549 -13.079 1.00 16.31 845 ALA A CA 1
ATOM 6700 C C . ALA A 1 461 ? -4.307 74.984 -11.693 1.00 15.24 845 ALA A C 1
ATOM 6701 O O . ALA A 1 461 ? -4.356 76.183 -11.395 1.00 15.26 845 ALA A O 1
ATOM 6708 N N . ALA A 1 462 ? -4.646 74.023 -10.831 1.00 18.18 846 ALA A N 1
ATOM 6709 C CA . ALA A 1 462 ? -5.105 74.366 -9.489 1.00 16.94 846 ALA A CA 1
ATOM 6710 C C . ALA A 1 462 ? -4.025 75.102 -8.707 1.00 15.23 846 ALA A C 1
ATOM 6711 O O . ALA A 1 462 ? -4.302 76.111 -8.046 1.00 15.07 846 ALA A O 1
ATOM 6718 N N . ILE A 1 463 ? -2.785 74.612 -8.767 1.00 12.64 847 ILE A N 1
ATOM 6719 C CA . ILE A 1 463 ? -1.690 75.284 -8.073 1.00 12.23 847 ILE A CA 1
ATOM 6720 C C . ILE A 1 463 ? -1.500 76.692 -8.622 1.00 12.94 847 ILE A C 1
ATOM 6721 O O . ILE A 1 463 ? -1.310 77.651 -7.863 1.00 13.32 847 ILE A O 1
ATOM 6737 N N . SER A 1 464 ? -1.537 76.839 -9.948 1.00 13.91 848 SER A N 1
ATOM 6738 C CA . SER A 1 464 ? -1.387 78.158 -10.554 1.00 14.77 848 SER A CA 1
ATOM 6739 C C . SER A 1 464 ? -2.454 79.117 -10.040 1.00 14.82 848 SER A C 1
ATOM 6740 O O . SER A 1 464 ? -2.157 80.261 -9.668 1.00 15.03 848 SER A O 1
ATOM 6748 N N . LYS A 1 465 ? -3.707 78.661 -10.007 1.00 21.88 849 LYS A N 1
ATOM 6749 C CA . LYS A 1 465 ? -4.783 79.492 -9.480 1.00 22.58 849 LYS A CA 1
ATOM 6750 C C . LYS A 1 465 ? -4.533 79.859 -8.024 1.00 20.90 849 LYS A C 1
ATOM 6751 O O . LYS A 1 465 ? -4.768 81.003 -7.617 1.00 22.24 849 LYS A O 1
ATOM 6770 N N . LEU A 1 466 ? -4.051 78.909 -7.222 1.00 13.71 850 LEU A N 1
ATOM 6771 C CA . LEU A 1 466 ? -3.769 79.214 -5.822 1.00 13.03 850 LEU A CA 1
ATOM 6772 C C . LEU A 1 466 ? -2.705 80.297 -5.700 1.00 14.11 850 LEU A C 1
ATOM 6773 O O . LEU A 1 466 ? -2.836 81.218 -4.885 1.00 14.58 850 LEU A O 1
ATOM 6789 N N . ARG A 1 467 ? -1.645 80.208 -6.505 1.00 13.04 851 ARG A N 1
ATOM 6790 C CA . ARG A 1 467 ? -0.578 81.201 -6.438 1.00 13.50 851 ARG A CA 1
ATOM 6791 C C . ARG A 1 467 ? -1.087 82.578 -6.846 1.00 14.48 851 ARG A C 1
ATOM 6792 O O . ARG A 1 467 ? -0.799 83.585 -6.183 1.00 14.79 851 ARG A O 1
ATOM 6813 N N . GLY A 1 468 ? -1.857 82.642 -7.934 1.00 15.16 852 GLY A N 1
ATOM 6814 C CA . GLY A 1 468 ? -2.454 83.909 -8.322 1.00 16.26 852 GLY A CA 1
ATOM 6815 C C . GLY A 1 468 ? -3.324 84.488 -7.224 1.00 16.18 852 GLY A C 1
ATOM 6816 O O . GLY A 1 468 ? -3.255 85.685 -6.926 1.00 16.90 852 GLY A O 1
ATOM 6820 N N . HIS A 1 469 ? -4.147 83.644 -6.597 1.00 19.58 853 HIS A N 1
ATOM 6821 C CA . HIS A 1 469 ? -5.013 84.115 -5.523 1.00 20.48 853 HIS A CA 1
ATOM 6822 C C . HIS A 1 469 ? -4.194 84.634 -4.348 1.00 20.61 853 HIS A C 1
ATOM 6823 O O . HIS A 1 469 ? -4.569 85.625 -3.712 1.00 21.22 853 HIS A O 1
ATOM 6837 N N . VAL A 1 470 ? -3.066 83.987 -4.048 1.00 17.09 854 VAL A N 1
ATOM 6838 C CA . VAL A 1 470 ? -2.211 84.462 -2.962 1.00 17.12 854 VAL A CA 1
ATOM 6839 C C . VAL A 1 470 ? -1.650 85.837 -3.296 1.00 18.21 854 VAL A C 1
ATOM 6840 O O . VAL A 1 470 ? -1.637 86.741 -2.453 1.00 18.54 854 VAL A O 1
ATOM 6853 N N . ARG A 1 471 ? -1.167 86.016 -4.528 1.00 23.33 855 ARG A N 1
ATOM 6854 C CA . ARG A 1 471 ? -0.648 87.325 -4.913 1.00 25.21 855 ARG A CA 1
ATOM 6855 C C . ARG A 1 471 ? -1.729 88.392 -4.795 1.00 25.32 855 ARG A C 1
ATOM 6856 O O . ARG A 1 471 ? -1.483 89.489 -4.273 1.00 24.78 855 ARG A O 1
ATOM 6877 N N . LYS A 1 472 ? -2.942 88.080 -5.256 1.00 31.88 856 LYS A N 1
ATOM 6878 C CA . LYS A 1 472 ? -4.040 89.036 -5.156 1.00 33.64 856 LYS A CA 1
ATOM 6879 C C . LYS A 1 472 ? -4.315 89.404 -3.703 1.00 33.91 856 LYS A C 1
ATOM 6880 O O . LYS A 1 472 ? -4.326 90.586 -3.340 1.00 36.09 856 LYS A O 1
ATOM 6899 N N . MET A 1 473 ? -4.545 88.400 -2.853 1.00 29.04 857 MET A N 1
ATOM 6900 C CA . MET A 1 473 ? -4.865 88.670 -1.456 1.00 29.35 857 MET A CA 1
ATOM 6901 C C . MET A 1 473 ? -3.757 89.468 -0.779 1.00 31.06 857 MET A C 1
ATOM 6902 O O . MET A 1 473 ? -4.030 90.374 0.017 1.00 31.55 857 MET A O 1
ATOM 6916 N N . ALA A 1 474 ? -2.499 89.148 -1.086 1.00 27.20 858 ALA A N 1
ATOM 6917 C CA . ALA A 1 474 ? -1.374 89.811 -0.441 1.00 28.36 858 ALA A CA 1
ATOM 6918 C C . ALA A 1 474 ? -1.118 91.209 -0.986 1.00 31.91 858 ALA A C 1
ATOM 6919 O O . ALA A 1 474 ? -0.398 91.982 -0.343 1.00 32.67 858 ALA A O 1
ATOM 6926 N N . SER A 1 475 ? -1.677 91.552 -2.148 1.00 22.13 859 SER A N 1
ATOM 6927 C CA . SER A 1 475 ? -1.496 92.891 -2.699 1.00 25.07 859 SER A CA 1
ATOM 6928 C C . SER A 1 475 ? -2.416 93.930 -2.064 1.00 29.11 859 SER A C 1
ATOM 6929 O O . SER A 1 475 ? -2.309 95.113 -2.403 1.00 30.62 859 SER A O 1
ATOM 6937 N N . ALA A 1 476 ? -3.303 93.530 -1.158 1.00 44.91 860 ALA A N 1
ATOM 6938 C CA . ALA A 1 476 ? -4.254 94.462 -0.574 1.00 48.60 860 ALA A CA 1
ATOM 6939 C C . ALA A 1 476 ? -3.584 95.346 0.478 1.00 53.01 860 ALA A C 1
ATOM 6940 O O . ALA A 1 476 ? -2.554 94.998 1.064 1.00 53.76 860 ALA A O 1
ATOM 6947 N N . LEU A 1 477 ? -4.193 96.508 0.710 1.00 73.23 861 LEU A N 1
ATOM 6948 C CA . LEU A 1 477 ? -3.755 97.447 1.737 1.00 77.42 861 LEU A CA 1
ATOM 6949 C C . LEU A 1 477 ? -4.615 97.251 2.979 1.00 76.91 861 LEU A C 1
ATOM 6950 O O . LEU A 1 477 ? -5.839 97.418 2.923 1.00 78.18 861 LEU A O 1
ATOM 6966 N N . GLU A 1 478 ? -3.978 96.901 4.095 1.00 65.03 862 GLU A N 1
ATOM 6967 C CA . GLU A 1 478 ? -4.688 96.627 5.340 1.00 64.08 862 GLU A CA 1
ATOM 6968 C C . GLU A 1 478 ? -3.887 97.190 6.501 1.00 61.43 862 GLU A C 1
ATOM 6969 O O . GLU A 1 478 ? -2.760 96.751 6.750 1.00 59.45 862 GLU A O 1
ATOM 6981 N N . ALA A 1 479 ? -4.467 98.159 7.210 1.00 63.02 863 ALA A N 1
ATOM 6982 C CA . ALA A 1 479 ? -3.857 98.710 8.420 1.00 62.80 863 ALA A CA 1
ATOM 6983 C C . ALA A 1 479 ? -4.054 97.712 9.562 1.00 60.63 863 ALA A C 1
ATOM 6984 O O . ALA A 1 479 ? -4.816 97.925 10.507 1.00 62.59 863 ALA A O 1
ATOM 6991 N N . ASP A 1 480 ? -3.336 96.596 9.455 1.00 57.68 864 ASP A N 1
ATOM 6992 C CA . ASP A 1 480 ? -3.504 95.480 10.375 1.00 55.16 864 ASP A CA 1
ATOM 6993 C C . ASP A 1 480 ? -2.171 94.760 10.513 1.00 51.80 864 ASP A C 1
ATOM 6994 O O . ASP A 1 480 ? -1.560 94.386 9.508 1.00 50.96 864 ASP A O 1
ATOM 7003 N N . GLU A 1 481 ? -1.729 94.567 11.758 1.00 40.30 865 GLU A N 1
ATOM 7004 C CA . GLU A 1 481 ? -0.428 93.950 12.002 1.00 38.06 865 GLU A CA 1
ATOM 7005 C C . GLU A 1 481 ? -0.353 92.572 11.360 1.00 34.65 865 GLU A C 1
ATOM 7006 O O . GLU A 1 481 ? 0.601 92.257 10.634 1.00 33.82 865 GLU A O 1
ATOM 7018 N N . LEU A 1 482 ? -1.356 91.731 11.622 1.00 23.60 866 LEU A N 1
ATOM 7019 C CA . LEU A 1 482 ? -1.368 90.396 11.040 1.00 21.70 866 LEU A CA 1
ATOM 7020 C C . LEU A 1 482 ? -1.384 90.462 9.521 1.00 20.98 866 LEU A C 1
ATOM 7021 O O . LEU A 1 482 ? -0.671 89.705 8.855 1.00 19.84 866 LEU A O 1
ATOM 7037 N N . SER A 1 483 ? -2.191 91.361 8.950 1.00 25.32 867 SER A N 1
ATOM 7038 C CA . SER A 1 483 ? -2.231 91.484 7.497 1.00 23.97 867 SER A CA 1
ATOM 7039 C C . SER A 1 483 ? -0.861 91.846 6.942 1.00 24.13 867 SER A C 1
ATOM 7040 O O . SER A 1 483 ? -0.459 91.343 5.887 1.00 23.87 867 SER A O 1
ATOM 7048 N N . LEU A 1 484 ? -0.126 92.716 7.636 1.00 22.83 868 LEU A N 1
ATOM 7049 C CA . LEU A 1 484 ? 1.220 93.064 7.191 1.00 23.23 868 LEU A CA 1
ATOM 7050 C C . LEU A 1 484 ? 2.139 91.850 7.245 1.00 21.98 868 LEU A C 1
ATOM 7051 O O . LEU A 1 484 ? 2.835 91.537 6.269 1.00 21.47 868 LEU A O 1
ATOM 7067 N N . PHE A 1 485 ? 2.154 91.152 8.383 1.00 26.12 869 PHE A N 1
ATOM 7068 C CA . PHE A 1 485 ? 2.993 89.964 8.512 1.00 23.94 869 PHE A CA 1
ATOM 7069 C C . PHE A 1 485 ? 2.690 88.961 7.406 1.00 22.69 869 PHE A C 1
ATOM 7070 O O . PHE A 1 485 ? 3.601 88.451 6.743 1.00 23.23 869 PHE A O 1
ATOM 7087 N N . LEU A 1 486 ? 1.406 88.673 7.188 1.00 18.36 870 LEU A N 1
ATOM 7088 C CA . LEU A 1 486 ? 1.018 87.738 6.141 1.00 17.05 870 LEU A CA 1
ATOM 7089 C C . LEU A 1 486 ? 1.404 88.247 4.762 1.00 17.28 870 LEU A C 1
ATOM 7090 O O . LEU A 1 486 ? 1.706 87.447 3.874 1.00 16.44 870 LEU A O 1
ATOM 7106 N N . SER A 1 487 ? 1.382 89.564 4.556 1.00 18.55 871 SER A N 1
ATOM 7107 C CA . SER A 1 487 ? 1.720 90.113 3.248 1.00 18.98 871 SER A CA 1
ATOM 7108 C C . SER A 1 487 ? 3.203 89.933 2.952 1.00 19.14 871 SER A C 1
ATOM 7109 O O . SER A 1 487 ? 3.579 89.471 1.867 1.00 18.71 871 SER A O 1
ATOM 7117 N N . ASP A 1 488 ? 4.063 90.290 3.908 1.00 19.94 872 ASP A N 1
ATOM 7118 C CA . ASP A 1 488 ? 5.493 90.069 3.721 1.00 20.63 872 ASP A CA 1
ATOM 7119 C C . ASP A 1 488 ? 5.795 88.585 3.563 1.00 18.98 872 ASP A C 1
ATOM 7120 O O . ASP A 1 488 ? 6.578 88.187 2.689 1.00 18.94 872 ASP A O 1
ATOM 7129 N N . LEU A 1 489 ? 5.163 87.747 4.387 1.00 18.01 873 LEU A N 1
ATOM 7130 C CA . LEU A 1 489 ? 5.414 86.313 4.321 1.00 16.87 873 LEU A CA 1
ATOM 7131 C C . LEU A 1 489 ? 4.974 85.738 2.981 1.00 16.00 873 LEU A C 1
ATOM 7132 O O . LEU A 1 489 ? 5.638 84.854 2.429 1.00 15.62 873 LEU A O 1
ATOM 7148 N N . ALA A 1 490 ? 3.852 86.223 2.443 1.00 16.68 874 ALA A N 1
ATOM 7149 C CA . ALA A 1 490 ? 3.402 85.773 1.131 1.00 15.93 874 ALA A CA 1
ATOM 7150 C C . ALA A 1 490 ? 4.363 86.228 0.044 1.00 18.09 874 ALA A C 1
ATOM 7151 O O . ALA A 1 490 ? 4.688 85.458 -0.868 1.00 18.43 874 ALA A O 1
ATOM 7158 N N . ALA A 1 491 ? 4.821 87.479 0.121 1.00 25.14 875 ALA A N 1
ATOM 7159 C CA . ALA A 1 491 ? 5.846 87.946 -0.804 1.00 26.93 875 ALA A CA 1
ATOM 7160 C C . ALA A 1 491 ? 7.041 87.006 -0.808 1.00 28.71 875 ALA A C 1
ATOM 7161 O O . ALA A 1 491 ? 7.564 86.657 -1.873 1.00 29.79 875 ALA A O 1
ATOM 7168 N N . SER A 1 492 ? 7.482 86.574 0.377 1.00 27.04 876 SER A N 1
ATOM 7169 C CA . SER A 1 492 ? 8.623 85.667 0.449 1.00 27.52 876 SER A CA 1
ATOM 7170 C C . SER A 1 492 ? 8.272 84.284 -0.085 1.00 28.02 876 SER A C 1
ATOM 7171 O O . SER A 1 492 ? 9.109 83.625 -0.710 1.00 28.50 876 SER A O 1
ATOM 7179 N N . ALA A 1 493 ? 7.041 83.828 0.146 1.00 32.01 877 ALA A N 1
ATOM 7180 C CA . ALA A 1 493 ? 6.682 82.449 -0.167 1.00 31.92 877 ALA A CA 1
ATOM 7181 C C . ALA A 1 493 ? 6.406 82.243 -1.649 1.00 32.68 877 ALA A C 1
ATOM 7182 O O . ALA A 1 493 ? 6.622 81.140 -2.163 1.00 31.37 877 ALA A O 1
ATOM 7189 N N . LEU A 1 494 ? 5.924 83.271 -2.351 1.00 27.59 878 LEU A N 1
ATOM 7190 C CA . LEU A 1 494 ? 5.692 83.128 -3.784 1.00 30.77 878 LEU A CA 1
ATOM 7191 C C . LEU A 1 494 ? 6.992 82.794 -4.505 1.00 35.79 878 LEU A C 1
ATOM 7192 O O . LEU A 1 494 ? 7.061 81.827 -5.272 1.00 35.49 878 LEU A O 1
ATOM 7208 N N . GLU A 1 495 ? 8.033 83.587 -4.273 1.00 63.13 879 GLU A N 1
ATOM 7209 C CA . GLU A 1 495 ? 9.380 83.124 -4.555 1.00 69.73 879 GLU A CA 1
ATOM 7210 C C . GLU A 1 495 ? 9.751 82.025 -3.563 1.00 71.25 879 GLU A C 1
ATOM 7211 O O . GLU A 1 495 ? 9.144 81.883 -2.500 1.00 69.25 879 GLU A O 1
ATOM 7223 N N . LEU A 1 496 ? 10.760 81.236 -3.918 1.00 65.85 880 LEU A N 1
ATOM 7224 C CA . LEU A 1 496 ? 11.129 80.110 -3.070 1.00 76.26 880 LEU A CA 1
ATOM 7225 C C . LEU A 1 496 ? 12.111 80.531 -1.983 1.00 82.47 880 LEU A C 1
ATOM 7226 O O . LEU A 1 496 ? 12.961 79.736 -1.570 1.00 84.37 880 LEU A O 1
ATOM 7242 N N . LYS A 1 497 ? 12.001 81.771 -1.509 1.00 48.96 881 LYS A N 1
ATOM 7243 C CA . LYS A 1 497 ? 12.868 82.243 -0.438 1.00 55.69 881 LYS A CA 1
ATOM 7244 C C . LYS A 1 497 ? 12.627 81.438 0.833 1.00 57.29 881 LYS A C 1
ATOM 7245 O O . LYS A 1 497 ? 11.503 81.380 1.343 1.00 55.48 881 LYS A O 1
ATOM 7264 N N . SER A 1 498 ? 13.693 80.829 1.349 1.00 134.50 882 SER A N 1
ATOM 7265 C CA . SER A 1 498 ? 13.586 79.962 2.516 1.00 128.71 882 SER A CA 1
ATOM 7266 C C . SER A 1 498 ? 13.162 80.757 3.745 1.00 124.14 882 SER A C 1
ATOM 7267 O O . SER A 1 498 ? 13.748 81.796 4.059 1.00 127.14 882 SER A O 1
ATOM 7275 N N . ARG A 1 499 ? 12.144 80.257 4.447 1.00 73.80 883 ARG A N 1
ATOM 7276 C CA . ARG A 1 499 ? 11.738 80.837 5.722 1.00 67.50 883 ARG A CA 1
ATOM 7277 C C . ARG A 1 499 ? 11.014 79.808 6.584 1.00 57.86 883 ARG A C 1
ATOM 7278 O O . ARG A 1 499 ? 9.899 80.070 7.053 1.00 54.53 883 ARG A O 1
ATOM 7299 N N . PRO A 1 500 ? 11.606 78.637 6.836 1.00 54.30 884 PRO A N 1
ATOM 7300 C CA . PRO A 1 500 ? 10.909 77.647 7.673 1.00 48.15 884 PRO A CA 1
ATOM 7301 C C . PRO A 1 500 ? 10.597 78.157 9.066 1.00 40.73 884 PRO A C 1
ATOM 7302 O O . PRO A 1 500 ? 9.705 77.614 9.727 1.00 39.58 884 PRO A O 1
ATOM 7313 N N . GLU A 1 501 ? 11.290 79.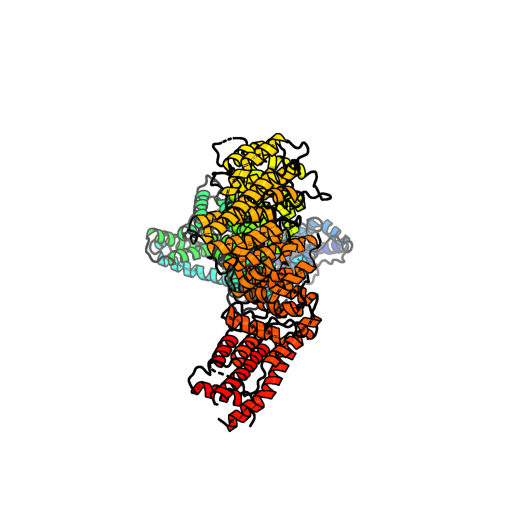198 9.523 1.00 48.86 885 GLU A N 1
ATOM 7314 C CA . GLU A 1 501 ? 11.175 79.669 10.897 1.00 42.35 885 GLU A CA 1
ATOM 7315 C C . GLU A 1 501 ? 10.065 80.695 11.081 1.00 36.74 885 GLU A C 1
ATOM 7316 O O . GLU A 1 501 ? 9.468 80.759 12.161 1.00 35.70 885 GLU A O 1
ATOM 7328 N N . HIS A 1 502 ? 9.769 81.497 10.057 1.00 38.49 886 HIS A N 1
ATOM 7329 C CA . HIS A 1 502 ? 8.633 82.408 10.130 1.00 35.15 886 HIS A CA 1
ATOM 7330 C C . HIS A 1 502 ? 7.308 81.697 9.893 1.00 30.11 886 HIS A C 1
ATOM 7331 O O . HIS A 1 502 ? 6.269 82.183 10.353 1.00 29.93 886 HIS A O 1
ATOM 7345 N N . MET A 1 503 ? 7.325 80.561 9.192 1.00 26.97 887 MET A N 1
ATOM 7346 C CA . MET A 1 503 ? 6.097 79.816 8.936 1.00 23.73 887 MET A CA 1
ATOM 7347 C C . MET A 1 503 ? 5.566 79.174 10.209 1.00 23.75 887 MET A C 1
ATOM 7348 O O . MET A 1 503 ? 4.361 79.224 10.481 1.00 24.83 887 MET A O 1
ATOM 7362 N N . VAL A 1 504 ? 6.449 78.563 10.998 1.00 17.49 888 VAL A N 1
ATOM 7363 C CA . VAL A 1 504 ? 6.049 77.853 12.207 1.00 17.34 888 VAL A CA 1
ATOM 7364 C C . VAL A 1 504 ? 6.050 78.811 13.391 1.00 19.80 888 VAL A C 1
ATOM 7365 O O . VAL A 1 504 ? 5.973 78.382 14.548 1.00 22.12 888 VAL A O 1
ATOM 7378 N N . ALA A 1 505 ? 6.132 80.110 13.112 1.00 17.51 889 ALA A N 1
ATOM 7379 C CA . ALA A 1 505 ? 6.178 81.103 14.174 1.00 19.93 889 ALA A CA 1
ATOM 7380 C C . ALA A 1 505 ? 4.928 81.022 15.043 1.00 21.83 889 ALA A C 1
ATOM 7381 O O . ALA A 1 505 ? 3.844 80.650 14.585 1.00 20.54 889 ALA A O 1
ATOM 7388 N N . TRP A 1 506 ? 5.093 81.385 16.317 1.00 23.36 890 TRP A N 1
ATOM 7389 C CA . TRP A 1 506 ? 3.995 81.296 17.274 1.00 23.01 890 TRP A CA 1
ATOM 7390 C C . TRP A 1 506 ? 2.825 82.185 16.875 1.00 23.45 890 TRP A C 1
ATOM 7391 O O . TRP A 1 506 ? 1.667 81.835 17.128 1.00 23.47 890 TRP A O 1
ATOM 7412 N N . THR A 1 507 ? 3.100 83.335 16.260 1.00 27.02 891 THR A N 1
ATOM 7413 C CA . THR A 1 507 ? 2.059 84.254 15.817 1.00 26.78 891 THR A CA 1
ATOM 7414 C C . THR A 1 507 ? 1.921 84.271 14.300 1.00 24.49 891 THR A C 1
ATOM 7415 O O . THR A 1 507 ? 1.438 85.258 13.736 1.00 26.20 891 THR A O 1
ATOM 7426 N N . GLY A 1 508 ? 2.330 83.194 13.632 1.00 18.10 892 GLY A N 1
ATOM 7427 C CA . GLY A 1 508 ? 2.353 83.147 12.191 1.00 16.59 892 GLY A CA 1
ATOM 7428 C C . GLY A 1 508 ? 1.107 82.524 11.590 1.00 14.47 892 GLY A C 1
ATOM 7429 O O . GLY A 1 508 ? 0.027 82.534 12.191 1.00 14.60 892 GLY A O 1
ATOM 7433 N N . PRO A 1 509 ? 1.238 81.962 10.382 1.00 19.44 893 PRO A N 1
ATOM 7434 C CA . PRO A 1 509 ? 0.038 81.476 9.678 1.00 16.84 893 PRO A CA 1
ATOM 7435 C C . PRO A 1 509 ? -0.646 80.306 10.362 1.00 13.92 893 PRO A C 1
ATOM 7436 O O . PRO A 1 509 ? -1.881 80.262 10.398 1.00 20.59 893 PRO A O 1
ATOM 7447 N N . TYR A 1 510 ? 0.111 79.342 10.892 1.00 14.79 894 TYR A N 1
ATOM 7448 C CA . TYR A 1 510 ? -0.514 78.226 11.596 1.00 15.91 894 TYR A CA 1
ATOM 7449 C C . TYR A 1 510 ? -1.386 78.727 12.741 1.00 17.92 894 TYR A C 1
ATOM 7450 O O . TYR A 1 510 ? -2.545 78.315 12.887 1.00 18.07 894 TYR A O 1
ATOM 7468 N N . ARG A 1 511 ? -0.842 79.628 13.561 1.00 16.36 895 ARG A N 1
ATOM 7469 C CA . ARG A 1 511 ? -1.609 80.212 14.654 1.00 17.48 895 ARG A CA 1
ATOM 7470 C C . ARG A 1 511 ? -2.906 80.832 14.150 1.00 16.29 895 ARG A C 1
ATOM 7471 O O . ARG A 1 511 ? -3.980 80.586 14.706 1.00 17.22 895 ARG A O 1
ATOM 7492 N N . ALA A 1 512 ? -2.822 81.652 13.100 1.00 14.82 896 ALA A N 1
ATOM 7493 C CA . ALA A 1 512 ? -4.007 82.346 12.604 1.00 15.75 896 ALA A CA 1
ATOM 7494 C C . ALA A 1 512 ? -5.053 81.358 12.105 1.00 15.51 896 ALA A C 1
ATOM 7495 O O . ALA A 1 512 ? -6.244 81.485 12.415 1.00 16.67 896 ALA A O 1
ATOM 7502 N N . THR A 1 513 ? -4.624 80.363 11.324 1.00 14.25 897 THR A N 1
ATOM 7503 C CA . THR A 1 513 ? -5.558 79.362 10.822 1.00 14.10 897 THR A CA 1
ATOM 7504 C C . THR A 1 513 ? -6.251 78.643 11.972 1.00 14.76 897 THR A C 1
ATOM 7505 O O . THR A 1 513 ? -7.478 78.482 11.974 1.00 15.62 897 THR A O 1
ATOM 7516 N N . LEU A 1 514 ? -5.478 78.214 12.972 1.00 14.55 898 LEU A N 1
ATOM 7517 C CA . LEU A 1 514 ? -6.068 77.473 14.081 1.00 15.31 898 LEU A CA 1
ATOM 7518 C C . LEU A 1 514 ? -7.009 78.347 14.901 1.00 17.12 898 LEU A C 1
ATOM 7519 O O . LEU A 1 514 ? -8.048 77.873 15.372 1.00 18.20 898 LEU A O 1
ATOM 7535 N N . GLU A 1 515 ? -6.668 79.623 15.087 1.00 25.96 899 GLU A N 1
ATOM 7536 C CA . GLU A 1 515 ? -7.546 80.511 15.842 1.00 29.67 899 GLU A CA 1
ATOM 7537 C C . GLU A 1 515 ? -8.839 80.775 15.082 1.00 30.14 899 GLU A C 1
ATOM 7538 O O . GLU A 1 515 ? -9.912 80.880 15.688 1.00 31.92 899 GLU A O 1
ATOM 7550 N N . TYR A 1 516 ? -8.759 80.880 13.756 1.00 21.84 900 TYR A N 1
ATOM 7551 C CA . TYR A 1 516 ? -9.965 81.024 12.950 1.00 22.56 900 TYR A CA 1
ATOM 7552 C C . TYR A 1 516 ? -10.857 79.797 13.095 1.00 22.77 900 TYR A C 1
ATOM 7553 O O . TYR A 1 516 ? -12.032 79.902 13.477 1.00 24.53 900 TYR A O 1
ATOM 7571 N N . LEU A 1 517 ? -10.308 78.614 12.799 1.00 20.53 901 LEU A N 1
ATOM 7572 C CA . LEU A 1 517 ? -11.082 77.388 12.958 1.00 20.80 901 LEU A CA 1
ATOM 7573 C C . LEU A 1 517 ? -11.653 77.273 14.364 1.00 23.37 901 LEU A C 1
ATOM 7574 O O . LEU A 1 517 ? -12.759 76.753 14.547 1.00 23.82 901 LEU A O 1
ATOM 7590 N N . GLN A 1 518 ? -10.918 77.757 15.367 1.00 30.29 902 GLN A N 1
ATOM 7591 C CA . GLN A 1 518 ? -11.411 77.730 16.739 1.00 34.58 902 GLN A CA 1
ATOM 7592 C C . GLN A 1 518 ? -12.636 78.619 16.893 1.00 38.64 902 GLN A C 1
ATOM 7593 O O . GLN A 1 518 ? -13.672 78.185 17.410 1.00 40.74 902 GLN A O 1
ATOM 7607 N N . SER A 1 519 ? -12.535 79.875 16.450 1.00 37.52 903 SER A N 1
ATOM 7608 C CA . SER A 1 519 ? -13.671 80.784 16.554 1.00 40.55 903 SER A CA 1
ATOM 7609 C C . SER A 1 519 ? -14.902 80.202 15.872 1.00 42.01 903 SER A C 1
ATOM 7610 O O . SER A 1 519 ? -16.010 80.270 16.416 1.00 44.40 903 SER A O 1
ATOM 7618 N N . ARG A 1 520 ? -14.732 79.620 14.680 1.00 56.83 904 ARG A N 1
ATOM 7619 C CA . ARG A 1 520 ? -15.883 79.028 14.003 1.00 57.81 904 ARG A CA 1
ATOM 7620 C C . ARG A 1 520 ? -16.350 77.757 14.698 1.00 59.25 904 ARG A C 1
ATOM 7621 O O . ARG A 1 520 ? -17.537 77.418 14.632 1.00 62.27 904 ARG A O 1
ATOM 7642 N N . SER A 1 521 ? -15.447 77.045 15.362 1.00 61.13 905 SER A N 1
ATOM 7643 C CA . SER A 1 521 ? -15.827 75.859 16.119 1.00 62.86 905 SER A CA 1
ATOM 7644 C C . SER A 1 521 ? -16.586 76.277 17.373 1.00 65.68 905 SER A C 1
ATOM 7645 O O . SER A 1 521 ? -16.755 75.490 18.301 1.00 66.86 905 SER A O 1
ATOM 7653 N N . ASN A 1 524 ? -18.204 74.192 20.048 1.00 75.89 908 ASN A N 1
ATOM 7654 C CA . ASN A 1 524 ? -17.016 73.378 20.279 1.00 74.43 908 ASN A CA 1
ATOM 7655 C C . ASN A 1 524 ? -17.370 71.894 20.210 1.00 74.46 908 ASN A C 1
ATOM 7656 O O . ASN A 1 524 ? -16.747 71.063 20.871 1.00 74.28 908 ASN A O 1
ATOM 7666 N N . GLU A 1 525 ? -18.376 71.572 19.395 1.00 86.42 909 GLU A N 1
ATOM 7667 C CA . GLU A 1 525 ? -18.831 70.203 19.214 1.00 86.83 909 GLU A CA 1
ATOM 7668 C C . GLU A 1 525 ? -18.718 69.704 17.781 1.00 84.95 909 GLU A C 1
ATOM 7669 O O . GLU A 1 525 ? -18.979 68.520 17.538 1.00 84.98 909 GLU A O 1
ATOM 7681 N N . ASP A 1 526 ? -18.343 70.558 16.832 1.00 55.92 910 ASP A N 1
ATOM 7682 C CA . ASP A 1 526 ? -18.228 70.150 15.435 1.00 52.21 910 ASP A CA 1
ATOM 7683 C C . ASP A 1 526 ? -17.076 69.161 15.294 1.00 44.83 910 ASP A C 1
ATOM 7684 O O . ASP A 1 526 ? -15.905 69.539 15.399 1.00 41.89 910 ASP A O 1
ATOM 7693 N N . ALA A 1 527 ? -17.407 67.889 15.060 1.00 27.88 911 ALA A N 1
ATOM 7694 C CA . ALA A 1 527 ? -16.380 66.858 14.961 1.00 26.22 911 ALA A CA 1
ATOM 7695 C C . ALA A 1 527 ? -15.480 67.086 13.752 1.00 23.92 911 ALA A C 1
ATOM 7696 O O . ALA A 1 527 ? -14.257 66.913 13.836 1.00 22.40 911 ALA A O 1
ATOM 7703 N N . GLN A 1 528 ? -16.067 67.472 12.619 1.00 44.84 912 GLN A N 1
ATOM 7704 C CA . GLN A 1 528 ? -15.276 67.714 11.417 1.00 40.18 912 GLN A CA 1
ATOM 7705 C C . GLN A 1 528 ? -14.264 68.832 11.646 1.00 38.81 912 GLN A C 1
ATOM 7706 O O . GLN A 1 528 ? -13.072 68.685 11.343 1.00 37.76 912 GLN A O 1
ATOM 7720 N N . LEU A 1 529 ? -14.722 69.958 12.193 1.00 30.26 913 LEU A N 1
ATOM 7721 C CA . LEU A 1 529 ? -13.842 71.108 12.367 1.00 29.58 913 LEU A CA 1
ATOM 7722 C C . LEU A 1 529 ? -12.759 70.827 13.404 1.00 27.80 913 LEU A C 1
ATOM 7723 O O . LEU A 1 529 ? -11.610 71.258 13.243 1.00 26.41 913 LEU A O 1
ATOM 7739 N N . SER A 1 530 ? -13.098 70.100 14.471 1.00 25.28 914 SER A N 1
ATOM 7740 C CA . SER A 1 530 ? -12.092 69.761 15.473 1.00 24.48 914 SER A CA 1
ATOM 7741 C C . SER A 1 530 ? -11.080 68.762 14.929 1.00 22.34 914 SER A C 1
ATOM 7742 O O . SER A 1 530 ? -9.903 68.804 15.307 1.00 21.51 914 SER A O 1
ATOM 7750 N N . SER A 1 531 ? -11.512 67.861 14.045 1.00 25.58 915 SER A N 1
ATOM 7751 C CA . SER A 1 531 ? -10.563 66.975 13.381 1.00 24.56 915 SER A CA 1
ATOM 7752 C C . SER A 1 531 ? -9.613 67.774 12.498 1.00 22.51 915 SER A C 1
ATOM 7753 O O . SER A 1 531 ? -8.397 67.549 12.508 1.00 21.31 915 SER A O 1
ATOM 7761 N N . ALA A 1 532 ? -10.154 68.717 11.722 1.00 29.80 916 ALA A N 1
ATOM 7762 C CA . ALA A 1 532 ? -9.295 69.596 10.936 1.00 29.03 916 ALA A CA 1
ATOM 7763 C C . ALA A 1 532 ? -8.296 70.317 11.829 1.00 28.57 916 ALA A C 1
ATOM 7764 O O . ALA A 1 532 ? -7.118 70.464 11.472 1.00 29.28 916 ALA A O 1
ATOM 7771 N N . MET A 1 533 ? -8.743 70.757 13.007 1.00 22.77 917 MET A N 1
ATOM 7772 C CA . MET A 1 533 ? -7.856 71.477 13.914 1.00 22.19 917 MET A CA 1
ATOM 7773 C C . MET A 1 533 ? -6.726 70.583 14.412 1.00 21.38 917 MET A C 1
ATOM 7774 O O . MET A 1 533 ? -5.555 70.968 14.360 1.00 20.80 917 MET A O 1
ATOM 7788 N N . THR A 1 534 ? -7.050 69.386 14.906 1.00 21.72 918 THR A N 1
ATOM 7789 C CA . THR A 1 534 ? -5.992 68.499 15.385 1.00 22.01 918 THR A CA 1
ATOM 7790 C C . THR A 1 534 ? -5.017 68.154 14.263 1.00 19.35 918 THR A C 1
ATOM 7791 O O . THR A 1 534 ? -3.794 68.159 14.464 1.00 19.98 918 THR A O 1
ATOM 7802 N N . PHE A 1 535 ? -5.543 67.863 13.072 1.00 12.68 919 PHE A N 1
ATOM 7803 C CA . PHE A 1 535 ? -4.697 67.593 11.913 1.00 11.89 919 PHE A CA 1
ATOM 7804 C C . PHE A 1 535 ? -3.711 68.732 11.678 1.00 11.38 919 PHE A C 1
ATOM 7805 O O . PHE A 1 535 ? -2.496 68.516 11.581 1.00 11.05 919 PHE A O 1
ATOM 7822 N N . ILE A 1 536 ? -4.219 69.964 11.596 1.00 11.51 920 ILE A N 1
ATOM 7823 C CA . ILE A 1 536 ? -3.342 71.107 11.353 1.00 11.18 920 ILE A CA 1
ATOM 7824 C C . ILE A 1 536 ? -2.331 71.260 12.482 1.00 11.22 920 ILE A C 1
ATOM 7825 O O . ILE A 1 536 ? -1.170 71.608 12.248 1.00 10.95 920 ILE A O 1
ATOM 7841 N N . ILE A 1 537 ? -2.750 71.008 13.723 1.00 14.36 921 ILE A N 1
ATOM 7842 C CA . ILE A 1 537 ? -1.825 71.102 14.850 1.00 15.35 921 ILE A CA 1
ATOM 7843 C C . ILE A 1 537 ? -0.659 70.139 14.660 1.00 14.62 921 ILE A C 1
ATOM 7844 O O . ILE A 1 537 ? 0.507 70.495 14.884 1.00 13.89 921 ILE A O 1
ATOM 7860 N N . SER A 1 538 ? -0.951 68.904 14.247 1.00 16.52 922 SER A N 1
ATOM 7861 C CA . SER A 1 538 ? 0.125 67.945 14.023 1.00 17.96 922 SER A CA 1
ATOM 7862 C C . SER A 1 538 ? 1.020 68.384 12.868 1.00 17.89 922 SER A C 1
ATOM 7863 O O . SER A 1 538 ? 2.247 68.248 12.943 1.00 17.00 922 SER A O 1
ATOM 7871 N N . GLU A 1 539 ? 0.431 68.923 11.796 1.00 26.59 923 GLU A N 1
ATOM 7872 C CA . GLU A 1 539 ? 1.248 69.471 10.716 1.00 27.83 923 GLU A CA 1
ATOM 7873 C C . GLU A 1 539 ? 2.188 70.553 11.233 1.00 27.22 923 GLU A C 1
ATOM 7874 O O . GLU A 1 539 ? 3.363 70.608 10.848 1.00 27.38 923 GLU A O 1
ATOM 7886 N N . TRP A 1 540 ? 1.683 71.425 12.104 1.00 15.33 924 TRP A N 1
ATOM 7887 C CA . TRP A 1 540 ? 2.502 72.485 12.681 1.00 15.72 924 TRP A CA 1
ATOM 7888 C C . TRP A 1 540 ? 3.670 71.901 13.466 1.00 11.82 924 TRP A C 1
ATOM 7889 O O . TRP A 1 540 ? 4.826 72.294 13.268 1.00 13.48 924 TRP A O 1
ATOM 7910 N N . GLY A 1 541 ? 3.386 70.956 14.363 1.00 21.59 925 GLY A N 1
ATOM 7911 C CA . GLY A 1 541 ? 4.463 70.328 15.115 1.00 23.19 925 GLY A CA 1
ATOM 7912 C C . GLY A 1 541 ? 5.518 69.716 14.213 1.00 22.91 925 GLY A C 1
ATOM 7913 O O . GLY A 1 541 ? 6.722 69.929 14.399 1.00 23.56 925 GLY A O 1
ATOM 7917 N N . SER A 1 542 ? 5.078 68.949 13.214 1.00 23.44 926 SER A N 1
ATOM 7918 C CA . SER A 1 542 ? 6.024 68.308 12.310 1.00 24.21 926 SER A CA 1
ATOM 7919 C C . SER A 1 542 ? 6.877 69.335 11.583 1.00 24.55 926 SER A C 1
ATOM 7920 O O . SER A 1 542 ? 8.082 69.130 11.401 1.00 26.78 926 SER A O 1
ATOM 7928 N N . LYS A 1 543 ? 6.274 70.445 11.155 1.00 24.79 927 LYS A N 1
ATOM 7929 C CA . LYS A 1 543 ? 7.056 71.469 10.473 1.00 24.44 927 LYS A CA 1
ATOM 7930 C C . LYS A 1 543 ? 8.049 72.131 11.416 1.00 23.98 927 LYS A C 1
ATOM 7931 O O . LYS A 1 543 ? 9.152 72.491 10.994 1.00 26.22 927 LYS A O 1
ATOM 7950 N N . ILE A 1 544 ? 7.685 72.297 12.688 1.00 16.02 928 ILE A N 1
ATOM 7951 C CA . ILE A 1 544 ? 8.658 72.752 13.677 1.00 17.26 928 ILE A CA 1
ATOM 7952 C C . ILE A 1 544 ? 9.855 71.809 13.701 1.00 18.95 928 ILE A C 1
ATOM 7953 O O . ILE A 1 544 ? 11.013 72.237 13.604 1.00 21.37 928 ILE A O 1
ATOM 7969 N N . CYS A 1 545 ? 9.591 70.505 13.819 1.00 18.80 929 CYS A N 1
ATOM 7970 C CA . CYS A 1 545 ? 10.683 69.537 13.877 1.00 20.51 929 CYS A CA 1
ATOM 7971 C C . CYS A 1 545 ? 11.552 69.603 12.624 1.00 21.88 929 CYS A C 1
ATOM 7972 O O . CYS A 1 545 ? 12.784 69.608 12.711 1.00 22.09 929 CYS A O 1
ATOM 7980 N N . THR A 1 546 ? 10.929 69.649 11.444 1.00 24.77 930 THR A N 1
ATOM 7981 C CA . THR A 1 546 ? 11.704 69.710 10.208 1.00 27.31 930 THR A CA 1
ATOM 7982 C C . THR A 1 546 ? 12.549 70.976 10.155 1.00 28.79 930 THR A C 1
ATOM 7983 O O . THR A 1 546 ? 13.719 70.937 9.756 1.00 31.93 930 THR A O 1
ATOM 7994 N N . CYS A 1 547 ? 11.967 72.110 10.546 1.00 24.19 931 CYS A N 1
ATOM 7995 C CA . CYS A 1 547 ? 12.712 73.363 10.571 1.00 24.76 931 CYS A CA 1
ATOM 7996 C C . CYS A 1 547 ? 13.944 73.243 11.456 1.00 27.29 931 CYS A C 1
ATOM 7997 O O . CYS A 1 547 ? 15.060 73.572 11.037 1.00 29.19 931 CYS A O 1
ATOM 8005 N N . TYR A 1 548 ? 13.765 72.754 12.686 1.00 22.18 932 TYR A N 1
ATOM 8006 C CA . TYR A 1 548 ? 14.893 72.649 13.606 1.00 24.29 932 TYR A CA 1
ATOM 8007 C C . TYR A 1 548 ? 15.941 71.664 13.094 1.00 26.20 932 TYR A C 1
ATOM 8008 O O . TYR A 1 548 ? 17.147 71.907 13.224 1.00 28.54 932 TYR A O 1
ATOM 8026 N N . ASP A 1 549 ? 15.503 70.546 12.513 1.00 30.24 933 ASP A N 1
ATOM 8027 C CA . ASP A 1 549 ? 16.426 69.518 12.044 1.00 31.53 933 ASP A CA 1
ATOM 8028 C C . ASP A 1 549 ? 17.083 69.864 10.715 1.00 33.50 933 ASP A C 1
ATOM 8029 O O . ASP A 1 549 ? 18.022 69.168 10.313 1.00 35.14 933 ASP A O 1
ATOM 8038 N N . GLY A 1 550 ? 16.619 70.907 10.022 1.00 27.22 934 GLY A N 1
ATOM 8039 C CA . GLY A 1 550 ? 17.223 71.279 8.755 1.00 28.64 934 GLY A CA 1
ATOM 8040 C C . GLY A 1 550 ? 18.484 72.106 8.880 1.00 31.24 934 GLY A C 1
ATOM 8041 O O . GLY A 1 550 ? 19.284 72.136 7.940 1.00 33.13 934 GLY A O 1
ATOM 8045 N N . TYR A 1 551 ? 18.679 72.774 10.014 1.00 47.01 935 TYR A N 1
ATOM 8046 C CA . TYR A 1 551 ? 19.831 73.638 10.220 1.00 52.56 935 TYR A CA 1
ATOM 8047 C C . TYR A 1 551 ? 20.968 72.863 10.876 1.00 55.77 935 TYR A C 1
ATOM 8048 O O . TYR A 1 551 ? 20.743 72.051 11.776 1.00 55.40 935 TYR A O 1
ATOM 8066 N N . GLN A 1 552 ? 22.195 73.129 10.425 1.00 56.55 936 GLN A N 1
ATOM 8067 C CA . GLN A 1 552 ? 23.382 72.473 10.965 1.00 61.17 936 GLN A CA 1
ATOM 8068 C C . GLN A 1 552 ? 24.312 73.455 11.672 1.00 64.88 936 GLN A C 1
ATOM 8069 O O . GLN A 1 552 ? 25.509 73.184 11.806 1.00 68.18 936 GLN A O 1
ATOM 8083 N N . ASP A 1 553 ? 23.786 74.589 12.133 1.00 75.83 937 ASP A N 1
ATOM 8084 C CA . ASP A 1 553 ? 24.538 75.556 12.915 1.00 79.78 937 ASP A CA 1
ATOM 8085 C C . ASP A 1 553 ? 23.985 75.575 14.344 1.00 78.97 937 ASP A C 1
ATOM 8086 O O . ASP A 1 553 ? 23.375 74.596 14.799 1.00 75.92 937 ASP A O 1
ATOM 8095 N N . ASP A 1 554 ? 24.197 76.680 15.051 1.00 72.98 938 ASP A N 1
ATOM 8096 C CA . ASP A 1 554 ? 23.734 76.817 16.426 1.00 72.33 938 ASP A CA 1
ATOM 8097 C C . ASP A 1 554 ? 23.366 78.275 16.698 1.00 72.62 938 ASP A C 1
ATOM 8098 O O . ASP A 1 554 ? 23.951 78.954 17.541 1.00 74.82 938 ASP A O 1
ATOM 8107 N N . VAL A 1 555 ? 22.374 78.781 15.970 1.00 54.37 939 VAL A N 1
ATOM 8108 C CA . VAL A 1 555 ? 21.832 80.107 16.251 1.00 54.69 939 VAL A CA 1
ATOM 8109 C C . VAL A 1 555 ? 20.998 79.996 17.523 1.00 53.85 939 VAL A C 1
ATOM 8110 O O . VAL A 1 555 ? 19.915 79.404 17.517 1.00 51.09 939 VAL A O 1
ATOM 8123 N N . LEU A 1 556 ? 21.500 80.572 18.616 1.00 53.44 940 LEU A N 1
ATOM 8124 C CA . LEU A 1 556 ? 20.950 80.288 19.937 1.00 54.52 940 LEU A CA 1
ATOM 8125 C C . LEU A 1 556 ? 19.474 80.668 20.027 1.00 51.27 940 LEU A C 1
ATOM 8126 O O . LEU A 1 556 ? 18.608 79.805 20.219 1.00 48.77 940 LEU A O 1
ATOM 8142 N N . GLU A 1 557 ? 19.168 81.962 19.897 1.00 80.28 941 GLU A N 1
ATOM 8143 C CA . GLU A 1 557 ? 17.808 82.429 20.154 1.00 79.51 941 GLU A CA 1
ATOM 8144 C C . GLU A 1 557 ? 16.795 81.705 19.276 1.00 74.21 941 GLU A C 1
ATOM 8145 O O . GLU A 1 557 ? 15.719 81.315 19.747 1.00 73.16 941 GLU A O 1
ATOM 8157 N N . ARG A 1 558 ? 17.117 81.520 17.995 1.00 47.43 942 ARG A N 1
ATOM 8158 C CA . ARG A 1 558 ? 16.248 80.753 17.109 1.00 41.29 942 ARG A CA 1
ATOM 8159 C C . ARG A 1 558 ? 15.941 79.383 17.702 1.00 37.44 942 ARG A C 1
ATOM 8160 O O . ARG A 1 558 ? 14.779 78.965 17.772 1.00 35.25 942 ARG A O 1
ATOM 8181 N N . ASP A 1 559 ? 16.980 78.672 18.143 1.00 43.88 943 ASP A N 1
ATOM 8182 C CA . ASP A 1 559 ? 16.786 77.332 18.686 1.00 41.32 943 ASP A CA 1
ATOM 8183 C C . ASP A 1 559 ? 15.940 77.364 19.951 1.00 42.19 943 ASP A C 1
ATOM 8184 O O . ASP A 1 559 ? 15.133 76.459 20.189 1.00 41.02 943 ASP A O 1
ATOM 8193 N N . GLN A 1 560 ? 16.114 78.394 20.781 1.00 42.26 944 GLN A N 1
ATOM 8194 C CA . GLN A 1 560 ? 15.325 78.488 22.005 1.00 43.08 944 GLN A CA 1
ATOM 8195 C C . GLN A 1 560 ? 13.850 78.702 21.685 1.00 40.67 944 GLN A C 1
ATOM 8196 O O . GLN A 1 560 ? 12.977 78.008 22.224 1.00 39.90 944 GLN A O 1
ATOM 8210 N N . GLU A 1 561 ? 13.552 79.658 20.801 1.00 33.64 945 GLU A N 1
ATOM 8211 C CA . GLU A 1 561 ? 12.174 79.848 20.360 1.00 31.31 945 GLU A CA 1
ATOM 8212 C C . GLU A 1 561 ? 11.596 78.555 19.800 1.00 28.00 945 GLU A C 1
ATOM 8213 O O . GLU A 1 561 ? 10.448 78.199 20.095 1.00 28.02 945 GLU A O 1
ATOM 8225 N N . LEU A 1 562 ? 12.378 77.835 18.991 1.00 26.97 946 LEU A N 1
ATOM 8226 C CA . LEU A 1 562 ? 11.902 76.568 18.447 1.00 24.17 946 LEU A CA 1
ATOM 8227 C C . LEU A 1 562 ? 11.637 75.551 19.548 1.00 24.33 946 LEU A C 1
ATOM 8228 O O . LEU A 1 562 ? 10.730 74.722 19.420 1.00 22.27 946 LEU A O 1
ATOM 8244 N N . GLY A 1 563 ? 12.412 75.594 20.634 1.00 26.98 947 GLY A N 1
ATOM 8245 C CA . GLY A 1 563 ? 12.137 74.716 21.759 1.00 27.58 947 GLY A CA 1
ATOM 8246 C C . GLY A 1 563 ? 10.836 75.065 22.454 1.00 27.52 947 GLY A C 1
ATOM 8247 O O . GLY A 1 563 ? 10.058 74.178 22.823 1.00 26.50 947 GLY A O 1
ATOM 8251 N N . ARG A 1 564 ? 10.579 76.362 22.642 1.00 34.87 948 ARG A N 1
ATOM 8252 C CA . ARG A 1 564 ? 9.297 76.786 23.197 1.00 36.44 948 ARG A CA 1
ATOM 8253 C C . ARG A 1 564 ? 8.148 76.302 22.323 1.00 34.71 948 ARG A C 1
ATOM 8254 O O . ARG A 1 564 ? 7.161 75.749 22.823 1.00 33.91 948 ARG A O 1
ATOM 8275 N N . LEU A 1 565 ? 8.261 76.499 21.007 1.00 36.02 949 LEU A N 1
ATOM 8276 C CA . LEU A 1 565 ? 7.241 75.992 20.095 1.00 31.11 949 LEU A CA 1
ATOM 8277 C C . LEU A 1 565 ? 7.093 74.482 20.225 1.00 28.93 949 LEU A C 1
ATOM 8278 O O . LEU A 1 565 ? 5.983 73.948 20.117 1.00 26.74 949 LEU A O 1
ATOM 8294 N N . ALA A 1 566 ? 8.200 73.775 20.456 1.00 30.28 950 ALA A N 1
ATOM 8295 C CA . ALA A 1 566 ? 8.133 72.327 20.605 1.00 30.22 950 ALA A CA 1
ATOM 8296 C C . ALA A 1 566 ? 7.300 71.945 21.822 1.00 32.15 950 ALA A C 1
ATOM 8297 O O . ALA A 1 566 ? 6.368 71.134 21.726 1.00 31.89 950 ALA A O 1
ATOM 8304 N N . TYR A 1 567 ? 7.616 72.528 22.981 1.00 25.07 951 TYR A N 1
ATOM 8305 C CA . TYR A 1 567 ? 6.827 72.260 24.179 1.00 25.44 951 TYR A CA 1
ATOM 8306 C C . TYR A 1 567 ? 5.359 72.603 23.951 1.00 23.54 951 TYR A C 1
ATOM 8307 O O . TYR A 1 567 ? 4.468 71.774 24.181 1.00 22.83 951 TYR A O 1
ATOM 8325 N N . ARG A 1 568 ? 5.091 73.828 23.491 1.00 27.26 952 ARG A N 1
ATOM 8326 C CA . ARG A 1 568 ? 3.717 74.269 23.279 1.00 26.64 952 ARG A CA 1
ATOM 8327 C C . ARG A 1 568 ? 2.954 73.292 22.397 1.00 22.74 952 ARG A C 1
ATOM 8328 O O . ARG A 1 568 ? 1.882 72.807 22.773 1.00 21.91 952 ARG A O 1
ATOM 8349 N N . LEU A 1 569 ? 3.492 72.991 21.213 1.00 23.73 953 LEU A N 1
ATOM 8350 C CA . LEU A 1 569 ? 2.785 72.110 20.288 1.00 20.82 953 LEU A CA 1
ATOM 8351 C C . LEU A 1 569 ? 2.613 70.710 20.858 1.00 21.70 953 LEU A C 1
ATOM 8352 O O . LEU A 1 569 ? 1.612 70.045 20.567 1.00 18.99 953 LEU A O 1
ATOM 8368 N N . ARG A 1 570 ? 3.567 70.239 21.663 1.00 25.06 954 ARG A N 1
ATOM 8369 C CA . ARG A 1 570 ? 3.389 68.951 22.324 1.00 24.67 954 ARG A CA 1
ATOM 8370 C C . ARG A 1 570 ? 2.177 68.989 23.251 1.00 26.18 954 ARG A C 1
ATOM 8371 O O . ARG A 1 570 ? 1.289 68.127 23.176 1.00 24.78 954 ARG A O 1
ATOM 8392 N N . GLU A 1 571 ? 2.115 70.001 24.123 1.00 34.10 955 GLU A N 1
ATOM 8393 C CA . GLU A 1 571 ? 0.955 70.154 24.997 1.00 36.03 955 GLU A CA 1
ATOM 8394 C C . GLU A 1 571 ? -0.334 70.278 24.197 1.00 33.92 955 GLU A C 1
ATOM 8395 O O . GLU A 1 571 ? -1.387 69.799 24.633 1.00 33.67 955 GLU A O 1
ATOM 8407 N N . MET A 1 572 ? -0.273 70.915 23.027 1.00 37.53 956 MET A N 1
ATOM 8408 C CA . MET A 1 572 ? -1.466 71.086 22.206 1.00 34.58 956 MET A CA 1
ATOM 8409 C C . MET A 1 572 ? -1.929 69.760 21.620 1.00 32.70 956 MET A C 1
ATOM 8410 O O . MET A 1 572 ? -3.132 69.477 21.582 1.00 33.60 956 MET A O 1
ATOM 8424 N N . ILE A 1 573 ? -0.992 68.938 21.148 1.00 19.47 957 ILE A N 1
ATOM 8425 C CA . ILE A 1 573 ? -1.362 67.641 20.595 1.00 17.39 957 ILE A CA 1
ATOM 8426 C C . ILE A 1 573 ? -1.934 66.748 21.686 1.00 20.72 957 ILE A C 1
ATOM 8427 O O . ILE A 1 573 ? -2.898 66.008 21.458 1.00 21.66 957 ILE A O 1
ATOM 8443 N N . LEU A 1 574 ? -1.357 66.802 22.890 1.00 28.39 958 LEU A N 1
ATOM 8444 C CA . LEU A 1 574 ? -1.870 65.964 23.970 1.00 30.64 958 LEU A CA 1
ATOM 8445 C C . LEU A 1 574 ? -3.240 66.431 24.447 1.00 33.75 958 LEU A C 1
ATOM 8446 O O . LEU A 1 574 ? -4.034 65.618 24.930 1.00 34.97 958 LEU A O 1
ATOM 8462 N N . ASP A 1 575 ? -3.537 67.721 24.313 1.00 42.80 959 ASP A N 1
ATOM 8463 C CA . ASP A 1 575 ? -4.807 68.273 24.780 1.00 47.52 959 ASP A CA 1
ATOM 8464 C C . ASP A 1 575 ? -5.174 69.428 23.860 1.00 48.37 959 ASP A C 1
ATOM 8465 O O . ASP A 1 575 ? -4.512 70.469 23.881 1.00 49.04 959 ASP A O 1
ATOM 8474 N N . ARG A 1 576 ? -6.227 69.248 23.058 1.00 66.52 960 ARG A N 1
ATOM 8475 C CA . ARG A 1 576 ? -6.555 70.240 22.039 1.00 67.86 960 ARG A CA 1
ATOM 8476 C C . ARG A 1 576 ? -7.020 71.556 22.652 1.00 68.48 960 ARG A C 1
ATOM 8477 O O . ARG A 1 576 ? -6.773 72.623 22.080 1.00 67.63 960 ARG A O 1
ATOM 8498 N N . LYS A 1 577 ? -7.684 71.506 23.808 1.00 61.13 961 LYS A N 1
ATOM 8499 C CA . LYS A 1 577 ? -8.141 72.719 24.478 1.00 62.47 961 LYS A CA 1
ATOM 8500 C C . LYS A 1 577 ? -7.007 73.512 25.115 1.00 60.53 961 LYS A C 1
ATOM 8501 O O . LYS A 1 577 ? -7.273 74.562 25.711 1.00 62.17 961 LYS A O 1
ATOM 8520 N N . TRP A 1 578 ? -5.762 73.045 25.004 1.00 40.65 962 TRP A N 1
ATOM 8521 C CA . TRP A 1 578 ? -4.647 73.714 25.668 1.00 38.95 962 TRP A CA 1
ATOM 8522 C C . TRP A 1 578 ? -4.392 75.094 25.073 1.00 37.84 962 TRP A C 1
ATOM 8523 O O . TRP A 1 578 ? -4.040 76.032 25.797 1.00 40.32 962 TRP A O 1
ATOM 8544 N N . LEU A 1 579 ? -4.571 75.240 23.759 1.00 35.55 963 LEU A N 1
ATOM 8545 C CA . LEU A 1 579 ? -4.266 76.507 23.101 1.00 35.18 963 LEU A CA 1
ATOM 8546 C C . LEU A 1 579 ? -5.164 77.625 23.618 1.00 37.60 963 LEU A C 1
ATOM 8547 O O . LEU A 1 579 ? -4.682 78.655 24.103 1.00 39.94 963 LEU A O 1
ATOM 8563 N N . SER A 1 580 ? -6.481 77.439 23.517 1.00 45.25 964 SER A N 1
ATOM 8564 C CA . SER A 1 580 ? -7.418 78.484 23.911 1.00 48.00 964 SER A CA 1
ATOM 8565 C C . SER A 1 580 ? -7.447 78.706 25.417 1.00 51.36 964 SER A C 1
ATOM 8566 O O . SER A 1 580 ? -7.799 79.804 25.860 1.00 53.86 964 SER A O 1
ATOM 8574 N N . THR A 1 581 ? -7.085 77.696 26.210 1.00 47.15 965 THR A N 1
ATOM 8575 C CA . THR A 1 581 ? -7.133 77.828 27.663 1.00 52.04 965 THR A CA 1
ATOM 8576 C C . THR A 1 581 ? -5.947 78.626 28.196 1.00 54.12 965 THR A C 1
ATOM 8577 O O . THR A 1 581 ? -6.118 79.486 29.066 1.00 58.20 965 THR A O 1
ATOM 8588 N N . GLU A 1 582 ? -4.743 78.356 27.692 1.00 55.76 966 GLU A N 1
ATOM 8589 C CA . GLU A 1 582 ? -3.539 78.988 28.216 1.00 57.44 966 GLU A CA 1
ATOM 8590 C C . GLU A 1 582 ? -3.202 80.306 27.533 1.00 56.77 966 GLU A C 1
ATOM 8591 O O . GLU A 1 582 ? -2.386 81.068 28.064 1.00 58.68 966 GLU A O 1
ATOM 8603 N N . TYR A 1 583 ? -3.801 80.594 26.379 1.00 53.01 967 TYR A N 1
ATOM 8604 C CA . TYR A 1 583 ? -3.531 81.828 25.656 1.00 55.52 967 TYR A CA 1
ATOM 8605 C C . TYR A 1 583 ? -4.834 82.394 25.112 1.00 58.71 967 TYR A C 1
ATOM 8606 O O . TYR A 1 583 ? -5.850 81.700 25.018 1.00 58.01 967 TYR A O 1
ATOM 8624 N N . THR A 1 584 ? -4.789 83.676 24.759 1.00 53.86 968 THR A N 1
ATOM 8625 C CA . THR A 1 584 ? -5.862 84.334 24.030 1.00 58.41 968 THR A CA 1
ATOM 8626 C C . THR A 1 584 ? -5.250 85.113 22.876 1.00 59.23 968 THR A C 1
ATOM 8627 O O . THR A 1 584 ? -4.094 85.541 22.940 1.00 61.69 968 THR A O 1
ATOM 8638 N N . TYR A 1 585 ? -6.035 85.291 21.816 1.00 74.10 969 TYR A N 1
ATOM 8639 C CA . TYR A 1 585 ? -5.524 85.817 20.559 1.00 73.56 969 TYR A CA 1
ATOM 8640 C C . TYR A 1 585 ? -6.580 86.702 19.915 1.00 78.48 969 TYR A C 1
ATOM 8641 O O . TYR A 1 585 ? -7.766 86.635 20.247 1.00 80.67 969 TYR A O 1
ATOM 8659 N N . LYS A 1 586 ? -6.129 87.541 18.986 1.00 93.81 970 LYS A N 1
ATOM 8660 C CA . LYS A 1 586 ? -7.033 88.417 18.263 1.00 96.67 970 LYS A CA 1
ATOM 8661 C C . LYS A 1 586 ? -7.935 87.599 17.340 1.00 91.15 970 LYS A C 1
ATOM 8662 O O . LYS A 1 586 ? -7.697 86.418 17.072 1.00 90.81 970 LYS A O 1
ATOM 8681 N N . ASP A 1 587 ? -8.989 88.246 16.852 1.00 63.78 971 ASP A N 1
ATOM 8682 C CA . ASP A 1 587 ? -9.909 87.600 15.930 1.00 59.77 971 ASP A CA 1
ATOM 8683 C C . ASP A 1 587 ? -9.349 87.661 14.515 1.00 47.63 971 ASP A C 1
ATOM 8684 O O . ASP A 1 587 ? -8.831 88.693 14.080 1.00 45.71 971 ASP A O 1
ATOM 8693 N N . VAL A 1 588 ? -9.449 86.542 13.801 1.00 40.09 972 VAL A N 1
ATOM 8694 C CA . VAL A 1 588 ? -8.913 86.412 12.451 1.00 31.91 972 VAL A CA 1
ATOM 8695 C C . VAL A 1 588 ? -10.069 86.469 11.465 1.00 28.55 972 VAL A C 1
ATOM 8696 O O . VAL A 1 588 ? -11.079 85.774 11.637 1.00 29.40 972 VAL A O 1
ATOM 8709 N N . SER A 1 589 ? -9.926 87.292 10.435 1.00 25.39 973 SER A N 1
ATOM 8710 C CA . SER A 1 589 ? -10.948 87.390 9.409 1.00 25.31 973 SER A CA 1
ATOM 8711 C C . SER A 1 589 ? -10.817 86.233 8.422 1.00 23.75 973 SER A C 1
ATOM 8712 O O . SER A 1 589 ? -9.715 85.726 8.195 1.00 21.96 973 SER A O 1
ATOM 8720 N N . PRO A 1 590 ? -11.924 85.799 7.813 1.00 24.72 974 PRO A N 1
ATOM 8721 C CA . PRO A 1 590 ? -11.823 84.699 6.841 1.00 23.43 974 PRO A CA 1
ATOM 8722 C C . PRO A 1 590 ? -10.825 84.983 5.735 1.00 22.26 974 PRO A C 1
ATOM 8723 O O . PRO A 1 590 ? -10.259 84.045 5.159 1.00 20.74 974 PRO A O 1
ATOM 8734 N N . LEU A 1 591 ? -10.585 86.257 5.429 1.00 25.94 975 LEU A N 1
ATOM 8735 C CA . LEU A 1 591 ? -9.568 86.608 4.445 1.00 24.83 975 LEU A CA 1
ATOM 8736 C C . LEU A 1 591 ? -8.172 86.340 4.994 1.00 23.21 975 LEU A C 1
ATOM 8737 O O . LEU A 1 591 ? -7.332 85.732 4.319 1.00 21.80 975 LEU A O 1
ATOM 8753 N N . GLN A 1 592 ? -7.908 86.782 6.226 1.00 20.77 976 GLN A N 1
ATOM 8754 C CA . GLN A 1 592 ? -6.616 86.511 6.848 1.00 18.70 976 GLN A CA 1
ATOM 8755 C C . GLN A 1 592 ? -6.385 85.013 7.001 1.00 18.92 976 GLN A C 1
ATOM 8756 O O . GLN A 1 592 ? -5.261 84.529 6.820 1.00 16.68 976 GLN A O 1
ATOM 8770 N N . ALA A 1 593 ? -7.435 84.263 7.339 1.00 17.90 977 ALA A N 1
ATOM 8771 C CA . ALA A 1 593 ? -7.298 82.818 7.489 1.00 16.85 977 ALA A CA 1
ATOM 8772 C C . ALA A 1 593 ? -7.011 82.155 6.148 1.00 16.14 977 ALA A C 1
ATOM 8773 O O . ALA A 1 593 ? -6.110 81.315 6.038 1.00 14.96 977 ALA A O 1
ATOM 8780 N N . LYS A 1 594 ? -7.771 82.521 5.113 1.00 17.00 978 LYS A N 1
ATOM 8781 C CA . LYS A 1 594 ? -7.540 81.945 3.794 1.00 16.43 978 LYS A CA 1
ATOM 8782 C C . LYS A 1 594 ? -6.131 82.253 3.299 1.00 16.04 978 LYS A C 1
ATOM 8783 O O . LYS A 1 594 ? -5.442 81.368 2.776 1.00 14.98 978 LYS A O 1
ATOM 8802 N N . LEU A 1 595 ? -5.679 83.499 3.461 1.00 15.53 979 LEU A N 1
ATOM 8803 C CA . LEU A 1 595 ? -4.322 83.841 3.045 1.00 14.56 979 LEU A CA 1
ATOM 8804 C C . LEU A 1 595 ? -3.292 83.060 3.848 1.00 13.50 979 LEU A C 1
ATOM 8805 O O . LEU A 1 595 ? -2.305 82.568 3.291 1.00 12.71 979 LEU A O 1
ATOM 8821 N N . SER A 1 596 ? -3.504 82.933 5.159 1.00 14.44 980 SER A N 1
ATOM 8822 C CA . SER A 1 596 ? -2.577 82.178 5.995 1.00 13.61 980 SER A CA 1
ATOM 8823 C C . SER A 1 596 ? -2.441 80.746 5.499 1.00 13.17 980 SER A C 1
ATOM 8824 O O . SER A 1 596 ? -1.338 80.276 5.186 1.00 13.36 980 SER A O 1
ATOM 8832 N N . TYR A 1 597 ? -3.565 80.034 5.411 1.00 13.01 981 TYR A N 1
ATOM 8833 C CA . TYR A 1 597 ? -3.513 78.642 4.988 1.00 14.38 981 TYR A CA 1
ATOM 8834 C C . TYR A 1 597 ? -2.944 78.509 3.582 1.00 12.44 981 TYR A C 1
ATOM 8835 O O . TYR A 1 597 ? -2.234 77.541 3.291 1.00 12.09 981 TYR A O 1
ATOM 8853 N N . SER A 1 598 ? -3.229 79.470 2.701 1.00 12.50 982 SER A N 1
ATOM 8854 C CA . SER A 1 598 ? -2.668 79.416 1.355 1.00 12.25 982 SER A CA 1
ATOM 8855 C C . SER A 1 598 ? -1.150 79.555 1.389 1.00 11.69 982 SER A C 1
ATOM 8856 O O . SER A 1 598 ? -0.438 78.849 0.664 1.00 11.49 982 SER A O 1
ATOM 8864 N N . ILE A 1 599 ? -0.637 80.461 2.223 1.00 11.59 983 ILE A N 1
ATOM 8865 C CA . ILE A 1 599 ? 0.808 80.571 2.400 1.00 11.24 983 ILE A CA 1
ATOM 8866 C C . ILE A 1 599 ? 1.379 79.243 2.876 1.00 15.67 983 ILE A C 1
ATOM 8867 O O . ILE A 1 599 ? 2.414 78.782 2.381 1.00 11.21 983 ILE A O 1
ATOM 8883 N N . ILE A 1 600 ? 0.716 78.605 3.842 1.00 11.24 984 ILE A N 1
ATOM 8884 C CA . ILE A 1 600 ? 1.159 77.286 4.285 1.00 11.30 984 ILE A CA 1
ATOM 8885 C C . ILE A 1 600 ? 1.196 76.315 3.111 1.00 11.43 984 ILE A C 1
ATOM 8886 O O . ILE A 1 600 ? 2.133 75.517 2.974 1.00 11.65 984 ILE A O 1
ATOM 8902 N N . LEU A 1 601 ? 0.186 76.371 2.241 1.00 13.83 985 LEU A N 1
ATOM 8903 C CA . LEU A 1 601 ? 0.123 75.440 1.120 1.00 12.84 985 LEU A CA 1
ATOM 8904 C C . LEU A 1 601 ? 1.262 75.674 0.137 1.00 12.42 985 LEU A C 1
ATOM 8905 O O . LEU A 1 601 ? 1.814 74.716 -0.414 1.00 13.48 985 LEU A O 1
ATOM 8921 N N . LEU A 1 602 ? 1.625 76.936 -0.106 1.00 15.51 986 LEU A N 1
ATOM 8922 C CA . LEU A 1 602 ? 2.711 77.209 -1.041 1.00 15.87 986 LEU A CA 1
ATOM 8923 C C . LEU A 1 602 ? 4.002 76.515 -0.639 1.00 16.93 986 LEU A C 1
ATOM 8924 O O . LEU A 1 602 ? 4.847 76.258 -1.501 1.00 17.97 986 LEU A O 1
ATOM 8940 N N . ARG A 1 603 ? 4.173 76.204 0.644 1.00 21.72 987 ARG A N 1
ATOM 8941 C CA . ARG A 1 603 ? 5.345 75.492 1.127 1.00 22.38 987 ARG A CA 1
ATOM 8942 C C . ARG A 1 603 ? 5.074 74.012 1.353 1.00 22.81 987 ARG A C 1
ATOM 8943 O O . ARG A 1 603 ? 5.939 73.310 1.885 1.00 25.52 987 ARG A O 1
ATOM 8964 N N . SER A 1 604 ? 3.897 73.524 0.971 1.00 12.69 988 SER A N 1
ATOM 8965 C CA . SER A 1 604 ? 3.604 72.105 1.065 1.00 13.05 988 SER A CA 1
ATOM 8966 C C . SER A 1 604 ? 4.286 71.356 -0.073 1.00 13.71 988 SER A C 1
ATOM 8967 O O . SER A 1 604 ? 4.632 71.928 -1.108 1.00 13.71 988 SER A O 1
ATOM 8975 N N . GLN A 1 605 ? 4.480 70.053 0.132 1.00 24.68 989 GLN A N 1
ATOM 8976 C CA . GLN A 1 605 ? 5.146 69.243 -0.881 1.00 15.75 989 GLN A CA 1
ATOM 8977 C C . GLN A 1 605 ? 4.346 69.201 -2.176 1.00 15.40 989 GLN A C 1
ATOM 8978 O O . GLN A 1 605 ? 4.920 69.025 -3.256 1.00 17.57 989 GLN A O 1
ATOM 8992 N N . PHE A 1 606 ? 3.026 69.371 -2.095 1.00 17.04 990 PHE A N 1
ATOM 8993 C CA . PHE A 1 606 ? 2.197 69.366 -3.297 1.00 17.18 990 PHE A CA 1
ATOM 8994 C C . PHE A 1 606 ? 2.475 70.591 -4.162 1.00 16.74 990 PHE A C 1
ATOM 8995 O O . PHE A 1 606 ? 2.871 70.469 -5.327 1.00 16.70 990 PHE A O 1
ATOM 9012 N N . CYS A 1 607 ? 2.276 71.788 -3.606 1.00 19.17 991 CYS A N 1
ATOM 9013 C CA . CYS A 1 607 ? 2.438 73.005 -4.394 1.00 18.63 991 CYS A CA 1
ATOM 9014 C C . CYS A 1 607 ? 3.886 73.209 -4.817 1.00 18.00 991 CYS A C 1
ATOM 9015 O O . CYS A 1 607 ? 4.150 73.694 -5.923 1.00 17.86 991 CYS A O 1
ATOM 9023 N N . GLU A 1 608 ? 4.838 72.850 -3.955 1.00 13.64 992 GLU A N 1
ATOM 9024 C CA . GLU A 1 608 ? 6.245 73.017 -4.292 1.00 14.37 992 GLU A CA 1
ATOM 9025 C C . GLU A 1 608 ? 6.649 72.218 -5.523 1.00 15.14 992 GLU A C 1
ATOM 9026 O O . GLU A 1 608 ? 7.720 72.476 -6.081 1.00 15.82 992 GLU A O 1
ATOM 9038 N N . ALA A 1 609 ? 5.828 71.263 -5.961 1.00 15.16 993 ALA A N 1
ATOM 9039 C CA . ALA A 1 609 ? 6.120 70.492 -7.163 1.00 15.97 993 ALA A CA 1
ATOM 9040 C C . ALA A 1 609 ? 5.739 71.220 -8.446 1.00 15.49 993 ALA A C 1
ATOM 9041 O O . ALA A 1 609 ? 6.126 70.766 -9.531 1.00 16.23 993 ALA A O 1
ATOM 9048 N N . PHE A 1 610 ? 5.008 72.332 -8.340 1.00 15.84 994 PHE A N 1
ATOM 9049 C CA . PHE A 1 610 ? 4.543 73.110 -9.485 1.00 15.06 994 PHE A CA 1
ATOM 9050 C C . PHE A 1 610 ? 5.541 73.094 -10.635 1.00 15.65 994 PHE A C 1
ATOM 9051 O O . PHE A 1 610 ? 5.325 72.406 -11.640 1.00 16.94 994 PHE A O 1
ATOM 9068 N N . GLY A 1 611 ? 6.639 73.835 -10.489 1.00 17.06 995 GLY A N 1
ATOM 9069 C CA . GLY A 1 611 ? 7.679 73.872 -11.497 1.00 17.91 995 GLY A CA 1
ATOM 9070 C C . GLY A 1 611 ? 7.884 72.531 -12.166 1.00 19.30 995 GLY A C 1
ATOM 9071 O O . GLY A 1 611 ? 7.632 72.384 -13.368 1.00 19.57 995 GLY A O 1
ATOM 9075 N N . ALA A 1 612 ? 8.290 71.530 -11.381 1.00 17.77 996 ALA A N 1
ATOM 9076 C CA . ALA A 1 612 ? 8.567 70.212 -11.940 1.00 19.19 996 ALA A CA 1
ATOM 9077 C C . ALA A 1 612 ? 7.421 69.750 -12.830 1.00 18.87 996 ALA A C 1
ATOM 9078 O O . ALA A 1 612 ? 7.600 69.521 -14.032 1.00 19.65 996 ALA A O 1
ATOM 9085 N N . ILE A 1 613 ? 6.219 69.641 -12.261 1.00 26.24 997 ILE A N 1
ATOM 9086 C CA . ILE A 1 613 ? 5.122 69.071 -13.034 1.00 27.44 997 ILE A CA 1
ATOM 9087 C C . ILE A 1 613 ? 4.791 69.964 -14.218 1.00 26.99 997 ILE A C 1
ATOM 9088 O O . ILE A 1 613 ? 4.435 69.468 -15.295 1.00 28.84 997 ILE A O 1
ATOM 9104 N N . LEU A 1 614 ? 4.953 71.281 -14.068 1.00 16.28 998 LEU A N 1
ATOM 9105 C CA . LEU A 1 614 ? 4.729 72.172 -15.200 1.00 16.83 998 LEU A CA 1
ATOM 9106 C C . LEU A 1 614 ? 5.590 71.749 -16.383 1.00 18.92 998 LEU A C 1
ATOM 9107 O O . LEU A 1 614 ? 5.106 71.641 -17.516 1.00 20.11 998 LEU A O 1
ATOM 9123 N N . ASN A 1 615 ? 6.869 71.461 -16.128 1.00 28.54 999 ASN A N 1
ATOM 9124 C CA . ASN A 1 615 ? 7.730 70.960 -17.192 1.00 29.48 999 ASN A CA 1
ATOM 9125 C C . ASN A 1 615 ? 7.138 69.702 -17.812 1.00 30.52 999 ASN A C 1
ATOM 9126 O O . ASN A 1 615 ? 7.003 69.605 -19.037 1.00 33.06 999 ASN A O 1
ATOM 9137 N N . ILE A 1 616 ? 6.748 68.736 -16.974 1.00 21.11 1000 ILE A N 1
ATOM 9138 C CA . ILE A 1 616 ? 6.129 67.517 -17.487 1.00 22.31 1000 ILE A CA 1
ATOM 9139 C C . ILE A 1 616 ? 4.997 67.874 -18.434 1.00 21.71 1000 ILE A C 1
ATOM 9140 O O . ILE A 1 616 ? 4.835 67.263 -19.498 1.00 23.17 1000 ILE A O 1
ATOM 9156 N N . LEU A 1 617 ? 4.206 68.882 -18.070 1.00 21.60 1001 LEU A N 1
ATOM 9157 C CA . LEU A 1 617 ? 3.104 69.297 -18.926 1.00 23.33 1001 LEU A CA 1
ATOM 9158 C C . LEU A 1 617 ? 3.627 69.889 -20.229 1.00 24.17 1001 LEU A C 1
ATOM 9159 O O . LEU A 1 617 ? 3.207 69.485 -21.320 1.00 26.52 1001 LEU A O 1
ATOM 9175 N N . LEU A 1 618 ? 4.568 70.831 -20.133 1.00 21.31 1002 LEU A N 1
ATOM 9176 C CA . LEU A 1 618 ? 5.078 71.496 -21.328 1.00 22.29 1002 LEU A CA 1
ATOM 9177 C C . LEU A 1 618 ? 5.653 70.486 -22.313 1.00 24.46 1002 LEU A C 1
ATOM 9178 O O . LEU A 1 618 ? 5.287 70.475 -23.494 1.00 26.83 1002 LEU A O 1
ATOM 9194 N N . ASN A 1 619 ? 6.543 69.611 -21.839 1.00 34.92 1003 ASN A N 1
ATOM 9195 C CA . ASN A 1 619 ? 7.137 68.613 -22.720 1.00 38.29 1003 ASN A CA 1
ATOM 9196 C C . ASN A 1 619 ? 6.099 67.661 -23.297 1.00 40.20 1003 ASN A C 1
ATOM 9197 O O . ASN A 1 619 ? 6.362 67.029 -24.326 1.00 42.20 1003 ASN A O 1
ATOM 9208 N N . SER A 1 620 ? 4.929 67.541 -22.669 1.00 40.34 1004 SER A N 1
ATOM 9209 C CA . SER A 1 620 ? 3.887 66.674 -23.202 1.00 43.06 1004 SER A CA 1
ATOM 9210 C C . SER A 1 620 ? 3.069 67.346 -24.297 1.00 45.37 1004 SER A C 1
ATOM 9211 O O . SER A 1 620 ? 2.094 66.753 -24.770 1.00 46.76 1004 SER A O 1
ATOM 9219 N N . MET A 1 621 ? 3.433 68.566 -24.704 1.00 39.06 1005 MET A N 1
ATOM 9220 C CA . MET A 1 621 ? 2.792 69.170 -25.868 1.00 41.82 1005 MET A CA 1
ATOM 9221 C C . MET A 1 621 ? 3.201 68.452 -27.147 1.00 46.23 1005 MET A C 1
ATOM 9222 O O . MET A 1 621 ? 2.394 68.315 -28.073 1.00 47.64 1005 MET A O 1
ATOM 9236 N N . ALA A 1 622 ? 4.448 67.992 -27.217 1.00 44.18 1006 ALA A N 1
ATOM 9237 C CA . ALA A 1 622 ? 4.933 67.186 -28.337 1.00 50.45 1006 ALA A CA 1
ATOM 9238 C C . ALA A 1 622 ? 4.632 65.709 -28.144 1.00 55.88 1006 ALA A C 1
ATOM 9239 O O . ALA A 1 622 ? 5.455 64.851 -28.478 1.00 57.91 1006 ALA A O 1
ATOM 9246 N N . SER A 1 623 ? 3.460 65.379 -27.602 1.00 58.18 1007 SER A N 1
ATOM 9247 C CA . SER A 1 623 ? 3.103 63.992 -27.333 1.00 63.05 1007 SER A CA 1
ATOM 9248 C C . SER A 1 623 ? 2.746 63.264 -28.623 1.00 68.50 1007 SER A C 1
ATOM 9249 O O . SER A 1 623 ? 3.111 63.708 -29.717 1.00 70.79 1007 SER A O 1
ATOM 9257 N N . ASP A 1 624 ? 2.034 62.145 -28.504 1.00 91.73 1008 ASP A N 1
ATOM 9258 C CA . ASP A 1 624 ? 1.607 61.360 -29.655 1.00 97.45 1008 ASP A CA 1
ATOM 9259 C C . ASP A 1 624 ? 0.095 61.278 -29.772 1.00 98.05 1008 ASP A C 1
ATOM 9260 O O . ASP A 1 624 ? -0.451 61.509 -30.858 1.00 100.14 1008 ASP A O 1
ATOM 9269 N N . GLN A 1 625 ? -0.602 60.956 -28.685 1.00 70.81 1009 GLN A N 1
ATOM 9270 C CA . GLN A 1 625 ? -2.049 60.849 -28.745 1.00 73.54 1009 GLN A CA 1
ATOM 9271 C C . GLN A 1 625 ? -2.662 62.209 -29.082 1.00 70.67 1009 GLN A C 1
ATOM 9272 O O . GLN A 1 625 ? -2.128 63.252 -28.695 1.00 66.67 1009 GLN A O 1
ATOM 9286 N N . PRO A 1 626 ? -3.792 62.230 -29.795 1.00 101.61 1010 PRO A N 1
ATOM 9287 C CA . PRO A 1 626 ? -4.449 63.505 -30.098 1.00 101.25 1010 PRO A CA 1
ATOM 9288 C C . PRO A 1 626 ? -5.314 64.037 -28.968 1.00 97.28 1010 PRO A C 1
ATOM 9289 O O . PRO A 1 626 ? -5.915 65.106 -29.123 1.00 98.26 1010 PRO A O 1
ATOM 9300 N N . THR A 1 627 ? -5.389 63.328 -27.844 1.00 75.01 1011 THR A N 1
ATOM 9301 C CA . THR A 1 627 ? -6.183 63.740 -26.693 1.00 71.38 1011 THR A CA 1
ATOM 9302 C C . THR A 1 627 ? -5.337 64.202 -25.519 1.00 64.89 1011 THR A C 1
ATOM 9303 O O . THR A 1 627 ? -5.734 65.127 -24.807 1.00 62.67 1011 THR A O 1
ATOM 9314 N N . VAL A 1 628 ? -4.179 63.578 -25.293 1.00 61.61 1012 VAL A N 1
ATOM 9315 C CA . VAL A 1 628 ? -3.281 64.057 -24.247 1.00 55.59 1012 VAL A CA 1
ATOM 9316 C C . VAL A 1 628 ? -2.650 65.380 -24.660 1.00 50.03 1012 VAL A C 1
ATOM 9317 O O . VAL A 1 628 ? -2.320 66.214 -23.809 1.00 46.95 1012 VAL A O 1
ATOM 9330 N N . ARG A 1 629 ? -2.480 65.595 -25.966 1.00 51.34 1013 ARG A N 1
ATOM 9331 C CA . ARG A 1 629 ? -1.902 66.840 -26.462 1.00 47.50 1013 ARG A CA 1
ATOM 9332 C C . ARG A 1 629 ? -2.861 68.008 -26.259 1.00 44.50 1013 ARG A C 1
ATOM 9333 O O . ARG A 1 629 ? -2.503 69.026 -25.656 1.00 41.66 1013 ARG A O 1
ATOM 9354 N N . SER A 1 630 ? -4.088 67.882 -26.770 1.00 49.06 1014 SER A N 1
ATOM 9355 C CA . SER A 1 630 ? -5.064 68.957 -26.617 1.00 48.78 1014 SER A CA 1
ATOM 9356 C C . SER A 1 630 ? -5.361 69.220 -25.147 1.00 45.70 1014 SER A C 1
ATOM 9357 O O . SER A 1 630 ? -5.519 70.375 -24.733 1.00 44.64 1014 SER A O 1
ATOM 9365 N N . LYS A 1 631 ? -5.444 68.159 -24.344 1.00 45.76 1015 LYS A N 1
ATOM 9366 C CA . LYS A 1 631 ? -5.669 68.326 -22.913 1.00 43.80 1015 LYS A CA 1
ATOM 9367 C C . LYS A 1 631 ? -4.506 69.062 -22.258 1.00 40.78 1015 LYS A C 1
ATOM 9368 O O . LYS A 1 631 ? -4.713 69.955 -21.425 1.00 38.64 1015 LYS A O 1
ATOM 9387 N N . SER A 1 632 ? -3.273 68.701 -22.622 1.00 33.96 1016 SER A N 1
ATOM 9388 C CA . SER A 1 632 ? -2.109 69.412 -22.104 1.00 32.49 1016 SER A CA 1
ATOM 9389 C C . SER A 1 632 ? -2.165 70.891 -22.467 1.00 32.93 1016 SER A C 1
ATOM 9390 O O . SER A 1 632 ? -1.927 71.758 -21.620 1.00 31.95 1016 SER A O 1
ATOM 9398 N N . LEU A 1 633 ? -2.469 71.199 -23.729 1.00 39.81 1017 LEU A N 1
ATOM 9399 C CA . LEU A 1 633 ? -2.580 72.595 -24.140 1.00 39.81 1017 LEU A CA 1
ATOM 9400 C C . LEU A 1 633 ? -3.631 73.321 -23.312 1.00 38.30 1017 LEU A C 1
ATOM 9401 O O . LEU A 1 633 ? -3.406 74.442 -22.843 1.00 37.78 1017 LEU A O 1
ATOM 9417 N N . LYS A 1 634 ? -4.790 72.690 -23.121 1.00 34.33 1018 LYS A N 1
ATOM 9418 C CA . LYS A 1 634 ? -5.839 73.280 -22.297 1.00 33.90 1018 LYS A CA 1
ATOM 9419 C C . LYS A 1 634 ? -5.315 73.614 -20.905 1.00 31.85 1018 LYS A C 1
ATOM 9420 O O . LYS A 1 634 ? -5.497 74.734 -20.405 1.00 31.06 1018 LYS A O 1
ATOM 9439 N N . SER A 1 635 ? -4.640 72.655 -20.267 1.00 35.61 1019 SER A N 1
ATOM 9440 C CA . SER A 1 635 ? -4.131 72.888 -18.921 1.00 32.11 1019 SER A CA 1
ATOM 9441 C C . SER A 1 635 ? -3.086 73.998 -18.908 1.00 30.17 1019 SER A C 1
ATOM 9442 O O . SER A 1 635 ? -3.020 74.781 -17.955 1.00 28.71 1019 SER A O 1
ATOM 9450 N N . ILE A 1 636 ? -2.264 74.087 -19.955 1.00 27.06 1020 ILE A N 1
ATOM 9451 C CA . ILE A 1 636 ? -1.259 75.145 -20.015 1.00 25.86 1020 ILE A CA 1
ATOM 9452 C C . ILE A 1 636 ? -1.928 76.508 -20.145 1.00 25.87 1020 ILE A C 1
ATOM 9453 O O . ILE A 1 636 ? -1.490 77.491 -19.533 1.00 24.61 1020 ILE A O 1
ATOM 9469 N N . ASN A 1 637 ? -2.993 76.594 -20.945 1.00 29.83 1021 ASN A N 1
ATOM 9470 C CA . ASN A 1 637 ? -3.755 77.835 -21.024 1.00 30.98 1021 ASN A CA 1
ATOM 9471 C C . ASN A 1 637 ? -4.308 78.214 -19.659 1.00 29.93 1021 ASN A C 1
ATOM 9472 O O . ASN A 1 637 ? -4.182 79.364 -19.222 1.00 30.20 1021 ASN A O 1
ATOM 9483 N N . GLN A 1 638 ? -4.922 77.254 -18.962 1.00 28.42 1022 GLN A N 1
ATOM 9484 C CA . GLN A 1 638 ? -5.444 77.546 -17.631 1.00 26.97 1022 GLN A CA 1
ATOM 9485 C C . GLN A 1 638 ? -4.336 78.024 -16.700 1.00 24.81 1022 GLN A C 1
ATOM 9486 O O . GLN A 1 638 ? -4.534 78.962 -15.917 1.00 24.30 1022 GLN A O 1
ATOM 9500 N N . VAL A 1 639 ? -3.158 77.402 -16.776 1.00 15.65 1023 VAL A N 1
ATOM 9501 C CA . VAL A 1 639 ? -2.044 77.812 -15.925 1.00 14.04 1023 VAL A CA 1
ATOM 9502 C C . VAL A 1 639 ? -1.646 79.249 -16.230 1.00 14.10 1023 VAL A C 1
ATOM 9503 O O . VAL A 1 639 ? -1.397 80.046 -15.318 1.00 13.12 1023 VAL A O 1
ATOM 9516 N N . MET A 1 640 ? -1.573 79.601 -17.516 1.00 27.88 1024 MET A N 1
ATOM 9517 C CA . MET A 1 640 ? -1.180 80.955 -17.896 1.00 28.88 1024 MET A CA 1
ATOM 9518 C C . MET A 1 640 ? -2.201 81.981 -17.415 1.00 30.05 1024 MET A C 1
ATOM 9519 O O . MET A 1 640 ? -1.842 82.991 -16.800 1.00 28.52 1024 MET A O 1
ATOM 9533 N N . GLU A 1 641 ? -3.484 81.740 -17.694 1.00 37.49 1025 GLU A N 1
ATOM 9534 C CA . GLU A 1 641 ? -4.514 82.701 -17.311 1.00 38.50 1025 GLU A CA 1
ATOM 9535 C C . GLU A 1 641 ? -4.611 82.836 -15.798 1.00 35.88 1025 GLU A C 1
ATOM 9536 O O . GLU A 1 641 ? -4.885 83.925 -15.280 1.00 36.48 1025 GLU A O 1
ATOM 9548 N N . ALA A 1 642 ? -4.395 81.740 -15.070 1.00 31.25 1026 ALA A N 1
ATOM 9549 C CA . ALA A 1 642 ? -4.551 81.773 -13.621 1.00 29.83 1026 ALA A CA 1
ATOM 9550 C C . ALA A 1 642 ? -3.460 82.598 -12.949 1.00 28.95 1026 ALA A C 1
ATOM 9551 O O . ALA A 1 642 ? -3.704 83.206 -11.900 1.00 28.95 1026 ALA A O 1
ATOM 9558 N N . ASP A 1 643 ? -2.262 82.636 -13.528 1.00 30.48 1027 ASP A N 1
ATOM 9559 C CA . ASP A 1 643 ? -1.134 83.362 -12.942 1.00 30.69 1027 ASP A CA 1
ATOM 9560 C C . ASP A 1 643 ? -0.195 83.788 -14.061 1.00 31.25 1027 ASP A C 1
ATOM 9561 O O . ASP A 1 643 ? 0.845 83.163 -14.301 1.00 30.02 1027 ASP A O 1
ATOM 9570 N N . PRO A 1 644 ? -0.536 84.865 -14.778 1.00 26.45 1028 PRO A N 1
ATOM 9571 C CA . PRO A 1 644 ? 0.294 85.284 -15.921 1.00 27.47 1028 PRO A CA 1
ATOM 9572 C C . PRO A 1 644 ? 1.722 85.650 -15.552 1.00 28.28 1028 PRO A C 1
ATOM 9573 O O . PRO A 1 644 ? 2.567 85.751 -16.453 1.00 29.67 1028 PRO A O 1
ATOM 9584 N N . THR A 1 645 ? 2.028 85.845 -14.268 1.00 37.64 1029 THR A N 1
ATOM 9585 C CA . THR A 1 645 ? 3.380 86.237 -13.885 1.00 37.70 1029 THR A CA 1
ATOM 9586 C C . THR A 1 645 ? 4.415 85.188 -14.268 1.00 34.77 1029 THR A C 1
ATOM 9587 O O . THR A 1 645 ? 5.609 85.503 -14.308 1.00 34.81 1029 THR A O 1
ATOM 9598 N N . ILE A 1 646 ? 3.997 83.951 -14.552 1.00 18.71 1030 ILE A N 1
ATOM 9599 C CA . ILE A 1 646 ? 4.948 82.928 -14.977 1.00 20.29 1030 ILE A CA 1
ATOM 9600 C C . ILE A 1 646 ? 5.476 83.175 -16.378 1.00 20.56 1030 ILE A C 1
ATOM 9601 O O . ILE A 1 646 ? 6.389 82.468 -16.819 1.00 18.31 1030 ILE A O 1
ATOM 9617 N N . LEU A 1 647 ? 4.919 84.149 -17.093 1.00 30.81 1031 LEU A N 1
ATOM 9618 C CA . LEU A 1 647 ? 5.422 84.543 -18.401 1.00 31.33 1031 LEU A CA 1
ATOM 9619 C C . LEU A 1 647 ? 6.485 85.629 -18.317 1.00 33.07 1031 LEU A C 1
ATOM 9620 O O . LEU A 1 647 ? 6.958 86.096 -19.358 1.00 35.17 1031 LEU A O 1
ATOM 9636 N N . ASP A 1 648 ? 6.880 86.029 -17.114 1.00 41.26 1032 ASP A N 1
ATOM 9637 C CA . ASP A 1 648 ? 7.825 87.116 -16.918 1.00 43.25 1032 ASP A CA 1
ATOM 9638 C C . ASP A 1 648 ? 9.238 86.580 -16.726 1.00 44.35 1032 ASP A C 1
ATOM 9639 O O . ASP A 1 648 ? 9.449 85.431 -16.330 1.00 44.40 1032 ASP A O 1
ATOM 9648 N N . GLY A 1 649 ? 10.211 87.440 -17.014 1.00 35.27 1033 GLY A N 1
ATOM 9649 C CA . GLY A 1 649 ? 11.606 87.089 -16.859 1.00 33.68 1033 GLY A CA 1
ATOM 9650 C C . GLY A 1 649 ? 11.962 85.845 -17.647 1.00 34.19 1033 GLY A C 1
ATOM 9651 O O . GLY A 1 649 ? 11.428 85.579 -18.728 1.00 34.88 1033 GLY A O 1
ATOM 9655 N N . ASP A 1 650 ? 12.893 85.068 -17.096 1.00 49.21 1034 ASP A N 1
ATOM 9656 C CA . ASP A 1 650 ? 13.316 83.809 -17.706 1.00 48.84 1034 ASP A CA 1
ATOM 9657 C C . ASP A 1 650 ? 12.184 82.798 -17.543 1.00 48.77 1034 ASP A C 1
ATOM 9658 O O . ASP A 1 650 ? 12.212 81.908 -16.691 1.00 50.14 1034 ASP A O 1
ATOM 9667 N N . SER A 1 651 ? 11.165 82.949 -18.385 1.00 30.69 1035 SER A N 1
ATOM 9668 C CA . SER A 1 651 ? 9.967 82.121 -18.316 1.00 29.15 1035 SER A CA 1
ATOM 9669 C C . SER A 1 651 ? 10.164 80.860 -19.147 1.00 29.53 1035 SER A C 1
ATOM 9670 O O . SER A 1 651 ? 10.361 80.938 -20.365 1.00 31.21 1035 SER A O 1
ATOM 9678 N N . VAL A 1 652 ? 10.101 79.700 -18.490 1.00 27.79 1036 VAL A N 1
ATOM 9679 C CA . VAL A 1 652 ? 10.230 78.437 -19.210 1.00 27.92 1036 VAL A CA 1
ATOM 9680 C C . VAL A 1 652 ? 9.023 78.208 -20.108 1.00 28.31 1036 VAL A C 1
ATOM 9681 O O . VAL A 1 652 ? 9.131 77.546 -21.148 1.00 29.84 1036 VAL A O 1
ATOM 9694 N N . VAL A 1 653 ? 7.858 78.736 -19.729 1.00 26.88 1037 VAL A N 1
ATOM 9695 C CA . VAL A 1 653 ? 6.669 78.598 -20.567 1.00 28.70 1037 VAL A CA 1
ATOM 9696 C C . VAL A 1 653 ? 6.920 79.212 -21.937 1.00 31.78 1037 VAL A C 1
ATOM 9697 O O . VAL A 1 653 ? 6.668 78.588 -22.976 1.00 33.97 1037 VAL A O 1
ATOM 9710 N N . VAL A 1 654 ? 7.425 80.447 -21.958 1.00 34.04 1038 VAL A N 1
ATOM 9711 C CA . VAL A 1 654 ? 7.773 81.089 -23.222 1.00 34.55 1038 VAL A CA 1
ATOM 9712 C C . VAL A 1 654 ? 8.773 80.230 -23.986 1.00 35.71 1038 VAL A C 1
ATOM 9713 O O . VAL A 1 654 ? 8.562 79.886 -25.155 1.00 37.49 1038 VAL A O 1
ATOM 9726 N N . GLN A 1 655 ? 9.870 79.859 -23.323 1.00 48.38 1039 GLN A N 1
ATOM 9727 C CA . GLN A 1 655 ? 10.926 79.074 -23.953 1.00 50.09 1039 GLN A CA 1
ATOM 9728 C C . GLN A 1 655 ? 10.364 77.851 -24.673 1.00 50.82 1039 GLN A C 1
ATOM 9729 O O . GLN A 1 655 ? 10.563 77.673 -25.882 1.00 52.06 1039 GLN A O 1
ATOM 9743 N N . LEU A 1 656 ? 9.648 76.997 -23.940 1.00 46.10 1040 LEU A N 1
ATOM 9744 C CA . LEU A 1 656 ? 9.190 75.730 -24.498 1.00 46.16 1040 LEU A CA 1
ATOM 9745 C C . LEU A 1 656 ? 8.007 75.888 -25.443 1.00 47.55 1040 LEU A C 1
ATOM 9746 O O . LEU A 1 656 ? 7.779 75.001 -26.271 1.00 49.11 1040 LEU A O 1
ATOM 9762 N N . ILE A 1 657 ? 7.248 76.979 -25.341 1.00 32.37 1041 ILE A N 1
ATOM 9763 C CA . ILE A 1 657 ? 6.261 77.283 -26.373 1.00 34.24 1041 ILE A CA 1
ATOM 9764 C C . ILE A 1 657 ? 6.964 77.602 -27.687 1.00 34.84 1041 ILE A C 1
ATOM 9765 O O . ILE A 1 657 ? 6.606 77.078 -28.751 1.00 35.48 1041 ILE A O 1
ATOM 9781 N N . LEU A 1 658 ? 7.977 78.469 -27.631 1.00 32.99 1042 LEU A N 1
ATOM 9782 C CA . LEU A 1 658 ? 8.755 78.781 -28.825 1.00 34.06 1042 LEU A CA 1
ATOM 9783 C C . LEU A 1 658 ? 9.366 77.518 -29.417 1.00 34.73 1042 LEU A C 1
ATOM 9784 O O . LEU A 1 658 ? 9.310 77.299 -30.633 1.00 35.57 1042 LEU A O 1
ATOM 9800 N N . ARG A 1 659 ? 9.952 76.668 -28.571 1.00 54.01 1043 ARG A N 1
ATOM 9801 C CA . ARG A 1 659 ? 10.471 75.398 -29.066 1.00 56.47 1043 ARG A CA 1
ATOM 9802 C C . ARG A 1 659 ? 9.361 74.530 -29.646 1.00 58.02 1043 ARG A C 1
ATOM 9803 O O . ARG A 1 659 ? 9.602 73.754 -30.577 1.00 58.79 1043 ARG A O 1
ATOM 9824 N N . SER A 1 660 ? 8.140 74.651 -29.118 1.00 54.99 1044 SER A N 1
ATOM 9825 C CA . SER A 1 660 ? 7.013 73.915 -29.681 1.00 56.35 1044 SER A CA 1
ATOM 9826 C C . SER A 1 660 ? 6.693 74.399 -31.089 1.00 57.23 1044 SER A C 1
ATOM 9827 O O . SER A 1 660 ? 6.303 73.603 -31.951 1.00 58.41 1044 SER A O 1
ATOM 9835 N N . SER A 1 661 ? 6.857 75.700 -31.346 1.00 51.94 1045 SER A N 1
ATOM 9836 C CA . SER A 1 661 ? 6.559 76.238 -32.670 1.00 53.62 1045 SER A CA 1
ATOM 9837 C C . SER A 1 661 ? 7.455 75.664 -33.761 1.00 55.28 1045 SER A C 1
ATOM 9838 O O . SER A 1 661 ? 7.141 75.835 -34.944 1.00 55.78 1045 SER A O 1
ATOM 9846 N N . SER A 1 662 ? 8.552 74.995 -33.402 1.00 53.78 1046 SER A N 1
ATOM 9847 C CA . SER A 1 662 ? 9.462 74.394 -34.371 1.00 55.84 1046 SER A CA 1
ATOM 9848 C C . SER A 1 662 ? 9.562 72.884 -34.179 1.00 58.74 1046 SER A C 1
ATOM 9849 O O . SER A 1 662 ? 10.574 72.272 -34.526 1.00 60.17 1046 SER A O 1
ATOM 9857 N N . ASP A 1 663 ? 8.518 72.271 -33.627 1.00 58.64 1047 ASP A N 1
ATOM 9858 C CA . ASP A 1 663 ? 8.515 70.832 -33.419 1.00 61.83 1047 ASP A CA 1
ATOM 9859 C C . ASP A 1 663 ? 8.470 70.101 -34.757 1.00 66.36 1047 ASP A C 1
ATOM 9860 O O . ASP A 1 663 ? 7.963 70.616 -35.757 1.00 67.88 1047 ASP A O 1
ATOM 9869 N N . SER A 1 664 ? 9.011 68.880 -34.769 1.00 79.30 1048 SER A N 1
ATOM 9870 C CA . SER A 1 664 ? 9.056 68.093 -35.995 1.00 83.67 1048 SER A CA 1
ATOM 9871 C C . SER A 1 664 ? 7.671 67.735 -36.520 1.00 88.46 1048 SER A C 1
ATOM 9872 O O . SER A 1 664 ? 7.558 67.317 -37.678 1.00 89.38 1048 SER A O 1
ATOM 9880 N N . SER A 1 665 ? 6.627 67.886 -35.711 1.00 64.95 1049 SER A N 1
ATOM 9881 C CA . SER A 1 665 ? 5.261 67.609 -36.130 1.00 65.70 1049 SER A CA 1
ATOM 9882 C C . SER A 1 665 ? 4.564 68.899 -36.546 1.00 64.58 1049 SER A C 1
ATOM 9883 O O . SER A 1 665 ? 4.868 69.982 -36.041 1.00 63.59 1049 SER A O 1
ATOM 9891 N N . THR A 1 666 ? 3.616 68.768 -37.474 1.00 75.78 1050 THR A N 1
ATOM 9892 C CA . THR A 1 666 ? 2.924 69.922 -38.037 1.00 72.64 1050 THR A CA 1
ATOM 9893 C C . THR A 1 666 ? 1.975 70.552 -37.024 1.00 69.21 1050 THR A C 1
ATOM 9894 O O . THR A 1 666 ? 2.202 71.678 -36.567 1.00 66.99 1050 THR A O 1
ATOM 9905 N N . GLN A 1 667 ? 0.905 69.837 -36.670 1.00 80.71 1051 GLN A N 1
ATOM 9906 C CA . GLN A 1 667 ? -0.130 70.424 -35.828 1.00 78.72 1051 GLN A CA 1
ATOM 9907 C C . GLN A 1 667 ? 0.380 70.770 -34.434 1.00 74.03 1051 GLN A C 1
ATOM 9908 O O . GLN A 1 667 ? -0.278 71.535 -33.719 1.00 72.38 1051 GLN A O 1
ATOM 9922 N N . VAL A 1 668 ? 1.536 70.236 -34.035 1.00 52.49 1052 VAL A N 1
ATOM 9923 C CA . VAL A 1 668 ? 2.176 70.700 -32.807 1.00 49.70 1052 VAL A CA 1
ATOM 9924 C C . VAL A 1 668 ? 2.602 72.154 -32.963 1.00 46.40 1052 VAL A C 1
ATOM 9925 O O . VAL A 1 668 ? 2.410 72.976 -32.059 1.00 45.80 1052 VAL A O 1
ATOM 9938 N N . ARG A 1 669 ? 3.187 72.495 -34.113 1.00 63.34 1053 ARG A N 1
ATOM 9939 C CA . ARG A 1 669 ? 3.489 73.892 -34.400 1.00 60.60 1053 ARG A CA 1
ATOM 9940 C C . ARG A 1 669 ? 2.208 74.693 -34.591 1.00 59.58 1053 ARG A C 1
ATOM 9941 O O . ARG A 1 669 ? 2.101 75.835 -34.121 1.00 59.12 1053 ARG A O 1
ATOM 9962 N N . ASP A 1 670 ? 1.218 74.101 -35.266 1.00 47.95 1054 ASP A N 1
ATOM 9963 C CA . ASP A 1 670 ? -0.054 74.782 -35.482 1.00 47.95 1054 ASP A CA 1
ATOM 9964 C C . ASP A 1 670 ? -0.668 75.240 -34.164 1.00 46.53 1054 ASP A C 1
ATOM 9965 O O . ASP A 1 670 ? -1.154 76.372 -34.058 1.00 44.99 1054 ASP A O 1
ATOM 9974 N N . SER A 1 671 ? -0.661 74.374 -33.147 1.00 50.87 1055 SER A N 1
ATOM 9975 C CA . SER A 1 671 ? -1.174 74.766 -31.837 1.00 48.94 1055 SER A CA 1
ATOM 9976 C C . SER A 1 671 ? -0.195 75.682 -31.109 1.00 47.84 1055 SER A C 1
ATOM 9977 O O . SER A 1 671 ? -0.611 76.603 -30.389 1.00 47.57 1055 SER A O 1
ATOM 9985 N N . ALA A 1 672 ? 1.108 75.444 -31.286 1.00 36.17 1056 ALA A N 1
ATOM 9986 C CA . ALA A 1 672 ? 2.110 76.335 -30.717 1.00 35.09 1056 ALA A CA 1
ATOM 9987 C C . ALA A 1 672 ? 1.834 77.782 -31.091 1.00 35.50 1056 ALA A C 1
ATOM 9988 O O . ALA A 1 672 ? 2.104 78.693 -30.298 1.00 34.51 1056 ALA A O 1
ATOM 9995 N N . LEU A 1 673 ? 1.296 78.017 -32.291 1.00 47.86 1057 LEU A N 1
ATOM 9996 C CA . LEU A 1 673 ? 0.871 79.367 -32.646 1.00 49.11 1057 LEU A CA 1
ATOM 9997 C C . LEU A 1 673 ? -0.231 79.856 -31.715 1.00 50.20 1057 LEU A C 1
ATOM 9998 O O . LEU A 1 673 ? -0.216 81.012 -31.276 1.00 49.94 1057 LEU A O 1
ATOM 10014 N N . GLY A 1 674 ? -1.199 78.992 -31.404 1.00 60.74 1058 GLY A N 1
ATOM 10015 C CA . GLY A 1 674 ? -2.233 79.372 -30.456 1.00 60.42 1058 GLY A CA 1
ATOM 10016 C C . GLY A 1 674 ? -1.656 79.777 -29.114 1.00 57.36 1058 GLY A C 1
ATOM 10017 O O . GLY A 1 674 ? -2.031 80.808 -28.544 1.00 58.24 1058 GLY A O 1
ATOM 10021 N N . LEU A 1 675 ? -0.725 78.974 -28.593 1.00 41.57 1059 LEU A N 1
ATOM 10022 C CA . LEU A 1 675 ? -0.091 79.328 -27.326 1.00 37.97 1059 LEU A CA 1
ATOM 10023 C C . LEU A 1 675 ? 0.636 80.663 -27.425 1.00 35.20 1059 LEU A C 1
ATOM 10024 O O . LEU A 1 675 ? 0.527 81.505 -26.527 1.00 33.51 1059 LEU A O 1
ATOM 10040 N N . ILE A 1 676 ? 1.390 80.872 -28.508 1.00 30.81 1060 ILE A N 1
ATOM 10041 C CA . ILE A 1 676 ? 2.041 82.163 -28.722 1.00 28.29 1060 ILE A CA 1
ATOM 10042 C C . ILE A 1 676 ? 1.017 83.287 -28.639 1.00 27.92 1060 ILE A C 1
ATOM 10043 O O . ILE A 1 676 ? 1.253 84.324 -28.006 1.00 26.54 1060 ILE A O 1
ATOM 10059 N N . SER A 1 677 ? -0.142 83.094 -29.270 1.00 38.70 1061 SER A N 1
ATOM 10060 C CA . SER A 1 677 ? -1.173 84.124 -29.250 1.00 39.73 1061 SER A CA 1
ATOM 10061 C C . SER A 1 677 ? -1.651 84.395 -27.830 1.00 39.20 1061 SER A C 1
ATOM 10062 O O . SER A 1 677 ? -1.835 85.554 -27.441 1.00 40.02 1061 SER A O 1
ATOM 10070 N N . LYS A 1 678 ? -1.859 83.341 -27.036 1.00 37.23 1062 LYS A N 1
ATOM 10071 C CA . LYS A 1 678 ? -2.302 83.550 -25.661 1.00 36.05 1062 LYS A CA 1
ATOM 10072 C C . LYS A 1 678 ? -1.250 84.302 -24.853 1.00 34.30 1062 LYS A C 1
ATOM 10073 O O . LYS A 1 678 ? -1.577 85.231 -24.102 1.00 35.11 1062 LYS A O 1
ATOM 10092 N N . CYS A 1 679 ? 0.020 83.917 -24.994 1.00 29.18 1063 CYS A N 1
ATOM 10093 C CA . CYS A 1 679 ? 1.094 84.652 -24.336 1.00 27.73 1063 CYS A CA 1
ATOM 10094 C C . CYS A 1 679 ? 1.035 86.130 -24.695 1.00 28.87 1063 CYS A C 1
ATOM 10095 O O . CYS A 1 679 ? 1.011 86.997 -23.813 1.00 27.26 1063 CYS A O 1
ATOM 10103 N N . ILE A 1 680 ? 1.005 86.435 -25.995 1.00 40.57 1064 ILE A N 1
ATOM 10104 C CA . ILE A 1 680 ? 0.944 87.827 -26.436 1.00 40.91 1064 ILE A CA 1
ATOM 10105 C C . ILE A 1 680 ? -0.266 88.523 -25.828 1.00 40.19 1064 ILE A C 1
ATOM 10106 O O . ILE A 1 680 ? -0.219 89.715 -25.502 1.00 39.30 1064 ILE A O 1
ATOM 10122 N N . SER A 1 681 ? -1.369 87.791 -25.667 1.00 28.47 1065 SER A N 1
ATOM 10123 C CA . SER A 1 681 ? -2.578 88.381 -25.108 1.00 28.64 1065 SER A CA 1
ATOM 10124 C C . SER A 1 681 ? -2.389 88.750 -23.642 1.00 28.67 1065 SER A C 1
ATOM 10125 O O . SER A 1 681 ? -2.843 89.811 -23.200 1.00 29.08 1065 SER A O 1
ATOM 10133 N N . LEU A 1 682 ? -1.720 87.890 -22.872 1.00 41.08 1066 LEU A N 1
ATOM 10134 C CA . LEU A 1 682 ? -1.583 88.136 -21.441 1.00 38.92 1066 LEU A CA 1
ATOM 10135 C C . LEU A 1 682 ? -0.460 89.115 -21.122 1.00 39.15 1066 LEU A C 1
ATOM 10136 O O . LEU A 1 682 ? -0.555 89.854 -20.136 1.00 40.11 1066 LEU A O 1
ATOM 10152 N N . ARG A 1 683 ? 0.602 89.138 -21.927 1.00 34.01 1067 ARG A N 1
ATOM 10153 C CA . ARG A 1 683 ? 1.710 90.071 -21.727 1.00 32.61 1067 ARG A CA 1
ATOM 10154 C C . ARG A 1 683 ? 2.140 90.618 -23.081 1.00 32.65 1067 ARG A C 1
ATOM 10155 O O . ARG A 1 683 ? 3.022 90.057 -23.745 1.00 32.44 1067 ARG A O 1
ATOM 10176 N N . PRO A 1 684 ? 1.528 91.720 -23.527 1.00 28.44 1068 PRO A N 1
ATOM 10177 C CA . PRO A 1 684 ? 1.862 92.264 -24.856 1.00 29.18 1068 PRO A CA 1
ATOM 10178 C C . PRO A 1 684 ? 3.322 92.639 -25.032 1.00 28.92 1068 PRO A C 1
ATOM 10179 O O . PRO A 1 684 ? 3.769 92.779 -26.177 1.00 29.56 1068 PRO A O 1
ATOM 10190 N N . ALA A 1 685 ? 4.080 92.824 -23.950 1.00 26.91 1069 ALA A N 1
ATOM 10191 C CA . ALA A 1 685 ? 5.502 93.116 -24.102 1.00 26.71 1069 ALA A CA 1
ATOM 10192 C C . ALA A 1 685 ? 6.223 91.986 -24.823 1.00 27.07 1069 ALA A C 1
ATOM 10193 O O . ALA A 1 685 ? 7.190 92.233 -25.552 1.00 27.57 1069 ALA A O 1
ATOM 10200 N N . LEU A 1 686 ? 5.773 90.745 -24.631 1.00 28.78 1070 LEU A N 1
ATOM 10201 C CA . LEU A 1 686 ? 6.366 89.623 -25.351 1.00 29.02 1070 LEU A CA 1
ATOM 10202 C C . LEU A 1 686 ? 6.187 89.772 -26.853 1.00 30.86 1070 LEU A C 1
ATOM 10203 O O . LEU A 1 686 ? 7.009 89.272 -27.631 1.00 31.00 1070 LEU A O 1
ATOM 10219 N N . GLU A 1 687 ? 5.126 90.463 -27.273 1.00 36.97 1071 GLU A N 1
ATOM 10220 C CA . GLU A 1 687 ? 4.759 90.555 -28.680 1.00 39.09 1071 GLU A CA 1
ATOM 10221 C C . GLU A 1 687 ? 5.967 90.789 -29.579 1.00 41.20 1071 GLU A C 1
ATOM 10222 O O . GLU A 1 687 ? 6.256 89.985 -30.469 1.00 42.78 1071 GLU A O 1
ATOM 10234 N N . GLU A 1 688 ? 6.702 91.878 -29.343 1.00 58.61 1072 GLU A N 1
ATOM 10235 C CA . GLU A 1 688 ? 7.787 92.239 -30.249 1.00 60.32 1072 GLU A CA 1
ATOM 10236 C C . GLU A 1 688 ? 8.771 91.092 -30.440 1.00 60.02 1072 GLU A C 1
ATOM 10237 O O . GLU A 1 688 ? 9.240 90.850 -31.558 1.00 60.12 1072 GLU A O 1
ATOM 10249 N N . LYS A 1 689 ? 9.094 90.368 -29.369 1.00 56.61 1073 LYS A N 1
ATOM 10250 C CA . LYS A 1 689 ? 10.097 89.316 -29.477 1.00 56.87 1073 LYS A CA 1
ATOM 10251 C C . LYS A 1 689 ? 9.523 87.995 -29.970 1.00 57.30 1073 LYS A C 1
ATOM 10252 O O . LYS A 1 689 ? 10.298 87.086 -30.285 1.00 58.18 1073 LYS A O 1
ATOM 10271 N N . MET A 1 690 ? 8.200 87.863 -30.052 1.00 41.57 1074 MET A N 1
ATOM 10272 C CA . MET A 1 690 ? 7.583 86.622 -30.503 1.00 40.99 1074 MET A CA 1
ATOM 10273 C C . MET A 1 690 ? 7.137 86.664 -31.958 1.00 40.64 1074 MET A C 1
ATOM 10274 O O . MET A 1 690 ? 7.064 85.609 -32.599 1.00 40.79 1074 MET A O 1
ATOM 10288 N N . THR A 1 691 ? 6.849 87.849 -32.504 1.00 50.69 1075 THR A N 1
ATOM 10289 C CA . THR A 1 691 ? 6.469 87.931 -33.912 1.00 51.99 1075 THR A CA 1
ATOM 10290 C C . THR A 1 691 ? 7.555 87.357 -34.810 1.00 51.60 1075 THR A C 1
ATOM 10291 O O . THR A 1 691 ? 7.253 86.789 -35.866 1.00 52.78 1075 THR A O 1
ATOM 10302 N N . GLU A 1 692 ? 8.822 87.504 -34.417 1.00 55.17 1076 GLU A N 1
ATOM 10303 C CA . GLU A 1 692 ? 9.908 86.931 -35.202 1.00 55.90 1076 GLU A CA 1
ATOM 10304 C C . GLU A 1 692 ? 9.703 85.435 -35.399 1.00 54.39 1076 GLU A C 1
ATOM 10305 O O . GLU A 1 692 ? 9.972 84.899 -36.480 1.00 54.60 1076 GLU A O 1
ATOM 10317 N N . THR A 1 693 ? 9.221 84.745 -34.363 1.00 34.24 1077 THR A N 1
ATOM 10318 C CA . THR A 1 693 ? 8.932 83.322 -34.494 1.00 34.09 1077 THR A CA 1
ATOM 10319 C C . THR A 1 693 ? 7.699 83.083 -35.354 1.00 34.79 1077 THR A C 1
ATOM 10320 O O . THR A 1 693 ? 7.617 82.065 -36.049 1.00 36.14 1077 THR A O 1
ATOM 10331 N N . VAL A 1 694 ? 6.735 84.003 -35.325 1.00 29.68 1078 VAL A N 1
ATOM 10332 C CA . VAL A 1 694 ? 5.538 83.854 -36.146 1.00 30.90 1078 VAL A CA 1
ATOM 10333 C C . VAL A 1 694 ? 5.889 83.974 -37.625 1.00 32.16 1078 VAL A C 1
ATOM 10334 O O . VAL A 1 694 ? 5.525 83.114 -38.436 1.00 33.68 1078 VAL A O 1
ATOM 10347 N N . VAL A 1 695 ? 6.604 85.038 -38.000 1.00 45.74 1079 VAL A N 1
ATOM 10348 C CA . VAL A 1 695 ? 6.929 85.244 -39.410 1.00 46.81 1079 VAL A CA 1
ATOM 10349 C C . VAL A 1 695 ? 7.801 84.114 -39.933 1.00 47.09 1079 VAL A C 1
ATOM 10350 O O . VAL A 1 695 ? 7.710 83.745 -41.110 1.00 48.15 1079 VAL A O 1
ATOM 10363 N N . ASN A 1 696 ? 8.666 83.556 -39.086 1.00 50.30 1080 ASN A N 1
ATOM 10364 C CA . ASN A 1 696 ? 9.450 82.399 -39.502 1.00 52.12 1080 ASN A CA 1
ATOM 10365 C C . ASN A 1 696 ? 8.538 81.254 -39.925 1.00 54.80 1080 ASN A C 1
ATOM 10366 O O . ASN A 1 696 ? 8.807 80.568 -40.919 1.00 56.25 1080 ASN A O 1
ATOM 10377 N N . ARG A 1 697 ? 7.439 81.050 -39.197 1.00 61.33 1081 ARG A N 1
ATOM 10378 C CA . ARG A 1 697 ? 6.488 80.007 -39.556 1.00 63.91 1081 ARG A CA 1
ATOM 10379 C C . ARG A 1 697 ? 5.851 80.242 -40.918 1.00 66.19 1081 ARG A C 1
ATOM 10380 O O . ARG A 1 697 ? 5.193 79.334 -41.436 1.00 68.24 1081 ARG A O 1
ATOM 10401 N N . PHE A 1 698 ? 6.022 81.429 -41.508 1.00 54.13 1082 PHE A N 1
ATOM 10402 C CA . PHE A 1 698 ? 5.594 81.625 -42.889 1.00 55.23 1082 PHE A CA 1
ATOM 10403 C C . PHE A 1 698 ? 6.262 80.622 -43.817 1.00 58.77 1082 PHE A C 1
ATOM 10404 O O . PHE A 1 698 ? 5.650 80.178 -44.794 1.00 60.71 1082 PHE A O 1
ATOM 10421 N N . SER A 1 699 ? 7.509 80.251 -43.532 1.00 58.51 1083 SER A N 1
ATOM 10422 C CA . SER A 1 699 ? 8.242 79.280 -44.342 1.00 61.80 1083 SER A CA 1
ATOM 10423 C C . SER A 1 699 ? 8.179 77.885 -43.735 1.00 63.65 1083 SER A C 1
ATOM 10424 O O . SER A 1 699 ? 9.171 77.151 -43.729 1.00 64.96 1083 SER A O 1
ATOM 10432 N N . ASP A 1 700 ? 7.019 77.499 -43.216 1.00 72.11 1084 ASP A N 1
ATOM 10433 C CA . ASP A 1 700 ? 6.833 76.186 -42.621 1.00 73.14 1084 ASP A CA 1
ATOM 10434 C C . ASP A 1 700 ? 6.260 75.223 -43.653 1.00 77.59 1084 ASP A C 1
ATOM 10435 O O . ASP A 1 700 ? 5.544 75.622 -44.575 1.00 79.14 1084 ASP A O 1
ATOM 10444 N N . ALA A 1 701 ? 6.587 73.940 -43.487 1.00 57.96 1085 ALA A N 1
ATOM 10445 C CA . ALA A 1 701 ? 6.161 72.931 -44.451 1.00 61.89 1085 ALA A CA 1
ATOM 10446 C C . ALA A 1 701 ? 4.642 72.907 -44.587 1.00 63.60 1085 ALA A C 1
ATOM 10447 O O . ALA A 1 701 ? 4.101 73.051 -45.690 1.00 67.22 1085 ALA A O 1
ATOM 10454 N N . GLY A 1 702 ? 3.937 72.725 -43.472 1.00 74.95 1086 GLY A N 1
ATOM 10455 C CA . GLY A 1 702 ? 2.500 72.606 -43.491 1.00 75.21 1086 GLY A CA 1
ATOM 10456 C C . GLY A 1 702 ? 1.822 73.816 -44.110 1.00 73.26 1086 GLY A C 1
ATOM 10457 O O . GLY A 1 702 ? 2.093 74.958 -43.728 1.00 71.89 1086 GLY A O 1
ATOM 10461 N N . PRO A 1 703 ? 0.927 73.600 -45.082 1.00 83.08 1087 PRO A N 1
ATOM 10462 C CA . PRO A 1 703 ? 0.197 74.737 -45.670 1.00 82.16 1087 PRO A CA 1
ATOM 10463 C C . PRO A 1 703 ? -0.867 75.330 -44.758 1.00 80.57 1087 PRO A C 1
ATOM 10464 O O . PRO A 1 703 ? -1.415 76.387 -45.094 1.00 78.27 1087 PRO A O 1
ATOM 10475 N N . GLY A 1 704 ? -1.180 74.697 -43.631 1.00 54.44 1088 GLY A N 1
ATOM 10476 C CA . GLY A 1 704 ? -2.155 75.241 -42.705 1.00 52.44 1088 GLY A CA 1
ATOM 10477 C C . GLY A 1 704 ? -1.503 76.060 -41.610 1.00 48.85 1088 GLY A C 1
ATOM 10478 O O . GLY A 1 704 ? -1.999 77.127 -41.227 1.00 47.40 1088 GLY A O 1
ATOM 10482 N N . VAL A 1 705 ? -0.376 75.562 -41.098 1.00 59.91 1089 VAL A N 1
ATOM 10483 C CA . VAL A 1 705 ? 0.358 76.290 -40.069 1.00 57.66 1089 VAL A CA 1
ATOM 10484 C C . VAL A 1 705 ? 0.825 77.637 -40.603 1.00 56.26 1089 VAL A C 1
ATOM 10485 O O . VAL A 1 705 ? 0.864 78.628 -39.864 1.00 56.62 1089 VAL A O 1
ATOM 10498 N N . ARG A 1 706 ? 1.183 77.702 -41.887 1.00 67.94 1090 ARG A N 1
ATOM 10499 C CA . ARG A 1 706 ? 1.550 78.981 -42.487 1.00 67.49 1090 ARG A CA 1
ATOM 10500 C C . ARG A 1 706 ? 0.368 79.942 -42.474 1.00 65.98 1090 ARG A C 1
ATOM 10501 O O . ARG A 1 706 ? 0.491 81.095 -42.045 1.00 64.45 1090 ARG A O 1
ATOM 10522 N N . LYS A 1 707 ? -0.794 79.475 -42.937 1.00 57.35 1091 LYS A N 1
ATOM 10523 C CA . LYS A 1 707 ? -1.988 80.314 -42.954 1.00 56.21 1091 LYS A CA 1
ATOM 10524 C C . LYS A 1 707 ? -2.299 80.847 -41.560 1.00 52.94 1091 LYS A C 1
ATOM 10525 O O . LYS A 1 707 ? -2.557 82.045 -41.381 1.00 51.59 1091 LYS A O 1
ATOM 10544 N N . ARG A 1 708 ? -2.265 79.972 -40.553 1.00 52.09 1092 ARG A N 1
ATOM 10545 C CA . ARG A 1 708 ? -2.513 80.415 -39.185 1.00 50.37 1092 ARG A CA 1
ATOM 10546 C C . ARG A 1 708 ? -1.490 81.460 -38.756 1.00 48.14 1092 ARG A C 1
ATOM 10547 O O . ARG A 1 708 ? -1.844 82.507 -38.195 1.00 47.28 1092 ARG A O 1
ATOM 10568 N N . ALA A 1 709 ? -0.209 81.195 -39.021 1.00 40.00 1093 ALA A N 1
ATOM 10569 C CA . ALA A 1 709 ? 0.844 82.113 -38.603 1.00 38.44 1093 ALA A CA 1
ATOM 10570 C C . ALA A 1 709 ? 0.682 83.488 -39.239 1.00 39.12 1093 ALA A C 1
ATOM 10571 O O . ALA A 1 709 ? 0.994 84.503 -38.606 1.00 37.82 1093 ALA A O 1
ATOM 10578 N N . MET A 1 710 ? 0.204 83.549 -40.483 1.00 54.83 1094 MET A N 1
ATOM 10579 C CA . MET A 1 710 ? 0.054 84.842 -41.139 1.00 55.65 1094 MET A CA 1
ATOM 10580 C C . MET A 1 710 ? -1.258 85.532 -40.791 1.00 57.37 1094 MET A C 1
ATOM 10581 O O . MET A 1 710 ? -1.338 86.762 -40.891 1.00 57.63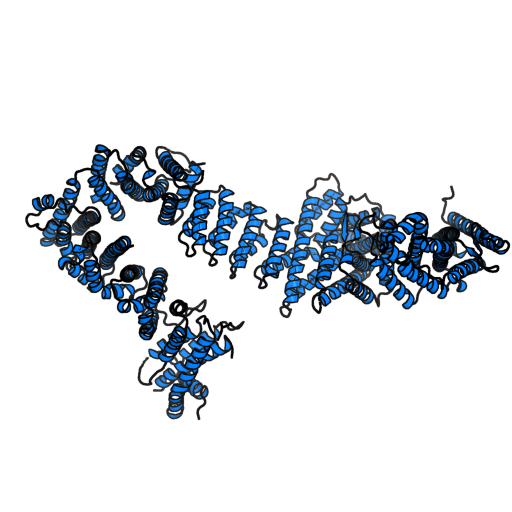 1094 MET A O 1
ATOM 10595 N N . LYS A 1 711 ? -2.282 84.786 -40.372 1.00 61.27 1095 LYS A N 1
ATOM 10596 C CA . LYS A 1 711 ? -3.460 85.429 -39.798 1.00 62.32 1095 LYS A CA 1
ATOM 10597 C C . LYS A 1 711 ? -3.115 86.072 -38.457 1.00 59.25 1095 LYS A C 1
ATOM 10598 O O . LYS A 1 711 ? -3.431 87.246 -38.211 1.00 58.49 1095 LYS A O 1
ATOM 10617 N N . LEU A 1 712 ? -2.453 85.314 -37.580 1.00 41.14 1096 LEU A N 1
ATOM 10618 C CA . LEU A 1 712 ? -1.943 85.888 -36.340 1.00 37.87 1096 LEU A CA 1
ATOM 10619 C C . LEU A 1 712 ? -1.058 87.096 -36.622 1.00 36.12 1096 LEU A C 1
ATOM 10620 O O . LEU A 1 712 ? -1.173 88.133 -35.958 1.00 34.58 1096 LEU A O 1
ATOM 10636 N N . ALA A 1 713 ? -0.170 86.979 -37.613 1.00 35.19 1097 ALA A N 1
ATOM 10637 C CA . ALA A 1 713 ? 0.698 88.096 -37.966 1.00 33.92 1097 ALA A CA 1
ATOM 10638 C C . ALA A 1 713 ? -0.102 89.288 -38.467 1.00 35.33 1097 ALA A C 1
ATOM 10639 O O . ALA A 1 713 ? 0.333 90.434 -38.313 1.00 34.61 1097 ALA A O 1
ATOM 10646 N N . LYS A 1 714 ? -1.262 89.044 -39.080 1.00 48.25 1098 LYS A N 1
ATOM 10647 C CA . LYS A 1 714 ? -2.147 90.142 -39.456 1.00 48.79 1098 LYS A CA 1
ATOM 10648 C C . LYS A 1 714 ? -2.683 90.850 -38.219 1.00 48.28 1098 LYS A C 1
ATOM 10649 O O . LYS A 1 714 ? -2.565 92.078 -38.088 1.00 47.52 1098 LYS A O 1
ATOM 10668 N N . ASP A 1 715 ? -3.275 90.088 -37.294 1.00 48.60 1099 ASP A N 1
ATOM 10669 C CA . ASP A 1 715 ? -3.762 90.689 -36.056 1.00 48.83 1099 ASP A CA 1
ATOM 10670 C C . ASP A 1 715 ? -2.671 91.513 -35.381 1.00 46.23 1099 ASP A C 1
ATOM 10671 O O . ASP A 1 715 ? -2.913 92.645 -34.940 1.00 45.38 1099 ASP A O 1
ATOM 10680 N N . ILE A 1 716 ? -1.455 90.968 -35.305 1.00 32.35 1100 ILE A N 1
ATOM 10681 C CA . ILE A 1 716 ? -0.351 91.695 -34.685 1.00 30.95 1100 ILE A CA 1
ATOM 10682 C C . ILE A 1 716 ? -0.025 92.951 -35.482 1.00 31.44 1100 ILE A C 1
ATOM 10683 O O . ILE A 1 716 ? 0.282 94.005 -34.911 1.00 31.05 1100 ILE A O 1
ATOM 10699 N N . TYR A 1 717 ? -0.072 92.859 -36.813 1.00 43.86 1101 TYR A N 1
ATOM 10700 C CA . TYR A 1 717 ? 0.174 94.037 -37.637 1.00 44.04 1101 TYR A CA 1
ATOM 10701 C C . TYR A 1 717 ? -0.792 95.157 -37.283 1.00 45.83 1101 TYR A C 1
ATOM 10702 O O . TYR A 1 717 ? -0.396 96.325 -37.195 1.00 45.62 1101 TYR A O 1
ATOM 10720 N N . LEU A 1 718 ? -2.068 94.823 -37.073 1.00 47.53 1102 LEU A N 1
ATOM 10721 C CA . LEU A 1 718 ? -3.036 95.855 -36.714 1.00 48.72 1102 LEU A CA 1
ATOM 10722 C C . LEU A 1 718 ? -2.805 96.366 -35.296 1.00 48.15 1102 LEU A C 1
ATOM 10723 O O . LEU A 1 718 ? -2.983 97.560 -35.028 1.00 48.74 1102 LEU A O 1
ATOM 10739 N N . ARG A 1 719 ? -2.406 95.486 -34.375 1.00 43.82 1103 ARG A N 1
ATOM 10740 C CA . ARG A 1 719 ? -2.208 95.904 -32.989 1.00 43.06 1103 ARG A CA 1
ATOM 10741 C C . ARG A 1 719 ? -1.006 96.831 -32.852 1.00 41.87 1103 ARG A C 1
ATOM 10742 O O . ARG A 1 719 ? -1.120 97.946 -32.332 1.00 42.04 1103 ARG A O 1
ATOM 10763 N N . ASN A 1 720 ? 0.160 96.376 -33.301 1.00 44.00 1104 ASN A N 1
ATOM 10764 C CA . ASN A 1 720 ? 1.424 97.039 -33.011 1.00 43.08 1104 ASN A CA 1
ATOM 10765 C C . ASN A 1 720 ? 1.738 98.082 -34.077 1.00 43.65 1104 ASN A C 1
ATOM 10766 O O . ASN A 1 720 ? 1.714 97.781 -35.274 1.00 44.66 1104 ASN A O 1
ATOM 10777 N N . SER A 1 721 ? 2.039 99.302 -33.637 1.00 41.24 1105 SER A N 1
ATOM 10778 C CA . SER A 1 721 ? 2.414 100.384 -34.538 1.00 42.13 1105 SER A CA 1
ATOM 10779 C C . SER A 1 721 ? 3.912 100.432 -34.812 1.00 41.52 1105 SER A C 1
ATOM 10780 O O . SER A 1 721 ? 4.363 101.322 -35.541 1.00 43.11 1105 SER A O 1
ATOM 10788 N N . ASN A 1 722 ? 4.687 99.510 -34.247 1.00 42.00 1106 ASN A N 1
ATOM 10789 C CA . ASN A 1 722 ? 6.119 99.466 -34.511 1.00 41.54 1106 ASN A CA 1
ATOM 10790 C C . ASN A 1 722 ? 6.369 99.278 -36.003 1.00 41.60 1106 ASN A C 1
ATOM 10791 O O . ASN A 1 722 ? 5.849 98.344 -36.620 1.00 41.90 1106 ASN A O 1
ATOM 10802 N N . ARG A 1 723 ? 7.172 100.173 -36.582 1.00 43.92 1107 ARG A N 1
ATOM 10803 C CA . ARG A 1 723 ? 7.399 100.141 -38.023 1.00 43.99 1107 ARG A CA 1
ATOM 10804 C C . ARG A 1 723 ? 8.302 98.984 -38.431 1.00 42.56 1107 ARG A C 1
ATOM 10805 O O . ARG A 1 723 ? 8.132 98.427 -39.522 1.00 43.29 1107 ARG A O 1
ATOM 10826 N N . VAL A 1 724 ? 9.257 98.607 -37.580 1.00 29.07 1108 VAL A N 1
ATOM 10827 C CA . VAL A 1 724 ? 10.133 97.483 -37.900 1.00 28.60 1108 VAL A CA 1
ATOM 10828 C C . VAL A 1 724 ? 9.326 96.191 -37.965 1.00 28.28 1108 VAL A C 1
ATOM 10829 O O . VAL A 1 724 ? 9.405 95.435 -38.944 1.00 28.49 1108 VAL A O 1
ATOM 10842 N N . LEU A 1 725 ? 8.532 95.921 -36.925 1.00 37.12 1109 LEU A N 1
ATOM 10843 C CA . LEU A 1 725 ? 7.632 94.774 -36.952 1.00 37.40 1109 LEU A CA 1
ATOM 10844 C C . LEU A 1 725 ? 6.746 94.812 -38.189 1.00 37.94 1109 LEU A C 1
ATOM 10845 O O . LEU A 1 725 ? 6.828 93.934 -39.051 1.00 38.54 1109 LEU A O 1
ATOM 10861 N N . ARG A 1 726 ? 5.893 95.835 -38.292 1.00 30.14 1110 ARG A N 1
ATOM 10862 C CA . ARG A 1 726 ? 4.943 95.910 -39.398 1.00 30.27 1110 ARG A CA 1
ATOM 10863 C C . ARG A 1 726 ? 5.626 95.680 -40.741 1.00 30.60 1110 ARG A C 1
ATOM 10864 O O . ARG A 1 726 ? 5.099 94.962 -41.599 1.00 31.29 1110 ARG A O 1
ATOM 10885 N N . SER A 1 727 ? 6.805 96.272 -40.940 1.00 36.41 1111 SER A N 1
ATOM 10886 C CA . SER A 1 727 ? 7.505 96.103 -42.210 1.00 36.93 1111 SER A CA 1
ATOM 10887 C C . SER A 1 727 ? 7.957 94.660 -42.408 1.00 36.81 1111 SER A C 1
ATOM 10888 O O . SER A 1 727 ? 7.877 94.129 -43.521 1.00 38.50 1111 SER A O 1
ATOM 10896 N N . ALA A 1 728 ? 8.434 94.006 -41.345 1.00 34.58 1112 ALA A N 1
ATOM 10897 C CA . ALA A 1 728 ? 8.833 92.605 -41.465 1.00 34.00 1112 ALA A CA 1
ATOM 10898 C C . ALA A 1 728 ? 7.631 91.714 -41.766 1.00 35.08 1112 ALA A C 1
ATOM 10899 O O . ALA A 1 728 ? 7.696 90.831 -42.634 1.00 36.56 1112 ALA A O 1
ATOM 10906 N N . ILE A 1 729 ? 6.526 91.929 -41.047 1.00 33.65 1113 ILE A N 1
ATOM 10907 C CA . ILE A 1 729 ? 5.276 91.219 -41.321 1.00 34.15 1113 ILE A CA 1
ATOM 10908 C C . ILE A 1 729 ? 4.914 91.358 -42.793 1.00 34.92 1113 ILE A C 1
ATOM 10909 O O . ILE A 1 729 ? 4.717 90.367 -43.506 1.00 35.85 1113 ILE A O 1
ATOM 10925 N N . ALA A 1 730 ? 4.817 92.603 -43.266 1.00 32.86 1114 ALA A N 1
ATOM 10926 C CA . ALA A 1 730 ? 4.393 92.843 -44.641 1.00 34.09 1114 ALA A CA 1
ATOM 10927 C C . ALA A 1 730 ? 5.357 92.209 -45.633 1.00 34.41 1114 ALA A C 1
ATOM 10928 O O . ALA A 1 730 ? 4.939 91.720 -46.689 1.00 35.71 1114 ALA A O 1
ATOM 10935 N N . ASN A 1 731 ? 6.652 92.206 -45.314 1.00 33.35 1115 ASN A N 1
ATOM 10936 C CA . ASN A 1 731 ? 7.626 91.603 -46.216 1.00 33.79 1115 ASN A CA 1
ATOM 10937 C C . ASN A 1 731 ? 7.416 90.098 -46.321 1.00 34.68 1115 ASN A C 1
ATOM 10938 O O . ASN A 1 731 ? 7.462 89.536 -47.422 1.00 35.92 1115 ASN A O 1
ATOM 10949 N N . GLY A 1 732 ? 7.176 89.428 -45.191 1.00 34.20 1116 GLY A N 1
ATOM 10950 C CA . GLY A 1 732 ? 6.897 87.999 -45.243 1.00 35.21 1116 GLY A CA 1
ATOM 10951 C C . GLY A 1 732 ? 5.601 87.689 -45.969 1.00 36.79 1116 GLY A C 1
ATOM 10952 O O . GLY A 1 732 ? 5.561 86.850 -46.877 1.00 38.34 1116 GLY A O 1
ATOM 10956 N N . LEU A 1 733 ? 4.517 88.361 -45.572 1.00 41.46 1117 LEU A N 1
ATOM 10957 C CA . LEU A 1 733 ? 3.237 88.195 -46.252 1.00 44.40 1117 LEU A CA 1
ATOM 10958 C C . LEU A 1 733 ? 3.396 88.335 -47.758 1.00 46.74 1117 LEU A C 1
ATOM 10959 O O . LEU A 1 733 ? 2.914 87.497 -48.528 1.00 48.90 1117 LEU A O 1
ATOM 10975 N N . LEU A 1 734 ? 4.073 89.398 -48.196 1.00 40.11 1118 LEU A N 1
ATOM 10976 C CA . LEU A 1 734 ? 4.280 89.594 -49.625 1.00 40.54 1118 LEU A CA 1
ATOM 10977 C C . LEU A 1 734 ? 5.089 88.451 -50.224 1.00 42.40 1118 LEU A C 1
ATOM 10978 O O . LEU A 1 734 ? 4.762 87.955 -51.307 1.00 44.08 1118 LEU A O 1
ATOM 10994 N N . HIS A 1 735 ? 6.139 88.005 -49.529 1.00 50.60 1119 HIS A N 1
ATOM 10995 C CA . HIS A 1 735 ? 6.898 86.855 -50.013 1.00 53.94 1119 HIS A CA 1
ATOM 10996 C C . HIS A 1 735 ? 6.008 85.635 -50.199 1.00 57.44 1119 HIS A C 1
ATOM 10997 O O . HIS A 1 735 ? 6.313 84.765 -51.023 1.00 59.02 1119 HIS A O 1
ATOM 11011 N N . ARG A 1 736 ? 4.910 85.547 -49.450 1.00 65.19 1120 ARG A N 1
ATOM 11012 C CA . ARG A 1 736 ? 4.021 84.396 -49.526 1.00 68.61 1120 ARG A CA 1
ATOM 11013 C C . ARG A 1 736 ? 2.962 84.525 -50.617 1.00 70.98 1120 ARG A C 1
ATOM 11014 O O . ARG A 1 736 ? 1.994 83.757 -50.615 1.00 72.19 1120 ARG A O 1
ATOM 11035 N N . VAL A 1 737 ? 3.118 85.469 -51.548 1.00 67.93 1121 VAL A N 1
ATOM 11036 C CA . VAL A 1 737 ? 2.199 85.540 -52.681 1.00 70.46 1121 VAL A CA 1
ATOM 11037 C C . VAL A 1 737 ? 2.587 84.527 -53.751 1.00 73.93 1121 VAL A C 1
ATOM 11038 O O . VAL A 1 737 ? 1.720 84.011 -54.465 1.00 76.72 1121 VAL A O 1
ATOM 11051 N N . GLN A 1 738 ? 3.877 84.231 -53.885 1.00 80.90 1122 GLN A N 1
ATOM 11052 C CA . GLN A 1 738 ? 4.354 83.202 -54.808 1.00 83.88 1122 GLN A CA 1
ATOM 11053 C C . GLN A 1 738 ? 4.610 81.897 -54.055 1.00 84.86 1122 GLN A C 1
ATOM 11054 O O . GLN A 1 738 ? 5.709 81.341 -54.057 1.00 84.65 1122 GLN A O 1
ATOM 11068 N N . ASP A 1 739 ? 3.549 81.411 -53.393 1.00 73.31 1123 ASP A N 1
ATOM 11069 C CA . ASP A 1 739 ? 3.616 80.204 -52.591 1.00 73.70 1123 ASP A CA 1
ATOM 11070 C C . ASP A 1 739 ? 3.092 79.008 -53.380 1.00 78.28 1123 ASP A C 1
ATOM 11071 O O . ASP A 1 739 ? 2.192 79.155 -54.211 1.00 79.95 1123 ASP A O 1
ATOM 11080 N N . PRO A 1 740 ? 3.634 77.801 -53.151 1.00 69.17 1124 PRO A N 1
ATOM 11081 C CA . PRO A 1 740 ? 3.114 76.617 -53.852 1.00 73.87 1124 PRO A CA 1
ATOM 11082 C C . PRO A 1 740 ? 1.603 76.467 -53.751 1.00 75.64 1124 PRO A C 1
ATOM 11083 O O . PRO A 1 740 ? 0.907 76.489 -54.772 1.00 79.00 1124 PRO A O 1
ATOM 11094 N N . GLU A 1 741 ? 1.083 76.317 -52.535 1.00 82.95 1125 GLU A N 1
ATOM 11095 C CA . GLU A 1 741 ? -0.354 76.160 -52.353 1.00 83.32 1125 GLU A CA 1
ATOM 11096 C C . GLU A 1 741 ? -1.086 77.407 -52.841 1.00 81.92 1125 GLU A C 1
ATOM 11097 O O . GLU A 1 741 ? -0.536 78.510 -52.861 1.00 80.82 1125 GLU A O 1
ATOM 11109 N N . GLU A 1 742 ? -2.344 77.222 -53.243 1.00 97.65 1126 GLU A N 1
ATOM 11110 C CA . GLU A 1 742 ? -3.135 78.300 -53.829 1.00 97.98 1126 GLU A CA 1
ATOM 11111 C C . GLU A 1 742 ? -3.920 79.074 -52.772 1.00 95.17 1126 GLU A C 1
ATOM 11112 O O . GLU A 1 742 ? -3.885 80.311 -52.745 1.00 92.87 1126 GLU A O 1
ATOM 11124 N N . SER A 1 743 ? -4.636 78.358 -51.902 1.00 82.30 1127 SER A N 1
ATOM 11125 C CA . SER A 1 743 ? -5.421 79.015 -50.861 1.00 80.28 1127 SER A CA 1
ATOM 11126 C C . SER A 1 743 ? -4.562 79.968 -50.041 1.00 76.54 1127 SER A C 1
ATOM 11127 O O . SER A 1 743 ? -5.030 81.031 -49.613 1.00 75.23 1127 SER A O 1
ATOM 11135 N N . VAL A 1 744 ? -3.297 79.608 -49.815 1.00 78.81 1128 VAL A N 1
ATOM 11136 C CA . VAL A 1 744 ? -2.414 80.476 -49.046 1.00 75.22 1128 VAL A CA 1
ATOM 11137 C C . VAL A 1 744 ? -2.091 81.741 -49.828 1.00 74.31 1128 VAL A C 1
ATOM 11138 O O . VAL A 1 744 ? -1.934 82.817 -49.240 1.00 71.50 1128 VAL A O 1
ATOM 11151 N N . ARG A 1 745 ? -1.973 81.643 -51.155 1.00 68.72 1129 ARG A N 1
ATOM 11152 C CA . ARG A 1 745 ? -1.812 82.844 -51.968 1.00 68.07 1129 ARG A CA 1
ATOM 11153 C C . ARG A 1 745 ? -3.041 83.733 -51.852 1.00 68.47 1129 ARG A C 1
ATOM 11154 O O . ARG A 1 745 ? -2.929 84.950 -51.658 1.00 66.75 1129 ARG A O 1
ATOM 11175 N N . ASP A 1 746 ? -4.230 83.139 -51.980 1.00 86.67 1130 ASP A N 1
ATOM 11176 C CA . ASP A 1 746 ? -5.458 83.910 -51.820 1.00 87.91 1130 ASP A CA 1
ATOM 11177 C C . ASP A 1 746 ? -5.480 84.630 -50.477 1.00 84.06 1130 ASP A C 1
ATOM 11178 O O . ASP A 1 746 ? -5.862 85.804 -50.396 1.00 83.01 1130 ASP A O 1
ATOM 11187 N N . LEU A 1 747 ? -5.059 83.944 -49.411 1.00 62.17 1131 LEU A N 1
ATOM 11188 C CA . LEU A 1 747 ? -5.024 84.572 -48.093 1.00 59.46 1131 LEU A CA 1
ATOM 11189 C C . LEU A 1 747 ? -4.019 85.716 -48.058 1.00 56.33 1131 LEU A C 1
ATOM 11190 O O . LEU A 1 747 ? -4.311 86.798 -47.538 1.00 54.03 1131 LEU A O 1
ATOM 11206 N N . ALA A 1 748 ? -2.820 85.490 -48.601 1.00 65.95 1132 ALA A N 1
ATOM 11207 C CA . ALA A 1 748 ? -1.812 86.543 -48.643 1.00 63.41 1132 ALA A CA 1
ATOM 11208 C C . ALA A 1 748 ? -2.360 87.790 -49.325 1.00 64.79 1132 ALA A C 1
ATOM 11209 O O . ALA A 1 748 ? -2.312 88.894 -48.766 1.00 64.27 1132 ALA A O 1
ATOM 11216 N N . ARG A 1 749 ? -2.894 87.629 -50.538 1.00 72.26 1133 ARG A N 1
ATOM 11217 C CA . ARG A 1 749 ? -3.531 88.745 -51.225 1.00 73.21 1133 ARG A CA 1
ATOM 11218 C C . ARG A 1 749 ? -4.555 89.419 -50.322 1.00 73.32 1133 ARG A C 1
ATOM 11219 O O . ARG A 1 749 ? -4.435 90.604 -50.008 1.00 72.18 1133 ARG A O 1
ATOM 11240 N N . GLN A 1 750 ? -5.568 88.667 -49.885 1.00 83.17 1134 GLN A N 1
ATOM 11241 C CA . GLN A 1 750 ? -6.608 89.205 -49.013 1.00 85.02 1134 GLN A CA 1
ATOM 11242 C C . GLN A 1 750 ? -6.033 90.101 -47.917 1.00 80.65 1134 GLN A C 1
ATOM 11243 O O . GLN A 1 750 ? -6.378 91.286 -47.807 1.00 80.86 1134 GLN A O 1
ATOM 11257 N N . VAL A 1 751 ? -5.139 89.540 -47.101 1.00 53.99 1135 VAL A N 1
ATOM 11258 C CA . VAL A 1 751 ? -4.595 90.277 -45.963 1.00 52.63 1135 VAL A CA 1
ATOM 11259 C C . VAL A 1 751 ? -3.892 91.543 -46.436 1.00 50.62 1135 VAL A C 1
ATOM 11260 O O . VAL A 1 751 ? -4.091 92.629 -45.880 1.00 50.20 1135 VAL A O 1
ATOM 11273 N N . ILE A 1 752 ? -3.057 91.423 -47.470 1.00 63.58 1136 ILE A N 1
ATOM 11274 C CA . ILE A 1 752 ? -2.306 92.582 -47.945 1.00 61.69 1136 ILE A CA 1
ATOM 11275 C C . ILE A 1 752 ? -3.259 93.674 -48.419 1.00 63.00 1136 ILE A C 1
ATOM 11276 O O . ILE A 1 752 ? -3.027 94.866 -48.183 1.00 62.60 1136 ILE A O 1
ATOM 11292 N N . GLU A 1 753 ? -4.345 93.287 -49.090 1.00 73.22 1137 GLU A N 1
ATOM 11293 C CA . GLU A 1 753 ? -5.362 94.257 -49.479 1.00 75.23 1137 GLU A CA 1
ATOM 11294 C C . GLU A 1 753 ? -5.966 94.929 -48.256 1.00 75.69 1137 GLU A C 1
ATOM 11295 O O . GLU A 1 753 ? -6.271 96.127 -48.281 1.00 76.55 1137 GLU A O 1
ATOM 11307 N N . GLU A 1 754 ? -6.146 94.174 -47.171 1.00 86.98 1138 GLU A N 1
ATOM 11308 C CA . GLU A 1 754 ? -6.788 94.736 -45.988 1.00 89.12 1138 GLU A CA 1
ATOM 11309 C C . GLU A 1 754 ? -5.877 95.733 -45.277 1.00 84.69 1138 GLU A C 1
ATOM 11310 O O . GLU A 1 754 ? -6.305 96.842 -44.935 1.00 84.64 1138 GLU A O 1
ATOM 11322 N N . ILE A 1 755 ? -4.616 95.360 -45.048 1.00 58.41 1139 ILE A N 1
ATOM 11323 C CA . ILE A 1 755 ? -3.740 96.169 -44.205 1.00 56.15 1139 ILE A CA 1
ATOM 11324 C C . ILE A 1 755 ? -3.039 97.297 -44.958 1.00 53.79 1139 ILE A C 1
ATOM 11325 O O . ILE A 1 755 ? -2.630 98.283 -44.328 1.00 53.27 1139 ILE A O 1
ATOM 11341 N N . TRP A 1 756 ? -2.888 97.186 -46.277 1.00 50.29 1140 TRP A N 1
ATOM 11342 C CA . TRP A 1 756 ? -2.215 98.207 -47.073 1.00 47.88 1140 TRP A CA 1
ATOM 11343 C C . TRP A 1 756 ? -3.169 99.018 -47.936 1.00 50.99 1140 TRP A C 1
ATOM 11344 O O . TRP A 1 756 ? -3.089 100.251 -47.954 1.00 51.18 1140 TRP A O 1
ATOM 11365 N N . PHE A 1 757 ? -4.071 98.358 -48.659 1.00 69.40 1141 PHE A N 1
ATOM 11366 C CA . PHE A 1 757 ? -4.939 99.044 -49.608 1.00 71.58 1141 PHE A CA 1
ATOM 11367 C C . PHE A 1 757 ? -6.392 99.004 -49.155 1.00 76.42 1141 PHE A C 1
ATOM 11368 O O . PHE A 1 757 ? -7.242 98.407 -49.824 1.00 79.95 1141 PHE A O 1
ATOM 1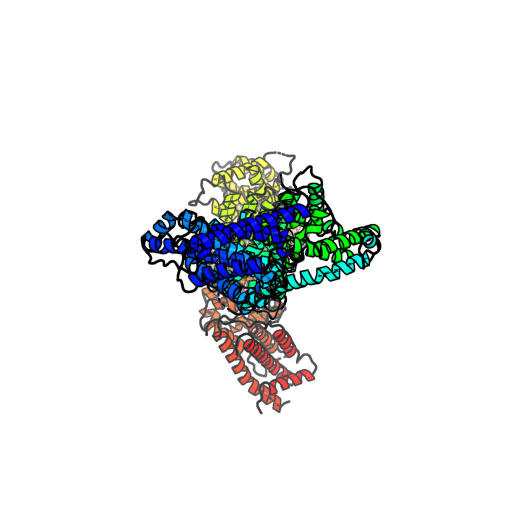1385 N N . ALA A 1 758 ? -6.684 99.640 -48.025 1.00 71.36 1142 ALA A N 1
ATOM 11386 C CA . ALA A 1 758 ? -8.039 99.732 -47.508 1.00 74.73 1142 ALA A CA 1
ATOM 11387 C C . ALA A 1 758 ? -8.317 101.158 -47.056 1.00 77.18 1142 ALA A C 1
ATOM 11388 O O . ALA A 1 758 ? -7.397 101.869 -46.641 1.00 75.94 1142 ALA A O 1
ATOM 11395 N N . PRO A 1 759 ? -9.582 101.607 -47.120 1.00 98.68 1143 PRO A N 1
ATOM 11396 C CA . PRO A 1 759 ? -9.903 102.971 -46.692 1.00 99.31 1143 PRO A CA 1
ATOM 11397 C C . PRO A 1 759 ? -10.256 103.065 -45.210 1.00 98.95 1143 PRO A C 1
ATOM 11398 O O . PRO A 1 759 ? -9.415 103.495 -44.420 1.00 96.90 1143 PRO A O 1
ATOM 11409 N N . SER A 1 772 ? -3.527 108.822 -41.634 1.00 67.54 1156 SER A N 1
ATOM 11410 C CA . SER A 1 772 ? -2.441 107.860 -41.485 1.00 65.94 1156 SER A CA 1
ATOM 11411 C C . SER A 1 772 ? -1.852 107.473 -42.839 1.00 65.62 1156 SER A C 1
ATOM 11412 O O . SER A 1 772 ? -1.027 106.564 -42.926 1.00 65.18 1156 SER A O 1
ATOM 11419 N N . LEU A 1 773 ? -2.286 108.164 -43.895 1.00 69.62 1157 LEU A N 1
ATOM 11420 C CA . LEU A 1 773 ? -1.755 107.903 -45.229 1.00 68.64 1157 LEU A CA 1
ATOM 11421 C C . LEU A 1 773 ? -0.232 107.952 -45.226 1.00 66.56 1157 LEU A C 1
ATOM 11422 O O . LEU A 1 773 ? 0.436 107.078 -45.794 1.00 65.33 1157 LEU A O 1
ATOM 11438 N N . SER A 1 774 ? 0.334 108.979 -44.587 1.00 63.86 1158 SER A N 1
ATOM 11439 C CA . SER A 1 774 ? 1.783 109.062 -44.441 1.00 62.61 1158 SER A CA 1
ATOM 11440 C C . SER A 1 774 ? 2.344 107.775 -43.849 1.00 60.98 1158 SER A C 1
ATOM 11441 O O . SER A 1 774 ? 3.373 107.262 -44.307 1.00 59.93 1158 SER A O 1
ATOM 11449 N N . GLU A 1 775 ? 1.673 107.232 -42.832 1.00 61.42 1159 GLU A N 1
ATOM 11450 C CA . GLU A 1 775 ? 2.132 105.984 -42.235 1.00 59.81 1159 GLU A CA 1
ATOM 11451 C C . GLU A 1 775 ? 2.067 104.843 -43.242 1.00 59.25 1159 GLU A C 1
ATOM 11452 O O . GLU A 1 775 ? 2.978 104.010 -43.306 1.00 58.77 1159 GLU A O 1
ATOM 11464 N N . HIS A 1 776 ? 1.001 104.789 -44.041 1.00 45.86 1160 HIS A N 1
ATOM 11465 C CA . HIS A 1 776 ? 0.907 103.774 -45.085 1.00 45.36 1160 HIS A CA 1
ATOM 11466 C C . HIS A 1 776 ? 2.111 103.842 -46.018 1.00 44.05 1160 HIS A C 1
ATOM 11467 O O . HIS A 1 776 ? 2.838 102.856 -46.194 1.00 42.23 1160 HIS A O 1
ATOM 11481 N N . VAL A 1 777 ? 2.345 105.011 -46.619 1.00 58.88 1161 VAL A N 1
ATOM 11482 C CA . VAL A 1 777 ? 3.432 105.142 -47.588 1.00 58.07 1161 VAL A CA 1
ATOM 11483 C C . VAL A 1 777 ? 4.767 104.786 -46.944 1.00 55.44 1161 VAL A C 1
ATOM 11484 O O . VAL A 1 777 ? 5.578 104.053 -47.523 1.00 54.10 1161 VAL A O 1
ATOM 11497 N N . ILE A 1 778 ? 5.019 105.296 -45.737 1.00 55.95 1162 ILE A N 1
ATOM 11498 C CA . ILE A 1 778 ? 6.294 105.015 -45.082 1.00 53.40 1162 ILE A CA 1
ATOM 11499 C C . ILE A 1 778 ? 6.453 103.516 -44.867 1.00 51.94 1162 ILE A C 1
ATOM 11500 O O . ILE A 1 778 ? 7.511 102.940 -45.145 1.00 51.19 1162 ILE A O 1
ATOM 11516 N N . LEU A 1 779 ? 5.400 102.860 -44.377 1.00 36.39 1163 LEU A N 1
ATOM 11517 C CA . LEU A 1 779 ? 5.467 101.419 -44.154 1.00 35.59 1163 LEU A CA 1
ATOM 11518 C C . LEU A 1 779 ? 5.756 100.676 -45.451 1.00 35.64 1163 LEU A C 1
ATOM 11519 O O . LEU A 1 779 ? 6.482 99.673 -45.453 1.00 34.96 1163 LEU A O 1
ATOM 11535 N N . MET A 1 780 ? 5.197 101.150 -46.565 1.00 49.09 1164 MET A N 1
ATOM 11536 C CA . MET A 1 780 ? 5.488 100.525 -47.851 1.00 49.47 1164 MET A CA 1
ATOM 11537 C C . MET A 1 780 ? 6.956 100.700 -48.220 1.00 47.64 1164 MET A C 1
ATOM 11538 O O . MET A 1 780 ? 7.632 99.736 -48.597 1.00 46.57 1164 MET A O 1
ATOM 11552 N N . VAL A 1 781 ? 7.468 101.928 -48.109 1.00 44.68 1165 VAL A N 1
ATOM 11553 C CA . VAL A 1 781 ? 8.867 102.186 -48.443 1.00 43.17 1165 VAL A CA 1
ATOM 11554 C C . VAL A 1 781 ? 9.779 101.288 -47.617 1.00 42.08 1165 VAL A C 1
ATOM 11555 O O . VAL A 1 781 ? 10.674 100.622 -48.151 1.00 41.46 1165 VAL A O 1
ATOM 11568 N N . GLN A 1 782 ? 9.569 101.259 -46.300 1.00 42.14 1166 GLN A N 1
ATOM 11569 C CA . GLN A 1 782 ? 10.371 100.390 -45.447 1.00 41.50 1166 GLN A CA 1
ATOM 11570 C C . GLN A 1 782 ? 10.248 98.935 -45.875 1.00 42.28 1166 GLN A C 1
ATOM 11571 O O . GLN A 1 782 ? 11.241 98.196 -45.884 1.00 42.44 1166 GLN A O 1
ATOM 11585 N N . THR A 1 783 ? 9.039 98.505 -46.242 1.00 39.89 1167 THR A N 1
ATOM 11586 C CA . THR A 1 783 ? 8.830 97.103 -46.589 1.00 40.55 1167 THR A CA 1
ATOM 11587 C C . THR A 1 783 ? 9.595 96.721 -47.852 1.00 40.44 1167 THR A C 1
ATOM 11588 O O . THR A 1 783 ? 10.236 95.665 -47.896 1.00 40.21 1167 THR A O 1
ATOM 11599 N N . VAL A 1 784 ? 9.544 97.558 -48.891 1.00 39.10 1168 VAL A N 1
ATOM 11600 C CA . VAL A 1 784 ? 10.244 97.220 -50.128 1.00 40.80 1168 VAL A CA 1
ATOM 11601 C C . VAL A 1 784 ? 11.748 97.378 -49.948 1.00 42.04 1168 VAL A C 1
ATOM 11602 O O . VAL A 1 784 ? 12.538 96.606 -50.505 1.00 42.74 1168 VAL A O 1
ATOM 11615 N N . LYS A 1 785 ? 12.172 98.378 -49.171 1.00 38.87 1169 LYS A N 1
ATOM 11616 C CA . LYS A 1 785 ? 13.595 98.541 -48.891 1.00 39.73 1169 LYS A CA 1
ATOM 11617 C C . LYS A 1 785 ? 14.139 97.370 -48.087 1.00 39.10 1169 LYS A C 1
ATOM 11618 O O . LYS A 1 785 ? 15.332 97.060 -48.176 1.00 37.94 1169 LYS A O 1
ATOM 11637 N N . ARG A 1 786 ? 13.283 96.705 -47.313 1.00 48.36 1170 ARG A N 1
ATOM 11638 C CA . ARG A 1 786 ? 13.747 95.627 -46.449 1.00 50.43 1170 ARG A CA 1
ATOM 11639 C C . ARG A 1 786 ? 14.318 94.470 -47.262 1.00 54.17 1170 ARG A C 1
ATOM 11640 O O . ARG A 1 786 ? 15.450 94.033 -47.026 1.00 55.64 1170 ARG A O 1
ATOM 11661 N N . GLY A 1 787 ? 13.555 93.963 -48.229 1.00 70.52 1171 GLY A N 1
ATOM 11662 C CA . GLY A 1 787 ? 13.965 92.757 -48.923 1.00 74.00 1171 GLY A CA 1
ATOM 11663 C C . GLY A 1 787 ? 13.551 92.655 -50.377 1.00 72.00 1171 GLY A C 1
ATOM 11664 O O . GLY A 1 787 ? 13.246 93.658 -51.028 1.00 71.73 1171 GLY A O 1
ATOM 11668 N N . ASN A 1 788 ? 13.543 91.422 -50.890 1.00 63.79 1172 ASN A N 1
ATOM 11669 C CA . ASN A 1 788 ? 13.290 91.149 -52.305 1.00 63.09 1172 ASN A CA 1
ATOM 11670 C C . ASN A 1 788 ? 11.787 90.983 -52.509 1.00 61.86 1172 ASN A C 1
ATOM 11671 O O . ASN A 1 788 ? 11.241 89.877 -52.507 1.00 61.27 1172 ASN A O 1
ATOM 11682 N N . VAL A 1 789 ? 11.108 92.116 -52.683 1.00 46.08 1173 VAL A N 1
ATOM 11683 C CA . VAL A 1 789 ? 9.653 92.126 -52.783 1.00 46.87 1173 VAL A CA 1
ATOM 11684 C C . VAL A 1 789 ? 9.223 93.170 -53.805 1.00 46.84 1173 VAL A C 1
ATOM 11685 O O . VAL A 1 789 ? 8.317 93.970 -53.550 1.00 47.54 1173 VAL A O 1
ATOM 11698 N N . ALA A 1 790 ? 9.864 93.172 -54.971 1.00 41.54 1174 ALA A N 1
ATOM 11699 C CA . ALA A 1 790 ? 9.532 94.140 -56.008 1.00 40.60 1174 ALA A CA 1
ATOM 11700 C C . ALA A 1 790 ? 8.534 93.545 -56.993 1.00 42.57 1174 ALA A C 1
ATOM 11701 O O . ALA A 1 790 ? 7.391 94.005 -57.086 1.00 44.18 1174 ALA A O 1
ATOM 11708 N N . ASN A 1 791 ? 8.960 92.519 -57.732 1.00 63.17 1175 ASN A N 1
ATOM 11709 C CA . ASN A 1 791 ? 8.072 91.860 -58.683 1.00 65.89 1175 ASN A CA 1
ATOM 11710 C C . ASN A 1 791 ? 6.791 91.394 -58.003 1.00 65.54 1175 ASN A C 1
ATOM 11711 O O . ASN A 1 791 ? 5.695 91.491 -58.574 1.00 66.42 1175 ASN A O 1
ATOM 11722 N N . VAL A 1 792 ? 6.907 90.906 -56.769 1.00 44.20 1176 VAL A N 1
ATOM 11723 C CA . VAL A 1 792 ? 5.750 90.342 -56.081 1.00 44.59 1176 VAL A CA 1
ATOM 11724 C C . VAL A 1 792 ? 4.709 91.424 -55.832 1.00 44.27 1176 VAL A C 1
ATOM 11725 O O . VAL A 1 792 ? 3.540 91.281 -56.205 1.00 45.89 1176 VAL A O 1
ATOM 11738 N N . LEU A 1 793 ? 5.118 92.526 -55.197 1.00 42.44 1177 LEU A N 1
ATOM 11739 C CA . LEU A 1 793 ? 4.194 93.632 -54.965 1.00 42.30 1177 LEU A CA 1
ATOM 11740 C C . LEU A 1 793 ? 3.598 94.131 -56.275 1.00 43.73 1177 LEU A C 1
ATOM 11741 O O . LEU A 1 793 ? 2.419 94.501 -56.330 1.00 44.79 1177 LEU A O 1
ATOM 11757 N N . ASP A 1 794 ? 4.397 94.148 -57.343 1.00 60.65 1178 ASP A N 1
ATOM 11758 C CA . ASP A 1 794 ? 3.866 94.509 -58.652 1.00 63.48 1178 ASP A CA 1
ATOM 11759 C C . ASP A 1 794 ? 2.684 93.620 -59.018 1.00 65.07 1178 ASP A C 1
ATOM 11760 O O . ASP A 1 794 ? 1.609 94.112 -59.383 1.00 66.08 1178 ASP A O 1
ATOM 11769 N N . LYS A 1 795 ? 2.859 92.301 -58.911 1.00 63.40 1179 LYS A N 1
ATOM 11770 C CA . LYS A 1 795 ? 1.769 91.397 -59.258 1.00 65.67 1179 LYS A CA 1
ATOM 11771 C C . LYS A 1 795 ? 0.607 91.475 -58.274 1.00 65.90 1179 LYS A C 1
ATOM 11772 O O . LYS A 1 795 ? -0.520 91.127 -58.642 1.00 67.55 1179 LYS A O 1
ATOM 11791 N N . VAL A 1 796 ? 0.844 91.922 -57.040 1.00 49.25 1180 VAL A N 1
ATOM 11792 C CA . VAL A 1 796 ? -0.263 92.170 -56.120 1.00 49.48 1180 VAL A CA 1
ATOM 11793 C C . VAL A 1 796 ? -1.087 93.357 -56.602 1.00 50.22 1180 VAL A C 1
ATOM 11794 O O . VAL A 1 796 ? -2.322 93.301 -56.649 1.00 52.10 1180 VAL A O 1
ATOM 11807 N N . LEU A 1 797 ? -0.413 94.451 -56.966 1.00 55.82 1181 LEU A N 1
ATOM 11808 C CA . LEU A 1 797 ? -1.121 95.627 -57.459 1.00 57.25 1181 LEU A CA 1
ATOM 11809 C C . LEU A 1 797 ? -1.867 95.323 -58.752 1.00 62.54 1181 LEU A C 1
ATOM 11810 O O . LEU A 1 797 ? -2.970 95.835 -58.974 1.00 65.20 1181 LEU A O 1
ATOM 11826 N N . GLN A 1 798 ? -1.282 94.496 -59.621 1.00 78.28 1182 GLN A N 1
ATOM 11827 C CA . GLN A 1 798 ? -1.960 94.158 -60.869 1.00 81.42 1182 GLN A CA 1
ATOM 11828 C C . GLN A 1 798 ? -3.135 93.220 -60.622 1.00 84.49 1182 GLN A C 1
ATOM 11829 O O . GLN A 1 798 ? -4.202 93.383 -61.225 1.00 88.56 1182 GLN A O 1
ATOM 11843 N N . ALA A 1 799 ? -2.964 92.235 -59.739 1.00 76.83 1183 ALA A N 1
ATOM 11844 C CA . ALA A 1 799 ? -4.074 91.370 -59.361 1.00 79.34 1183 ALA A CA 1
ATOM 11845 C C . ALA A 1 799 ? -5.142 92.107 -58.564 1.00 79.38 1183 ALA A C 1
ATOM 11846 O O . ALA A 1 799 ? -6.238 91.566 -58.381 1.00 80.74 1183 ALA A O 1
ATOM 11853 N N . LEU A 1 800 ? -4.852 93.318 -58.092 1.00 68.77 1184 LEU A N 1
ATOM 11854 C CA . LEU A 1 800 ? -5.785 94.102 -57.293 1.00 69.78 1184 LEU A CA 1
ATOM 11855 C C . LEU A 1 800 ? -6.540 95.138 -58.115 1.00 71.79 1184 LEU A C 1
ATOM 11856 O O . LEU A 1 800 ? -7.745 95.318 -57.917 1.00 72.82 1184 LEU A O 1
ATOM 11872 N N . LEU A 1 801 ? -5.862 95.818 -59.037 1.00 63.78 1185 LEU A N 1
ATOM 11873 C CA . LEU A 1 801 ? -6.453 96.915 -59.791 1.00 66.63 1185 LEU A CA 1
ATOM 11874 C C . LEU A 1 801 ? -6.954 96.500 -61.167 1.00 68.99 1185 LEU A C 1
ATOM 11875 O O . LEU A 1 801 ? -7.478 97.346 -61.898 1.00 69.42 1185 LEU A O 1
ATOM 11891 N N . SER A 1 802 ? -6.808 95.231 -61.540 1.00 90.82 1186 SER A N 1
ATOM 11892 C CA . SER A 1 802 ? -7.318 94.783 -62.824 1.00 95.36 1186 SER A CA 1
ATOM 11893 C C . SER A 1 802 ? -8.841 94.925 -62.851 1.00 100.80 1186 SER A C 1
ATOM 11894 O O . SER A 1 802 ? -9.502 94.806 -61.815 1.00 100.79 1186 SER A O 1
ATOM 11902 N N . PRO A 1 803 ? -9.425 95.176 -64.019 1.00 104.76 1187 PRO A N 1
ATOM 11903 C CA . PRO A 1 803 ? -10.872 95.402 -64.086 1.00 109.88 1187 PRO A CA 1
ATOM 11904 C C . PRO A 1 803 ? -11.649 94.120 -63.830 1.00 115.48 1187 PRO A C 1
ATOM 11905 O O . PRO A 1 803 ? -11.105 93.015 -63.795 1.00 114.87 1187 PRO A O 1
ATOM 11916 N N . SER A 1 804 ? -12.958 94.290 -63.646 1.00 126.23 1188 SER A N 1
ATOM 11917 C CA . SER A 1 804 ? -13.866 93.172 -63.398 1.00 132.49 1188 SER A CA 1
ATOM 11918 C C . SER A 1 804 ? -13.404 92.356 -62.192 1.00 137.10 1188 SER A C 1
ATOM 11919 O O . SER A 1 804 ? -13.261 91.133 -62.254 1.00 139.20 1188 SER A O 1
ATOM 11927 N N . SER A 1 805 ? -13.162 93.053 -61.082 1.00 115.16 1189 SER A N 1
ATOM 11928 C CA . SER A 1 805 ? -12.758 92.401 -59.843 1.00 115.23 1189 SER A CA 1
ATOM 11929 C C . SER A 1 805 ? -13.615 92.897 -58.687 1.00 114.22 1189 SER A C 1
ATOM 11930 O O . SER A 1 805 ? -14.582 93.637 -58.896 1.00 116.74 1189 SER A O 1
ATOM 11938 N N . LYS A 1 806 ? -13.268 92.494 -57.466 1.00 144.99 1190 LYS A N 1
ATOM 11939 C CA . LYS A 1 806 ? -14.046 92.857 -56.288 1.00 145.01 1190 LYS A CA 1
ATOM 11940 C C . LYS A 1 806 ? -14.252 94.364 -56.209 1.00 143.87 1190 LYS A C 1
ATOM 11941 O O . LYS A 1 806 ? -15.322 94.869 -56.563 1.00 146.26 1190 LYS A O 1
ATOM 11960 N N . THR A 1 807 ? -13.230 95.090 -55.751 1.00 121.91 1191 THR A N 1
ATOM 11961 C CA . THR A 1 807 ? -13.311 96.534 -55.544 1.00 123.86 1191 THR A CA 1
ATOM 11962 C C . THR A 1 807 ? -12.170 97.198 -56.319 1.00 123.44 1191 THR A C 1
ATOM 11963 O O . THR A 1 807 ? -11.219 97.723 -55.737 1.00 120.76 1191 THR A O 1
ATOM 11974 N N . SER A 1 808 ? -12.271 97.169 -57.649 1.00 99.88 1192 SER A N 1
ATOM 11975 C CA . SER A 1 808 ? -11.242 97.774 -58.488 1.00 94.83 1192 SER A CA 1
ATOM 11976 C C . SER A 1 808 ? -11.346 99.293 -58.468 1.00 90.27 1192 SER A C 1
ATOM 11977 O O . SER A 1 808 ? -10.413 99.989 -58.050 1.00 85.52 1192 SER A O 1
ATOM 11985 N N . GLN A 1 809 ? -12.482 99.829 -58.920 1.00 132.39 1193 GLN A N 1
ATOM 11986 C CA . GLN A 1 809 ? -12.641 101.276 -58.992 1.00 131.51 1193 GLN A CA 1
ATOM 11987 C C . GLN A 1 809 ? -12.576 101.930 -57.620 1.00 127.84 1193 GLN A C 1
ATOM 11988 O O . GLN A 1 809 ? -12.240 103.116 -57.527 1.00 126.26 1193 GLN A O 1
ATOM 12002 N N . ALA A 1 810 ? -12.885 101.188 -56.555 1.00 109.55 1194 ALA A N 1
ATOM 12003 C CA . ALA A 1 810 ? -12.792 101.743 -55.209 1.00 107.32 1194 ALA A CA 1
ATOM 12004 C C . ALA A 1 810 ? -11.355 101.736 -54.701 1.00 103.16 1194 ALA A C 1
ATOM 12005 O O . ALA A 1 810 ? -10.907 102.710 -54.088 1.00 101.19 1194 ALA A O 1
ATOM 12012 N N . SER A 1 811 ? -10.622 100.650 -54.946 1.00 96.94 1195 SER A N 1
ATOM 12013 C CA . SER A 1 811 ? -9.226 100.554 -54.538 1.00 92.53 1195 SER A CA 1
ATOM 12014 C C . SER A 1 811 ? -8.274 101.217 -55.524 1.00 89.97 1195 SER A C 1
ATOM 12015 O O . SER A 1 811 ? -7.055 101.119 -55.345 1.00 87.71 1195 SER A O 1
ATOM 12023 N N . MET A 1 812 ? -8.794 101.879 -56.558 1.00 89.17 1196 MET A N 1
ATOM 12024 C CA . MET A 1 812 ? -7.939 102.542 -57.536 1.00 86.52 1196 MET A CA 1
ATOM 12025 C C . MET A 1 812 ? -7.471 103.899 -57.027 1.00 85.00 1196 MET A C 1
ATOM 12026 O O . MET A 1 812 ? -6.271 104.199 -57.037 1.00 83.89 1196 MET A O 1
ATOM 12040 N N . GLU A 1 813 ? -8.407 104.732 -56.570 1.00 107.91 1197 GLU A N 1
ATOM 12041 C CA . GLU A 1 813 ? -8.058 106.084 -56.156 1.00 107.69 1197 GLU A CA 1
ATOM 12042 C C . GLU A 1 813 ? -7.308 106.111 -54.830 1.00 105.23 1197 GLU A C 1
ATOM 12043 O O . GLU A 1 813 ? -6.660 107.118 -54.523 1.00 104.26 1197 GLU A O 1
ATOM 12055 N N . VAL A 1 814 ? -7.370 105.036 -54.041 1.00 94.41 1198 VAL A N 1
ATOM 12056 C CA . VAL A 1 814 ? -6.525 104.959 -52.853 1.00 90.76 1198 VAL A CA 1
ATOM 12057 C C . VAL A 1 814 ? -5.070 104.775 -53.261 1.00 87.01 1198 VAL A C 1
ATOM 12058 O O . VAL A 1 814 ? -4.158 105.318 -52.625 1.00 85.84 1198 VAL A O 1
ATOM 12071 N N . CYS A 1 815 ? -4.828 104.008 -54.328 1.00 51.28 1199 CYS A N 1
ATOM 12072 C CA . CYS A 1 815 ? -3.486 103.934 -54.894 1.00 49.43 1199 CYS A CA 1
ATOM 12073 C C . CYS A 1 815 ? -3.106 105.250 -55.557 1.00 49.46 1199 CYS A C 1
ATOM 12074 O O . CYS A 1 815 ? -1.942 105.663 -55.511 1.00 47.75 1199 CYS A O 1
ATOM 12082 N N . ARG A 1 816 ? -4.075 105.926 -56.178 1.00 70.85 1200 ARG A N 1
ATOM 12083 C CA . ARG A 1 816 ? -3.788 107.229 -56.767 1.00 69.24 1200 ARG A CA 1
ATOM 12084 C C . ARG A 1 816 ? -3.313 108.212 -55.706 1.00 67.30 1200 ARG A C 1
ATOM 12085 O O . ARG A 1 816 ? -2.348 108.953 -55.925 1.00 67.06 1200 ARG A O 1
ATOM 12106 N N . LYS A 1 817 ? -3.972 108.231 -54.546 1.00 79.17 1201 LYS A N 1
ATOM 12107 C CA . LYS A 1 817 ? -3.573 109.144 -53.483 1.00 79.23 1201 LYS A CA 1
ATOM 12108 C C . LYS A 1 817 ? -2.357 108.648 -52.712 1.00 75.12 1201 LYS A C 1
ATOM 12109 O O . LYS A 1 817 ? -1.659 109.462 -52.098 1.00 74.52 1201 LYS A O 1
ATOM 12128 N N . LEU A 1 818 ? -2.086 107.341 -52.727 1.00 63.23 1202 LEU A N 1
ATOM 12129 C CA . LEU A 1 818 ? -0.817 106.849 -52.202 1.00 59.55 1202 LEU A CA 1
ATOM 12130 C C . LEU A 1 818 ? 0.344 107.360 -53.045 1.00 59.17 1202 LEU A C 1
ATOM 12131 O O . LEU A 1 818 ? 1.282 107.975 -52.524 1.00 58.52 1202 LEU A O 1
ATOM 12147 N N . VAL A 1 819 ? 0.292 107.118 -54.357 1.00 49.79 1203 VAL A N 1
ATOM 12148 C CA . VAL A 1 819 ? 1.304 107.655 -55.266 1.00 49.44 1203 VAL A CA 1
ATOM 12149 C C . VAL A 1 819 ? 1.419 109.164 -55.088 1.00 49.44 1203 VAL A C 1
ATOM 12150 O O . VAL A 1 819 ? 2.515 109.709 -54.899 1.00 49.73 1203 VAL A O 1
ATOM 12163 N N . GLY A 1 820 ? 0.282 109.858 -55.144 1.00 57.31 1204 GLY A N 1
ATOM 12164 C CA . GLY A 1 820 ? 0.287 111.297 -54.955 1.00 58.02 1204 GLY A CA 1
ATOM 12165 C C . GLY A 1 820 ? 0.941 111.719 -53.657 1.00 57.41 1204 GLY A C 1
ATOM 12166 O O . GLY A 1 820 ? 1.569 112.778 -53.588 1.00 56.87 1204 GLY A O 1
ATOM 12170 N N . SER A 1 821 ? 0.803 110.904 -52.609 1.00 63.10 1205 SER A N 1
ATOM 12171 C CA . SER A 1 821 ? 1.514 111.180 -51.367 1.00 62.01 1205 SER A CA 1
ATOM 12172 C C . SER A 1 821 ? 3.016 111.011 -51.557 1.00 62.88 1205 SER A C 1
ATOM 12173 O O . SER A 1 821 ? 3.798 111.909 -51.227 1.00 63.18 1205 SER A O 1
ATOM 12181 N N . MET A 1 822 ? 3.435 109.868 -52.108 1.00 64.89 1206 MET A N 1
ATOM 12182 C CA . MET A 1 822 ? 4.857 109.627 -52.335 1.00 64.04 1206 MET A CA 1
ATOM 12183 C C . MET A 1 822 ? 5.500 110.802 -53.060 1.00 65.10 1206 MET A C 1
ATOM 12184 O O . MET A 1 822 ? 6.600 111.237 -52.700 1.00 63.60 1206 MET A O 1
ATOM 12198 N N . PHE A 1 823 ? 4.828 111.332 -54.086 1.00 57.49 1207 PHE A N 1
ATOM 12199 C CA . PHE A 1 823 ? 5.337 112.533 -54.739 1.00 59.41 1207 PHE A CA 1
ATOM 12200 C C . PHE A 1 823 ? 5.237 113.745 -53.825 1.00 63.66 1207 PHE A C 1
ATOM 12201 O O . PHE A 1 823 ? 6.097 114.632 -53.877 1.00 63.67 1207 PHE A O 1
ATOM 12218 N N . ASP A 1 824 ? 4.199 113.805 -52.987 1.00 91.12 1208 ASP A N 1
ATOM 12219 C CA . ASP A 1 824 ? 4.087 114.896 -52.027 1.00 95.08 1208 ASP A CA 1
ATOM 12220 C C . ASP A 1 824 ? 5.215 114.850 -51.004 1.00 96.28 1208 ASP A C 1
ATOM 12221 O O . ASP A 1 824 ? 5.584 115.888 -50.443 1.00 98.05 1208 ASP A O 1
ATOM 12230 N N . LEU A 1 825 ? 5.772 113.665 -50.752 1.00 81.89 1209 LEU A N 1
ATOM 12231 C CA . LEU A 1 825 ? 6.929 113.530 -49.876 1.00 81.14 1209 LEU A CA 1
ATOM 12232 C C . LEU A 1 825 ? 8.234 113.919 -50.558 1.00 77.97 1209 LEU A C 1
ATOM 12233 O O . LEU A 1 825 ? 9.273 113.959 -49.890 1.00 76.43 1209 LEU A O 1
ATOM 12249 N N . ILE A 1 826 ? 8.208 114.200 -51.859 1.00 84.94 1210 ILE A N 1
ATOM 12250 C CA . ILE A 1 826 ? 9.405 114.591 -52.591 1.00 84.01 1210 ILE A CA 1
ATOM 12251 C C . ILE A 1 826 ? 9.343 116.035 -53.074 1.00 86.26 1210 ILE A C 1
ATOM 12252 O O . ILE A 1 826 ? 10.403 116.629 -53.327 1.00 87.18 1210 ILE A O 1
ATOM 12268 N N . ASP A 1 827 ? 8.148 116.621 -53.204 1.00 92.14 1211 ASP A N 1
ATOM 12269 C CA . ASP A 1 827 ? 8.036 118.002 -53.661 1.00 94.23 1211 ASP A CA 1
ATOM 12270 C C . ASP A 1 827 ? 8.881 118.941 -52.810 1.00 95.98 1211 ASP A C 1
ATOM 12271 O O . ASP A 1 827 ? 9.350 119.975 -53.302 1.00 95.34 1211 ASP A O 1
ATOM 12280 N N . ASN A 1 828 ? 9.092 118.600 -51.542 1.00 80.12 1212 ASN A N 1
ATOM 12281 C CA . ASN A 1 828 ? 9.926 119.404 -50.654 1.00 81.25 1212 ASN A CA 1
ATOM 12282 C C . ASN A 1 828 ? 11.383 118.952 -50.723 1.00 79.87 1212 ASN A C 1
ATOM 12283 O O . ASN A 1 828 ? 11.780 117.988 -50.067 1.00 78.22 1212 ASN A O 1
ATOM 12294 N N . ASN A 1 832 ? 13.649 117.102 -45.463 1.00 88.13 1216 ASN A N 1
ATOM 12295 C CA . ASN A 1 832 ? 13.598 118.210 -44.520 1.00 90.79 1216 ASN A CA 1
ATOM 12296 C C . ASN A 1 832 ? 14.329 117.836 -43.222 1.00 91.76 1216 ASN A C 1
ATOM 12297 O O . ASN A 1 832 ? 15.539 117.604 -43.243 1.00 90.57 1216 ASN A O 1
ATOM 12307 N N . ASP A 1 833 ? 13.602 117.782 -42.086 1.00 94.12 1217 ASP A N 1
ATOM 12308 C CA . ASP A 1 833 ? 14.189 117.454 -40.783 1.00 92.73 1217 ASP A CA 1
ATOM 12309 C C . ASP A 1 833 ? 13.257 116.455 -40.089 1.00 93.03 1217 ASP A C 1
ATOM 12310 O O . ASP A 1 833 ? 12.442 116.815 -39.235 1.00 94.99 1217 ASP A O 1
ATOM 12319 N N . ALA A 1 834 ? 13.381 115.184 -40.463 1.00 72.25 1218 ALA A N 1
ATOM 12320 C CA . ALA A 1 834 ? 12.599 114.121 -39.847 1.00 71.11 1218 ALA A CA 1
ATOM 12321 C C . ALA A 1 834 ? 13.232 112.783 -40.200 1.00 69.47 1218 ALA A C 1
ATOM 12322 O O . ALA A 1 834 ? 14.107 112.696 -41.063 1.00 70.12 1218 ALA A O 1
ATOM 12329 N N . SER A 1 835 ? 12.762 111.731 -39.527 1.00 83.69 1219 SER A N 1
ATOM 12330 C CA . SER A 1 835 ? 13.208 110.375 -39.823 1.00 79.38 1219 SER A CA 1
ATOM 12331 C C . SER A 1 835 ? 12.383 109.792 -40.968 1.00 78.87 1219 SER A C 1
ATOM 12332 O O . SER A 1 835 ? 12.226 108.571 -41.067 1.00 75.86 1219 SER A O 1
ATOM 12340 N N . ALA A 1 836 ? 11.847 110.658 -41.824 1.00 85.75 1220 ALA A N 1
ATOM 12341 C CA . ALA A 1 836 ? 11.055 110.265 -42.984 1.00 84.38 1220 ALA A CA 1
ATOM 12342 C C . ALA A 1 836 ? 11.903 109.432 -43.941 1.00 83.36 1220 ALA A C 1
ATOM 12343 O O . ALA A 1 836 ? 13.125 109.351 -43.763 1.00 84.74 1220 ALA A O 1
ATOM 12350 N N . PRO A 1 837 ? 11.313 108.787 -44.947 1.00 71.75 1221 PRO A N 1
ATOM 12351 C CA . PRO A 1 837 ? 12.106 107.922 -45.827 1.00 70.73 1221 PRO A CA 1
ATOM 12352 C C . PRO A 1 837 ? 12.917 108.715 -46.842 1.00 69.89 1221 PRO A C 1
ATOM 12353 O O . PRO A 1 837 ? 12.622 109.867 -47.163 1.00 70.43 1221 PRO A O 1
ATOM 12364 N N . SER A 1 838 ? 13.960 108.061 -47.348 1.00 61.04 1222 SER A N 1
ATOM 12365 C CA . SER A 1 838 ? 14.809 108.660 -48.367 1.00 60.08 1222 SER A CA 1
ATOM 12366 C C . SER A 1 838 ? 14.073 108.746 -49.700 1.00 58.42 1222 SER A C 1
ATOM 12367 O O . SER A 1 838 ? 13.266 107.881 -50.047 1.00 58.47 1222 SER A O 1
ATOM 12375 N N . GLY A 1 839 ? 14.363 109.810 -50.453 1.00 58.90 1223 GLY A N 1
ATOM 12376 C CA . GLY A 1 839 ? 13.769 109.949 -51.773 1.00 56.79 1223 GLY A CA 1
ATOM 12377 C C . GLY A 1 839 ? 14.060 108.756 -52.662 1.00 54.43 1223 GLY A C 1
ATOM 12378 O O . GLY A 1 839 ? 13.188 108.284 -53.394 1.00 54.08 1223 GLY A O 1
ATOM 12382 N N . ARG A 1 840 ? 15.297 108.261 -52.615 1.00 70.94 1224 ARG A N 1
ATOM 12383 C CA . ARG A 1 840 ? 15.656 107.026 -53.303 1.00 70.27 1224 ARG A CA 1
ATOM 12384 C C . ARG A 1 840 ? 14.698 105.894 -52.940 1.00 69.19 1224 ARG A C 1
ATOM 12385 O O . ARG A 1 840 ? 14.100 105.253 -53.817 1.00 67.95 1224 ARG A O 1
ATOM 12406 N N . ASP A 1 841 ? 14.527 105.651 -51.638 1.00 67.26 1225 ASP A N 1
ATOM 12407 C CA . ASP A 1 841 ? 13.685 104.551 -51.182 1.00 66.16 1225 ASP A CA 1
ATOM 12408 C C . ASP A 1 841 ? 12.232 104.739 -51.599 1.00 65.30 1225 ASP A C 1
ATOM 12409 O O . ASP A 1 841 ? 11.535 103.757 -51.874 1.00 66.32 1225 ASP A O 1
ATOM 12418 N N . VAL A 1 842 ? 11.752 105.984 -51.643 1.00 41.51 1226 VAL A N 1
ATOM 12419 C CA . VAL A 1 842 ? 10.396 106.239 -52.120 1.00 40.43 1226 VAL A CA 1
ATOM 12420 C C . VAL A 1 842 ? 10.293 105.929 -53.608 1.00 39.23 1226 VAL A C 1
ATOM 12421 O O . VAL A 1 842 ? 9.307 105.342 -54.074 1.00 40.08 1226 VAL A O 1
ATOM 12434 N N . LEU A 1 843 ? 11.304 106.322 -54.381 1.00 35.43 1227 LEU A N 1
ATOM 12435 C CA . LEU A 1 843 ? 11.279 106.059 -55.811 1.00 35.63 1227 LEU A CA 1
ATOM 12436 C C . LEU A 1 843 ? 11.369 104.573 -56.119 1.00 35.43 1227 LEU A C 1
ATOM 12437 O O . LEU A 1 843 ? 10.925 104.151 -57.192 1.00 35.91 1227 LEU A O 1
ATOM 12453 N N . GLN A 1 844 ? 11.922 103.767 -55.210 1.00 38.06 1228 GLN A N 1
ATOM 12454 C CA . GLN A 1 844 ? 11.934 102.328 -55.448 1.00 37.82 1228 GLN A CA 1
ATOM 12455 C C . GLN A 1 844 ? 10.526 101.742 -55.452 1.00 38.48 1228 GLN A C 1
ATOM 12456 O O . GLN A 1 844 ? 10.261 100.785 -56.188 1.00 38.74 1228 GLN A O 1
ATOM 12470 N N . VAL A 1 845 ? 9.616 102.298 -54.655 1.00 42.26 1229 VAL A N 1
ATOM 12471 C CA . VAL A 1 845 ? 8.232 101.824 -54.645 1.00 42.82 1229 VAL A CA 1
ATOM 12472 C C . VAL A 1 845 ? 7.407 102.517 -55.725 1.00 43.81 1229 VAL A C 1
ATOM 12473 O O . VAL A 1 845 ? 6.556 101.888 -56.363 1.00 44.35 1229 VAL A O 1
ATOM 12486 N N . LEU A 1 846 ? 7.640 103.812 -55.954 1.00 37.20 1230 LEU A N 1
ATOM 12487 C CA . LEU A 1 846 ? 6.987 104.474 -57.079 1.00 38.17 1230 LEU A CA 1
ATOM 12488 C C . LEU A 1 846 ? 7.304 103.770 -58.390 1.00 38.46 1230 LEU A C 1
ATOM 12489 O O . LEU A 1 846 ? 6.457 103.712 -59.289 1.00 39.57 1230 LEU A O 1
ATOM 12505 N N . MET A 1 847 ? 8.515 103.226 -58.509 1.00 53.21 1231 MET A N 1
ATOM 12506 C CA . MET A 1 847 ? 8.915 102.493 -59.704 1.00 53.87 1231 MET A CA 1
ATOM 12507 C C . MET A 1 847 ? 7.972 101.324 -59.970 1.00 54.18 1231 MET A C 1
ATOM 12508 O O . MET A 1 847 ? 7.368 101.218 -61.045 1.00 55.65 1231 MET A O 1
ATOM 12522 N N . ILE A 1 848 ? 7.834 100.432 -58.987 1.00 49.31 1232 ILE A N 1
ATOM 12523 C CA . ILE A 1 848 ? 6.989 99.255 -59.157 1.00 50.99 1232 ILE A CA 1
ATOM 12524 C C . ILE A 1 848 ? 5.522 99.644 -59.281 1.00 52.03 1232 ILE A C 1
ATOM 12525 O O . ILE A 1 848 ? 4.743 98.942 -59.938 1.00 53.90 1232 ILE A O 1
ATOM 12541 N N . PHE A 1 849 ? 5.115 100.762 -58.675 1.00 40.99 1233 PHE A N 1
ATOM 12542 C CA . PHE A 1 849 ? 3.759 101.256 -58.899 1.00 42.39 1233 PHE A CA 1
ATOM 12543 C C . PHE A 1 849 ? 3.545 101.615 -60.364 1.00 43.47 1233 PHE A C 1
ATOM 12544 O O . PHE A 1 849 ? 2.568 101.183 -60.986 1.00 45.18 1233 PHE A O 1
ATOM 12561 N N . ALA A 1 850 ? 4.451 102.414 -60.931 1.00 42.62 1234 ALA A N 1
ATOM 12562 C CA . ALA A 1 850 ? 4.345 102.766 -62.341 1.00 43.50 1234 ALA A CA 1
ATOM 12563 C C . ALA A 1 850 ? 4.361 101.522 -63.219 1.00 45.75 1234 ALA A C 1
ATOM 12564 O O . ALA A 1 850 ? 3.677 101.470 -64.248 1.00 48.75 1234 ALA A O 1
ATOM 12571 N N . LYS A 1 851 ? 5.136 100.506 -62.831 1.00 59.00 1235 LYS A N 1
ATOM 12572 C CA . LYS A 1 851 ? 5.112 99.249 -63.572 1.00 60.11 1235 LYS A CA 1
ATOM 12573 C C . LYS A 1 851 ? 3.739 98.592 -63.492 1.00 61.28 1235 LYS A C 1
ATOM 12574 O O . LYS A 1 851 ? 3.251 98.035 -64.482 1.00 63.50 1235 LYS A O 1
ATOM 12593 N N . ALA A 1 852 ? 3.096 98.654 -62.325 1.00 46.78 1236 ALA A N 1
ATOM 12594 C CA . ALA A 1 852 ? 1.825 97.959 -62.144 1.00 48.63 1236 ALA A CA 1
ATOM 12595 C C . ALA A 1 852 ? 0.697 98.660 -62.892 1.00 51.80 1236 ALA A C 1
ATOM 12596 O O . ALA A 1 852 ? -0.059 98.021 -63.634 1.00 54.67 1236 ALA A O 1
ATOM 12603 N N . GLU A 1 853 ? 0.561 99.972 -62.705 1.00 69.73 1237 GLU A N 1
ATOM 12604 C CA . GLU A 1 853 ? -0.536 100.714 -63.323 1.00 71.40 1237 GLU A CA 1
ATOM 12605 C C . GLU A 1 853 ? -0.116 102.171 -63.447 1.00 70.03 1237 GLU A C 1
ATOM 12606 O O . GLU A 1 853 ? -0.077 102.891 -62.444 1.00 71.19 1237 GLU A O 1
ATOM 12618 N N . ALA A 1 854 ? 0.185 102.601 -64.673 1.00 50.61 1238 ALA A N 1
ATOM 12619 C CA . ALA A 1 854 ? 0.628 103.968 -64.913 1.00 49.66 1238 ALA A CA 1
ATOM 12620 C C . ALA A 1 854 ? -0.506 104.982 -64.849 1.00 51.10 1238 ALA A C 1
ATOM 12621 O O . ALA A 1 854 ? -0.239 106.180 -64.706 1.00 50.39 1238 ALA A O 1
ATOM 12628 N N . SER A 1 855 ? -1.760 104.534 -64.954 1.00 75.55 1239 SER A N 1
ATOM 12629 C CA . SER A 1 855 ? -2.895 105.448 -64.880 1.00 76.51 1239 SER A CA 1
ATOM 12630 C C . SER A 1 855 ? -2.890 106.281 -63.604 1.00 75.84 1239 SER A C 1
ATOM 12631 O O . SER A 1 855 ? -3.501 107.355 -63.576 1.00 77.60 1239 SER A O 1
ATOM 12639 N N . LEU A 1 856 ? -2.215 105.814 -62.553 1.00 70.10 1240 LEU A N 1
ATOM 12640 C CA . LEU A 1 856 ? -2.239 106.503 -61.269 1.00 69.03 1240 LEU A CA 1
ATOM 12641 C C . LEU A 1 856 ? -1.388 107.766 -61.264 1.00 67.23 1240 LEU A C 1
ATOM 12642 O O . LEU A 1 856 ? -1.541 108.594 -60.360 1.00 66.98 1240 LEU A O 1
ATOM 12658 N N . PHE A 1 857 ? -0.506 107.935 -62.244 1.00 62.23 1241 PHE A N 1
ATOM 12659 C CA . PHE A 1 857 ? 0.428 109.048 -62.266 1.00 61.85 1241 PHE A CA 1
ATOM 12660 C C . PHE A 1 857 ? -0.111 110.187 -63.123 1.00 65.70 1241 PHE A C 1
ATOM 12661 O O . PHE A 1 857 ? -0.908 109.977 -64.040 1.00 67.75 1241 PHE A O 1
ATOM 12678 N N . THR A 1 858 ? 0.337 111.402 -62.811 1.00 52.69 1242 THR A N 1
ATOM 12679 C CA . THR A 1 858 ? -0.050 112.599 -63.541 1.00 54.92 1242 THR A CA 1
ATOM 12680 C C . THR A 1 858 ? 1.195 113.324 -64.039 1.00 54.26 1242 THR A C 1
ATOM 12681 O O . THR A 1 858 ? 2.303 113.122 -63.534 1.00 52.86 1242 THR A O 1
ATOM 12692 N N . PHE A 1 859 ? 0.997 114.179 -65.045 1.00 72.29 1243 PHE A N 1
ATOM 12693 C CA . PHE A 1 859 ? 2.119 114.903 -65.635 1.00 72.11 1243 PHE A CA 1
ATOM 12694 C C . PHE A 1 859 ? 2.784 115.822 -64.618 1.00 73.20 1243 PHE A C 1
ATOM 12695 O O . PHE A 1 859 ? 4.016 115.919 -64.570 1.00 71.80 1243 PHE A O 1
ATOM 12712 N N . GLU A 1 860 ? 1.984 116.509 -63.798 1.00 83.49 1244 GLU A N 1
ATOM 12713 C CA . GLU A 1 860 ? 2.541 117.487 -62.869 1.00 85.53 1244 GLU A CA 1
ATOM 12714 C C . GLU A 1 860 ? 3.580 116.856 -61.952 1.00 82.59 1244 GLU A C 1
ATOM 12715 O O . GLU A 1 860 ? 4.575 117.498 -61.597 1.00 81.17 1244 GLU A O 1
ATOM 12727 N N . GLN A 1 861 ? 3.368 115.604 -61.555 1.00 58.16 1245 GLN A N 1
ATOM 12728 C CA . GLN A 1 861 ? 4.307 114.923 -60.674 1.00 59.06 1245 GLN A CA 1
ATOM 12729 C C . GLN A 1 861 ? 5.437 114.235 -61.428 1.00 61.48 1245 GLN A C 1
ATOM 12730 O O . GLN A 1 861 ? 6.425 113.838 -60.801 1.00 59.89 1245 GLN A O 1
ATOM 12744 N N . LEU A 1 862 ? 5.323 114.089 -62.750 1.00 54.99 1246 LEU A N 1
ATOM 12745 C CA . LEU A 1 862 ? 6.497 113.774 -63.554 1.00 57.75 1246 LEU A CA 1
ATOM 12746 C C . LEU A 1 862 ? 7.414 114.980 -63.694 1.00 54.42 1246 LEU A C 1
ATOM 12747 O O . LEU A 1 862 ? 8.612 114.811 -63.944 1.00 51.26 1246 LEU A O 1
ATOM 12763 N N . ARG A 1 863 ? 6.873 116.190 -63.535 1.00 102.38 1247 ARG A N 1
ATOM 12764 C CA . ARG A 1 863 ? 7.690 117.394 -63.553 1.00 104.63 1247 ARG A CA 1
ATOM 12765 C C . ARG A 1 863 ? 8.529 117.534 -62.290 1.00 102.04 1247 ARG A C 1
ATOM 12766 O O . ARG A 1 863 ? 9.558 118.218 -62.317 1.00 104.88 1247 ARG A O 1
ATOM 12787 N N . LEU A 1 864 ? 8.115 116.906 -61.186 1.00 66.58 1248 LEU A N 1
ATOM 12788 C CA . LEU A 1 864 ? 8.914 116.957 -59.966 1.00 64.71 1248 LEU A CA 1
ATOM 12789 C C . LEU A 1 864 ? 10.159 116.090 -60.083 1.00 54.80 1248 LEU A C 1
ATOM 12790 O O . LEU A 1 864 ? 11.179 116.384 -59.450 1.00 51.91 1248 LEU A O 1
ATOM 12806 N N . LEU A 1 865 ? 10.094 115.021 -60.878 1.00 64.88 1249 LEU A N 1
ATOM 12807 C CA . LEU A 1 865 ? 11.272 114.219 -61.174 1.00 58.55 1249 LEU A CA 1
ATOM 12808 C C . LEU A 1 865 ? 12.178 114.874 -62.207 1.00 57.34 1249 LEU A C 1
ATOM 12809 O O . LEU A 1 865 ? 13.298 114.397 -62.414 1.00 58.38 1249 LEU A O 1
ATOM 12825 N N . ARG A 1 866 ? 11.722 115.953 -62.848 1.00 61.50 1250 ARG A N 1
ATOM 12826 C CA . ARG A 1 866 ? 12.489 116.631 -63.896 1.00 59.84 1250 ARG A CA 1
ATOM 12827 C C . ARG A 1 866 ? 13.960 116.840 -63.555 1.00 58.34 1250 ARG A C 1
ATOM 12828 O O . ARG A 1 866 ? 14.811 116.469 -64.374 1.00 57.11 1250 ARG A O 1
ATOM 12849 N N . PRO A 1 867 ? 14.331 117.412 -62.406 1.00 56.81 1251 PRO A N 1
ATOM 12850 C CA . PRO A 1 867 ? 15.762 117.637 -62.140 1.00 56.98 1251 PRO A CA 1
ATOM 12851 C C . PRO A 1 867 ? 16.569 116.357 -62.018 1.00 56.12 1251 PRO A C 1
ATOM 12852 O O . PRO A 1 867 ? 17.785 116.388 -62.244 1.00 56.33 1251 PRO A O 1
ATOM 12863 N N . TYR A 1 868 ? 15.940 115.232 -61.667 1.00 55.18 1252 TYR A N 1
ATOM 12864 C CA . TYR A 1 868 ? 16.671 113.971 -61.614 1.00 53.84 1252 TYR A CA 1
ATOM 12865 C C . TYR A 1 868 ? 17.171 113.556 -62.992 1.00 54.25 1252 TYR A C 1
ATOM 12866 O O . TYR A 1 868 ? 18.215 112.906 -63.100 1.00 54.59 1252 TYR A O 1
ATOM 12884 N N . ILE A 1 869 ? 16.447 113.922 -64.053 1.00 58.63 1253 ILE A N 1
ATOM 12885 C CA . ILE A 1 869 ? 16.863 113.549 -65.401 1.00 59.14 1253 ILE A CA 1
ATOM 12886 C C . ILE A 1 869 ? 18.096 114.340 -65.818 1.00 60.31 1253 ILE A C 1
ATOM 12887 O O . ILE A 1 869 ? 19.031 113.791 -66.413 1.00 61.08 1253 ILE A O 1
ATOM 12903 N N . ALA A 1 870 ? 18.117 115.642 -65.523 1.00 67.88 1254 ALA A N 1
ATOM 12904 C CA . ALA A 1 870 ? 19.235 116.477 -65.946 1.00 68.92 1254 ALA A CA 1
ATOM 12905 C C . ALA A 1 870 ? 20.544 116.030 -65.309 1.00 69.89 1254 ALA A C 1
ATOM 12906 O O . ALA A 1 870 ? 21.613 116.193 -65.910 1.00 70.49 1254 ALA A O 1
ATOM 12913 N N . SER A 1 871 ? 20.486 115.464 -64.107 1.00 58.64 1255 SER A N 1
ATOM 12914 C CA . SER A 1 871 ? 21.682 115.057 -63.383 1.00 60.00 1255 SER A CA 1
ATOM 12915 C C . SER A 1 871 ? 22.083 113.611 -63.649 1.00 61.43 1255 SER A C 1
ATOM 12916 O O . SER A 1 871 ? 23.068 113.144 -63.067 1.00 62.00 1255 SER A O 1
ATOM 12924 N N . ILE A 1 872 ? 21.355 112.891 -64.507 1.00 60.15 1256 ILE A N 1
ATOM 12925 C CA . ILE A 1 872 ? 21.718 111.509 -64.809 1.00 60.94 1256 ILE A CA 1
ATOM 12926 C C . ILE A 1 872 ? 23.145 111.429 -65.332 1.00 62.47 1256 ILE A C 1
ATOM 12927 O O . ILE A 1 872 ? 23.833 110.420 -65.132 1.00 63.26 1256 ILE A O 1
ATOM 12943 N N . GLY A 1 873 ? 23.616 112.485 -65.998 1.00 66.23 1257 GLY A N 1
ATOM 12944 C CA . GLY A 1 873 ? 24.915 112.427 -66.646 1.00 67.96 1257 GLY A CA 1
ATOM 12945 C C . GLY A 1 873 ? 26.056 112.099 -65.703 1.00 70.54 1257 GLY A C 1
ATOM 12946 O O . GLY A 1 873 ? 27.017 111.433 -66.099 1.00 70.80 1257 GLY A O 1
ATOM 12950 N N . THR A 1 874 ? 25.971 112.551 -64.452 1.00 81.81 1258 THR A N 1
ATOM 12951 C CA . THR A 1 874 ? 27.081 112.383 -63.519 1.00 84.42 1258 THR A CA 1
ATOM 12952 C C . THR A 1 874 ? 26.615 111.886 -62.157 1.00 88.95 1258 THR A C 1
ATOM 12953 O O . THR A 1 874 ? 27.384 111.236 -61.441 1.00 89.39 1258 THR A O 1
ATOM 12964 N N . SER A 1 875 ? 25.371 112.192 -61.782 1.00 60.42 1259 SER A N 1
ATOM 12965 C CA . SER A 1 875 ? 24.836 111.744 -60.501 1.00 61.94 1259 SER A CA 1
ATOM 12966 C C . SER A 1 875 ? 25.143 110.266 -60.301 1.00 57.68 1259 SER A C 1
ATOM 12967 O O . SER A 1 875 ? 24.603 109.410 -61.011 1.00 57.57 1259 SER A O 1
ATOM 12975 N N . GLU A 1 876 ? 26.020 109.961 -59.343 1.00 89.65 1260 GLU A N 1
ATOM 12976 C CA . GLU A 1 876 ? 26.503 108.594 -59.188 1.00 88.52 1260 GLU A CA 1
ATOM 12977 C C . GLU A 1 876 ? 25.412 107.663 -58.675 1.00 85.45 1260 GLU A C 1
ATOM 12978 O O . GLU A 1 876 ? 25.426 106.468 -58.988 1.00 85.79 1260 GLU A O 1
ATOM 12990 N N . ASP A 1 877 ? 24.465 108.178 -57.892 1.00 87.94 1261 ASP A N 1
ATOM 12991 C CA . ASP A 1 877 ? 23.376 107.347 -57.396 1.00 85.28 1261 ASP A CA 1
ATOM 12992 C C . ASP A 1 877 ? 22.567 106.805 -58.567 1.00 83.13 1261 ASP A C 1
ATOM 12993 O O . ASP A 1 877 ? 21.707 107.503 -59.112 1.00 82.01 1261 ASP A O 1
ATOM 13002 N N . LEU A 1 878 ? 22.844 105.562 -58.966 1.00 71.65 1262 LEU A N 1
ATOM 13003 C CA . LEU A 1 878 ? 22.198 104.986 -60.140 1.00 70.09 1262 LEU A CA 1
ATOM 13004 C C . LEU A 1 878 ? 20.788 104.496 -59.843 1.00 67.45 1262 LEU A C 1
ATOM 13005 O O . LEU A 1 878 ? 19.947 104.463 -60.747 1.00 67.05 1262 LEU A O 1
ATOM 13021 N N . THR A 1 879 ? 20.514 104.106 -58.598 1.00 60.46 1263 THR A N 1
ATOM 13022 C CA . THR A 1 879 ? 19.178 103.648 -58.235 1.00 59.12 1263 THR A CA 1
ATOM 13023 C C . THR A 1 879 ? 18.128 104.690 -58.600 1.00 57.91 1263 THR A C 1
ATOM 13024 O O . THR A 1 879 ? 17.156 104.394 -59.304 1.00 58.40 1263 THR A O 1
ATOM 13035 N N . VAL A 1 880 ? 18.311 105.923 -58.123 1.00 57.36 1264 VAL A N 1
ATOM 13036 C CA . VAL A 1 880 ? 17.357 106.992 -58.414 1.00 56.20 1264 VAL A CA 1
ATOM 13037 C C . VAL A 1 880 ? 17.220 107.193 -59.918 1.00 54.62 1264 VAL A C 1
ATOM 13038 O O . VAL A 1 880 ? 16.111 107.372 -60.438 1.00 54.81 1264 VAL A O 1
ATOM 13051 N N . SER A 1 881 ? 18.340 107.169 -60.642 1.00 48.25 1265 SER A N 1
ATOM 13052 C CA . SER A 1 881 ? 18.301 107.407 -62.082 1.00 47.68 1265 SER A CA 1
ATOM 13053 C C . SER A 1 881 ? 17.461 106.349 -62.789 1.00 47.46 1265 SER A C 1
ATOM 13054 O O . SER A 1 881 ? 16.516 106.669 -63.521 1.00 48.16 1265 SER A O 1
ATOM 13062 N N . ARG A 1 882 ? 17.795 105.072 -62.582 1.00 50.09 1266 ARG A N 1
ATOM 13063 C CA . ARG A 1 882 ? 17.009 104.002 -63.185 1.00 49.43 1266 ARG A CA 1
ATOM 13064 C C . ARG A 1 882 ? 15.544 104.119 -62.787 1.00 46.80 1266 ARG A C 1
ATOM 13065 O O . ARG A 1 882 ? 14.646 103.897 -63.610 1.00 46.31 1266 ARG A O 1
ATOM 13086 N N . ALA A 1 883 ? 15.282 104.486 -61.531 1.00 41.82 1267 ALA A N 1
ATOM 13087 C CA . ALA A 1 883 ? 13.906 104.655 -61.079 1.00 42.07 1267 ALA A CA 1
ATOM 13088 C C . ALA A 1 883 ? 13.173 105.684 -61.930 1.00 42.36 1267 ALA A C 1
ATOM 13089 O O . ALA A 1 883 ? 12.100 105.403 -62.476 1.00 42.88 1267 ALA A O 1
ATOM 13096 N N . VAL A 1 884 ? 13.742 106.885 -62.068 1.00 43.60 1268 VAL A N 1
ATOM 13097 C CA . VAL A 1 884 ? 13.026 107.949 -62.768 1.00 44.53 1268 VAL A CA 1
ATOM 13098 C C . VAL A 1 884 ? 12.885 107.621 -64.250 1.00 45.45 1268 VAL A C 1
ATOM 13099 O O . VAL A 1 884 ? 11.825 107.849 -64.846 1.00 47.28 1268 VAL A O 1
ATOM 13112 N N . VAL A 1 885 ? 13.936 107.079 -64.874 1.00 36.52 1269 VAL A N 1
ATOM 13113 C CA . VAL A 1 885 ? 13.826 106.772 -66.299 1.00 36.99 1269 VAL A CA 1
ATOM 13114 C C . VAL A 1 885 ? 12.801 105.670 -66.530 1.00 37.81 1269 VAL A C 1
ATOM 13115 O O . VAL A 1 885 ? 12.121 105.654 -67.562 1.00 38.59 1269 VAL A O 1
ATOM 13128 N N . VAL A 1 886 ? 12.666 104.735 -65.586 1.00 37.80 1270 VAL A N 1
ATOM 13129 C CA . VAL A 1 886 ? 11.646 103.700 -65.724 1.00 38.77 1270 VAL A CA 1
ATOM 13130 C C . VAL A 1 886 ? 10.258 104.290 -65.509 1.00 39.37 1270 VAL A C 1
ATOM 13131 O O . VAL A 1 886 ? 9.289 103.886 -66.165 1.00 40.56 1270 VAL A O 1
ATOM 13144 N N . ILE A 1 887 ? 10.134 105.250 -64.593 1.00 42.35 1271 ILE A N 1
ATOM 13145 C CA . ILE A 1 887 ? 8.839 105.876 -64.357 1.00 44.70 1271 ILE A CA 1
ATOM 13146 C C . ILE A 1 887 ? 8.398 106.662 -65.585 1.00 47.01 1271 ILE A C 1
ATOM 13147 O O . ILE A 1 887 ? 7.214 106.664 -65.941 1.00 48.70 1271 ILE A O 1
ATOM 13163 N N . TYR A 1 888 ? 9.333 107.345 -66.251 1.00 55.50 1272 TYR A N 1
ATOM 13164 C CA . TYR A 1 888 ? 8.999 107.996 -67.515 1.00 57.90 1272 TYR A CA 1
ATOM 13165 C C . TYR A 1 888 ? 8.673 106.967 -68.589 1.00 59.53 1272 TYR A C 1
ATOM 13166 O O . TYR A 1 888 ? 7.728 107.147 -69.367 1.00 60.76 1272 TYR A O 1
ATOM 13184 N N . ARG A 1 889 ? 9.444 105.882 -68.640 1.00 64.58 1273 ARG A N 1
ATOM 13185 C CA . ARG A 1 889 ? 9.219 104.837 -69.632 1.00 66.48 1273 ARG A CA 1
ATOM 13186 C C . ARG A 1 889 ? 7.804 104.278 -69.533 1.00 68.89 1273 ARG A C 1
ATOM 13187 O O . ARG A 1 889 ? 7.119 104.105 -70.548 1.00 69.39 1273 ARG A O 1
ATOM 13208 N N . ARG A 1 890 ? 7.347 103.995 -68.312 1.00 76.75 1274 ARG A N 1
ATOM 13209 C CA . ARG A 1 890 ? 6.043 103.369 -68.126 1.00 78.76 1274 ARG A CA 1
ATOM 13210 C C . ARG A 1 890 ? 4.910 104.389 -68.173 1.00 78.78 1274 ARG A C 1
ATOM 13211 O O . ARG A 1 890 ? 3.848 104.115 -68.742 1.00 80.30 1274 ARG A O 1
ATOM 13232 N N . VAL A 1 891 ? 5.118 105.565 -67.586 1.00 66.89 1275 VAL A N 1
ATOM 13233 C CA . VAL A 1 891 ? 4.043 106.545 -67.458 1.00 68.75 1275 VAL A CA 1
ATOM 13234 C C . VAL A 1 891 ? 3.852 107.313 -68.757 1.00 72.77 1275 VAL A C 1
ATOM 13235 O O . VAL A 1 891 ? 2.751 107.364 -69.316 1.00 73.86 1275 VAL A O 1
ATOM 13248 N N . LEU A 1 892 ? 4.922 107.930 -69.248 1.00 70.63 1276 LEU A N 1
ATOM 13249 C CA . LEU A 1 892 ? 4.790 108.933 -70.298 1.00 68.32 1276 LEU A CA 1
ATOM 13250 C C . LEU A 1 892 ? 3.986 108.470 -71.508 1.00 77.70 1276 LEU A C 1
ATOM 13251 O O . LEU A 1 892 ? 3.205 109.279 -72.036 1.00 81.23 1276 LEU A O 1
ATOM 13267 N N . PRO A 1 893 ? 4.108 107.231 -71.997 1.00 48.13 1277 PRO A N 1
ATOM 13268 C CA . PRO A 1 893 ? 3.243 106.807 -73.112 1.00 50.22 1277 PRO A CA 1
ATOM 13269 C C . PRO A 1 893 ? 1.766 106.747 -72.749 1.00 52.25 1277 PRO A C 1
ATOM 13270 O O . PRO A 1 893 ? 0.936 106.565 -73.649 1.00 54.30 1277 PRO A O 1
ATOM 13281 N N . GLN A 1 894 ? 1.412 106.893 -71.472 1.00 84.74 1278 GLN A N 1
ATOM 13282 C CA . GLN A 1 894 ? 0.017 106.891 -71.053 1.00 88.71 1278 GLN A CA 1
ATOM 13283 C C . GLN A 1 894 ? -0.631 108.267 -71.138 1.00 91.52 1278 GLN A C 1
ATOM 13284 O O . GLN A 1 894 ? -1.859 108.349 -71.254 1.00 92.50 1278 GLN A O 1
ATOM 13298 N N . LEU A 1 895 ? 0.155 109.341 -71.092 1.00 79.00 1279 LEU A N 1
ATOM 13299 C CA . LEU A 1 895 ? -0.405 110.679 -71.203 1.00 80.58 1279 LEU A CA 1
ATOM 13300 C C . LEU A 1 895 ? -1.132 110.844 -72.535 1.00 80.27 1279 LEU A C 1
ATOM 13301 O O . LEU A 1 895 ? -0.858 110.150 -73.518 1.00 79.69 1279 LEU A O 1
ATOM 13317 N N . SER A 1 896 ? -2.074 111.783 -72.556 1.00 101.74 1280 SER A N 1
ATOM 13318 C CA . SER A 1 896 ? -2.882 112.069 -73.737 1.00 105.36 1280 SER A CA 1
ATOM 13319 C C . SER A 1 896 ? -2.566 113.413 -74.370 1.00 108.81 1280 SER A C 1
ATOM 13320 O O . SER A 1 896 ? -2.495 113.510 -75.598 1.00 109.89 1280 SER A O 1
ATOM 13328 N N . SER A 1 897 ? -2.370 114.454 -73.558 1.00 91.80 1281 SER A N 1
ATOM 13329 C CA . SER A 1 897 ? -2.134 115.789 -74.096 1.00 92.63 1281 SER A CA 1
ATOM 13330 C C . SER A 1 897 ? -0.885 115.839 -74.965 1.00 89.18 1281 SER A C 1
ATOM 13331 O O . SER A 1 897 ? -0.787 116.693 -75.854 1.00 89.61 1281 SER A O 1
ATOM 13339 N N . ALA A 1 898 ? 0.070 114.938 -74.735 1.00 108.28 1282 ALA A N 1
ATOM 13340 C CA . ALA A 1 898 ? 1.319 114.945 -75.487 1.00 106.44 1282 ALA A CA 1
ATOM 13341 C C . ALA A 1 898 ? 2.002 116.302 -75.374 1.00 104.76 1282 ALA A C 1
ATOM 13342 O O . ALA A 1 898 ? 1.848 117.159 -76.252 1.00 105.04 1282 ALA A O 1
ATOM 13349 N N . HIS A 1 899 ? 2.757 116.505 -74.297 1.00 80.72 1283 HIS A N 1
ATOM 13350 C CA . HIS A 1 899 ? 3.438 117.774 -74.042 1.00 77.67 1283 HIS A CA 1
ATOM 13351 C C . HIS A 1 899 ? 4.705 117.801 -74.889 1.00 73.12 1283 HIS A C 1
ATOM 13352 O O . HIS A 1 899 ? 5.780 117.386 -74.457 1.00 70.71 1283 HIS A O 1
ATOM 13366 N N . ALA A 1 900 ? 4.573 118.313 -76.116 1.00 70.50 1284 ALA A N 1
ATOM 13367 C CA . ALA A 1 900 ? 5.642 118.211 -77.105 1.00 67.04 1284 ALA A CA 1
ATOM 13368 C C . ALA A 1 900 ? 6.968 118.737 -76.564 1.00 63.55 1284 ALA A C 1
ATOM 13369 O O . ALA A 1 900 ? 7.974 118.018 -76.531 1.00 62.84 1284 ALA A O 1
ATOM 13376 N N . GLN A 1 901 ? 6.990 120.004 -76.143 1.00 71.51 1285 GLN A N 1
ATOM 13377 C CA . GLN A 1 901 ? 8.243 120.606 -75.700 1.00 68.06 1285 GLN A CA 1
ATOM 13378 C C . GLN A 1 901 ? 8.849 119.838 -74.533 1.00 65.99 1285 GLN A C 1
ATOM 13379 O O . GLN A 1 901 ? 10.077 119.729 -74.433 1.00 64.80 1285 GLN A O 1
ATOM 13393 N N . PHE A 1 902 ? 8.012 119.294 -73.648 1.00 64.03 1286 PHE A N 1
ATOM 13394 C CA . PHE A 1 902 ? 8.522 118.484 -72.546 1.00 61.90 1286 PHE A CA 1
ATOM 13395 C C . PHE A 1 902 ? 9.288 117.276 -73.071 1.00 59.66 1286 PHE A C 1
ATOM 13396 O O . PHE A 1 902 ? 10.442 117.044 -72.694 1.00 57.72 1286 PHE A O 1
ATOM 13413 N N . LEU A 1 903 ? 8.657 116.493 -73.949 1.00 54.84 1287 LEU A N 1
ATOM 13414 C CA . LEU A 1 903 ? 9.329 115.341 -74.542 1.00 54.61 1287 LEU A CA 1
ATOM 13415 C C . LEU A 1 903 ? 10.640 115.750 -75.204 1.00 53.31 1287 LEU A C 1
ATOM 13416 O O . LEU A 1 903 ? 11.697 115.165 -74.936 1.00 51.64 1287 LEU A O 1
ATOM 13432 N N . THR A 1 904 ? 10.587 116.760 -76.077 1.00 62.55 1288 THR A N 1
ATOM 13433 C CA . THR A 1 904 ? 11.785 117.203 -76.784 1.00 61.21 1288 THR A CA 1
ATOM 13434 C C . THR A 1 904 ? 12.911 117.531 -75.808 1.00 59.94 1288 THR A C 1
ATOM 13435 O O . THR A 1 904 ? 14.035 117.027 -75.938 1.00 59.34 1288 THR A O 1
ATOM 13446 N N . ASP A 1 905 ? 12.623 118.379 -74.818 1.00 64.39 1289 ASP A N 1
ATOM 13447 C CA . ASP A 1 905 ? 13.640 118.759 -73.844 1.00 65.01 1289 ASP A CA 1
ATOM 13448 C C . ASP A 1 905 ? 14.197 117.534 -73.129 1.00 63.47 1289 ASP A C 1
ATOM 13449 O O . ASP A 1 905 ? 15.416 117.383 -72.989 1.00 62.51 1289 ASP A O 1
ATOM 13458 N N . VAL A 1 906 ? 13.314 116.647 -72.666 1.00 50.82 1290 VAL A N 1
ATOM 13459 C CA . VAL A 1 906 ? 13.764 115.452 -71.956 1.00 49.44 1290 VAL A CA 1
ATOM 13460 C C . VAL A 1 906 ? 14.738 114.660 -72.817 1.00 47.60 1290 VAL A C 1
ATOM 13461 O O . VAL A 1 906 ? 15.797 114.229 -72.348 1.00 46.32 1290 VAL A O 1
ATOM 13474 N N . ARG A 1 907 ? 14.400 114.458 -74.093 1.00 50.34 1291 ARG A N 1
ATOM 13475 C CA . ARG A 1 907 ? 15.299 113.716 -74.971 1.00 50.04 1291 ARG A CA 1
ATOM 13476 C C . ARG A 1 907 ? 16.638 114.426 -75.115 1.00 50.01 1291 ARG A C 1
ATOM 13477 O O . ARG A 1 907 ? 17.696 113.789 -75.037 1.00 50.16 1291 ARG A O 1
ATOM 13498 N N . LYS A 1 908 ? 16.617 115.745 -75.324 1.00 53.43 1292 LYS A N 1
ATOM 13499 C CA . LYS A 1 908 ? 17.872 116.472 -75.494 1.00 53.61 1292 LYS A CA 1
ATOM 13500 C C . LYS A 1 908 ? 18.740 116.401 -74.242 1.00 52.97 1292 LYS A C 1
ATOM 13501 O O . LYS A 1 908 ? 19.972 116.398 -74.345 1.00 51.38 1292 LYS A O 1
ATOM 13520 N N . GLU A 1 909 ? 18.125 116.343 -73.059 1.00 48.56 1293 GLU A N 1
ATOM 13521 C CA . GLU A 1 909 ? 18.873 116.183 -71.818 1.00 50.01 1293 GLU A CA 1
ATOM 13522 C C . GLU A 1 909 ? 19.218 114.731 -71.519 1.00 48.68 1293 GLU A C 1
ATOM 13523 O O . GLU A 1 909 ? 20.018 114.474 -70.613 1.00 47.87 1293 GLU A O 1
ATOM 13535 N N . LEU A 1 910 ? 18.641 113.784 -72.258 1.00 50.66 1294 LEU A N 1
ATOM 13536 C CA . LEU A 1 910 ? 18.759 112.369 -71.948 1.00 50.54 1294 LEU A CA 1
ATOM 13537 C C . LEU A 1 910 ? 19.608 111.600 -72.950 1.00 51.39 1294 LEU A C 1
ATOM 13538 O O . LEU A 1 910 ? 19.956 110.446 -72.681 1.00 51.90 1294 LEU A O 1
ATOM 13554 N N . LEU A 1 911 ? 19.945 112.197 -74.088 1.00 61.93 1295 LEU A N 1
ATOM 13555 C CA . LEU A 1 911 ? 20.748 111.513 -75.090 1.00 62.98 1295 LEU A CA 1
ATOM 13556 C C . LEU A 1 911 ? 22.232 111.516 -74.730 1.00 63.02 1295 LEU A C 1
ATOM 13557 O O . LEU A 1 911 ? 22.867 110.455 -74.771 1.00 65.50 1295 LEU A O 1
ATOM 13573 N N . PRO A 1 912 ? 22.830 112.662 -74.385 1.00 62.41 1296 PRO A N 1
ATOM 13574 C CA . PRO A 1 912 ? 24.287 112.662 -74.153 1.00 62.03 1296 PRO A CA 1
ATOM 13575 C C . PRO A 1 912 ? 24.740 111.696 -73.071 1.00 60.30 1296 PRO A C 1
ATOM 13576 O O . PRO A 1 912 ? 25.880 111.216 -73.128 1.00 60.14 1296 PRO A O 1
ATOM 13587 N N . VAL A 1 913 ? 23.889 111.385 -72.089 1.00 43.54 1297 VAL A N 1
ATOM 13588 C CA . VAL A 1 913 ? 24.276 110.454 -71.033 1.00 42.98 1297 VAL A CA 1
ATOM 13589 C C . VAL A 1 913 ? 24.484 109.042 -71.553 1.00 41.52 1297 VAL A C 1
ATOM 13590 O O . VAL A 1 913 ? 25.049 108.205 -70.841 1.00 41.26 1297 VAL A O 1
ATOM 13603 N N . VAL A 1 914 ? 24.037 108.754 -72.777 1.00 48.43 1298 VAL A N 1
ATOM 13604 C CA . VAL A 1 914 ? 24.239 107.442 -73.373 1.00 46.41 1298 VAL A CA 1
ATOM 13605 C C . VAL A 1 914 ? 25.713 107.068 -73.430 1.00 47.73 1298 VAL A C 1
ATOM 13606 O O . VAL A 1 914 ? 26.048 105.879 -73.457 1.00 47.74 1298 VAL A O 1
ATOM 13619 N N . ALA A 1 915 ? 26.606 108.053 -73.445 1.00 52.94 1299 ALA A N 1
ATOM 13620 C CA . ALA A 1 915 ? 28.023 107.810 -73.675 1.00 53.63 1299 ALA A CA 1
ATOM 13621 C C . ALA A 1 915 ? 28.809 107.535 -72.399 1.00 54.69 1299 ALA A C 1
ATOM 13622 O O . ALA A 1 915 ? 30.034 107.388 -72.470 1.00 56.84 1299 ALA A O 1
ATOM 13629 N N . LYS A 1 916 ? 28.151 107.454 -71.242 1.00 50.31 1300 LYS A N 1
ATOM 13630 C CA . LYS A 1 916 ? 28.865 107.282 -69.980 1.00 53.67 1300 LYS A CA 1
ATOM 13631 C C . LYS A 1 916 ? 28.191 106.251 -69.085 1.00 52.22 1300 LYS A C 1
ATOM 13632 O O . LYS A 1 916 ? 28.844 105.336 -68.572 1.00 53.21 1300 LYS A O 1
ATOM 13651 N N . VAL A 1 917 ? 26.886 106.408 -68.888 1.00 47.02 1301 VAL A N 1
ATOM 13652 C CA . VAL A 1 917 ? 26.115 105.636 -67.916 1.00 45.72 1301 VAL A CA 1
ATOM 13653 C C . VAL A 1 917 ? 26.370 104.139 -68.074 1.00 44.15 1301 VAL A C 1
ATOM 13654 O O . VAL A 1 917 ? 26.570 103.664 -69.200 1.00 41.75 1301 VAL A O 1
ATOM 13667 N N . PRO A 1 918 ? 26.367 103.350 -66.984 1.00 43.10 1302 PRO A N 1
ATOM 13668 C CA . PRO A 1 918 ? 26.554 101.898 -67.132 1.00 42.57 1302 PRO A CA 1
ATOM 13669 C C . PRO A 1 918 ? 25.486 101.227 -67.983 1.00 40.20 1302 PRO A C 1
ATOM 13670 O O . PRO A 1 918 ? 24.518 101.864 -68.408 1.00 39.39 1302 PRO A O 1
ATOM 13681 N N . ARG A 1 919 ? 25.662 99.926 -68.224 1.00 40.65 1303 ARG A N 1
ATOM 13682 C CA . ARG A 1 919 ? 24.774 99.193 -69.122 1.00 39.81 1303 ARG A CA 1
ATOM 13683 C C . ARG A 1 919 ? 23.361 99.096 -68.559 1.00 41.34 1303 ARG A C 1
ATOM 13684 O O . ARG A 1 919 ? 22.388 99.457 -69.232 1.00 41.07 1303 ARG A O 1
ATOM 13705 N N . ALA A 1 920 ? 23.228 98.596 -67.327 1.00 56.13 1304 ALA A N 1
ATOM 13706 C CA . ALA A 1 920 ? 21.906 98.329 -66.768 1.00 55.83 1304 ALA A CA 1
ATOM 13707 C C . ALA A 1 920 ? 21.007 99.556 -66.849 1.00 54.24 1304 ALA A C 1
ATOM 13708 O O . ALA A 1 920 ? 19.802 99.437 -67.100 1.00 53.40 1304 ALA A O 1
ATOM 13715 N N . LEU A 1 921 ? 21.572 100.745 -66.638 1.00 39.15 1305 LEU A N 1
ATOM 13716 C CA . LEU A 1 921 ? 20.785 101.966 -66.770 1.00 39.06 1305 LEU A CA 1
ATOM 13717 C C . LEU A 1 921 ? 20.658 102.382 -68.230 1.00 38.16 1305 LEU A C 1
ATOM 13718 O O . LEU A 1 921 ? 19.613 102.900 -68.644 1.00 37.96 1305 LEU A O 1
ATOM 13734 N N . LEU A 1 922 ? 21.707 102.152 -69.028 1.00 50.60 1306 LEU A N 1
ATOM 13735 C CA . LEU A 1 922 ? 21.615 102.429 -70.456 1.00 48.22 1306 LEU A CA 1
ATOM 13736 C C . LEU A 1 922 ? 20.408 101.733 -71.071 1.00 48.34 1306 LEU A C 1
ATOM 13737 O O . LEU A 1 922 ? 19.831 102.227 -72.048 1.00 48.60 1306 LEU A O 1
ATOM 13753 N N . ASP A 1 923 ? 20.018 100.584 -70.517 1.00 45.70 1307 ASP A N 1
ATOM 13754 C CA . ASP A 1 923 ? 18.857 99.863 -71.026 1.00 45.63 1307 ASP A CA 1
ATOM 13755 C C . ASP A 1 923 ? 17.584 100.684 -70.854 1.00 46.21 1307 ASP A C 1
ATOM 13756 O O . ASP A 1 923 ? 16.892 101.005 -71.830 1.00 46.68 1307 ASP A O 1
ATOM 13765 N N . ASP A 1 924 ? 17.266 101.049 -69.612 1.00 59.76 1308 ASP A N 1
ATOM 13766 C CA . ASP A 1 924 ? 16.028 101.774 -69.353 1.00 60.27 1308 ASP A CA 1
ATOM 13767 C C . ASP A 1 924 ? 16.038 103.148 -70.015 1.00 59.88 1308 ASP A C 1
ATOM 13768 O O . ASP A 1 924 ? 14.997 103.620 -70.488 1.00 60.77 1308 ASP A O 1
ATOM 13777 N N . VAL A 1 925 ? 17.199 103.807 -70.068 1.00 46.03 1309 VAL A N 1
ATOM 13778 C CA . VAL A 1 925 ? 17.243 105.134 -70.681 1.00 45.42 1309 VAL A CA 1
ATOM 13779 C C . VAL A 1 925 ? 17.092 105.030 -72.193 1.00 44.49 1309 VAL A C 1
ATOM 13780 O O . VAL A 1 925 ? 16.488 105.901 -72.828 1.00 45.37 1309 VAL A O 1
ATOM 13793 N N . MET A 1 926 ? 17.655 103.983 -72.800 1.00 41.41 1310 MET A N 1
ATOM 13794 C CA . MET A 1 926 ? 17.475 103.790 -74.236 1.00 40.86 1310 MET A CA 1
ATOM 13795 C C . MET A 1 926 ? 16.014 103.505 -74.556 1.00 40.75 1310 MET A C 1
ATOM 13796 O O . MET A 1 926 ? 15.448 104.075 -75.499 1.00 40.87 1310 MET A O 1
ATOM 13810 N N . ALA A 1 927 ? 15.383 102.624 -73.775 1.00 37.26 1311 ALA A N 1
ATOM 13811 C CA . ALA A 1 927 ? 13.948 102.405 -73.919 1.00 37.77 1311 ALA A CA 1
ATOM 13812 C C . ALA A 1 927 ? 13.190 103.724 -73.834 1.00 38.29 1311 ALA A C 1
ATOM 13813 O O . ALA A 1 927 ? 12.330 104.020 -74.673 1.00 38.89 1311 ALA A O 1
ATOM 13820 N N . CYS A 1 928 ? 13.512 104.538 -72.826 1.00 52.10 1312 CYS A N 1
ATOM 13821 C CA . CYS A 1 928 ? 12.845 105.825 -72.673 1.00 53.86 1312 CYS A CA 1
ATOM 13822 C C . CYS A 1 928 ? 13.048 106.700 -73.905 1.00 53.72 1312 CYS A C 1
ATOM 13823 O O . CYS A 1 928 ? 12.112 107.368 -74.362 1.00 54.29 1312 CYS A O 1
ATOM 13831 N N . LEU A 1 929 ? 14.262 106.709 -74.459 1.00 39.08 1313 LEU A N 1
ATOM 13832 C CA . LEU A 1 929 ? 14.517 107.465 -75.682 1.00 39.71 1313 LEU A CA 1
ATOM 13833 C C . LEU A 1 929 ? 13.594 107.011 -76.806 1.00 40.16 1313 LEU A C 1
ATOM 13834 O O . LEU A 1 929 ? 12.939 107.832 -77.458 1.00 41.21 1313 LEU A O 1
ATOM 13850 N N . TRP A 1 930 ? 13.536 105.700 -77.052 1.00 39.64 1314 TRP A N 1
ATOM 13851 C CA . TRP A 1 930 ? 12.649 105.189 -78.092 1.00 40.36 1314 TRP A CA 1
ATOM 13852 C C . TRP A 1 930 ? 11.214 105.641 -77.856 1.00 41.20 1314 TRP A C 1
ATOM 13853 O O . TRP A 1 930 ? 10.538 106.109 -78.780 1.00 42.36 1314 TRP A O 1
ATOM 13874 N N . ILE A 1 931 ? 10.731 105.512 -76.618 1.00 40.83 1315 ILE A N 1
ATOM 13875 C CA . ILE A 1 931 ? 9.368 105.938 -76.299 1.00 41.70 1315 ILE A CA 1
ATOM 13876 C C . ILE A 1 931 ? 9.170 107.401 -76.677 1.00 42.62 1315 ILE A C 1
ATOM 13877 O O . ILE A 1 931 ? 8.294 107.742 -77.483 1.00 43.83 1315 ILE A O 1
ATOM 13893 N N . ILE A 1 932 ? 9.981 108.289 -76.093 1.00 47.85 1316 ILE A N 1
ATOM 13894 C CA . ILE A 1 932 ? 9.906 109.710 -76.426 1.00 47.66 1316 ILE A CA 1
ATOM 13895 C C . ILE A 1 932 ? 9.823 109.899 -77.934 1.00 48.05 1316 ILE A C 1
ATOM 13896 O O . ILE A 1 932 ? 9.022 110.698 -78.435 1.00 48.75 1316 ILE A O 1
ATOM 13912 N N . SER A 1 933 ? 10.653 109.168 -78.681 1.00 45.63 1317 SER A N 1
ATOM 13913 C CA . SER A 1 933 ? 10.684 109.341 -80.128 1.00 47.64 1317 SER A CA 1
ATOM 13914 C C . SER A 1 933 ? 9.387 108.879 -80.781 1.00 49.90 1317 SER A C 1
ATOM 13915 O O . SER A 1 933 ? 8.973 109.449 -81.797 1.00 51.34 1317 SER A O 1
ATOM 13923 N N . THR A 1 934 ? 8.730 107.860 -80.223 1.00 51.95 1318 THR A N 1
ATOM 13924 C CA . THR A 1 934 ? 7.460 107.417 -80.791 1.00 54.51 1318 THR A CA 1
ATOM 13925 C C . THR A 1 934 ? 6.348 108.413 -80.492 1.00 56.19 1318 THR A C 1
ATOM 13926 O O . THR A 1 934 ? 5.519 108.703 -81.362 1.00 58.23 1318 THR A O 1
ATOM 13937 N N . LEU A 1 935 ? 6.307 108.949 -79.270 1.00 47.30 1319 LEU A N 1
ATOM 13938 C CA . LEU A 1 935 ? 5.326 109.987 -78.966 1.00 48.55 1319 LEU A CA 1
ATOM 13939 C C . LEU A 1 935 ? 5.535 111.203 -79.859 1.00 50.01 1319 LEU A C 1
ATOM 13940 O O . LEU A 1 935 ? 4.586 111.715 -80.464 1.00 51.84 1319 LEU A O 1
ATOM 13956 N N . LEU A 1 936 ? 6.772 111.684 -79.949 1.00 53.10 1320 LEU A N 1
ATOM 13957 C CA . LEU A 1 936 ? 7.114 112.672 -80.958 1.00 54.15 1320 LEU A CA 1
ATOM 13958 C C . LEU A 1 936 ? 7.074 112.030 -82.344 1.00 56.97 1320 LEU A C 1
ATOM 13959 O O . LEU A 1 936 ? 6.919 110.816 -82.497 1.00 57.88 1320 LEU A O 1
ATOM 13975 N N . GLY A 1 937 ? 7.220 112.865 -83.367 1.00 73.53 1321 GLY A N 1
ATOM 13976 C CA . GLY A 1 937 ? 7.220 112.375 -84.728 1.00 77.45 1321 GLY A CA 1
ATOM 13977 C C . GLY A 1 937 ? 8.607 112.160 -85.293 1.00 78.52 1321 GLY A C 1
ATOM 13978 O O . GLY A 1 937 ? 8.759 111.603 -86.385 1.00 80.02 1321 GLY A O 1
ATOM 13982 N N . THR A 1 938 ? 9.628 112.588 -84.561 1.00 67.43 1322 THR A N 1
ATOM 13983 C CA . THR A 1 938 ? 10.993 112.587 -85.061 1.00 65.56 1322 THR A CA 1
ATOM 13984 C C . THR A 1 938 ? 11.766 111.374 -84.557 1.00 61.51 1322 THR A C 1
ATOM 13985 O O . THR A 1 938 ? 11.551 110.890 -83.442 1.00 59.43 1322 THR A O 1
ATOM 13996 N N . TYR A 1 939 ? 12.671 110.883 -85.405 1.00 60.31 1323 TYR A N 1
ATOM 13997 C CA . TYR A 1 939 ? 13.595 109.818 -85.039 1.00 57.72 1323 TYR A CA 1
ATOM 13998 C C . TYR A 1 939 ? 15.021 110.106 -85.487 1.00 56.46 1323 TYR A C 1
ATOM 13999 O O . TYR A 1 939 ? 15.907 109.277 -85.250 1.00 54.94 1323 TYR A O 1
ATOM 14017 N N . GLU A 1 940 ? 15.268 111.251 -86.122 1.00 57.61 1324 GLU A N 1
ATOM 14018 C CA . GLU A 1 940 ? 16.609 111.556 -86.610 1.00 57.64 1324 GLU A CA 1
ATOM 14019 C C . GLU A 1 940 ? 17.659 111.616 -85.507 1.00 54.94 1324 GLU A C 1
ATOM 14020 O O . GLU A 1 940 ? 18.802 111.209 -85.772 1.00 53.73 1324 GLU A O 1
ATOM 14032 N N . PRO A 1 941 ? 17.383 112.116 -84.296 1.00 53.80 1325 PRO A N 1
ATOM 14033 C CA . PRO A 1 941 ? 18.444 112.096 -83.270 1.00 53.24 1325 PRO A CA 1
ATOM 14034 C C . PRO A 1 941 ? 18.928 110.695 -82.936 1.00 52.28 1325 PRO A C 1
ATOM 14035 O O . PRO A 1 941 ? 20.142 110.471 -82.819 1.00 52.56 1325 PRO A O 1
ATOM 14046 N N . LEU A 1 942 ? 18.012 109.738 -82.784 1.00 44.83 1326 LEU A N 1
ATOM 14047 C CA . LEU A 1 942 ? 18.419 108.358 -82.547 1.00 43.31 1326 LEU A CA 1
ATOM 14048 C C . LEU A 1 942 ? 19.251 107.828 -83.707 1.00 43.76 1326 LEU A C 1
ATOM 14049 O O . LEU A 1 942 ? 20.350 107.297 -83.509 1.00 42.99 1326 LEU A O 1
ATOM 14065 N N . ALA A 1 943 ? 18.740 107.964 -84.933 1.00 52.48 1327 ALA A N 1
ATOM 14066 C CA . ALA A 1 943 ? 19.492 107.523 -86.103 1.00 52.80 1327 ALA A CA 1
ATOM 14067 C C . ALA A 1 943 ? 20.885 108.138 -86.122 1.00 52.79 1327 ALA A C 1
ATOM 14068 O O . ALA A 1 943 ? 21.862 107.476 -86.487 1.00 52.93 1327 ALA A O 1
ATOM 14075 N N . ARG A 1 944 ? 20.995 109.406 -85.727 1.00 59.69 1328 ARG A N 1
ATOM 14076 C CA . ARG A 1 944 ? 22.294 110.064 -85.672 1.00 61.88 1328 ARG A CA 1
ATOM 14077 C C . ARG A 1 944 ? 23.193 109.405 -84.637 1.00 59.05 1328 ARG A C 1
ATOM 14078 O O . ARG A 1 944 ? 24.390 109.208 -84.875 1.00 58.66 1328 ARG A O 1
ATOM 14099 N N . LEU A 1 945 ? 22.632 109.053 -83.478 1.00 50.86 1329 LEU A N 1
ATOM 14100 C CA . LEU A 1 945 ? 23.411 108.358 -82.459 1.00 49.71 1329 LEU A CA 1
ATOM 14101 C C . LEU A 1 945 ? 23.935 107.025 -82.985 1.00 49.70 1329 LEU A C 1
ATOM 14102 O O . LEU A 1 945 ? 25.132 106.722 -82.876 1.00 48.83 1329 LEU A O 1
ATOM 14118 N N . VAL A 1 946 ? 23.048 106.218 -83.572 1.00 42.08 1330 VAL A N 1
ATOM 14119 C CA . VAL A 1 946 ? 23.448 104.916 -84.103 1.00 41.62 1330 VAL A CA 1
ATOM 14120 C C . VAL A 1 946 ? 24.526 105.087 -85.167 1.00 42.73 1330 VAL A C 1
ATOM 14121 O O . VAL A 1 946 ? 25.546 104.386 -85.164 1.00 42.33 1330 VAL A O 1
ATOM 14134 N N . ILE A 1 947 ? 24.316 106.025 -86.093 1.00 44.33 1331 ILE A N 1
ATOM 14135 C CA . ILE A 1 947 ? 25.250 106.210 -87.201 1.00 45.72 1331 ILE A CA 1
ATOM 14136 C C . ILE A 1 947 ? 26.612 106.646 -86.678 1.00 45.71 1331 ILE A C 1
ATOM 14137 O O . ILE A 1 947 ? 27.653 106.135 -87.106 1.00 45.92 1331 ILE A O 1
ATOM 14153 N N . SER A 1 948 ? 26.629 107.604 -85.749 1.00 45.86 1332 SER A N 1
ATOM 14154 C CA . SER A 1 948 ? 27.898 108.049 -85.185 1.00 46.13 1332 SER A CA 1
ATOM 14155 C C . SER A 1 948 ? 28.615 106.900 -84.488 1.00 44.64 1332 SER A C 1
ATOM 14156 O O . SER A 1 948 ? 29.836 106.752 -84.615 1.00 45.08 1332 SER A O 1
ATOM 14164 N N . SER A 1 949 ? 27.871 106.067 -83.757 1.00 48.56 1333 SER A N 1
ATOM 14165 C CA . SER A 1 949 ? 28.490 104.932 -83.079 1.00 48.60 1333 SER A CA 1
ATOM 14166 C C . SER A 1 949 ? 29.101 103.958 -84.082 1.00 50.60 1333 SER A C 1
ATOM 14167 O O . SER A 1 949 ? 30.243 103.514 -83.918 1.00 51.99 1333 SER A O 1
ATOM 14175 N N . LEU A 1 950 ? 28.353 103.618 -85.134 1.00 61.07 1334 LEU A N 1
ATOM 14176 C CA . LEU A 1 950 ? 28.866 102.694 -86.143 1.00 63.62 1334 LEU A CA 1
ATOM 14177 C C . LEU A 1 950 ? 30.104 103.262 -86.829 1.00 65.33 1334 LEU A C 1
ATOM 14178 O O . LEU A 1 950 ? 31.131 102.579 -86.960 1.00 66.67 1334 LEU A O 1
ATOM 14194 N N . LYS A 1 951 ? 30.019 104.514 -87.286 1.00 52.09 1335 LYS A N 1
ATOM 14195 C CA . LYS A 1 951 ? 31.190 105.193 -87.830 1.00 53.26 1335 LYS A CA 1
ATOM 14196 C C . LYS A 1 951 ? 32.376 105.036 -86.891 1.00 51.89 1335 LYS A C 1
ATOM 14197 O O . LYS A 1 951 ? 33.476 104.668 -87.314 1.00 52.13 1335 LYS A O 1
ATOM 14216 N N . GLY A 1 952 ? 32.161 105.292 -85.599 1.00 51.71 1336 GLY A N 1
ATOM 14217 C CA . GLY A 1 952 ? 33.224 105.084 -84.632 1.00 51.66 1336 GLY A CA 1
ATOM 14218 C C . GLY A 1 952 ? 33.768 103.668 -84.658 1.00 51.08 1336 GLY A C 1
ATOM 14219 O O . GLY A 1 952 ? 34.975 103.454 -84.519 1.00 51.96 1336 GLY A O 1
ATOM 14223 N N . ILE A 1 953 ? 32.887 102.682 -84.842 1.00 52.33 1337 ILE A N 1
ATOM 14224 C CA . ILE A 1 953 ? 33.321 101.285 -84.864 1.00 52.44 1337 ILE A CA 1
ATOM 14225 C C . ILE A 1 953 ? 34.271 101.045 -86.032 1.00 55.09 1337 ILE A C 1
ATOM 14226 O O . ILE A 1 953 ? 35.408 100.585 -85.854 1.00 56.32 1337 ILE A O 1
ATOM 14242 N N . GLN A 1 954 ? 33.819 101.343 -87.252 1.00 61.09 1338 GLN A N 1
ATOM 14243 C CA . GLN A 1 954 ? 34.689 101.097 -88.399 1.00 62.73 1338 GLN A CA 1
ATOM 14244 C C . GLN A 1 954 ? 35.937 101.975 -88.372 1.00 63.19 1338 GLN A C 1
ATOM 14245 O O . GLN A 1 954 ? 36.962 101.590 -88.950 1.00 63.30 1338 GLN A O 1
ATOM 14259 N N . LYS A 1 955 ? 35.888 103.124 -87.693 1.00 64.61 1339 LYS A N 1
ATOM 14260 C CA . LYS A 1 955 ? 37.118 103.858 -87.410 1.00 67.81 1339 LYS A CA 1
ATOM 14261 C C . LYS A 1 955 ? 38.026 103.051 -86.491 1.00 68.89 1339 LYS A C 1
ATOM 14262 O O . LYS A 1 955 ? 39.254 103.086 -86.630 1.00 69.51 1339 LYS A O 1
ATOM 14281 N N . THR A 1 956 ? 37.437 102.314 -85.545 1.00 52.76 1340 THR A N 1
ATOM 14282 C CA . THR A 1 956 ? 38.234 101.437 -84.693 1.00 54.56 1340 THR A CA 1
ATOM 14283 C C . THR A 1 956 ? 38.919 100.355 -85.516 1.00 54.56 1340 THR A C 1
ATOM 14284 O O . THR A 1 956 ? 40.095 100.050 -85.296 1.00 56.24 1340 THR A O 1
ATOM 14295 N N . ARG A 1 957 ? 38.198 99.756 -86.467 1.00 75.74 1341 ARG A N 1
ATOM 14296 C CA . ARG A 1 957 ? 38.828 98.788 -87.361 1.00 78.02 1341 ARG A CA 1
ATOM 14297 C C . ARG A 1 957 ? 39.986 99.424 -88.127 1.00 79.82 1341 ARG A C 1
ATOM 14298 O O . ARG A 1 957 ? 41.123 98.922 -88.105 1.00 80.53 1341 ARG A O 1
ATOM 14319 N N . ALA A 1 958 ? 39.714 100.544 -88.804 1.00 57.49 1342 ALA A N 1
ATOM 14320 C CA . ALA A 1 958 ? 40.759 101.238 -89.551 1.00 61.87 1342 ALA A CA 1
ATOM 14321 C C . ALA A 1 958 ? 41.986 101.486 -88.684 1.00 63.80 1342 ALA A C 1
ATOM 14322 O O . ALA A 1 958 ? 43.124 101.326 -89.141 1.00 63.26 1342 ALA A O 1
ATOM 14329 N N . SER A 1 959 ? 41.775 101.873 -87.424 1.00 51.14 1343 SER A N 1
ATOM 14330 C CA . SER A 1 959 ? 42.900 102.082 -86.520 1.00 51.84 1343 SER A CA 1
ATOM 14331 C C . SER A 1 959 ? 43.628 100.775 -86.243 1.00 51.43 1343 SER A C 1
ATOM 14332 O O . SER A 1 959 ? 44.863 100.728 -86.268 1.00 52.81 1343 SER A O 1
ATOM 14340 N N . ALA A 1 960 ? 42.880 99.701 -85.976 1.00 49.75 1344 ALA A N 1
ATOM 14341 C CA . ALA A 1 960 ? 43.495 98.404 -85.728 1.00 49.52 1344 ALA A CA 1
ATOM 14342 C C . ALA A 1 960 ? 44.357 97.952 -86.894 1.00 50.86 1344 ALA A C 1
ATOM 14343 O O . ALA A 1 960 ? 45.250 97.119 -86.703 1.00 51.32 1344 ALA A O 1
ATOM 14350 N N . GLN A 1 961 ? 44.114 98.474 -88.098 1.00 69.10 1345 GLN A N 1
ATOM 14351 C CA . GLN A 1 961 ? 44.993 98.142 -89.215 1.00 70.25 1345 GLN A CA 1
ATOM 14352 C C . GLN A 1 961 ? 46.380 98.764 -89.084 1.00 73.43 1345 GLN A C 1
ATOM 14353 O O . GLN A 1 961 ? 47.315 98.291 -89.739 1.00 74.91 1345 GLN A O 1
ATOM 14367 N N . VAL A 1 962 ? 46.541 99.801 -88.261 1.00 69.83 1346 VAL A N 1
ATOM 14368 C CA . VAL A 1 9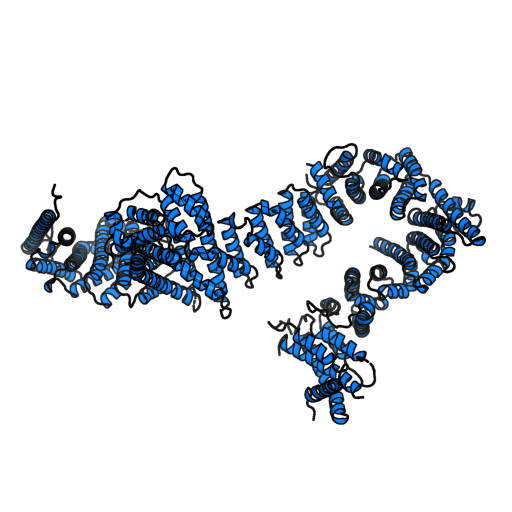62 ? 47.817 100.504 -88.151 1.00 73.77 1346 VAL A CA 1
ATOM 14369 C C . VAL A 1 962 ? 48.579 99.998 -86.932 1.00 75.57 1346 VAL A C 1
ATOM 14370 O O . VAL A 1 962 ? 49.623 99.350 -87.068 1.00 76.53 1346 VAL A O 1
ATOM 14383 N N . GLN A 1 963 ? 48.070 100.298 -85.736 1.00 91.84 1347 GLN A N 1
ATOM 14384 C CA . GLN A 1 963 ? 48.668 99.818 -84.499 1.00 94.69 1347 GLN A CA 1
ATOM 14385 C C . GLN A 1 963 ? 47.696 98.890 -83.775 1.00 95.32 1347 GLN A C 1
ATOM 14386 O O . GLN A 1 963 ? 46.479 99.064 -83.882 1.00 96.66 1347 GLN A O 1
ATOM 14400 N N . PRO A 1 964 ? 48.198 97.897 -83.025 1.00 71.88 1348 PRO A N 1
ATOM 14401 C CA . PRO A 1 964 ? 47.292 96.997 -82.294 1.00 75.42 1348 PRO A CA 1
ATOM 14402 C C . PRO A 1 964 ? 46.473 97.682 -81.208 1.00 72.91 1348 PRO A C 1
ATOM 14403 O O . PRO A 1 964 ? 46.517 97.269 -80.046 1.00 75.01 1348 PRO A O 1
ATOM 14414 N N . LEU A 1 965 ? 45.712 98.716 -81.568 1.00 99.40 1349 LEU A N 1
ATOM 14415 C CA . LEU A 1 965 ? 44.826 99.373 -80.614 1.00 97.44 1349 LEU A CA 1
ATOM 14416 C C . LEU A 1 965 ? 45.588 99.812 -79.368 1.00 102.79 1349 LEU A C 1
ATOM 14417 O O . LEU A 1 965 ? 46.813 99.968 -79.401 1.00 102.10 1349 LEU A O 1
ATOM 14433 N N . ASP A 1 966 ? 44.867 100.024 -78.271 1.00 68.98 1350 ASP A N 1
ATOM 14434 C CA . ASP A 1 966 ? 45.456 100.334 -76.975 1.00 72.59 1350 ASP A CA 1
ATOM 14435 C C . ASP A 1 966 ? 44.363 100.147 -75.932 1.00 66.88 1350 ASP A C 1
ATOM 14436 O O . ASP A 1 966 ? 43.203 99.891 -76.263 1.00 61.90 1350 ASP A O 1
ATOM 14445 N N . GLN A 1 967 ? 44.746 100.276 -74.662 1.00 104.89 1351 GLN A N 1
ATOM 14446 C CA . GLN A 1 967 ? 43.790 100.052 -73.586 1.00 104.71 1351 GLN A CA 1
ATOM 14447 C C . GLN A 1 967 ? 42.662 101.077 -73.575 1.00 99.95 1351 GLN A C 1
ATOM 14448 O O . GLN A 1 967 ? 41.673 100.874 -72.862 1.00 100.74 1351 GLN A O 1
ATOM 14462 N N . LEU A 1 968 ? 42.778 102.158 -74.345 1.00 63.97 1352 LEU A N 1
ATOM 14463 C CA . LEU A 1 968 ? 41.758 103.199 -74.399 1.00 60.53 1352 LEU A CA 1
ATOM 14464 C C . LEU A 1 968 ? 40.805 103.037 -75.574 1.00 52.46 1352 LEU A C 1
ATOM 14465 O O . LEU A 1 968 ? 39.595 103.212 -75.410 1.00 50.91 1352 LEU A O 1
ATOM 14481 N N . LYS A 1 969 ? 41.319 102.708 -76.761 1.00 71.41 1353 LYS A N 1
ATOM 14482 C CA . LYS A 1 969 ? 40.442 102.507 -77.910 1.00 66.12 1353 LYS A CA 1
ATOM 14483 C C . LYS A 1 969 ? 39.533 101.299 -77.717 1.00 62.89 1353 LYS A C 1
ATOM 14484 O O . LYS A 1 969 ? 38.418 101.274 -78.252 1.00 60.80 1353 LYS A O 1
ATOM 14503 N N . ILE A 1 970 ? 39.983 100.297 -76.959 1.00 45.39 1354 ILE A N 1
ATOM 14504 C CA . ILE A 1 970 ? 39.153 99.123 -76.708 1.00 44.05 1354 ILE A CA 1
ATOM 14505 C C . ILE A 1 970 ? 37.925 99.502 -75.890 1.00 43.21 1354 ILE A C 1
ATOM 14506 O O . ILE A 1 970 ? 36.828 98.979 -76.116 1.00 41.98 1354 ILE A O 1
ATOM 14522 N N . ARG A 1 971 ? 38.087 100.404 -74.920 1.00 57.30 1355 ARG A N 1
ATOM 14523 C CA . ARG A 1 971 ? 36.940 100.854 -74.138 1.00 55.13 1355 ARG A CA 1
ATOM 14524 C C . ARG A 1 971 ? 36.009 101.713 -74.985 1.00 52.21 1355 ARG A C 1
ATOM 14525 O O . ARG A 1 971 ? 34.780 101.583 -74.899 1.00 50.18 1355 ARG A O 1
ATOM 14546 N N . GLN A 1 972 ? 36.576 102.589 -75.819 1.00 56.84 1356 GLN A N 1
ATOM 14547 C CA . GLN A 1 972 ? 35.768 103.325 -76.785 1.00 54.54 1356 GLN A CA 1
ATOM 14548 C C . GLN A 1 972 ? 34.901 102.373 -77.597 1.00 51.11 1356 GLN A C 1
ATOM 14549 O O . GLN A 1 972 ? 33.689 102.579 -77.737 1.00 50.05 1356 GLN A O 1
ATOM 14563 N N . PHE A 1 973 ? 35.511 101.317 -78.142 1.00 43.67 1357 PHE A N 1
ATOM 14564 C CA . PHE A 1 973 ? 34.738 100.337 -78.897 1.00 41.50 1357 PHE A CA 1
ATOM 14565 C C . PHE A 1 973 ? 33.686 99.671 -78.023 1.00 39.82 1357 PHE A C 1
ATOM 14566 O O . PHE A 1 973 ? 32.568 99.409 -78.479 1.00 39.09 1357 PHE A O 1
ATOM 14583 N N . ASP A 1 974 ? 34.034 99.354 -76.775 1.00 39.83 1358 ASP A N 1
ATOM 14584 C CA . ASP A 1 974 ? 33.045 98.789 -75.866 1.00 39.16 1358 ASP A CA 1
ATOM 14585 C C . ASP A 1 974 ? 31.809 99.673 -75.807 1.00 38.64 1358 ASP A C 1
ATOM 14586 O O . ASP A 1 974 ? 30.675 99.182 -75.875 1.00 37.91 1358 ASP A O 1
ATOM 14595 N N . ARG A 1 975 ? 32.008 100.989 -75.704 1.00 51.23 1359 ARG A N 1
ATOM 14596 C CA . ARG A 1 975 ? 30.863 101.885 -75.613 1.00 51.15 1359 ARG A CA 1
ATOM 14597 C C . ARG A 1 975 ? 30.114 101.972 -76.938 1.00 50.46 1359 ARG A C 1
ATOM 14598 O O . ARG A 1 975 ? 28.879 101.974 -76.957 1.00 49.38 1359 ARG A O 1
ATOM 14619 N N . TYR A 1 976 ? 30.837 102.051 -78.056 1.00 51.89 1360 TYR A N 1
ATOM 14620 C CA . TYR A 1 976 ? 30.180 102.078 -79.359 1.00 52.04 1360 TYR A CA 1
ATOM 14621 C C . TYR A 1 976 ? 29.282 100.859 -79.537 1.00 49.75 1360 TYR A C 1
ATOM 14622 O O . TYR A 1 976 ? 28.076 100.984 -79.787 1.00 48.14 1360 TYR A O 1
ATOM 14640 N N . SER A 1 977 ? 29.862 99.664 -79.408 1.00 45.91 1361 SER A N 1
ATOM 14641 C CA . SER A 1 977 ? 29.094 98.435 -79.568 1.00 44.10 1361 SER A CA 1
ATOM 14642 C C . SER A 1 977 ? 27.958 98.349 -78.562 1.00 42.23 1361 SER A C 1
ATOM 14643 O O . SER A 1 977 ? 26.896 97.801 -78.875 1.00 41.86 1361 SER A O 1
ATOM 14651 N N . LEU A 1 978 ? 28.160 98.862 -77.348 1.00 42.74 1362 LEU A N 1
ATOM 14652 C CA . LEU A 1 978 ? 27.084 98.846 -76.364 1.00 42.05 1362 LEU A CA 1
ATOM 14653 C C . LEU A 1 978 ? 25.916 99.709 -76.828 1.00 40.95 1362 LEU A C 1
ATOM 14654 O O . LEU A 1 978 ? 24.754 99.286 -76.777 1.00 40.53 1362 LEU A O 1
ATOM 14670 N N . ILE A 1 979 ? 26.209 100.926 -77.292 1.00 36.73 1363 ILE A N 1
ATOM 14671 C CA . ILE A 1 979 ? 25.156 101.828 -77.754 1.00 36.87 1363 ILE A CA 1
ATOM 14672 C C . ILE A 1 979 ? 24.419 101.216 -78.939 1.00 36.90 1363 ILE A C 1
ATOM 14673 O O . ILE A 1 979 ? 23.184 101.173 -78.971 1.00 36.83 1363 ILE A O 1
ATOM 14689 N N . VAL A 1 980 ? 25.168 100.741 -79.936 1.00 37.20 1364 VAL A N 1
ATOM 14690 C CA . VAL A 1 980 ? 24.539 100.108 -81.093 1.00 37.53 1364 VAL A CA 1
ATOM 14691 C C . VAL A 1 980 ? 23.663 98.943 -80.651 1.00 37.15 1364 VAL A C 1
ATOM 14692 O O . VAL A 1 980 ? 22.534 98.776 -81.131 1.00 37.48 1364 VAL A O 1
ATOM 14705 N N . GLY A 1 981 ? 24.164 98.123 -79.727 1.00 41.18 1365 GLY A N 1
ATOM 14706 C CA . GLY A 1 981 ? 23.425 96.938 -79.324 1.00 41.58 1365 GLY A CA 1
ATOM 14707 C C . GLY A 1 981 ? 22.131 97.278 -78.613 1.00 41.11 1365 GLY A C 1
ATOM 14708 O O . GLY A 1 981 ? 21.072 96.723 -78.924 1.00 41.77 1365 GLY A O 1
ATOM 14712 N N . MET A 1 982 ? 22.196 98.193 -77.644 1.00 51.65 1366 MET A N 1
ATOM 14713 C CA . MET A 1 982 ? 20.983 98.602 -76.946 1.00 51.37 1366 MET A CA 1
ATOM 14714 C C . MET A 1 982 ? 19.991 99.245 -77.906 1.00 51.38 1366 MET A C 1
ATOM 14715 O O . MET A 1 982 ? 18.786 98.963 -77.853 1.00 51.95 1366 MET A O 1
ATOM 14729 N N . ALA A 1 983 ? 20.481 100.110 -78.796 1.00 42.63 1367 ALA A N 1
ATOM 14730 C CA . ALA A 1 983 ? 19.613 100.707 -79.804 1.00 42.76 1367 ALA A CA 1
ATOM 14731 C C . ALA A 1 983 ? 18.889 99.628 -80.596 1.00 44.40 1367 ALA A C 1
ATOM 14732 O O . ALA A 1 983 ? 17.664 99.669 -80.751 1.00 44.83 1367 ALA A O 1
ATOM 14739 N N . GLY A 1 984 ? 19.635 98.642 -81.096 1.00 40.38 1368 GLY A N 1
ATOM 14740 C CA . GLY A 1 984 ? 19.008 97.533 -81.793 1.00 42.15 1368 GLY A CA 1
ATOM 14741 C C . GLY A 1 984 ? 18.012 96.784 -80.931 1.00 42.42 1368 GLY A C 1
ATOM 14742 O O . GLY A 1 984 ? 17.023 96.250 -81.440 1.00 44.14 1368 GLY A O 1
ATOM 14746 N N . LYS A 1 985 ? 18.250 96.740 -79.618 1.00 39.65 1369 LYS A N 1
ATOM 14747 C CA . LYS A 1 985 ? 17.345 96.021 -78.727 1.00 40.85 1369 LYS A CA 1
ATOM 14748 C C . LYS A 1 985 ? 16.009 96.741 -78.599 1.00 42.48 1369 LYS A C 1
ATOM 14749 O O . LYS A 1 985 ? 14.946 96.116 -78.698 1.00 43.78 1369 LYS A O 1
ATOM 14768 N N . HIS A 1 986 ? 16.039 98.055 -78.378 1.00 38.63 1370 HIS A N 1
ATOM 14769 C CA . HIS A 1 986 ? 14.825 98.804 -78.069 1.00 39.94 1370 HIS A CA 1
ATOM 14770 C C . HIS A 1 986 ? 14.227 99.512 -79.278 1.00 44.07 1370 HIS A C 1
ATOM 14771 O O . HIS A 1 986 ? 13.013 99.444 -79.494 1.00 45.80 1370 HIS A O 1
ATOM 14785 N N . CYS A 1 987 ? 15.048 100.198 -80.068 1.00 61.60 1371 CYS A N 1
ATOM 14786 C CA . CYS A 1 987 ? 14.574 101.016 -81.180 1.00 65.69 1371 CYS A CA 1
ATOM 14787 C C . CYS A 1 987 ? 15.135 100.462 -82.481 1.00 71.06 1371 CYS A C 1
ATOM 14788 O O . CYS A 1 987 ? 16.340 100.561 -82.734 1.00 71.81 1371 CYS A O 1
ATOM 14796 N N . ASN A 1 988 ? 14.265 99.890 -83.307 1.00 81.28 1372 ASN A N 1
ATOM 14797 C CA . ASN A 1 988 ? 14.649 99.396 -84.622 1.00 86.26 1372 ASN A CA 1
ATOM 14798 C C . ASN A 1 988 ? 14.190 100.416 -85.657 1.00 87.90 1372 ASN A C 1
ATOM 14799 O O . ASN A 1 988 ? 12.989 100.552 -85.918 1.00 88.78 1372 ASN A O 1
ATOM 14810 N N . LEU A 1 989 ? 15.145 101.135 -86.238 1.00 77.36 1373 LEU A N 1
ATOM 14811 C CA . LEU A 1 989 ? 14.855 102.197 -87.200 1.00 79.17 1373 LEU A CA 1
ATOM 14812 C C . LEU A 1 989 ? 14.786 101.657 -88.625 1.00 79.44 1373 LEU A C 1
ATOM 14813 O O . LEU A 1 989 ? 15.405 102.188 -89.545 1.00 79.15 1373 LEU A O 1
ATOM 14829 N N . ASP A 1 990 ? 14.017 100.584 -88.814 1.00 83.15 1374 ASP A N 1
ATOM 14830 C CA . ASP A 1 990 ? 13.882 100.000 -90.144 1.00 85.91 1374 ASP A CA 1
ATOM 14831 C C . ASP A 1 990 ? 13.118 100.919 -91.086 1.00 88.63 1374 ASP A C 1
ATOM 14832 O O . ASP A 1 990 ? 13.326 100.868 -92.304 1.00 91.24 1374 ASP A O 1
ATOM 14841 N N . SER A 1 991 ? 12.232 101.762 -90.550 1.00 88.51 1375 SER A N 1
ATOM 14842 C CA . SER A 1 991 ? 11.494 102.697 -91.389 1.00 91.65 1375 SER A CA 1
ATOM 14843 C C . SER A 1 991 ? 12.394 103.784 -91.963 1.00 92.78 1375 SER A C 1
ATOM 14844 O O . SER A 1 991 ? 12.065 104.355 -93.009 1.00 95.44 1375 SER A O 1
ATOM 14852 N N . HIS A 1 992 ? 13.511 104.081 -91.309 1.00 82.00 1376 HIS A N 1
ATOM 14853 C CA . HIS A 1 992 ? 14.476 105.067 -91.800 1.00 84.01 1376 HIS A CA 1
ATOM 14854 C C . HIS A 1 992 ? 15.616 104.390 -92.549 1.00 84.05 1376 HIS A C 1
ATOM 14855 O O . HIS A 1 992 ? 16.792 104.690 -92.345 1.00 80.73 1376 HIS A O 1
ATOM 14869 N N . HIS A 1 993 ? 15.268 103.459 -93.439 1.00 113.62 1377 HIS A N 1
ATOM 14870 C CA . HIS A 1 993 ? 16.272 102.766 -94.234 1.00 114.50 1377 HIS A CA 1
ATOM 14871 C C . HIS A 1 993 ? 17.014 103.695 -95.184 1.00 114.24 1377 HIS A C 1
ATOM 14872 O O . HIS A 1 993 ? 17.995 103.264 -95.800 1.00 115.10 1377 HIS A O 1
ATOM 14886 N N . GLU A 1 994 ? 16.577 104.946 -95.321 1.00 114.75 1378 GLU A N 1
ATOM 14887 C CA . GLU A 1 994 ? 17.259 105.912 -96.171 1.00 115.30 1378 GLU A CA 1
ATOM 14888 C C . GLU A 1 994 ? 18.195 106.828 -95.398 1.00 111.22 1378 GLU A C 1
ATOM 14889 O O . GLU A 1 994 ? 19.216 107.256 -95.946 1.00 112.39 1378 GLU A O 1
ATOM 14901 N N . MET A 1 995 ? 17.876 107.136 -94.138 1.00 100.10 1379 MET A N 1
ATOM 14902 C CA . MET A 1 995 ? 18.765 107.953 -93.320 1.00 97.51 1379 MET A CA 1
ATOM 14903 C C . MET A 1 995 ? 20.132 107.309 -93.144 1.00 92.81 1379 MET A C 1
ATOM 14904 O O . MET A 1 995 ? 21.113 108.019 -92.893 1.00 91.96 1379 MET A O 1
ATOM 14918 N N . PHE A 1 996 ? 20.222 105.985 -93.271 1.00 65.22 1380 PHE A N 1
ATOM 14919 C CA . PHE A 1 996 ? 21.483 105.283 -93.071 1.00 59.84 1380 PHE A CA 1
ATOM 14920 C C . PHE A 1 996 ? 22.286 105.126 -94.355 1.00 61.31 1380 PHE A C 1
ATOM 14921 O O . PHE A 1 996 ? 23.519 105.053 -94.296 1.00 60.18 1380 PHE A O 1
ATOM 14938 N N . LYS A 1 997 ? 21.629 105.076 -95.515 1.00 87.84 1381 LYS A N 1
ATOM 14939 C CA . LYS A 1 997 ? 22.371 104.904 -96.759 1.00 89.63 1381 LYS A CA 1
ATOM 14940 C C . LYS A 1 997 ? 23.182 106.146 -97.105 1.00 90.45 1381 LYS A C 1
ATOM 14941 O O . LYS A 1 997 ? 24.192 106.047 -97.811 1.00 90.78 1381 LYS A O 1
ATOM 14960 N N . GLU A 1 998 ? 22.763 107.318 -96.621 1.00 87.97 1382 GLU A N 1
ATOM 14961 C CA . GLU A 1 998 ? 23.494 108.544 -96.928 1.00 88.41 1382 GLU A CA 1
ATOM 14962 C C . GLU A 1 998 ? 24.898 108.522 -96.338 1.00 85.06 1382 GLU A C 1
ATOM 14963 O O . GLU A 1 998 ? 25.806 109.165 -96.877 1.00 85.92 1382 GLU A O 1
ATOM 14975 N N . HIS A 1 999 ? 25.097 107.792 -95.240 1.00 77.01 1383 HIS A N 1
ATOM 14976 C CA . HIS A 1 999 ? 26.395 107.717 -94.579 1.00 75.70 1383 HIS A CA 1
ATOM 14977 C C . HIS A 1 999 ? 27.137 106.421 -94.864 1.00 74.95 1383 HIS A C 1
ATOM 14978 O O . HIS A 1 999 ? 28.371 106.401 -94.804 1.00 73.85 1383 HIS A O 1
ATOM 14992 N N . PHE A 1 1000 ? 26.417 105.340 -95.165 1.00 60.20 1384 PHE A N 1
ATOM 14993 C CA . PHE A 1 1000 ? 27.009 104.062 -95.552 1.00 59.67 1384 PHE A CA 1
ATOM 14994 C C . PHE A 1 1000 ? 26.624 103.791 -97.001 1.00 62.48 1384 PHE A C 1
ATOM 14995 O O . PHE A 1 1000 ? 25.618 103.115 -97.263 1.00 63.09 1384 PHE A O 1
ATOM 15012 N N . PRO A 1 1001 ? 27.389 104.293 -97.978 1.00 88.85 1385 PRO A N 1
ATOM 15013 C CA . PRO A 1 1001 ? 26.915 104.242 -99.374 1.00 93.43 1385 PRO A CA 1
ATOM 15014 C C . PRO A 1 1001 ? 26.607 102.839 -99.868 1.00 95.28 1385 PRO A C 1
ATOM 15015 O O . PRO A 1 1001 ? 25.599 102.638 -100.556 1.00 97.29 1385 PRO A O 1
ATOM 15026 N N . LYS A 1 1002 ? 27.440 101.858 -99.529 1.00 97.16 1386 LYS A N 1
ATOM 15027 C CA . LYS A 1 1002 ? 27.258 100.501 -100.029 1.00 98.08 1386 LYS A CA 1
ATOM 15028 C C . LYS A 1 1002 ? 26.301 99.705 -99.147 1.00 96.04 1386 LYS A C 1
ATOM 15029 O O . LYS A 1 1002 ? 26.469 98.493 -98.978 1.00 94.28 1386 LYS A O 1
ATOM 15048 N N . PHE A 1 1003 ? 25.297 100.374 -98.588 1.00 91.13 1387 PHE A N 1
ATOM 15049 C CA . PHE A 1 1003 ? 24.261 99.722 -97.802 1.00 90.23 1387 PHE A CA 1
ATOM 15050 C C . PHE A 1 1003 ? 22.998 99.555 -98.637 1.00 92.38 1387 PHE A C 1
ATOM 15051 O O . PHE A 1 1003 ? 22.596 100.468 -99.365 1.00 94.81 1387 PHE A O 1
ATOM 15068 N N . SER A 1 1004 ? 22.376 98.383 -98.529 1.00 97.75 1388 SER A N 1
ATOM 15069 C CA . SER A 1 1004 ? 21.173 98.083 -99.295 1.00 100.08 1388 SER A CA 1
ATOM 15070 C C . SER A 1 1004 ? 20.476 96.884 -98.672 1.00 98.50 1388 SER A C 1
ATOM 15071 O O . SER A 1 1004 ? 21.124 95.877 -98.370 1.00 96.82 1388 SER A O 1
ATOM 15079 N N . GLY A 1 1005 ? 19.163 96.995 -98.482 1.00 99.85 1389 GLY A N 1
ATOM 15080 C CA . GLY A 1 1005 ? 18.387 95.916 -97.900 1.00 99.84 1389 GLY A CA 1
ATOM 15081 C C . GLY A 1 1005 ? 17.284 96.410 -96.988 1.00 99.79 1389 GLY A C 1
ATOM 15082 O O . GLY A 1 1005 ? 16.307 95.697 -96.741 1.00 99.82 1389 GLY A O 1
ATOM 15086 N N . ALA A 1 1006 ? 17.431 97.633 -96.478 1.00 101.85 1390 ALA A N 1
ATOM 15087 C CA . ALA A 1 1006 ? 16.442 98.233 -95.584 1.00 101.63 1390 ALA A CA 1
ATOM 15088 C C . ALA A 1 1006 ? 16.308 97.433 -94.291 1.00 97.25 1390 ALA A C 1
ATOM 15089 O O . ALA A 1 1006 ? 15.214 97.277 -93.745 1.00 96.69 1390 ALA A O 1
ATOM 15096 N N . SER A 1 1007 ? 17.434 96.927 -93.790 1.00 75.70 1391 SER A N 1
ATOM 15097 C CA . SER A 1 1007 ? 17.455 96.143 -92.561 1.00 72.42 1391 SER A CA 1
ATOM 15098 C C . SER A 1 1007 ? 17.935 96.949 -91.360 1.00 69.43 1391 SER A C 1
ATOM 15099 O O . SER A 1 1007 ? 17.262 96.975 -90.326 1.00 68.62 1391 SER A O 1
ATOM 15107 N N . VAL A 1 1008 ? 19.093 97.599 -91.472 1.00 54.67 1392 VAL A N 1
ATOM 15108 C CA . VAL A 1 1008 ? 19.706 98.323 -90.360 1.00 51.77 1392 VAL A CA 1
ATOM 15109 C C . VAL A 1 1008 ? 20.185 97.315 -89.322 1.00 49.16 1392 VAL A C 1
ATOM 15110 O O . VAL A 1 1008 ? 21.374 97.272 -88.989 1.00 47.78 1392 VAL A O 1
ATOM 15123 N N . SER A 1 1009 ? 19.261 96.507 -88.796 1.00 59.53 1393 SER A N 1
ATOM 15124 C CA . SER A 1 1009 ? 19.637 95.384 -87.944 1.00 55.54 1393 SER A CA 1
ATOM 15125 C C . SER A 1 1009 ? 20.816 94.627 -88.542 1.00 54.16 1393 SER A C 1
ATOM 15126 O O . SER A 1 1009 ? 21.852 94.438 -87.892 1.00 53.29 1393 SER A O 1
ATOM 15134 N N . LYS A 1 1010 ? 20.673 94.199 -89.798 1.00 63.01 1394 LYS A N 1
ATOM 15135 C CA . LYS A 1 1010 ? 21.755 93.493 -90.471 1.00 61.45 1394 LYS A CA 1
ATOM 15136 C C . LYS A 1 1010 ? 22.955 94.396 -90.713 1.00 61.50 1394 LYS A C 1
ATOM 15137 O O . LYS A 1 1010 ? 24.081 93.903 -90.825 1.00 60.94 1394 LYS A O 1
ATOM 15156 N N . LEU A 1 1011 ? 22.745 95.709 -90.813 1.00 61.73 1395 LEU A N 1
ATOM 15157 C CA . LEU A 1 1011 ? 23.876 96.622 -90.941 1.00 62.15 1395 LEU A CA 1
ATOM 15158 C C . LEU A 1 1011 ? 24.692 96.649 -89.655 1.00 59.86 1395 LEU A C 1
ATOM 15159 O O . LEU A 1 1011 ? 25.923 96.516 -89.680 1.00 60.14 1395 LEU A O 1
ATOM 15175 N N . MET A 1 1012 ? 24.015 96.802 -88.515 1.00 54.57 1396 MET A N 1
ATOM 15176 C CA . MET A 1 1012 ? 24.699 96.768 -87.228 1.00 52.36 1396 MET A CA 1
ATOM 15177 C C . MET A 1 1012 ? 25.428 95.443 -87.036 1.00 51.35 1396 MET A C 1
ATOM 15178 O O . MET A 1 1012 ? 26.627 95.415 -86.725 1.00 50.90 1396 MET A O 1
ATOM 15192 N N . VAL A 1 1013 ? 24.721 94.329 -87.237 1.00 42.88 1397 VAL A N 1
ATOM 15193 C CA . VAL A 1 1013 ? 25.346 93.016 -87.090 1.00 42.21 1397 VAL A CA 1
ATOM 15194 C C . VAL A 1 1013 ? 26.562 92.902 -88.001 1.00 43.15 1397 VAL A C 1
ATOM 15195 O O . VAL A 1 1013 ? 27.646 92.487 -87.574 1.00 42.42 1397 VAL A O 1
ATOM 15208 N N . ASP A 1 1014 ? 26.399 93.276 -89.272 1.00 54.01 1398 ASP A N 1
ATOM 15209 C CA . ASP A 1 1014 ? 27.482 93.139 -90.241 1.00 54.84 1398 ASP A CA 1
ATOM 15210 C C . ASP A 1 1014 ? 28.689 93.989 -89.869 1.00 54.77 1398 ASP A C 1
ATOM 15211 O O . ASP A 1 1014 ? 29.827 93.618 -90.182 1.00 55.32 1398 ASP A O 1
ATOM 15220 N N . ILE A 1 1015 ? 28.470 95.130 -89.214 1.00 44.94 1399 ILE A N 1
ATOM 15221 C CA . ILE A 1 1015 ? 29.598 95.975 -88.840 1.00 44.60 1399 ILE A CA 1
ATOM 15222 C C . ILE A 1 1015 ? 30.274 95.471 -87.567 1.00 42.88 1399 ILE A C 1
ATOM 15223 O O . ILE A 1 1015 ? 31.490 95.634 -87.406 1.00 42.89 1399 ILE A O 1
ATOM 15239 N N . VAL A 1 1016 ? 29.528 94.850 -86.654 1.00 50.63 1400 VAL A N 1
ATOM 15240 C CA . VAL A 1 1016 ? 30.084 94.526 -85.340 1.00 50.17 1400 VAL A CA 1
ATOM 15241 C C . VAL A 1 1016 ? 30.661 93.114 -85.292 1.00 51.60 1400 VAL A C 1
ATOM 15242 O O . VAL A 1 1016 ? 31.698 92.887 -84.663 1.00 52.67 1400 VAL A O 1
ATOM 15255 N N . VAL A 1 1017 ? 30.024 92.146 -85.945 1.00 47.66 1401 VAL A N 1
ATOM 15256 C CA . VAL A 1 1017 ? 30.367 90.738 -85.738 1.00 48.56 1401 VAL A CA 1
ATOM 15257 C C . VAL A 1 1017 ? 31.790 90.412 -86.190 1.00 50.01 1401 VAL A C 1
ATOM 15258 O O . VAL A 1 1017 ? 32.375 89.455 -85.662 1.00 49.92 1401 VAL A O 1
ATOM 15271 N N . PRO A 1 1018 ? 32.400 91.135 -87.138 1.00 52.75 1402 PRO A N 1
ATOM 15272 C CA . PRO A 1 1018 ? 33.794 90.809 -87.488 1.00 55.21 1402 PRO A CA 1
ATOM 15273 C C . PRO A 1 1018 ? 34.746 90.831 -86.305 1.00 56.48 1402 PRO A C 1
ATOM 15274 O O . PRO A 1 1018 ? 35.834 90.247 -86.395 1.00 58.91 1402 PRO A O 1
ATOM 15285 N N . PHE A 1 1019 ? 34.381 91.480 -85.203 1.00 67.07 1403 PHE A N 1
ATOM 15286 C CA . PHE A 1 1019 ? 35.248 91.569 -84.037 1.00 68.03 1403 PHE A CA 1
ATOM 15287 C C . PHE A 1 1019 ? 35.010 90.450 -83.032 1.00 67.25 1403 PHE A C 1
ATOM 15288 O O . PHE A 1 1019 ? 35.675 90.422 -81.991 1.00 67.64 1403 PHE A O 1
ATOM 15305 N N . ALA A 1 1020 ? 34.082 89.537 -83.312 1.00 55.26 1404 ALA A N 1
ATOM 15306 C CA . ALA A 1 1020 ? 33.888 88.370 -82.464 1.00 55.08 1404 ALA A CA 1
ATOM 15307 C C . ALA A 1 1020 ? 34.898 87.267 -82.744 1.00 56.86 1404 ALA A C 1
ATOM 15308 O O . ALA A 1 1020 ? 34.901 86.259 -82.030 1.00 57.24 1404 ALA A O 1
ATOM 15315 N N . ALA A 1 1021 ? 35.747 87.432 -83.755 1.00 61.30 1405 ALA A N 1
ATOM 15316 C CA . ALA A 1 1021 ? 36.703 86.397 -84.103 1.00 63.14 1405 ALA A CA 1
ATOM 15317 C C . ALA A 1 1021 ? 37.766 86.265 -83.013 1.00 63.94 1405 ALA A C 1
ATOM 15318 O O . ALA A 1 1021 ? 38.061 87.229 -82.302 1.00 64.05 1405 ALA A O 1
ATOM 15325 N N . PRO A 1 1022 ? 38.363 85.079 -82.864 1.00 68.38 1406 PRO A N 1
ATOM 15326 C CA . PRO A 1 1022 ? 39.413 84.910 -81.846 1.00 68.16 1406 PRO A CA 1
ATOM 15327 C C . PRO A 1 1022 ? 40.652 85.746 -82.108 1.00 69.62 1406 PRO A C 1
ATOM 15328 O O . PRO A 1 1022 ? 41.482 85.887 -81.202 1.00 69.70 1406 PRO A O 1
ATOM 15339 N N . SER A 1 1023 ? 40.803 86.303 -83.311 1.00 66.41 1407 SER A N 1
ATOM 15340 C CA . SER A 1 1023 ? 41.968 87.124 -83.615 1.00 67.32 1407 SER A CA 1
ATOM 15341 C C . SER A 1 1023 ? 42.017 88.388 -82.768 1.00 65.94 1407 SER A C 1
ATOM 15342 O O . SER A 1 1023 ? 43.090 88.985 -82.627 1.00 66.93 1407 SER A O 1
ATOM 15350 N N . TRP A 1 1024 ? 40.888 88.806 -82.206 1.00 63.01 1408 TRP A N 1
ATOM 15351 C CA . TRP A 1 1024 ? 40.823 89.997 -81.375 1.00 62.48 1408 TRP A CA 1
ATOM 15352 C C . TRP A 1 1024 ? 41.006 89.637 -79.908 1.00 64.50 1408 TRP A C 1
ATOM 15353 O O . TRP A 1 1024 ? 40.816 88.483 -79.511 1.00 65.16 1408 TRP A O 1
ATOM 15374 N N . PRO A 1 1025 ? 41.379 90.607 -79.067 1.00 49.17 1409 PRO A N 1
ATOM 15375 C CA . PRO A 1 1025 ? 41.480 90.325 -77.629 1.00 49.26 1409 PRO A CA 1
ATOM 15376 C C . PRO A 1 1025 ? 40.119 90.067 -77.005 1.00 46.54 1409 PRO A C 1
ATOM 15377 O O . PRO A 1 1025 ? 39.090 90.180 -77.678 1.00 44.76 1409 PRO A O 1
ATOM 15388 N N . LEU A 1 1026 ? 40.100 89.723 -75.718 1.00 50.97 1410 LEU A N 1
ATOM 15389 C CA . LEU A 1 1026 ? 38.843 89.380 -75.065 1.00 50.44 1410 LEU A CA 1
ATOM 15390 C C . LEU A 1 1026 ? 38.013 90.622 -74.761 1.00 49.32 1410 LEU A C 1
ATOM 15391 O O . LEU A 1 1026 ? 36.783 90.599 -74.899 1.00 48.23 1410 LEU A O 1
ATOM 15407 N N . ASP A 1 1027 ? 38.666 91.715 -74.357 1.00 80.01 1411 ASP A N 1
ATOM 15408 C CA . ASP A 1 1027 ? 37.951 92.957 -74.082 1.00 79.63 1411 ASP A CA 1
ATOM 15409 C C . ASP A 1 1027 ? 37.216 93.480 -75.308 1.00 76.75 1411 ASP A C 1
ATOM 15410 O O . ASP A 1 1027 ? 36.328 94.329 -75.168 1.00 75.51 1411 ASP A O 1
ATOM 15419 N N . VAL A 1 1028 ? 37.566 93.004 -76.498 1.00 52.46 1412 VAL A N 1
ATOM 15420 C CA . VAL A 1 1028 ? 36.886 93.385 -77.732 1.00 51.68 1412 VAL A CA 1
ATOM 15421 C C . VAL A 1 1028 ? 35.842 92.351 -78.129 1.00 49.34 1412 VAL A C 1
ATOM 15422 O O . VAL A 1 1028 ? 34.717 92.698 -78.489 1.00 47.74 1412 VAL A O 1
ATOM 15435 N N . ARG A 1 1029 ? 36.202 91.067 -78.071 1.00 57.12 1413 ARG A N 1
ATOM 15436 C CA . ARG A 1 1029 ? 35.254 90.019 -78.429 1.00 54.23 1413 ARG A CA 1
ATOM 15437 C C . ARG A 1 1029 ? 34.032 90.037 -77.523 1.00 50.86 1413 ARG A C 1
ATOM 15438 O O . ARG A 1 1029 ? 32.932 89.683 -77.963 1.00 49.97 1413 ARG A O 1
ATOM 15459 N N . LYS A 1 1030 ? 34.196 90.443 -76.255 1.00 45.89 1414 LYS A N 1
ATOM 15460 C CA . LYS A 1 1030 ? 33.052 90.430 -75.342 1.00 42.89 1414 LYS A CA 1
ATOM 15461 C C . LYS A 1 1030 ? 31.998 91.446 -75.759 1.00 40.76 1414 LYS A C 1
ATOM 15462 O O . LYS A 1 1030 ? 30.877 91.042 -76.115 1.00 39.33 1414 LYS A O 1
ATOM 15481 N N . PRO A 1 1031 ? 32.270 92.754 -75.753 1.00 43.99 1415 PRO A N 1
ATOM 15482 C CA . PRO A 1 1031 ? 31.208 93.717 -76.085 1.00 41.98 1415 PRO A CA 1
ATOM 15483 C C . PRO A 1 1031 ? 30.687 93.583 -77.504 1.00 41.17 1415 PRO A C 1
ATOM 15484 O O . PRO A 1 1031 ? 29.562 94.022 -77.778 1.00 40.38 1415 PRO A O 1
ATOM 15495 N N . ALA A 1 1032 ? 31.463 92.993 -78.415 1.00 38.15 1416 ALA A N 1
ATOM 15496 C CA . ALA A 1 1032 ? 30.960 92.729 -79.760 1.00 39.12 1416 ALA A CA 1
ATOM 15497 C C . ALA A 1 1032 ? 29.861 91.675 -79.729 1.00 39.13 1416 ALA A C 1
ATOM 15498 O O . ALA A 1 1032 ? 28.759 91.889 -80.253 1.00 39.49 1416 ALA A O 1
ATOM 15505 N N . LEU A 1 1033 ? 30.145 90.525 -79.112 1.00 41.50 1417 LEU A N 1
ATOM 15506 C CA . LEU A 1 1033 ? 29.136 89.480 -78.990 1.00 40.79 1417 LEU A CA 1
ATOM 15507 C C . LEU A 1 1033 ? 27.937 89.969 -78.188 1.00 39.28 1417 LEU A C 1
ATOM 15508 O O . LEU A 1 1033 ? 26.789 89.632 -78.501 1.00 39.13 1417 LEU A O 1
ATOM 15524 N N . ASP A 1 1034 ? 28.183 90.769 -77.148 1.00 41.59 1418 ASP A N 1
ATOM 15525 C CA . ASP A 1 1034 ? 27.085 91.377 -76.404 1.00 40.56 1418 ASP A CA 1
ATOM 15526 C C . ASP A 1 1034 ? 26.216 92.223 -77.326 1.00 40.64 1418 ASP A C 1
ATOM 15527 O O . ASP A 1 1034 ? 24.982 92.124 -77.308 1.00 40.13 1418 ASP A O 1
ATOM 15536 N N . CYS A 1 1035 ? 26.850 93.057 -78.151 1.00 41.17 1419 CYS A N 1
ATOM 15537 C CA . CYS A 1 1035 ? 26.115 93.909 -79.079 1.00 41.39 1419 CYS A CA 1
ATOM 15538 C C . CYS A 1 1035 ? 25.255 93.078 -80.026 1.00 42.24 1419 CYS A C 1
ATOM 15539 O O . CYS A 1 1035 ? 24.031 93.249 -80.088 1.00 42.49 1419 CYS A O 1
ATOM 15547 N N . VAL A 1 1036 ? 25.880 92.167 -80.777 1.00 44.35 1420 VAL A N 1
ATOM 15548 C CA . VAL A 1 1036 ? 25.121 91.366 -81.737 1.00 46.00 1420 VAL A CA 1
ATOM 15549 C C . VAL A 1 1036 ? 24.019 90.578 -81.041 1.00 46.10 1420 VAL A C 1
ATOM 15550 O O . VAL A 1 1036 ? 22.961 90.326 -81.632 1.00 47.11 1420 VAL A O 1
ATOM 15563 N N . GLY A 1 1037 ? 24.244 90.163 -79.794 1.00 34.42 1421 GLY A N 1
ATOM 15564 C CA . GLY A 1 1037 ? 23.198 89.465 -79.062 1.00 34.05 1421 GLY A CA 1
ATOM 15565 C C . GLY A 1 1037 ? 22.011 90.363 -78.765 1.00 34.30 1421 GLY A C 1
ATOM 15566 O O . GLY A 1 1037 ? 20.854 89.984 -78.987 1.00 34.83 1421 GLY A O 1
ATOM 15570 N N . LEU A 1 1038 ? 22.283 91.570 -78.257 1.00 34.73 1422 LEU A N 1
ATOM 15571 C CA . LEU A 1 1038 ? 21.215 92.533 -78.006 1.00 34.65 1422 LEU A CA 1
ATOM 15572 C C . LEU A 1 1038 ? 20.443 92.843 -79.282 1.00 35.95 1422 LEU A C 1
ATOM 15573 O O . LEU A 1 1038 ? 19.217 93.002 -79.252 1.00 36.68 1422 LEU A O 1
ATOM 15589 N N . VAL A 1 1039 ? 21.142 92.940 -80.412 1.00 36.48 1423 VAL A N 1
ATOM 15590 C CA . VAL A 1 1039 ? 20.469 93.219 -81.677 1.00 37.99 1423 VAL A CA 1
ATOM 15591 C C . VAL A 1 1039 ? 19.589 92.043 -82.080 1.00 38.52 1423 VAL A C 1
ATOM 15592 O O . VAL A 1 1039 ? 18.414 92.213 -82.426 1.00 39.68 1423 VAL A O 1
ATOM 15605 N N . CYS A 1 1040 ? 20.146 90.831 -82.038 1.00 44.26 1424 CYS A N 1
ATOM 15606 C CA . CYS A 1 1040 ? 19.429 89.665 -82.543 1.00 45.50 1424 CYS A CA 1
ATOM 15607 C C . CYS A 1 1040 ? 18.202 89.351 -81.698 1.00 45.55 1424 CYS A C 1
ATOM 15608 O O . CYS A 1 1040 ? 17.167 88.936 -82.233 1.00 47.08 1424 CYS A O 1
ATOM 15616 N N . GLN A 1 1041 ? 18.290 89.537 -80.377 1.00 41.11 1425 GLN A N 1
ATOM 15617 C CA . GLN A 1 1041 ? 17.171 89.153 -79.522 1.00 40.86 1425 GLN A CA 1
ATOM 15618 C C . GLN A 1 1041 ? 15.895 89.896 -79.898 1.00 41.81 1425 GLN A C 1
ATOM 15619 O O . GLN A 1 1041 ? 14.793 89.381 -79.680 1.00 42.76 1425 GLN A O 1
ATOM 15633 N N . SER A 1 1042 ? 16.019 91.097 -80.466 1.00 39.36 1426 SER A N 1
ATOM 15634 C CA . SER A 1 1042 ? 14.867 91.865 -80.921 1.00 41.09 1426 SER A CA 1
ATOM 15635 C C . SER A 1 1042 ? 14.680 91.822 -82.433 1.00 42.76 1426 SER A C 1
ATOM 15636 O O . SER A 1 1042 ? 13.648 92.292 -82.926 1.00 44.57 1426 SER A O 1
ATOM 15644 N N . SER A 1 1043 ? 15.644 91.282 -83.174 1.00 47.51 1427 SER A N 1
ATOM 15645 C CA . SER A 1 1043 ? 15.518 91.057 -84.614 1.00 49.45 1427 SER A CA 1
ATOM 15646 C C . SER A 1 1043 ? 15.958 89.627 -84.898 1.00 48.51 1427 SER A C 1
ATOM 15647 O O . SER A 1 1043 ? 17.023 89.391 -85.481 1.00 47.60 1427 SER A O 1
ATOM 15655 N N . PRO A 1 1044 ? 15.152 88.643 -84.494 1.00 47.20 1428 PRO A N 1
ATOM 15656 C CA . PRO A 1 1044 ? 15.623 87.248 -84.520 1.00 47.77 1428 PRO A CA 1
ATOM 15657 C C . PRO A 1 1044 ? 16.066 86.759 -85.887 1.00 49.43 1428 PRO A C 1
ATOM 15658 O O . PRO A 1 1044 ? 16.856 85.809 -85.954 1.00 48.75 1428 PRO A O 1
ATOM 15669 N N . ARG A 1 1045 ? 15.591 87.359 -86.980 1.00 60.32 1429 ARG A N 1
ATOM 15670 C CA . ARG A 1 1045 ? 15.980 86.877 -88.300 1.00 62.83 1429 ARG A CA 1
ATOM 15671 C C . ARG A 1 1045 ? 17.481 86.983 -88.532 1.00 61.32 1429 ARG A C 1
ATOM 15672 O O . ARG A 1 1045 ? 18.014 86.279 -89.397 1.00 62.40 1429 ARG A O 1
ATOM 15693 N N . ASN A 1 1046 ? 18.178 87.837 -87.780 1.00 46.84 1430 ASN A N 1
ATOM 15694 C CA . ASN A 1 1046 ? 19.628 87.913 -87.899 1.00 45.69 1430 ASN A CA 1
ATOM 15695 C C . ASN A 1 1046 ? 20.318 86.687 -87.316 1.00 44.13 1430 ASN A C 1
ATOM 15696 O O . ASN A 1 1046 ? 21.446 86.383 -87.714 1.00 44.19 1430 ASN A O 1
ATOM 15707 N N . TYR A 1 1047 ? 19.666 85.979 -86.390 1.00 47.02 1431 TYR A N 1
ATOM 15708 C CA . TYR A 1 1047 ? 20.265 84.788 -85.795 1.00 46.60 1431 TYR A CA 1
ATOM 15709 C C . TYR A 1 1047 ? 20.695 83.782 -86.855 1.00 48.75 1431 TYR A C 1
ATOM 15710 O O . TYR A 1 1047 ? 21.786 83.205 -86.769 1.00 48.48 1431 TYR A O 1
ATOM 15728 N N . VAL A 1 1048 ? 19.849 83.552 -87.861 1.00 45.31 1432 VAL A N 1
ATOM 15729 C CA . VAL A 1 1048 ? 20.067 82.477 -88.827 1.00 47.00 1432 VAL A CA 1
ATOM 15730 C C . VAL A 1 1048 ? 20.876 82.976 -90.017 1.00 48.41 1432 VAL A C 1
ATOM 15731 O O . VAL A 1 1048 ? 20.777 82.425 -91.120 1.00 50.53 1432 VAL A O 1
ATOM 15744 N N . ALA A 1 1049 ? 21.681 84.013 -89.808 1.00 47.43 1433 ALA A N 1
ATOM 15745 C CA . ALA A 1 1049 ? 22.576 84.510 -90.842 1.00 48.69 1433 ALA A CA 1
ATOM 15746 C C . ALA A 1 1049 ? 23.948 83.869 -90.687 1.00 48.22 1433 ALA A C 1
ATOM 15747 O O . ALA A 1 1049 ? 24.471 83.753 -89.575 1.00 46.35 1433 ALA A O 1
ATOM 15754 N N . ALA A 1 1050 ? 24.528 83.447 -91.814 1.00 75.39 1434 ALA A N 1
ATOM 15755 C CA . ALA A 1 1050 ? 25.868 82.871 -91.788 1.00 77.94 1434 ALA A CA 1
ATOM 15756 C C . ALA A 1 1050 ? 26.858 83.787 -91.084 1.00 76.47 1434 ALA A C 1
ATOM 15757 O O . ALA A 1 1050 ? 27.869 83.320 -90.549 1.00 75.68 1434 ALA A O 1
ATOM 15764 N N . ASN A 1 1051 ? 26.578 85.090 -91.064 1.00 73.55 1435 ASN A N 1
ATOM 15765 C CA . ASN A 1 1051 ? 27.517 86.046 -90.495 1.00 72.17 1435 ASN A CA 1
ATOM 15766 C C . ASN A 1 1051 ? 27.633 85.904 -88.981 1.00 70.19 1435 ASN A C 1
ATOM 15767 O O . ASN A 1 1051 ? 28.697 86.185 -88.418 1.00 70.13 1435 ASN A O 1
ATOM 15778 N N . VAL A 1 1052 ? 26.571 85.469 -88.308 1.00 74.68 1436 VAL A N 1
ATOM 15779 C CA . VAL A 1 1052 ? 26.517 85.480 -86.847 1.00 71.93 1436 VAL A CA 1
ATOM 15780 C C . VAL A 1 1052 ? 26.722 84.087 -86.258 1.00 71.91 1436 VAL A C 1
ATOM 15781 O O . VAL A 1 1052 ? 27.508 83.914 -85.326 1.00 73.53 1436 VAL A O 1
ATOM 15794 N N . TYR A 1 1053 ? 26.026 83.072 -86.779 1.00 56.06 1437 TYR A N 1
ATOM 15795 C CA . TYR A 1 1053 ? 26.108 81.767 -86.134 1.00 55.00 1437 TYR A CA 1
ATOM 15796 C C . TYR A 1 1053 ? 27.463 81.104 -86.335 1.00 54.99 1437 TYR A C 1
ATOM 15797 O O . TYR A 1 1053 ? 27.770 80.141 -85.624 1.00 54.24 1437 TYR A O 1
ATOM 15815 N N . THR A 1 1054 ? 28.278 81.589 -87.274 1.00 66.02 1438 THR A N 1
ATOM 15816 C CA . THR A 1 1054 ? 29.677 81.178 -87.303 1.00 66.99 1438 THR A CA 1
ATOM 15817 C C . THR A 1 1054 ? 30.415 81.719 -86.086 1.00 65.00 1438 THR A C 1
ATOM 15818 O O . THR A 1 1054 ? 31.284 81.043 -85.523 1.00 65.56 1438 THR A O 1
ATOM 15829 N N . ALA A 1 1055 ? 30.068 82.935 -85.659 1.00 54.48 1439 ALA A N 1
ATOM 15830 C CA . ALA A 1 1055 ? 30.667 83.501 -84.457 1.00 53.12 1439 ALA A CA 1
ATOM 15831 C C . ALA A 1 1055 ? 30.142 82.812 -83.205 1.00 51.49 1439 ALA A C 1
ATOM 15832 O O . ALA A 1 1055 ? 30.888 82.624 -82.239 1.00 51.61 1439 ALA A O 1
ATOM 15839 N N . PHE A 1 1056 ? 28.862 82.430 -83.197 1.00 54.27 1440 PHE A N 1
ATOM 15840 C CA . PHE A 1 1056 ? 28.328 81.684 -82.061 1.00 52.90 1440 PHE A CA 1
ATOM 15841 C C . PHE A 1 1056 ? 28.975 80.307 -81.963 1.00 55.22 1440 PHE A C 1
ATOM 15842 O O . PHE A 1 1056 ? 29.430 79.897 -80.887 1.00 55.21 1440 PHE A O 1
ATOM 15859 N N . GLN A 1 1057 ? 29.025 79.575 -83.078 1.00 59.00 1441 GLN A N 1
ATOM 15860 C CA . GLN A 1 1057 ? 29.725 78.295 -83.087 1.00 61.35 1441 GLN A CA 1
ATOM 15861 C C . GLN A 1 1057 ? 31.171 78.462 -82.641 1.00 61.99 1441 GLN A C 1
ATOM 15862 O O . GLN A 1 1057 ? 31.696 77.632 -81.890 1.00 62.52 1441 GLN A O 1
ATOM 15876 N N . GLN A 1 1058 ? 31.831 79.530 -83.094 1.00 59.96 1442 GLN A N 1
ATOM 15877 C CA . GLN A 1 1058 ? 33.194 79.797 -82.647 1.00 61.11 1442 GLN A CA 1
ATOM 15878 C C . GLN A 1 1058 ? 33.244 79.981 -81.136 1.00 58.39 1442 GLN A C 1
ATOM 15879 O O . GLN A 1 1058 ? 34.140 79.455 -80.465 1.00 60.08 1442 GLN A O 1
ATOM 15893 N N . VAL A 1 1059 ? 32.282 80.721 -80.582 1.00 39.24 1443 VAL A N 1
ATOM 15894 C CA . VAL A 1 1059 ? 32.223 80.934 -79.138 1.00 38.09 1443 VAL A CA 1
ATOM 15895 C C . VAL A 1 1059 ? 32.131 79.597 -78.415 1.00 38.40 1443 VAL A C 1
ATOM 15896 O O . VAL A 1 1059 ? 32.952 79.278 -77.545 1.00 38.75 1443 VAL A O 1
ATOM 15909 N N . PHE A 1 1060 ? 31.122 78.795 -78.764 1.00 46.43 1444 PHE A N 1
ATOM 15910 C CA . PHE A 1 1060 ? 30.929 77.521 -78.081 1.00 46.05 1444 PHE A CA 1
ATOM 15911 C C . PHE A 1 1060 ? 32.131 76.602 -78.254 1.00 49.73 1444 PHE A C 1
ATOM 15912 O O . PHE A 1 1060 ? 32.453 75.827 -77.346 1.00 50.73 1444 PHE A O 1
ATOM 15929 N N . ASP A 1 1061 ? 32.811 76.676 -79.400 1.00 50.38 1445 ASP A N 1
ATOM 15930 C CA . ASP A 1 1061 ? 34.001 75.856 -79.603 1.00 53.40 1445 ASP A CA 1
ATOM 15931 C C . ASP A 1 1061 ? 35.140 76.302 -78.694 1.00 53.73 1445 ASP A C 1
ATOM 15932 O O . ASP A 1 1061 ? 35.839 75.466 -78.110 1.00 54.32 1445 ASP A O 1
ATOM 15941 N N . ASP A 1 1062 ? 35.341 77.615 -78.560 1.00 52.81 1446 ASP A N 1
ATOM 15942 C CA . ASP A 1 1062 ? 36.422 78.120 -77.721 1.00 53.58 1446 ASP A CA 1
ATOM 15943 C C . ASP A 1 1062 ? 36.215 77.794 -76.247 1.00 53.40 1446 ASP A C 1
ATOM 15944 O O . ASP A 1 1062 ? 37.183 77.824 -75.479 1.00 53.89 1446 ASP A O 1
ATOM 15953 N N . GLN A 1 1063 ? 34.984 77.485 -75.836 1.00 67.44 1447 GLN A N 1
ATOM 15954 C CA . GLN A 1 1063 ? 34.686 77.124 -74.449 1.00 66.33 1447 GLN A CA 1
ATOM 15955 C C . GLN A 1 1063 ? 35.122 78.224 -73.481 1.00 65.47 1447 GLN A C 1
ATOM 15956 O O . GLN A 1 1063 ? 35.670 77.952 -72.411 1.00 65.75 1447 GLN A O 1
ATOM 15970 N N . ILE A 1 1064 ? 34.875 79.473 -73.854 1.00 58.42 1448 ILE A N 1
ATOM 15971 C CA . ILE A 1 1064 ? 35.200 80.626 -73.018 1.00 58.26 1448 ILE A CA 1
ATOM 15972 C C . ILE A 1 1064 ? 33.941 81.015 -72.251 1.00 56.52 1448 ILE A C 1
ATOM 15973 O O . ILE A 1 1064 ? 32.916 81.314 -72.884 1.00 55.63 1448 ILE A O 1
ATOM 15989 N N . PRO A 1 1065 ? 33.962 81.037 -70.912 1.00 64.71 1449 PRO A N 1
ATOM 15990 C CA . PRO A 1 1065 ? 32.699 81.236 -70.170 1.00 63.49 1449 PRO A CA 1
ATOM 15991 C C . PRO A 1 1065 ? 32.014 82.576 -70.410 1.00 62.51 1449 PRO A C 1
ATOM 15992 O O . PRO A 1 1065 ? 30.793 82.609 -70.602 1.00 61.10 1449 PRO A O 1
ATOM 16003 N N . ILE A 1 1066 ? 32.750 83.688 -70.380 1.00 40.39 1450 ILE A N 1
ATOM 16004 C CA . ILE A 1 1066 ? 32.101 85.000 -70.364 1.00 39.98 1450 ILE A CA 1
ATOM 16005 C C . ILE A 1 1066 ? 31.401 85.274 -71.693 1.00 39.51 1450 ILE A C 1
ATOM 16006 O O . ILE A 1 1066 ? 30.224 85.660 -71.731 1.00 39.05 1450 ILE A O 1
ATOM 16022 N N . LEU A 1 1067 ? 32.103 85.080 -72.803 1.00 68.33 1451 LEU A N 1
ATOM 16023 C CA . LEU A 1 1067 ? 31.520 85.422 -74.092 1.00 70.10 1451 LEU A CA 1
ATOM 16024 C C . LEU A 1 1067 ? 30.609 84.330 -74.639 1.00 69.02 1451 LEU A C 1
ATOM 16025 O O . LEU A 1 1067 ? 29.985 84.538 -75.685 1.00 70.33 1451 LEU A O 1
ATOM 16041 N N . GLU A 1 1068 ? 30.503 83.185 -73.962 1.00 53.94 1452 GLU A N 1
ATOM 16042 C CA . GLU A 1 1068 ? 29.395 82.273 -74.216 1.00 51.74 1452 GLU A CA 1
ATOM 16043 C C . GLU A 1 1068 ? 28.211 82.556 -73.304 1.00 47.70 1452 GLU A C 1
ATOM 16044 O O . GLU A 1 1068 ? 27.079 82.188 -73.643 1.00 46.15 1452 GLU A O 1
ATOM 16056 N N . THR A 1 1069 ? 28.444 83.212 -72.163 1.00 52.72 1453 THR A N 1
ATOM 16057 C CA . THR A 1 1069 ? 27.348 83.849 -71.442 1.00 50.13 1453 THR A CA 1
ATOM 16058 C C . THR A 1 1069 ? 26.709 84.933 -72.298 1.00 49.34 1453 THR A C 1
ATOM 16059 O O . THR A 1 1069 ? 25.480 85.079 -72.317 1.00 49.19 1453 THR A O 1
ATOM 16070 N N . MET A 1 1070 ? 27.530 85.701 -73.022 1.00 44.18 1454 MET A N 1
ATOM 16071 C CA . MET A 1 1070 ? 26.988 86.714 -73.926 1.00 43.15 1454 MET A CA 1
ATOM 16072 C C . MET A 1 1070 ? 26.018 86.111 -74.938 1.00 41.85 1454 MET A C 1
ATOM 16073 O O . MET A 1 1070 ? 25.053 86.771 -75.339 1.00 40.80 1454 MET A O 1
ATOM 16087 N N . VAL A 1 1071 ? 26.252 84.869 -75.362 1.00 39.04 1455 VAL A N 1
ATOM 16088 C CA . VAL A 1 1071 ? 25.353 84.213 -76.308 1.00 38.25 1455 VAL A CA 1
ATOM 16089 C C . VAL A 1 1071 ? 24.147 83.623 -75.584 1.00 37.49 1455 VAL A C 1
ATOM 16090 O O . VAL A 1 1071 ? 22.999 83.769 -76.028 1.00 37.17 1455 VAL A O 1
ATOM 16103 N N . LEU A 1 1072 ? 24.389 82.944 -74.459 1.00 38.90 1456 LEU A N 1
ATOM 16104 C CA . LEU A 1 1072 ? 23.301 82.281 -73.748 1.00 37.85 1456 LEU A CA 1
ATOM 16105 C C . LEU A 1 1072 ? 22.254 83.281 -73.277 1.00 37.22 1456 LEU A C 1
ATOM 16106 O O . LEU A 1 1072 ? 21.056 82.982 -73.289 1.00 37.55 1456 LEU A O 1
ATOM 16122 N N . ARG A 1 1073 ? 22.681 84.470 -72.850 1.00 37.11 1457 ARG A N 1
ATOM 16123 C CA . ARG A 1 1073 ? 21.719 85.468 -72.392 1.00 36.68 1457 ARG A CA 1
ATOM 16124 C C . ARG A 1 1073 ? 20.848 85.955 -73.543 1.00 36.45 1457 ARG A C 1
ATOM 16125 O O . ARG A 1 1073 ? 19.632 86.128 -73.382 1.00 36.79 1457 ARG A O 1
ATOM 16146 N N . SER A 1 1074 ? 21.449 86.169 -74.714 1.00 32.08 1458 SER A N 1
ATOM 16147 C CA . SER A 1 1074 ? 20.672 86.549 -75.889 1.00 32.79 1458 SER A CA 1
ATOM 16148 C C . SER A 1 1074 ? 19.644 85.478 -76.228 1.00 33.34 1458 SER A C 1
ATOM 16149 O O . SER A 1 1074 ? 18.448 85.768 -76.366 1.00 33.94 1458 SER A O 1
ATOM 16157 N N . LEU A 1 1075 ? 20.091 84.224 -76.361 1.00 35.11 1459 LEU A N 1
ATOM 16158 C CA . LEU A 1 1075 ? 19.150 83.145 -76.645 1.00 35.72 1459 LEU A CA 1
ATOM 16159 C C . LEU A 1 1075 ? 18.064 83.058 -75.580 1.00 36.12 1459 LEU A C 1
ATOM 16160 O O . LEU A 1 1075 ? 16.910 82.741 -75.893 1.00 37.75 1459 LEU A O 1
ATOM 16176 N N . LYS A 1 1076 ? 18.408 83.345 -74.324 1.00 43.12 1460 LYS A N 1
ATOM 16177 C CA . LYS A 1 1076 ? 17.428 83.278 -73.246 1.00 44.13 1460 LYS A CA 1
ATOM 16178 C C . LYS A 1 1076 ? 16.354 84.342 -73.419 1.00 45.16 1460 LYS A C 1
ATOM 16179 O O . LYS A 1 1076 ? 15.158 84.057 -73.287 1.00 46.24 1460 LYS A O 1
ATOM 16198 N N . GLU A 1 1077 ? 16.760 85.581 -73.709 1.00 47.11 1461 GLU A N 1
ATOM 16199 C CA . GLU A 1 1077 ? 15.779 86.633 -73.960 1.00 49.19 1461 GLU A CA 1
ATOM 16200 C C . GLU A 1 1077 ? 14.900 86.281 -75.153 1.00 50.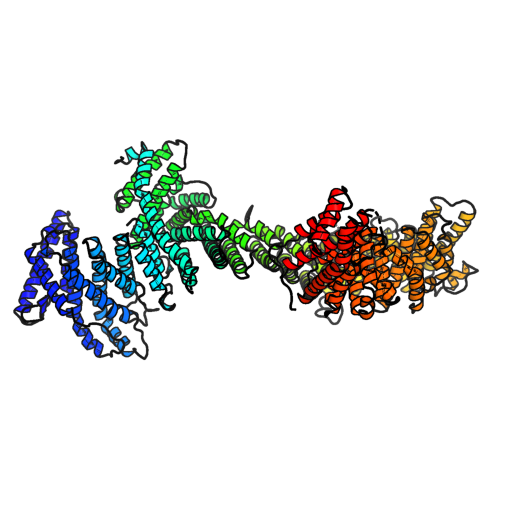10 1461 GLU A C 1
ATOM 16201 O O . GLU A 1 1077 ? 13.667 86.367 -75.082 1.00 51.12 1461 GLU A O 1
ATOM 16213 N N . PHE A 1 1078 ? 15.523 85.870 -76.259 1.00 40.49 1462 PHE A N 1
ATOM 16214 C CA . PHE A 1 1078 ? 14.766 85.521 -77.456 1.00 41.94 1462 PHE A CA 1
ATOM 16215 C C . PHE A 1 1078 ? 13.716 84.457 -77.156 1.00 42.91 1462 PHE A C 1
ATOM 16216 O O . PHE A 1 1078 ? 12.528 84.640 -77.447 1.00 43.83 1462 PHE A O 1
ATOM 16233 N N . LEU A 1 1079 ? 14.136 83.337 -76.564 1.00 39.50 1463 LEU A N 1
ATOM 16234 C CA . LEU A 1 1079 ? 13.207 82.236 -76.323 1.00 40.66 1463 LEU A CA 1
ATOM 16235 C C . LEU A 1 1079 ? 12.137 82.618 -75.304 1.00 41.83 1463 LEU A C 1
ATOM 16236 O O . LEU A 1 1079 ? 10.960 82.273 -75.471 1.00 43.28 1463 LEU A O 1
ATOM 16252 N N . PHE A 1 1080 ? 12.522 83.331 -74.244 1.00 49.62 1464 PHE A N 1
ATOM 16253 C CA . PHE A 1 1080 ? 11.548 83.749 -73.241 1.00 51.75 1464 PHE A CA 1
ATOM 16254 C C . PHE A 1 1080 ? 10.463 84.621 -73.861 1.00 55.97 1464 PHE A C 1
ATOM 16255 O O . PHE A 1 1080 ? 9.265 84.381 -73.660 1.00 58.33 1464 PHE A O 1
ATOM 16272 N N . SER A 1 1081 ? 10.861 85.645 -74.621 1.00 61.65 1465 SER A N 1
ATOM 16273 C CA . SER A 1 1081 ? 9.867 86.444 -75.329 1.00 64.82 1465 SER A CA 1
ATOM 16274 C C . SER A 1 1081 ? 9.064 85.585 -76.298 1.00 69.55 1465 SER A C 1
ATOM 16275 O O . SER A 1 1081 ? 7.877 85.849 -76.527 1.00 72.12 1465 SER A O 1
ATOM 16283 N N . GLU A 1 1082 ? 9.687 84.549 -76.867 1.00 66.01 1466 GLU A N 1
ATOM 16284 C CA . GLU A 1 1082 ? 8.954 83.607 -77.703 1.00 69.96 1466 GLU A CA 1
ATOM 16285 C C . GLU A 1 1082 ? 7.950 82.791 -76.901 1.00 74.60 1466 GLU A C 1
ATOM 16286 O O . GLU A 1 1082 ? 7.064 82.168 -77.495 1.00 77.04 1466 GLU A O 1
ATOM 16298 N N . GLU A 1 1083 ? 8.068 82.773 -75.572 1.00 74.61 1467 GLU A N 1
ATOM 16299 C CA . GLU A 1 1083 ? 7.058 82.131 -74.738 1.00 79.33 1467 GLU A CA 1
ATOM 16300 C C . GLU A 1 1083 ? 5.968 83.103 -74.308 1.00 86.42 1467 GLU A C 1
ATOM 16301 O O . GLU A 1 1083 ? 4.784 82.752 -74.340 1.00 89.79 1467 GLU A O 1
ATOM 16313 N N . LYS A 1 1084 ? 6.337 84.320 -73.897 1.00 74.93 1468 LYS A N 1
ATOM 16314 C CA . LYS A 1 1084 ? 5.321 85.344 -73.671 1.00 80.25 1468 LYS A CA 1
ATOM 16315 C C . LYS A 1 1084 ? 4.456 85.529 -74.909 1.00 85.66 1468 LYS A C 1
ATOM 16316 O O . LYS A 1 1084 ? 3.262 85.829 -74.799 1.00 88.01 1468 LYS A O 1
ATOM 16335 N N . ARG A 1 1085 ? 5.044 85.349 -76.091 1.00 126.97 1469 ARG A N 1
ATOM 16336 C CA . ARG A 1 1085 ? 4.325 85.411 -77.356 1.00 134.44 1469 ARG A CA 1
ATOM 16337 C C . ARG A 1 1085 ? 3.216 84.368 -77.409 1.00 134.39 1469 ARG A C 1
ATOM 16338 O O . ARG A 1 1085 ? 2.031 84.714 -77.453 1.00 138.14 1469 ARG A O 1
ATOM 16359 N N . SER A 1 1086 ? 3.592 83.087 -77.404 1.00 101.17 1470 SER A N 1
ATOM 16360 C CA . SER A 1 1086 ? 2.610 82.019 -77.566 1.00 103.65 1470 SER A CA 1
ATOM 16361 C C . SER A 1 1086 ? 1.608 82.011 -76.417 1.00 104.40 1470 SER A C 1
ATOM 16362 O O . SER A 1 1086 ? 0.391 82.034 -76.639 1.00 106.86 1470 SER A O 1
ATOM 16370 N N . GLU A 1 1087 ? 2.100 81.975 -75.182 1.00 99.18 1471 GLU A N 1
ATOM 16371 C CA . GLU A 1 1087 ? 1.230 81.933 -74.012 1.00 99.18 1471 GLU A CA 1
ATOM 16372 C C . GLU A 1 1087 ? 0.269 83.118 -73.998 1.00 100.38 1471 GLU A C 1
ATOM 16373 O O . GLU A 1 1087 ? -0.908 82.977 -74.330 1.00 102.36 1471 GLU A O 1
ATOM 16385 N N . THR A 1 1112 ? 7.575 88.569 -88.236 1.00 77.87 1496 THR A N 1
ATOM 16386 C CA . THR A 1 1112 ? 6.641 88.683 -87.122 1.00 77.38 1496 THR A CA 1
ATOM 16387 C C . THR A 1 1112 ? 6.410 87.321 -86.466 1.00 74.28 1496 THR A C 1
ATOM 16388 O O . THR A 1 1112 ? 5.967 87.241 -85.319 1.00 75.57 1496 THR A O 1
ATOM 16398 N N . ASN A 1 1113 ? 6.711 86.253 -87.204 1.00 101.52 1497 ASN A N 1
ATOM 16399 C CA . ASN A 1 1113 ? 6.609 84.882 -86.709 1.00 98.45 1497 ASN A CA 1
ATOM 16400 C C . ASN A 1 1113 ? 7.978 84.229 -86.849 1.00 96.77 1497 ASN A C 1
ATOM 16401 O O . ASN A 1 1113 ? 8.434 83.969 -87.968 1.00 95.71 1497 ASN A O 1
ATOM 16412 N N . TYR A 1 1114 ? 8.628 83.961 -85.719 1.00 63.10 1498 TYR A N 1
ATOM 16413 C CA . TYR A 1 1114 ? 10.000 83.465 -85.689 1.00 59.44 1498 TYR A CA 1
ATOM 16414 C C . TYR A 1 1114 ? 10.075 82.024 -85.190 1.00 58.13 1498 TYR A C 1
ATOM 16415 O O . TYR A 1 1114 ? 10.943 81.675 -84.388 1.00 54.52 1498 TYR A O 1
ATOM 16433 N N . ASP A 1 1115 ? 9.170 81.168 -85.665 1.00 88.60 1499 ASP A N 1
ATOM 16434 C CA . ASP A 1 1115 ? 9.190 79.766 -85.259 1.00 88.77 1499 ASP A CA 1
ATOM 16435 C C . ASP A 1 1115 ? 10.355 79.026 -85.909 1.00 87.03 1499 ASP A C 1
ATOM 16436 O O . ASP A 1 1115 ? 11.188 78.421 -85.223 1.00 85.30 1499 ASP A O 1
ATOM 16445 N N . ASP A 1 1116 ? 10.431 79.070 -87.242 1.00 89.24 1500 ASP A N 1
ATOM 16446 C CA . ASP A 1 1116 ? 11.471 78.331 -87.951 1.00 88.24 1500 ASP A CA 1
ATOM 16447 C C . ASP A 1 1116 ? 12.864 78.849 -87.612 1.00 84.67 1500 ASP A C 1
ATOM 16448 O O . ASP A 1 1116 ? 13.836 78.086 -87.651 1.00 84.77 1500 ASP A O 1
ATOM 16457 N N . VAL A 1 1117 ? 12.984 80.137 -87.284 1.00 70.31 1501 VAL A N 1
ATOM 16458 C CA . VAL A 1 1117 ? 14.256 80.678 -86.805 1.00 68.46 1501 VAL A CA 1
ATOM 16459 C C . VAL A 1 1117 ? 14.637 80.015 -85.486 1.00 66.86 1501 VAL A C 1
ATOM 16460 O O . VAL A 1 1117 ? 15.721 79.427 -85.340 1.00 67.04 1501 VAL A O 1
ATOM 16473 N N . ALA A 1 1118 ? 13.735 80.109 -84.504 1.00 52.14 1502 ALA A N 1
ATOM 16474 C CA . ALA A 1 1118 ? 13.965 79.502 -83.199 1.00 50.20 1502 ALA A CA 1
ATOM 16475 C C . ALA A 1 1118 ? 14.371 78.042 -83.332 1.00 49.70 1502 ALA A C 1
ATOM 16476 O O . ALA A 1 1118 ? 15.305 77.586 -82.664 1.00 48.74 1502 ALA A O 1
ATOM 16483 N N . SER A 1 1119 ? 13.685 77.291 -84.196 1.00 56.99 1503 SER A N 1
ATOM 16484 C CA . SER A 1 1119 ? 14.025 75.882 -84.365 1.00 57.18 1503 SER A CA 1
ATOM 16485 C C . SER A 1 1119 ? 15.390 75.714 -85.019 1.00 56.12 1503 SER A C 1
ATOM 16486 O O . SER A 1 1119 ? 16.188 74.872 -84.594 1.00 56.75 1503 SER A O 1
ATOM 16494 N N . ALA A 1 1120 ? 15.672 76.497 -86.061 1.00 50.57 1504 ALA A N 1
ATOM 16495 C CA . ALA A 1 1120 ? 16.973 76.433 -86.718 1.00 50.07 1504 ALA A CA 1
ATOM 16496 C C . ALA A 1 1120 ? 18.104 76.556 -85.703 1.00 49.68 1504 ALA A C 1
ATOM 16497 O O . ALA A 1 1120 ? 18.914 75.633 -85.524 1.00 51.23 1504 ALA A O 1
ATOM 16504 N N . THR A 1 1121 ? 18.168 77.696 -85.012 1.00 69.55 1505 THR A N 1
ATOM 16505 C CA . THR A 1 1121 ? 19.287 77.915 -84.100 1.00 68.11 1505 THR A CA 1
ATOM 16506 C C . THR A 1 1121 ? 19.233 76.959 -82.914 1.00 69.31 1505 THR A C 1
ATOM 16507 O O . THR A 1 1121 ? 20.274 76.479 -82.447 1.00 68.73 1505 THR A O 1
ATOM 16518 N N . THR A 1 1122 ? 18.030 76.668 -82.416 1.00 44.38 1506 THR A N 1
ATOM 16519 C CA . THR A 1 1122 ? 17.885 75.710 -81.324 1.00 43.72 1506 THR A CA 1
ATOM 16520 C C . THR A 1 1122 ? 18.557 74.387 -81.668 1.00 44.26 1506 THR A C 1
ATOM 16521 O O . THR A 1 1122 ? 19.315 73.831 -80.866 1.00 43.99 1506 THR A O 1
ATOM 16532 N N . HIS A 1 1123 ? 18.282 73.862 -82.862 1.00 69.57 1507 HIS A N 1
ATOM 16533 C CA . HIS A 1 1123 ? 18.890 72.598 -83.255 1.00 71.72 1507 HIS A CA 1
ATOM 16534 C C . HIS A 1 1123 ? 20.390 72.747 -83.462 1.00 70.37 1507 HIS A C 1
ATOM 16535 O O . HIS A 1 1123 ? 21.161 71.856 -83.087 1.00 70.99 1507 HIS A O 1
ATOM 16549 N N . ARG A 1 1124 ? 20.832 73.862 -84.050 1.00 56.99 1508 ARG A N 1
ATOM 16550 C CA . ARG A 1 1124 ? 22.267 74.029 -84.267 1.00 57.00 1508 ARG A CA 1
ATOM 16551 C C . ARG A 1 1124 ? 23.039 74.008 -82.951 1.00 54.47 1508 ARG A C 1
ATOM 16552 O O . ARG A 1 1124 ? 24.105 73.387 -82.863 1.00 54.69 1508 ARG A O 1
ATOM 16573 N N . PHE A 1 1125 ? 22.526 74.677 -81.920 1.00 57.34 1509 PHE A N 1
ATOM 16574 C CA . PHE A 1 1125 ? 23.281 74.876 -80.688 1.00 55.65 1509 PHE A CA 1
ATOM 16575 C C . PHE A 1 1125 ? 22.840 73.971 -79.542 1.00 55.34 1509 PHE A C 1
ATOM 16576 O O . PHE A 1 1125 ? 23.377 74.094 -78.434 1.00 54.45 1509 PHE A O 1
ATOM 16593 N N . LEU A 1 1126 ? 21.897 73.056 -79.778 1.00 48.54 1510 LEU A N 1
ATOM 16594 C CA . LEU A 1 1126 ? 21.399 72.213 -78.695 1.00 47.94 1510 LEU A CA 1
ATOM 16595 C C . LEU A 1 1126 ? 22.536 71.464 -78.008 1.00 47.66 1510 LEU A C 1
ATOM 16596 O O . LEU A 1 1126 ? 22.624 71.444 -76.775 1.00 46.13 1510 LEU A O 1
ATOM 16612 N N . LYS A 1 1127 ? 23.414 70.834 -78.792 1.00 57.43 1511 LYS A N 1
ATOM 16613 C CA . LYS A 1 1127 ? 24.501 70.056 -78.205 1.00 58.29 1511 LYS A CA 1
ATOM 16614 C C . LYS A 1 1127 ? 25.366 70.916 -77.291 1.00 56.23 1511 LYS A C 1
ATOM 16615 O O . LYS A 1 1127 ? 25.715 70.501 -76.179 1.00 55.22 1511 LYS A O 1
ATOM 16634 N N . ASP A 1 1128 ? 25.715 72.123 -77.739 1.00 56.62 1512 ASP A N 1
ATOM 16635 C CA . ASP A 1 1128 ? 26.585 72.987 -76.949 1.00 54.84 1512 ASP A CA 1
ATOM 16636 C C . ASP A 1 1128 ? 25.895 73.442 -75.669 1.00 52.40 1512 ASP A C 1
ATOM 16637 O O . ASP A 1 1128 ? 26.480 73.375 -74.579 1.00 51.65 1512 ASP A O 1
ATOM 16646 N N . ILE A 1 1129 ? 24.647 73.904 -75.776 1.00 49.75 1513 ILE A N 1
ATOM 16647 C CA . ILE A 1 1129 ? 23.951 74.378 -74.583 1.00 48.30 1513 ILE A CA 1
ATOM 16648 C C . ILE A 1 1129 ? 23.796 73.240 -73.585 1.00 48.36 1513 ILE A C 1
ATOM 16649 O O . ILE A 1 1129 ? 23.946 73.431 -72.371 1.00 48.24 1513 ILE A O 1
ATOM 16665 N N . THR A 1 1130 ? 23.505 72.035 -74.080 1.00 40.74 1514 THR A N 1
ATOM 16666 C CA . THR A 1 1130 ? 23.463 70.862 -73.212 1.00 41.05 1514 THR A CA 1
ATOM 16667 C C . THR A 1 1130 ? 24.800 70.664 -72.508 1.00 41.52 1514 THR A C 1
ATOM 16668 O O . THR A 1 1130 ? 24.850 70.485 -71.286 1.00 41.02 1514 THR A O 1
ATOM 16679 N N . ARG A 1 1131 ? 25.898 70.692 -73.268 1.00 47.97 1515 ARG A N 1
ATOM 16680 C CA . ARG A 1 1131 ? 27.221 70.542 -72.670 1.00 49.38 1515 ARG A CA 1
ATOM 16681 C C . ARG A 1 1131 ? 27.420 71.528 -71.527 1.00 48.88 1515 ARG A C 1
ATOM 16682 O O . ARG A 1 1131 ? 27.831 71.146 -70.426 1.00 49.40 1515 ARG A O 1
ATOM 16703 N N . ILE A 1 1132 ? 27.135 72.809 -71.771 1.00 43.29 1516 ILE A N 1
ATOM 16704 C CA . ILE A 1 1132 ? 27.311 73.812 -70.723 1.00 42.93 1516 ILE A CA 1
ATOM 16705 C C . ILE A 1 1132 ? 26.423 73.492 -69.527 1.00 42.67 1516 ILE A C 1
ATOM 16706 O O . ILE A 1 1132 ? 26.813 73.701 -68.371 1.00 42.22 1516 ILE A O 1
ATOM 16722 N N . ALA A 1 1133 ? 25.219 72.974 -69.782 1.00 59.26 1517 ALA A N 1
ATOM 16723 C CA . ALA A 1 1133 ? 24.275 72.736 -68.695 1.00 57.57 1517 ALA A CA 1
ATOM 16724 C C . ALA A 1 1133 ? 24.688 71.557 -67.822 1.00 59.77 1517 ALA A C 1
ATOM 16725 O O . ALA A 1 1133 ? 24.390 71.546 -66.622 1.00 58.42 1517 ALA A O 1
ATOM 16732 N N . THR A 1 1134 ? 25.374 70.565 -68.391 1.00 47.40 1518 THR A N 1
ATOM 16733 C CA . THR A 1 1134 ? 25.668 69.321 -67.690 1.00 49.28 1518 THR A CA 1
ATOM 16734 C C . THR A 1 1134 ? 27.154 69.151 -67.384 1.00 52.02 1518 THR A C 1
ATOM 16735 O O . THR A 1 1134 ? 27.593 68.039 -67.074 1.00 54.07 1518 THR A O 1
ATOM 16746 N N . SER A 1 1135 ? 27.935 70.228 -67.452 1.00 48.28 1519 SER A N 1
ATOM 16747 C CA . SER A 1 1135 ? 29.369 70.156 -67.201 1.00 49.93 1519 SER A CA 1
ATOM 16748 C C . SER A 1 1135 ? 29.773 70.712 -65.845 1.00 49.09 1519 SER A C 1
ATOM 16749 O O . SER A 1 1135 ? 30.787 70.277 -65.289 1.00 51.47 1519 SER A O 1
ATOM 16757 N N . THR A 1 1136 ? 29.014 71.660 -65.301 1.00 67.63 1520 THR A N 1
ATOM 16758 C CA . THR A 1 1136 ? 29.318 72.254 -64.009 1.00 69.18 1520 THR A CA 1
ATOM 16759 C C . THR A 1 1136 ? 28.028 72.408 -63.218 1.00 68.23 1520 THR A C 1
ATOM 16760 O O . THR A 1 1136 ? 26.928 72.164 -63.722 1.00 66.60 1520 THR A O 1
ATOM 16771 N N . GLN A 1 1137 ? 28.177 72.821 -61.959 1.00 62.13 1521 GLN A N 1
ATOM 16772 C CA . GLN A 1 1137 ? 27.051 72.979 -61.047 1.00 62.59 1521 GLN A CA 1
ATOM 16773 C C . GLN A 1 1137 ? 26.937 74.408 -60.529 1.00 63.07 1521 GLN A C 1
ATOM 16774 O O . GLN A 1 1137 ? 26.357 74.633 -59.462 1.00 63.41 1521 GLN A O 1
ATOM 16788 N N . ASP A 1 1138 ? 27.472 75.376 -61.268 1.00 73.27 1522 ASP A N 1
ATOM 16789 C CA . ASP A 1 1138 ? 27.470 76.773 -60.864 1.00 71.74 1522 ASP A CA 1
ATOM 16790 C C . ASP A 1 1138 ? 26.386 77.536 -61.626 1.00 69.20 1522 ASP A C 1
ATOM 16791 O O . ASP A 1 1138 ? 25.620 76.971 -62.409 1.00 69.48 1522 ASP A O 1
ATOM 16800 N N . ASP A 1 1139 ? 26.327 78.849 -61.387 1.00 62.69 1523 ASP A N 1
ATOM 16801 C CA . ASP A 1 1139 ? 25.243 79.662 -61.933 1.00 60.05 1523 ASP A CA 1
ATOM 16802 C C . ASP A 1 1139 ? 25.242 79.649 -63.458 1.00 58.43 1523 ASP A C 1
ATOM 16803 O O . ASP A 1 1139 ? 24.177 79.696 -64.084 1.00 57.51 1523 ASP A O 1
ATOM 16812 N N . HIS A 1 1140 ? 26.423 79.603 -64.074 1.00 50.58 1524 HIS A N 1
ATOM 16813 C CA . HIS A 1 1140 ? 26.499 79.565 -65.531 1.00 48.92 1524 HIS A CA 1
ATOM 16814 C C . HIS A 1 1140 ? 25.723 78.374 -66.084 1.00 47.70 1524 HIS A C 1
ATOM 16815 O O . HIS A 1 1140 ? 24.858 78.520 -66.964 1.00 46.80 1524 HIS A O 1
ATOM 16829 N N . ALA A 1 1141 ? 26.018 77.180 -65.569 1.00 47.58 1525 ALA A N 1
ATOM 16830 C CA . ALA A 1 1141 ? 25.236 76.006 -65.929 1.00 47.07 1525 ALA A CA 1
ATOM 16831 C C . ALA A 1 1141 ? 23.750 76.257 -65.714 1.00 45.66 1525 ALA A C 1
ATOM 16832 O O . ALA A 1 1141 ? 22.916 75.815 -66.514 1.00 45.58 1525 ALA A O 1
ATOM 16839 N N . PHE A 1 1142 ? 23.397 76.977 -64.642 1.00 42.96 1526 PHE A N 1
ATOM 16840 C CA . PHE A 1 1142 ? 21.988 77.279 -64.414 1.00 42.19 1526 PHE A CA 1
ATOM 16841 C C . PHE A 1 1142 ? 21.415 78.126 -65.540 1.00 40.75 1526 PHE A C 1
ATOM 16842 O O . PHE A 1 1142 ? 20.234 77.993 -65.877 1.00 40.04 1526 PHE A O 1
ATOM 16859 N N . LEU A 1 1143 ? 22.221 79.024 -66.111 1.00 37.83 1527 LEU A N 1
ATOM 16860 C CA . LEU A 1 1143 ? 21.777 79.777 -67.278 1.00 37.29 1527 LEU A CA 1
ATOM 16861 C C . LEU A 1 1143 ? 21.525 78.841 -68.451 1.00 37.58 1527 LEU A C 1
ATOM 16862 O O . LEU A 1 1143 ? 20.492 78.935 -69.130 1.00 37.66 1527 LEU A O 1
ATOM 16878 N N . ALA A 1 1144 ? 22.455 77.913 -68.695 1.00 47.19 1528 ALA A N 1
ATOM 16879 C CA . ALA A 1 1144 ? 22.269 76.961 -69.787 1.00 48.42 1528 ALA A CA 1
ATOM 16880 C C . ALA A 1 1144 ? 20.965 76.183 -69.625 1.00 49.24 1528 ALA A C 1
ATOM 16881 O O . ALA A 1 1144 ? 20.124 76.157 -70.532 1.00 50.69 1528 ALA A O 1
ATOM 16888 N N . VAL A 1 1145 ? 20.778 75.537 -68.470 1.00 43.99 1529 VAL A N 1
ATOM 16889 C CA . VAL A 1 1145 ? 19.546 74.790 -68.236 1.00 44.60 1529 VAL A CA 1
ATOM 16890 C C . VAL A 1 1145 ? 18.339 75.709 -68.254 1.00 44.03 1529 VAL A C 1
ATOM 16891 O O . VAL A 1 1145 ? 17.221 75.255 -68.515 1.00 44.94 1529 VAL A O 1
ATOM 16904 N N . GLU A 1 1146 ? 18.529 76.995 -67.963 1.00 45.42 1530 GLU A N 1
ATOM 16905 C CA . GLU A 1 1146 ? 17.420 77.936 -68.054 1.00 46.28 1530 GLU A CA 1
ATOM 16906 C C . GLU A 1 1146 ? 17.031 78.177 -69.504 1.00 47.10 1530 GLU A C 1
ATOM 16907 O O . GLU A 1 1146 ? 15.870 78.494 -69.790 1.00 47.70 1530 GLU A O 1
ATOM 16919 N N . VAL A 1 1147 ? 17.982 78.031 -70.428 1.00 47.07 1531 VAL A N 1
ATOM 16920 C CA . VAL A 1 1147 ? 17.652 78.067 -71.850 1.00 46.35 1531 VAL A CA 1
ATOM 16921 C C . VAL A 1 1147 ? 17.000 76.760 -72.286 1.00 46.96 1531 VAL A C 1
ATOM 16922 O O . VAL A 1 1147 ? 15.996 76.766 -73.009 1.00 48.07 1531 VAL A O 1
ATOM 16935 N N . LEU A 1 1148 ? 17.553 75.620 -71.858 1.00 44.26 1532 LEU A N 1
ATOM 16936 C CA . LEU A 1 1148 ? 16.993 74.334 -72.273 1.00 45.34 1532 LEU A CA 1
ATOM 16937 C C . LEU A 1 1148 ? 15.575 74.150 -71.754 1.00 44.34 1532 LEU A C 1
ATOM 16938 O O . LEU A 1 1148 ? 14.732 73.555 -72.433 1.00 44.87 1532 LEU A O 1
ATOM 16954 N N . ALA A 1 1149 ? 15.295 74.637 -70.544 1.00 38.14 1533 ALA A N 1
ATOM 16955 C CA . ALA A 1 1149 ? 13.944 74.533 -70.008 1.00 39.13 1533 ALA A CA 1
ATOM 16956 C C . ALA A 1 1149 ? 12.950 75.239 -70.915 1.00 40.21 1533 ALA A C 1
ATOM 16957 O O . ALA A 1 1149 ? 11.863 74.718 -71.180 1.00 41.60 1533 ALA A O 1
ATOM 16964 N N . SER A 1 1150 ? 13.311 76.423 -71.413 1.00 44.43 1534 SER A N 1
ATOM 16965 C CA . SER A 1 1150 ? 12.452 77.119 -72.364 1.00 45.69 1534 SER A CA 1
ATOM 16966 C C . SER A 1 1150 ? 12.328 76.329 -73.661 1.00 46.91 1534 SER A C 1
ATOM 16967 O O . SER A 1 1150 ? 11.218 76.088 -74.155 1.00 48.74 1534 SER A O 1
ATOM 16975 N N . ILE A 1 1151 ? 13.466 75.911 -74.225 1.00 40.57 1535 ILE A N 1
ATOM 16976 C CA . ILE A 1 1151 ? 13.455 75.121 -75.455 1.00 42.79 1535 ILE A CA 1
ATOM 16977 C C . ILE A 1 1151 ? 12.486 73.954 -75.331 1.00 45.09 1535 ILE A C 1
ATOM 16978 O O . ILE A 1 1151 ? 11.780 73.607 -76.286 1.00 47.05 1535 ILE A O 1
ATOM 16994 N N . ASN A 1 1152 ? 12.432 73.332 -74.153 1.00 53.42 1536 ASN A N 1
ATOM 16995 C CA . ASN A 1 1152 ? 11.597 72.152 -73.966 1.00 55.25 1536 ASN A CA 1
ATOM 16996 C C . ASN A 1 1152 ? 10.139 72.528 -73.725 1.00 55.51 1536 ASN A C 1
ATOM 16997 O O . ASN A 1 1152 ? 9.233 71.874 -74.254 1.00 55.98 1536 ASN A O 1
ATOM 17008 N N . ARG A 1 1153 ? 9.895 73.577 -72.935 1.00 50.03 1537 ARG A N 1
ATOM 17009 C CA . ARG A 1 1153 ? 8.525 74.019 -72.694 1.00 51.44 1537 ARG A CA 1
ATOM 17010 C C . ARG A 1 1153 ? 7.840 74.443 -73.984 1.00 53.01 1537 ARG A C 1
ATOM 17011 O O . ARG A 1 1153 ? 6.623 74.274 -74.123 1.00 53.40 1537 ARG A O 1
ATOM 17032 N N . GLN A 1 1154 ? 8.595 74.995 -74.935 1.00 57.00 1538 GLN A N 1
ATOM 17033 C CA . GLN A 1 1154 ? 7.995 75.415 -76.196 1.00 59.17 1538 GLN A CA 1
ATOM 17034 C C . GLN A 1 1154 ? 7.784 74.245 -77.148 1.00 61.56 1538 GLN A C 1
ATOM 17035 O O . GLN A 1 1154 ? 6.853 74.276 -77.960 1.00 63.71 1538 GLN A O 1
ATOM 17049 N N . GLY A 1 1155 ? 8.631 73.222 -77.073 1.00 45.64 1539 GLY A N 1
ATOM 17050 C CA . GLY A 1 1155 ? 8.495 72.068 -77.936 1.00 46.82 1539 GLY A CA 1
ATOM 17051 C C . GLY A 1 1155 ? 9.283 72.138 -79.222 1.00 47.23 1539 GLY A C 1
ATOM 17052 O O . GLY A 1 1155 ? 8.884 71.516 -80.214 1.00 49.09 1539 GLY A O 1
ATOM 17056 N N . LEU A 1 1156 ? 10.394 72.879 -79.243 1.00 71.49 1540 LEU A N 1
ATOM 17057 C CA . LEU A 1 1156 ? 11.224 72.945 -80.441 1.00 72.51 1540 LEU A CA 1
ATOM 17058 C C . LEU A 1 1156 ? 12.041 71.679 -80.649 1.00 73.84 1540 LEU A C 1
ATOM 17059 O O . LEU A 1 1156 ? 12.422 71.381 -81.786 1.00 76.87 1540 LEU A O 1
ATOM 17075 N N . VAL A 1 1157 ? 12.321 70.935 -79.583 1.00 66.26 1541 VAL A N 1
ATOM 17076 C CA . VAL A 1 1157 ? 13.118 69.718 -79.657 1.00 66.25 1541 VAL A CA 1
ATOM 17077 C C . VAL A 1 1157 ? 12.258 68.546 -79.207 1.00 67.35 1541 VAL A C 1
ATOM 17078 O O . VAL A 1 1157 ? 11.337 68.701 -78.398 1.00 66.61 1541 VAL A O 1
ATOM 17091 N N . HIS A 1 1158 ? 12.558 67.367 -79.745 1.00 68.05 1542 HIS A N 1
ATOM 17092 C CA . HIS A 1 1158 ? 11.810 66.178 -79.379 1.00 69.15 1542 HIS A CA 1
ATOM 17093 C C . HIS A 1 1158 ? 12.153 65.751 -77.951 1.00 69.71 1542 HIS A C 1
ATOM 17094 O O . HIS A 1 1158 ? 13.276 65.961 -77.482 1.00 70.60 1542 HIS A O 1
ATOM 17108 N N . PRO A 1 1159 ? 11.203 65.139 -77.239 1.00 53.05 1543 PRO A N 1
ATOM 17109 C CA . PRO A 1 1159 ? 11.464 64.766 -75.839 1.00 51.74 1543 PRO A CA 1
ATOM 17110 C C . PRO A 1 1159 ? 12.577 63.746 -75.668 1.00 51.84 1543 PRO A C 1
ATOM 17111 O O . PRO A 1 1159 ? 13.125 63.634 -74.564 1.00 51.05 1543 PRO A O 1
ATOM 17122 N N . LYS A 1 1160 ? 12.928 62.993 -76.713 1.00 79.69 1544 LYS A N 1
ATOM 17123 C CA . LYS A 1 1160 ? 14.024 62.037 -76.594 1.00 79.63 1544 LYS A CA 1
ATOM 17124 C C . LYS A 1 1160 ? 15.355 62.747 -76.381 1.00 78.34 1544 LYS A C 1
ATOM 17125 O O . LYS A 1 1160 ? 16.184 62.301 -75.580 1.00 77.83 1544 LYS A O 1
ATOM 17144 N N . GLU A 1 1161 ? 15.574 63.859 -77.084 1.00 81.25 1545 GLU A N 1
ATOM 17145 C CA . GLU A 1 1161 ? 16.824 64.603 -76.999 1.00 80.04 1545 GLU A CA 1
ATOM 17146 C C . GLU A 1 1161 ? 16.967 65.384 -75.700 1.00 76.00 1545 GLU A C 1
ATOM 17147 O O . GLU A 1 1161 ? 17.983 66.067 -75.526 1.00 75.12 1545 GLU A O 1
ATOM 17159 N N . THR A 1 1162 ? 16.000 65.300 -74.787 1.00 59.48 1546 THR A N 1
ATOM 17160 C CA . THR A 1 1162 ? 15.952 66.216 -73.654 1.00 56.27 1546 THR A CA 1
ATOM 17161 C C . THR A 1 1162 ? 15.716 65.491 -72.333 1.00 54.38 1546 THR A C 1
ATOM 17162 O O . THR A 1 1162 ? 16.250 65.896 -71.297 1.00 52.96 1546 THR A O 1
ATOM 17173 N N . GLY A 1 1163 ? 14.921 64.424 -72.357 1.00 62.14 1547 GLY A N 1
ATOM 17174 C CA . GLY A 1 1163 ? 14.518 63.742 -71.141 1.00 61.23 1547 GLY A CA 1
ATOM 17175 C C . GLY A 1 1163 ? 15.647 63.401 -70.188 1.00 60.63 1547 GLY A C 1
ATOM 17176 O O . GLY A 1 1163 ? 15.666 63.868 -69.045 1.00 60.37 1547 GLY A O 1
ATOM 17180 N N . VAL A 1 1164 ? 16.596 62.582 -70.649 1.00 50.91 1548 VAL A N 1
ATOM 17181 C CA . VAL A 1 1164 ? 17.661 62.098 -69.774 1.00 50.28 1548 VAL A CA 1
ATOM 17182 C C . VAL A 1 1164 ? 18.423 63.261 -69.156 1.00 48.29 1548 VAL A C 1
ATOM 17183 O O . VAL A 1 1164 ? 18.865 63.188 -68.004 1.00 47.69 1548 VAL A O 1
ATOM 17196 N N . THR A 1 1165 ? 18.590 64.352 -69.904 1.00 43.96 1549 THR A N 1
ATOM 17197 C CA . THR A 1 1165 ? 19.345 65.487 -69.385 1.00 42.64 1549 THR A CA 1
ATOM 17198 C C . THR A 1 1165 ? 18.653 66.094 -68.171 1.00 41.87 1549 THR A C 1
ATOM 17199 O O . THR A 1 1165 ? 19.291 66.347 -67.144 1.00 41.67 1549 THR A O 1
ATOM 17210 N N . PHE A 1 1166 ? 17.344 66.340 -68.267 1.00 44.41 1550 PHE A N 1
ATOM 17211 C CA . PHE A 1 1166 ? 16.629 66.940 -67.144 1.00 44.17 1550 PHE A CA 1
ATOM 17212 C C . PHE A 1 1166 ? 16.479 65.954 -65.992 1.00 45.86 1550 PHE A C 1
ATOM 17213 O O . PHE A 1 1166 ? 16.585 66.340 -64.821 1.00 45.54 1550 PHE A O 1
ATOM 17230 N N . ILE A 1 1167 ? 16.227 64.681 -66.301 1.00 46.53 1551 ILE A N 1
ATOM 17231 C CA . ILE A 1 1167 ? 16.216 63.659 -65.258 1.00 46.70 1551 ILE A CA 1
ATOM 17232 C C . ILE A 1 1167 ? 17.538 63.671 -64.502 1.00 46.34 1551 ILE A C 1
ATOM 17233 O O . ILE A 1 1167 ? 17.577 63.471 -63.281 1.00 46.69 1551 ILE A O 1
ATOM 17249 N N . THR A 1 1168 ? 18.641 63.913 -65.214 1.00 44.54 1552 THR A N 1
ATOM 17250 C CA . THR A 1 1168 ? 19.955 63.930 -64.579 1.00 44.90 1552 THR A CA 1
ATOM 17251 C C . THR A 1 1168 ? 20.155 65.196 -63.755 1.00 43.79 1552 THR A C 1
ATOM 17252 O O . THR A 1 1168 ? 20.653 65.137 -62.625 1.00 44.45 1552 THR A O 1
ATOM 17263 N N . LEU A 1 1169 ? 19.777 66.351 -64.302 1.00 42.97 1553 LEU A N 1
ATOM 17264 C CA . LEU A 1 1169 ? 19.954 67.609 -63.590 1.00 42.01 1553 LEU A CA 1
ATOM 17265 C C . LEU A 1 1169 ? 19.044 67.719 -62.375 1.00 42.31 1553 LEU A C 1
ATOM 17266 O O . LEU A 1 1169 ? 19.325 68.521 -61.478 1.00 42.10 1553 LEU A O 1
ATOM 17282 N N . ALA A 1 1170 ? 17.964 66.935 -62.321 1.00 54.90 1554 ALA A N 1
ATOM 17283 C CA . ALA A 1 1170 ? 17.089 66.968 -61.155 1.00 56.05 1554 ALA A CA 1
ATOM 17284 C C . ALA A 1 1170 ? 17.799 66.494 -59.895 1.00 59.05 1554 ALA A C 1
ATOM 17285 O O . ALA A 1 1170 ? 17.359 66.825 -58.788 1.00 59.42 1554 ALA A O 1
ATOM 17292 N N . THR A 1 1171 ? 18.882 65.730 -60.035 1.00 44.87 1555 THR A N 1
ATOM 17293 C CA . THR A 1 1171 ? 19.655 65.252 -58.897 1.00 46.33 1555 THR A CA 1
ATOM 17294 C C . THR A 1 1171 ? 20.811 66.181 -58.547 1.00 46.00 1555 THR A C 1
ATOM 17295 O O . THR A 1 1171 ? 21.753 65.757 -57.869 1.00 47.38 1555 THR A O 1
ATOM 17306 N N . SER A 1 1172 ? 20.762 67.431 -58.995 1.00 49.42 1556 SER A N 1
ATOM 17307 C CA . SER A 1 1172 ? 21.828 68.380 -58.717 1.00 48.46 1556 SER A CA 1
ATOM 17308 C C . SER A 1 1172 ? 21.658 68.982 -57.327 1.00 48.48 1556 SER A C 1
ATOM 17309 O O . SER A 1 1172 ? 20.544 69.100 -56.808 1.00 49.27 1556 SER A O 1
ATOM 17317 N N . THR A 1 1173 ? 22.786 69.362 -56.721 1.00 63.20 1557 THR A N 1
ATOM 17318 C CA . THR A 1 1173 ? 22.747 70.001 -55.411 1.00 63.94 1557 THR A CA 1
ATOM 17319 C C . THR A 1 1173 ? 22.376 71.476 -55.509 1.00 63.53 1557 THR A C 1
ATOM 17320 O O . THR A 1 1173 ? 21.756 72.016 -54.585 1.00 63.93 1557 THR A O 1
ATOM 17331 N N . HIS A 1 1174 ? 22.744 72.140 -56.605 1.00 64.86 1558 HIS A N 1
ATOM 17332 C CA . HIS A 1 1174 ? 22.327 73.517 -56.834 1.00 64.07 1558 HIS A CA 1
ATOM 17333 C C . HIS A 1 1174 ? 20.802 73.560 -56.876 1.00 63.43 1558 HIS A C 1
ATOM 17334 O O . HIS A 1 1174 ? 20.199 73.002 -57.802 1.00 62.53 1558 HIS A O 1
ATOM 17348 N N . PRO A 1 1175 ? 20.138 74.196 -55.904 1.00 62.80 1559 PRO A N 1
ATOM 17349 C CA . PRO A 1 1175 ? 18.666 74.114 -55.866 1.00 62.44 1559 PRO A CA 1
ATOM 17350 C C . PRO A 1 1175 ? 17.990 74.624 -57.127 1.00 60.86 1559 PRO A C 1
ATOM 17351 O O . PRO A 1 1175 ? 16.958 74.077 -57.534 1.00 61.22 1559 PRO A O 1
ATOM 17362 N N . ARG A 1 1176 ? 18.544 75.657 -57.763 1.00 58.59 1560 ARG A N 1
ATOM 17363 C CA . ARG A 1 1176 ? 17.868 76.262 -58.906 1.00 58.22 1560 ARG A CA 1
ATOM 17364 C C . ARG A 1 1176 ? 17.918 75.363 -60.135 1.00 57.72 1560 ARG A C 1
ATOM 17365 O O . ARG A 1 1176 ? 17.030 75.438 -60.991 1.00 56.45 1560 ARG A O 1
ATOM 17386 N N . ILE A 1 1177 ? 18.939 74.513 -60.245 1.00 38.47 1561 ILE A N 1
ATOM 17387 C CA . ILE A 1 1177 ? 18.971 73.525 -61.318 1.00 40.27 1561 ILE A CA 1
ATOM 17388 C C . ILE A 1 1177 ? 18.051 72.356 -60.991 1.00 42.04 1561 ILE A C 1
ATOM 17389 O O . ILE A 1 1177 ? 17.313 71.869 -61.856 1.00 41.55 1561 ILE A O 1
ATOM 17405 N N . SER A 1 1178 ? 18.077 71.893 -59.739 1.00 39.95 1562 SER A N 1
ATOM 17406 C CA . SER A 1 1178 ? 17.284 70.731 -59.355 1.00 41.03 1562 SER A CA 1
ATOM 17407 C C . SER A 1 1178 ? 15.791 71.010 -59.483 1.00 40.91 1562 SER A C 1
ATOM 17408 O O . SER A 1 1178 ? 15.035 70.165 -59.977 1.00 41.29 1562 SER A O 1
ATOM 17416 N N . GLU A 1 1179 ? 15.344 72.187 -59.044 1.00 72.23 1563 GLU A N 1
ATOM 17417 C CA . GLU A 1 1179 ? 13.918 72.495 -59.083 1.00 73.32 1563 GLU A CA 1
ATOM 17418 C C . GLU A 1 1179 ? 13.419 72.608 -60.520 1.00 71.14 1563 GLU A C 1
ATOM 17419 O O . GLU A 1 1179 ? 12.443 71.951 -60.904 1.00 71.21 1563 GLU A O 1
ATOM 17431 N N . LEU A 1 1180 ? 14.081 73.435 -61.330 1.00 58.58 1564 LEU A N 1
ATOM 17432 C CA . LEU A 1 1180 ? 13.662 73.619 -62.716 1.00 57.53 1564 LEU A CA 1
ATOM 17433 C C . LEU A 1 1180 ? 13.729 72.305 -63.487 1.00 58.01 1564 LEU A C 1
ATOM 17434 O O . LEU A 1 1180 ? 12.762 71.907 -64.153 1.00 58.49 1564 LEU A O 1
ATOM 17450 N N . ALA A 1 1181 ? 14.867 71.612 -63.406 1.00 51.56 1565 ALA A N 1
ATOM 17451 C CA . ALA A 1 1181 ? 15.007 70.339 -64.106 1.00 51.93 1565 ALA A CA 1
ATOM 17452 C C . ALA A 1 1181 ? 13.955 69.340 -63.644 1.00 51.47 1565 ALA A C 1
ATOM 17453 O O . ALA A 1 1181 ? 13.457 68.537 -64.442 1.00 52.05 1565 ALA A O 1
ATOM 17460 N N . PHE A 1 1182 ? 13.603 69.372 -62.358 1.00 49.40 1566 PHE A N 1
ATOM 17461 C CA . PHE A 1 1182 ? 12.566 68.478 -61.853 1.00 49.51 1566 PHE A CA 1
ATOM 17462 C C . PHE A 1 1182 ? 11.203 68.840 -62.429 1.00 49.30 1566 PHE A C 1
ATOM 17463 O O . PHE A 1 1182 ? 10.382 67.956 -62.699 1.00 50.10 1566 PHE A O 1
ATOM 17480 N N . LEU A 1 1183 ? 10.940 70.135 -62.619 1.00 51.05 1567 LEU A N 1
ATOM 17481 C CA . LEU A 1 1183 ? 9.698 70.546 -63.265 1.00 50.68 1567 LEU A CA 1
ATOM 17482 C C . LEU A 1 1183 ? 9.644 70.056 -64.705 1.00 50.75 1567 LEU A C 1
ATOM 17483 O O . LEU A 1 1183 ? 8.596 69.593 -65.174 1.00 51.82 1567 LEU A O 1
ATOM 17499 N N . GLU A 1 1184 ? 10.764 70.146 -65.425 1.00 53.89 1568 GLU A N 1
ATOM 17500 C CA . GLU A 1 1184 ? 10.770 69.717 -66.819 1.00 54.63 1568 GLU A CA 1
ATOM 17501 C C . GLU A 1 1184 ? 10.660 68.203 -66.935 1.00 56.58 1568 GLU A C 1
ATOM 17502 O O . GLU A 1 1184 ? 10.018 67.692 -67.859 1.00 57.90 1568 GLU A O 1
ATOM 17514 N N . HIS A 1 1185 ? 11.280 67.465 -66.013 1.00 42.59 1569 HIS A N 1
ATOM 17515 C CA . HIS A 1 1185 ? 11.141 66.014 -66.022 1.00 43.90 1569 HIS A CA 1
ATOM 17516 C C . HIS A 1 1185 ? 9.719 65.600 -65.662 1.00 45.12 1569 HIS A C 1
ATOM 17517 O O . HIS A 1 1185 ? 9.167 64.668 -66.259 1.00 46.31 1569 HIS A O 1
ATOM 17531 N N . LYS A 1 1186 ? 9.107 66.288 -64.696 1.00 64.74 1570 LYS A N 1
ATOM 17532 C CA . LYS A 1 1186 ? 7.747 65.952 -64.288 1.00 66.76 1570 LYS A CA 1
ATOM 17533 C C . LYS A 1 1186 ? 6.751 66.232 -65.408 1.00 67.02 1570 LYS A C 1
ATOM 17534 O O . LYS A 1 1186 ? 5.916 65.381 -65.735 1.00 67.44 1570 LYS A O 1
ATOM 17553 N N . ALA A 1 1187 ? 6.822 67.423 -66.007 1.00 62.54 1571 ALA A N 1
ATOM 17554 C CA . ALA A 1 1187 ? 5.919 67.745 -67.108 1.00 63.68 1571 ALA A CA 1
ATOM 17555 C C . ALA A 1 1187 ? 6.179 66.847 -68.310 1.00 64.64 1571 ALA A C 1
ATOM 17556 O O . ALA A 1 1187 ? 5.239 66.350 -68.944 1.00 67.01 1571 ALA A O 1
ATOM 17563 N N . LEU A 1 1188 ? 7.452 66.622 -68.636 1.00 54.15 1572 LEU A N 1
ATOM 17564 C CA . LEU A 1 1188 ? 7.790 65.788 -69.783 1.00 55.02 1572 LEU A CA 1
ATOM 17565 C C . LEU A 1 1188 ? 7.262 64.371 -69.605 1.00 54.18 1572 LEU A C 1
ATOM 17566 O O . LEU A 1 1188 ? 6.732 63.775 -70.550 1.00 54.36 1572 LEU A O 1
ATOM 17582 N N . HIS A 1 1189 ? 7.400 63.810 -68.402 1.00 59.31 1573 HIS A N 1
ATOM 17583 C CA . HIS A 1 1189 ? 6.813 62.501 -68.134 1.00 59.59 1573 HIS A CA 1
ATOM 17584 C C . HIS A 1 1189 ? 5.293 62.560 -68.206 1.00 59.34 1573 HIS A C 1
ATOM 17585 O O . HIS A 1 1189 ? 4.652 61.621 -68.692 1.00 60.23 1573 HIS A O 1
ATOM 17599 N N . THR A 1 1190 ? 4.699 63.656 -67.728 1.00 59.34 1574 THR A N 1
ATOM 17600 C CA . THR A 1 1190 ? 3.249 63.808 -67.797 1.00 60.94 1574 THR A CA 1
ATOM 17601 C C . THR A 1 1190 ? 2.758 63.695 -69.235 1.00 62.97 1574 THR A C 1
ATOM 17602 O O . THR A 1 1190 ? 1.797 62.972 -69.521 1.00 64.02 1574 THR A O 1
ATOM 17613 N N . LYS A 1 1191 ? 3.413 64.400 -70.157 1.00 52.72 1575 LYS A N 1
ATOM 17614 C CA . LYS A 1 1191 ? 2.968 64.411 -71.545 1.00 53.92 1575 LYS A CA 1
ATOM 17615 C C . LYS A 1 1191 ? 3.533 63.259 -72.366 1.00 54.74 1575 LYS A C 1
ATOM 17616 O O . LYS A 1 1191 ? 2.897 62.838 -73.339 1.00 56.55 1575 LYS A O 1
ATOM 17635 N N . HIS A 1 1192 ? 4.705 62.733 -72.001 1.00 65.16 1576 HIS A N 1
ATOM 17636 C CA . HIS A 1 1192 ? 5.396 61.732 -72.810 1.00 67.09 1576 HIS A CA 1
ATOM 17637 C C . HIS A 1 1192 ? 5.966 60.621 -71.922 1.00 69.18 1576 HIS A C 1
ATOM 17638 O O . HIS A 1 1192 ? 7.171 60.418 -71.818 1.00 68.97 1576 HIS A O 1
ATOM 17652 N N . GLU A 1 1193 ? 5.074 59.874 -71.267 1.00 73.57 1577 GLU A N 1
ATOM 17653 C CA . GLU A 1 1193 ? 5.503 58.709 -70.498 1.00 76.39 1577 GLU A CA 1
ATOM 17654 C C . GLU A 1 1193 ? 5.970 57.589 -71.420 1.00 79.63 1577 GLU A C 1
ATOM 17655 O O . GLU A 1 1193 ? 6.962 56.903 -71.132 1.00 79.67 1577 GLU A O 1
ATOM 17667 N N . THR A 1 1194 ? 5.264 57.401 -72.539 1.00 95.59 1578 THR A N 1
ATOM 17668 C CA . THR A 1 1194 ? 5.568 56.324 -73.475 1.00 98.50 1578 THR A CA 1
ATOM 17669 C C . THR A 1 1194 ? 7.047 56.280 -73.837 1.00 99.59 1578 THR A C 1
ATOM 17670 O O . THR A 1 1194 ? 7.599 55.196 -74.061 1.00 99.48 1578 THR A O 1
ATOM 17681 N N . VAL A 1 1195 ? 7.703 57.436 -73.900 1.00 83.40 1579 VAL A N 1
ATOM 17682 C CA . VAL A 1 1195 ? 9.088 57.486 -74.355 1.00 85.25 1579 VAL A CA 1
ATOM 17683 C C . VAL A 1 1195 ? 10.075 57.368 -73.198 1.00 86.16 1579 VAL A C 1
ATOM 17684 O O . VAL A 1 1195 ? 11.149 56.781 -73.362 1.00 86.53 1579 VAL A O 1
ATOM 17697 N N . ILE A 1 1196 ? 9.744 57.922 -72.030 1.00 83.63 1580 ILE A N 1
ATOM 17698 C CA . ILE A 1 1196 ? 10.665 57.851 -70.902 1.00 84.88 1580 ILE A CA 1
ATOM 17699 C C . ILE A 1 1196 ? 10.681 56.451 -70.311 1.00 83.50 1580 ILE A C 1
ATOM 17700 O O . ILE A 1 1196 ? 11.679 56.038 -69.709 1.00 82.81 1580 ILE A O 1
ATOM 17716 N N . GLU A 1 1197 ? 9.594 55.693 -70.471 1.00 103.10 1581 GLU A N 1
ATOM 17717 C CA . GLU A 1 1197 ? 9.615 54.306 -70.021 1.00 104.23 1581 GLU A CA 1
ATOM 17718 C C . GLU A 1 1197 ? 10.667 53.480 -70.750 1.00 104.02 1581 GLU A C 1
ATOM 17719 O O . GLU A 1 1197 ? 11.065 52.423 -70.250 1.00 103.07 1581 GLU A O 1
ATOM 17731 N N . ARG A 1 1198 ? 11.132 53.940 -71.913 1.00 89.60 1582 ARG A N 1
ATOM 17732 C CA . ARG A 1 1198 ? 12.112 53.211 -72.707 1.00 89.05 1582 ARG A CA 1
ATOM 17733 C C . ARG A 1 1198 ? 13.543 53.684 -72.482 1.00 87.16 1582 ARG A C 1
ATOM 17734 O O . ARG A 1 1198 ? 14.477 52.976 -72.873 1.00 87.48 1582 ARG A O 1
ATOM 17755 N N . GLU A 1 1199 ? 13.741 54.851 -71.869 1.00 91.58 1583 GLU A N 1
ATOM 17756 C CA . GLU A 1 1199 ? 15.083 55.361 -71.615 1.00 89.51 1583 GLU A CA 1
ATOM 17757 C C . GLU A 1 1199 ? 15.395 55.345 -70.124 1.00 86.71 1583 GLU A C 1
ATOM 17758 O O . GLU A 1 1199 ? 15.898 56.332 -69.578 1.00 86.58 1583 GLU A O 1
ATOM 17770 N N . TYR A 1 1200 ? 15.098 54.228 -69.456 1.00 69.98 1584 TYR A N 1
ATOM 17771 C CA . TYR A 1 1200 ? 15.381 54.113 -68.029 1.00 68.73 1584 TYR A CA 1
ATOM 17772 C C . TYR A 1 1200 ? 16.852 53.805 -67.775 1.00 66.93 1584 TYR A C 1
ATOM 17773 O O . TYR A 1 1200 ? 17.486 54.434 -66.920 1.00 66.33 1584 TYR A O 1
ATOM 17791 N N . ALA A 1 1201 ? 17.412 52.841 -68.506 1.00 62.41 1585 ALA A N 1
ATOM 17792 C CA . ALA A 1 1201 ? 18.812 52.480 -68.308 1.00 62.12 1585 ALA A CA 1
ATOM 17793 C C . ALA A 1 1201 ? 19.721 53.688 -68.504 1.00 60.40 1585 ALA A C 1
ATOM 17794 O O . ALA A 1 1201 ? 20.522 54.029 -67.624 1.00 60.42 1585 ALA A O 1
ATOM 17801 N N . LYS A 1 1202 ? 19.609 54.351 -69.658 1.00 67.59 1586 LYS A N 1
ATOM 17802 C CA . LYS A 1 1202 ? 20.440 55.521 -69.920 1.00 65.10 1586 LYS A CA 1
ATOM 17803 C C . LYS A 1 1202 ? 20.223 56.605 -68.874 1.00 60.56 1586 LYS A C 1
ATOM 17804 O O . LYS A 1 1202 ? 21.144 57.374 -68.577 1.00 60.60 1586 LYS A O 1
ATOM 17823 N N . ALA A 1 1203 ? 19.018 56.684 -68.305 1.00 51.93 1587 ALA A N 1
ATOM 17824 C CA . ALA A 1 1203 ? 18.745 57.691 -67.284 1.00 48.53 1587 ALA A CA 1
ATOM 17825 C C . ALA A 1 1203 ? 19.482 57.372 -65.991 1.00 45.80 1587 ALA A C 1
ATOM 17826 O O . ALA A 1 1203 ? 20.099 58.253 -65.383 1.00 45.06 1587 ALA A O 1
ATOM 17833 N N . ILE A 1 1204 ? 19.427 56.114 -65.551 1.00 47.46 1588 ILE A N 1
ATOM 17834 C CA . ILE A 1 1204 ? 20.132 55.721 -64.334 1.00 46.01 1588 ILE A CA 1
ATOM 17835 C C . ILE A 1 1204 ? 21.634 55.903 -64.514 1.00 46.75 1588 ILE A C 1
ATOM 17836 O O . ILE A 1 1204 ? 22.301 56.565 -63.707 1.00 46.87 1588 ILE A O 1
ATOM 17852 N N . GLN A 1 1205 ? 22.189 55.319 -65.580 1.00 47.63 1589 GLN A N 1
ATOM 17853 C CA . GLN A 1 1205 ? 23.608 55.499 -65.868 1.00 48.75 1589 GLN A CA 1
ATOM 17854 C C . GLN A 1 1205 ? 23.977 56.976 -65.898 1.00 49.05 1589 GLN A C 1
ATOM 17855 O O . GLN A 1 1205 ? 25.027 57.376 -65.381 1.00 49.09 1589 GLN A O 1
ATOM 17869 N N . SER A 1 1206 ? 23.114 57.804 -66.491 1.00 40.91 1590 SER A N 1
ATOM 17870 C CA . SER A 1 1206 ? 23.388 59.235 -66.574 1.00 41.16 1590 SER A CA 1
ATOM 17871 C C . SER A 1 1206 ? 23.438 59.865 -65.189 1.00 40.69 1590 SER A C 1
ATOM 17872 O O . SER A 1 1206 ? 24.338 60.654 -64.886 1.00 41.15 1590 SER A O 1
ATOM 17880 N N . ILE A 1 1207 ? 22.469 59.535 -64.333 1.00 40.16 1591 ILE A N 1
ATOM 17881 C CA . ILE A 1 1207 ? 22.461 60.091 -62.983 1.00 40.15 1591 ILE A CA 1
ATOM 17882 C C . ILE A 1 1207 ? 23.727 59.691 -62.240 1.00 40.59 1591 ILE A C 1
ATOM 17883 O O . ILE A 1 1207 ? 24.331 60.505 -61.530 1.00 41.05 1591 ILE A O 1
ATOM 17899 N N . PHE A 1 1208 ? 24.155 58.435 -62.393 1.00 43.29 1592 PHE A N 1
ATOM 17900 C CA . PHE A 1 1208 ? 25.369 57.991 -61.715 1.00 44.07 1592 PHE A CA 1
ATOM 17901 C C . PHE A 1 1208 ? 26.589 58.753 -62.220 1.00 45.54 1592 PHE A C 1
ATOM 17902 O O . PHE A 1 1208 ? 27.380 59.275 -61.426 1.00 45.64 1592 PHE A O 1
ATOM 17919 N N . ALA A 1 1209 ? 26.762 58.823 -63.543 1.00 55.72 1593 ALA A N 1
ATOM 17920 C CA . ALA A 1 1209 ? 27.899 59.552 -64.099 1.00 55.93 1593 ALA A CA 1
ATOM 17921 C C . ALA A 1 1209 ? 27.891 61.007 -63.650 1.00 55.14 1593 ALA A C 1
ATOM 17922 O O . ALA A 1 1209 ? 28.949 61.597 -63.405 1.00 55.85 1593 ALA A O 1
ATOM 17929 N N . TYR A 1 1210 ? 26.703 61.599 -63.530 1.00 47.81 1594 TYR A N 1
ATOM 17930 C CA . TYR A 1 1210 ? 26.597 62.989 -63.099 1.00 48.32 1594 TYR A CA 1
ATOM 17931 C C . TYR A 1 1210 ? 27.021 63.142 -61.644 1.00 48.03 1594 TYR A C 1
ATOM 17932 O O . TYR A 1 1210 ? 27.786 64.050 -61.302 1.00 47.69 1594 TYR A O 1
ATOM 17950 N N . GLN A 1 1211 ? 26.535 62.255 -60.771 1.00 53.45 1595 GLN A N 1
ATOM 17951 C CA . GLN A 1 1211 ? 26.924 62.312 -59.366 1.00 53.76 1595 GLN A CA 1
ATOM 17952 C C . GLN A 1 1211 ? 28.415 62.059 -59.188 1.00 55.04 1595 GLN A C 1
ATOM 17953 O O . GLN A 1 1211 ? 29.032 62.606 -58.266 1.00 55.51 1595 GLN A O 1
ATOM 17967 N N . ARG A 1 1212 ? 29.010 61.242 -60.058 1.00 45.29 1596 ARG A N 1
ATOM 17968 C CA . ARG A 1 1212 ? 30.410 60.865 -59.902 1.00 46.65 1596 ARG A CA 1
ATOM 17969 C C . ARG A 1 1212 ? 31.347 61.945 -60.430 1.00 47.81 1596 ARG A C 1
ATOM 17970 O O . ARG A 1 1212 ? 32.307 62.327 -59.753 1.00 49.22 1596 ARG A O 1
ATOM 17991 N N . ASP A 1 1213 ? 31.081 62.452 -61.633 1.00 60.13 1597 ASP A N 1
ATOM 17992 C CA . ASP A 1 1213 ? 32.005 63.365 -62.295 1.00 61.92 1597 ASP A CA 1
ATOM 17993 C C . ASP A 1 1213 ? 31.723 64.833 -62.000 1.00 61.08 1597 ASP A C 1
ATOM 17994 O O . ASP A 1 1213 ? 32.661 65.639 -61.976 1.00 63.00 1597 ASP A O 1
ATOM 18003 N N . ILE A 1 1214 ? 30.463 65.203 -61.775 1.00 60.23 1598 ILE A N 1
ATOM 18004 C CA . ILE A 1 1214 ? 30.096 66.607 -61.616 1.00 60.07 1598 ILE A CA 1
ATOM 18005 C C . ILE A 1 1214 ? 29.928 66.938 -60.139 1.00 60.10 1598 ILE A C 1
ATOM 18006 O O . ILE A 1 1214 ? 30.695 67.728 -59.579 1.00 61.41 1598 ILE A O 1
ATOM 18022 N N . VAL A 1 1215 ? 28.915 66.346 -59.502 1.00 46.75 1599 VAL A N 1
ATOM 18023 C CA . VAL A 1 1215 ? 28.684 66.592 -58.082 1.00 47.31 1599 VAL A CA 1
ATOM 18024 C C . VAL A 1 1215 ? 29.863 66.102 -57.257 1.00 48.54 1599 VAL A C 1
ATOM 18025 O O . VAL A 1 1215 ? 30.127 66.620 -56.165 1.00 49.76 1599 VAL A O 1
ATOM 18038 N N . LYS A 1 1216 ? 30.588 65.101 -57.756 1.00 56.02 1600 LYS A N 1
ATOM 18039 C CA . LYS A 1 1216 ? 31.730 64.523 -57.051 1.00 56.72 1600 LYS A CA 1
ATOM 18040 C C . LYS A 1 1216 ? 31.287 63.935 -55.708 1.00 57.39 1600 LYS A C 1
ATOM 18041 O O . LYS A 1 1216 ? 31.785 64.289 -54.637 1.00 57.84 1600 LYS A O 1
ATOM 18060 N N . ASP A 1 1217 ? 30.324 63.019 -55.798 1.00 62.27 1601 ASP A N 1
ATOM 18061 C CA . ASP A 1 1217 ? 29.766 62.308 -54.655 1.00 63.03 1601 ASP A CA 1
ATOM 18062 C C . ASP A 1 1217 ? 29.107 61.029 -55.159 1.00 64.91 1601 ASP A C 1
ATOM 18063 O O . ASP A 1 1217 ? 27.883 60.991 -55.341 1.00 64.87 1601 ASP A O 1
ATOM 18072 N N . PRO A 1 1218 ? 29.875 59.965 -55.399 1.00 55.16 1602 PRO A N 1
ATOM 18073 C CA . PRO A 1 1218 ? 29.321 58.763 -56.032 1.00 55.17 1602 PRO A CA 1
ATOM 18074 C C . PRO A 1 1218 ? 28.458 57.898 -55.125 1.00 55.05 1602 PRO A C 1
ATOM 18075 O O . PRO A 1 1218 ? 28.080 56.799 -55.537 1.00 55.27 1602 PRO A O 1
ATOM 18086 N N . ARG A 1 1219 ? 28.132 58.348 -53.916 1.00 75.86 1603 ARG A N 1
ATOM 18087 C CA . ARG A 1 1219 ? 27.268 57.568 -53.044 1.00 76.84 1603 ARG A CA 1
ATOM 18088 C C . ARG A 1 1219 ? 25.856 57.504 -53.620 1.00 75.11 1603 ARG A C 1
ATOM 18089 O O . ARG A 1 1219 ? 25.422 58.374 -54.379 1.00 73.98 1603 ARG A O 1
ATOM 18110 N N . GLY A 1 1220 ? 25.132 56.451 -53.243 1.00 61.81 1604 GLY A N 1
ATOM 18111 C CA . GLY A 1 1220 ? 23.775 56.261 -53.722 1.00 63.48 1604 GLY A CA 1
ATOM 18112 C C . GLY A 1 1220 ? 22.710 57.010 -52.956 1.00 65.30 1604 GLY A C 1
ATOM 18113 O O . GLY A 1 1220 ? 21.546 56.997 -53.368 1.00 63.62 1604 GLY A O 1
ATOM 18117 N N . ALA A 1 1221 ? 23.077 57.667 -51.859 1.00 62.50 1605 ALA A N 1
ATOM 18118 C CA . ALA A 1 1221 ? 22.117 58.421 -51.067 1.00 65.76 1605 ALA A CA 1
ATOM 18119 C C . ALA A 1 1221 ? 22.871 59.439 -50.228 1.00 68.44 1605 ALA A C 1
ATOM 18120 O O . ALA A 1 1221 ? 24.065 59.286 -49.954 1.00 68.59 1605 ALA A O 1
ATOM 18127 N N . THR A 1 1222 ? 22.156 60.484 -49.824 1.00 76.12 1606 THR A N 1
ATOM 18128 C CA . THR A 1 1222 ? 22.746 61.522 -48.997 1.00 78.82 1606 THR A CA 1
ATOM 18129 C C . THR A 1 1222 ? 22.910 61.027 -47.562 1.00 80.13 1606 THR A C 1
ATOM 18130 O O . THR A 1 1222 ? 22.428 59.958 -47.179 1.00 80.42 1606 THR A O 1
ATOM 18141 N N . THR A 1 1223 ? 23.605 61.831 -46.763 1.00 103.14 1607 THR A N 1
ATOM 18142 C CA . THR A 1 1223 ? 23.791 61.575 -45.340 1.00 106.26 1607 THR A CA 1
ATOM 18143 C C . THR A 1 1223 ? 22.920 62.568 -44.582 1.00 113.11 1607 THR A C 1
ATOM 18144 O O . THR A 1 1223 ? 23.189 63.774 -44.597 1.00 107.52 1607 THR A O 1
ATOM 18155 N N . ASN A 1 1224 ? 21.869 62.059 -43.947 1.00 77.00 1608 ASN A N 1
ATOM 18156 C CA . ASN A 1 1224 ? 20.870 62.879 -43.262 1.00 84.17 1608 ASN A CA 1
ATOM 18157 C C . ASN A 1 1224 ? 20.051 63.697 -44.268 1.00 76.53 1608 ASN A C 1
ATOM 18158 O O . ASN A 1 1224 ? 20.614 64.504 -45.008 1.00 72.23 1608 ASN A O 1
ATOM 18169 N N . PRO A 1 1225 ? 18.721 63.490 -44.312 1.00 126.18 1609 PRO A N 1
ATOM 18170 C CA . PRO A 1 1225 ? 17.913 62.516 -43.564 1.00 126.56 1609 PRO A CA 1
ATOM 18171 C C . PRO A 1 1225 ? 17.853 61.145 -44.241 1.00 122.87 1609 PRO A C 1
ATOM 18172 O O . PRO A 1 1225 ? 16.816 60.483 -44.197 1.00 120.99 1609 PRO A O 1
ATOM 18183 N N . PHE A 1 1226 ? 18.962 60.722 -44.850 1.00 78.79 1610 PHE A N 1
ATOM 18184 C CA . PHE A 1 1226 ? 19.009 59.457 -45.575 1.00 73.63 1610 PHE A CA 1
ATOM 18185 C C . PHE A 1 1226 ? 17.946 59.423 -46.667 1.00 66.99 1610 PHE A C 1
ATOM 18186 O O . PHE A 1 1226 ? 16.886 58.811 -46.494 1.00 66.46 1610 PHE A O 1
ATOM 18203 N N . THR A 1 1227 ? 18.225 60.073 -47.797 1.00 91.74 1611 THR A N 1
ATOM 18204 C CA . THR A 1 1227 ? 17.325 60.068 -48.939 1.00 89.95 1611 THR A CA 1
ATOM 18205 C C . THR A 1 1227 ? 18.078 59.608 -50.180 1.00 84.52 1611 THR A C 1
ATOM 18206 O O . THR A 1 1227 ? 19.219 60.030 -50.404 1.00 83.71 1611 THR A O 1
ATOM 18217 N N . PRO A 1 1228 ? 17.474 58.753 -51.006 1.00 65.09 1612 PRO A N 1
ATOM 18218 C CA . PRO A 1 1228 ? 18.183 58.259 -52.191 1.00 63.25 1612 PRO A CA 1
ATOM 18219 C C . PRO A 1 1228 ? 18.297 59.328 -53.266 1.00 60.36 1612 PRO A C 1
ATOM 18220 O O . PRO A 1 1228 ? 17.485 60.253 -53.349 1.00 61.08 1612 PRO A O 1
ATOM 18231 N N . LYS A 1 1229 ? 19.330 59.189 -54.100 1.00 64.00 1613 LYS A N 1
ATOM 18232 C CA . LYS A 1 1229 ? 19.547 60.156 -55.171 1.00 60.67 1613 LYS A CA 1
ATOM 18233 C C . LYS A 1 1229 ? 18.386 60.157 -56.156 1.00 59.47 1613 LYS A C 1
ATOM 18234 O O . LYS A 1 1229 ? 18.010 61.210 -56.683 1.00 59.89 1613 LYS A O 1
ATOM 18253 N N . LEU A 1 1230 ? 17.805 58.988 -56.415 1.00 47.61 1614 LEU A N 1
ATOM 18254 C CA . LEU A 1 1230 ? 16.710 58.850 -57.364 1.00 46.77 1614 LEU A CA 1
ATOM 18255 C C . LEU A 1 1230 ? 15.349 59.132 -56.741 1.00 46.66 1614 LEU A C 1
ATOM 18256 O O . LEU A 1 1230 ? 14.325 58.818 -57.358 1.00 46.06 1614 LEU A O 1
ATOM 18272 N N . HIS A 1 1231 ? 15.307 59.718 -55.540 1.00 60.30 1615 HIS A N 1
ATOM 18273 C CA . HIS A 1 1231 ? 14.022 59.928 -54.881 1.00 62.45 1615 HIS A CA 1
ATOM 18274 C C . HIS A 1 1231 ? 13.135 60.872 -55.682 1.00 64.63 1615 HIS A C 1
ATOM 18275 O O . HIS A 1 1231 ? 11.906 60.743 -55.646 1.00 66.81 1615 HIS A O 1
ATOM 18289 N N . LEU A 1 1232 ? 13.728 61.817 -56.416 1.00 61.90 1616 LEU A N 1
ATOM 18290 C CA . LEU A 1 1232 ? 12.945 62.603 -57.364 1.00 62.35 1616 LEU A CA 1
ATOM 18291 C C . LEU A 1 1232 ? 12.400 61.711 -58.469 1.00 62.74 1616 LEU A C 1
ATOM 18292 O O . LEU A 1 1232 ? 11.197 61.717 -58.754 1.00 63.73 1616 LEU A O 1
ATOM 18308 N N . PHE A 1 1233 ? 13.279 60.924 -59.094 1.00 60.23 1617 PHE A N 1
ATOM 18309 C CA . PHE A 1 1233 ? 12.867 60.015 -60.157 1.00 61.92 1617 PHE A CA 1
ATOM 18310 C C . PHE A 1 1233 ? 11.624 59.233 -59.750 1.00 65.35 1617 PHE A C 1
ATOM 18311 O O . PHE A 1 1233 ? 10.554 59.373 -60.353 1.00 66.76 1617 PHE A O 1
ATOM 18328 N N . MET A 1 1234 ? 11.746 58.413 -58.704 1.00 85.93 1618 MET A N 1
ATOM 18329 C CA . MET A 1 1234 ? 10.612 57.606 -58.273 1.00 88.78 1618 MET A CA 1
ATOM 18330 C C . MET A 1 1234 ? 9.420 58.470 -57.892 1.00 90.58 1618 MET A C 1
ATOM 18331 O O . MET A 1 1234 ? 8.271 58.064 -58.102 1.00 92.84 1618 MET A O 1
ATOM 18345 N N . GLU A 1 1235 ? 9.662 59.663 -57.341 1.00 77.34 1619 GLU A N 1
ATOM 18346 C CA . GLU A 1 1235 ? 8.546 60.546 -57.026 1.00 81.04 1619 GLU A CA 1
ATOM 18347 C C . GLU A 1 1235 ? 7.743 60.861 -58.280 1.00 85.81 1619 GLU A C 1
ATOM 18348 O O . GLU A 1 1235 ? 6.507 60.834 -58.261 1.00 88.03 1619 GLU A O 1
ATOM 18360 N N . VAL A 1 1236 ? 8.431 61.136 -59.391 1.00 52.33 1620 VAL A N 1
ATOM 18361 C CA . VAL A 1 1236 ? 7.738 61.363 -60.655 1.00 54.15 1620 VAL A CA 1
ATOM 18362 C C . VAL A 1 1236 ? 6.992 60.108 -61.081 1.00 52.75 1620 VAL A C 1
ATOM 18363 O O . VAL A 1 1236 ? 5.910 60.190 -61.676 1.00 53.93 1620 VAL A O 1
ATOM 18376 N N . LEU A 1 1237 ? 7.546 58.932 -60.784 1.00 87.93 1621 LEU A N 1
ATOM 18377 C CA . LEU A 1 1237 ? 6.864 57.680 -61.086 1.00 88.91 1621 LEU A CA 1
ATOM 18378 C C . LEU A 1 1237 ? 5.693 57.408 -60.154 1.00 92.97 1621 LEU A C 1
ATOM 18379 O O . LEU A 1 1237 ? 5.032 56.375 -60.307 1.00 93.27 1621 LEU A O 1
ATOM 18395 N N . LYS A 1 1238 ? 5.420 58.297 -59.200 1.00 77.80 1622 LYS A N 1
ATOM 18396 C CA . LYS A 1 1238 ? 4.266 58.150 -58.325 1.00 81.93 1622 LYS A CA 1
ATOM 18397 C C . LYS A 1 1238 ? 2.966 58.580 -58.993 1.00 84.64 1622 LYS A C 1
ATOM 18398 O O . LYS A 1 1238 ? 1.898 58.425 -58.391 1.00 87.52 1622 LYS A O 1
ATOM 18417 N N . ILE A 1 1239 ? 3.031 59.110 -60.215 1.00 106.87 1623 ILE A N 1
ATOM 18418 C CA . ILE A 1 1239 ? 1.846 59.554 -60.943 1.00 110.30 1623 ILE A CA 1
ATOM 18419 C C . ILE A 1 1239 ? 1.438 58.471 -61.932 1.00 111.15 1623 ILE A C 1
ATOM 18420 O O . ILE A 1 1239 ? 0.247 58.281 -62.207 1.00 113.13 1623 ILE A O 1
ATOM 18436 N N . SER A 1 1240 ? 2.425 57.757 -62.478 1.00 111.48 1624 SER A N 1
ATOM 18437 C CA . SER A 1 1240 ? 2.129 56.699 -63.439 1.00 112.45 1624 SER A CA 1
ATOM 18438 C C . SER A 1 1240 ? 1.402 55.537 -62.774 1.00 115.97 1624 SER A C 1
ATOM 18439 O O . SER A 1 1240 ? 0.506 54.933 -63.375 1.00 118.67 1624 SER A O 1
ATOM 18447 N N . LYS A 1 1241 ? 1.777 55.206 -61.538 1.00 114.04 1625 LYS A N 1
ATOM 18448 C CA . LYS A 1 1241 ? 1.132 54.129 -60.797 1.00 115.78 1625 LYS A CA 1
ATOM 18449 C C . LYS A 1 1241 ? 1.246 52.811 -61.556 1.00 114.94 1625 LYS A C 1
ATOM 18450 O O . LYS A 1 1241 ? 2.076 52.681 -62.462 1.00 112.86 1625 LYS A O 1
ATOM 18469 N N . ALA A 1 1242 ? 0.425 51.827 -61.188 1.00 104.53 1626 ALA A N 1
ATOM 18470 C CA . ALA A 1 1242 ? 0.449 50.518 -61.830 1.00 104.64 1626 ALA A CA 1
ATOM 18471 C C . ALA A 1 1242 ? 1.810 49.857 -61.652 1.00 101.84 1626 ALA A C 1
ATOM 18472 O O . ALA A 1 1242 ? 2.678 50.384 -60.948 1.00 100.47 1626 ALA A O 1
ATOM 18479 N N . LYS A 1 1243 ? 2.005 48.698 -62.284 1.00 103.26 1627 LYS A N 1
ATOM 18480 C CA . LYS A 1 1243 ? 3.278 47.994 -62.197 1.00 100.55 1627 LYS A CA 1
ATOM 18481 C C . LYS A 1 1243 ? 4.396 48.704 -62.948 1.00 97.32 1627 LYS A C 1
ATOM 18482 O O . LYS A 1 1243 ? 5.547 48.262 -62.866 1.00 96.70 1627 LYS A O 1
ATOM 18501 N N . ASN A 1 1244 ? 4.093 49.783 -63.674 1.00 108.63 1628 ASN A N 1
ATOM 18502 C CA . ASN A 1 1244 ? 5.139 50.502 -64.392 1.00 106.39 1628 ASN A CA 1
ATOM 18503 C C . ASN A 1 1244 ? 6.237 50.969 -63.448 1.00 104.81 1628 ASN A C 1
ATOM 18504 O O . ASN A 1 1244 ? 7.409 51.030 -63.837 1.00 102.17 1628 ASN A O 1
ATOM 18515 N N . ARG A 1 1245 ? 5.880 51.303 -62.207 1.00 92.45 1629 ARG A N 1
ATOM 18516 C CA . ARG A 1 1245 ? 6.888 51.615 -61.201 1.00 92.69 1629 ARG A CA 1
ATOM 18517 C C . ARG A 1 1245 ? 7.638 50.357 -60.778 1.00 94.40 1629 ARG A C 1
ATOM 18518 O O . ARG A 1 1245 ? 8.873 50.350 -60.713 1.00 92.70 1629 ARG A O 1
ATOM 18539 N N . VAL A 1 1246 ? 6.904 49.273 -60.504 1.00 79.10 1630 VAL A N 1
ATOM 18540 C CA . VAL A 1 1246 ? 7.531 48.005 -60.129 1.00 80.74 1630 VAL A CA 1
ATOM 18541 C C . VAL A 1 1246 ? 8.682 47.689 -61.074 1.00 75.64 1630 VAL A C 1
ATOM 18542 O O . VAL A 1 1246 ? 9.832 47.514 -60.652 1.00 75.03 1630 VAL A O 1
ATOM 18555 N N . LYS A 1 1247 ? 8.386 47.614 -62.373 1.00 102.09 1631 LYS A N 1
ATOM 18556 C CA . LYS A 1 1247 ? 9.407 47.219 -63.335 1.00 102.27 1631 LYS A CA 1
ATOM 18557 C C . LYS A 1 1247 ? 10.641 48.102 -63.221 1.00 96.96 1631 LYS A C 1
ATOM 18558 O O . LYS A 1 1247 ? 11.773 47.612 -63.313 1.00 97.70 1631 LYS A O 1
ATOM 18577 N N . PHE A 1 1248 ? 10.447 49.406 -63.008 1.00 66.21 1632 PHE A N 1
ATOM 18578 C CA . PHE A 1 1248 ? 11.589 50.294 -62.826 1.00 61.85 1632 PHE A CA 1
ATOM 18579 C C . PHE A 1 1248 ? 12.516 49.746 -61.749 1.00 57.40 1632 PHE A C 1
ATOM 18580 O O . PHE A 1 1248 ? 13.709 49.524 -61.986 1.00 55.38 1632 PHE A O 1
ATOM 18597 N N . LEU A 1 1249 ? 11.969 49.502 -60.556 1.00 51.80 1633 LEU A N 1
ATOM 18598 C CA . LEU A 1 1249 ? 12.743 48.850 -59.506 1.00 48.91 1633 LEU A CA 1
ATOM 18599 C C . LEU A 1 1249 ? 13.422 47.597 -60.041 1.00 47.06 1633 LEU A C 1
ATOM 18600 O O . LEU A 1 1249 ? 14.640 47.429 -59.910 1.00 46.79 1633 LEU A O 1
ATOM 18616 N N . GLU A 1 1250 ? 12.649 46.712 -60.672 1.00 67.00 1634 GLU A N 1
ATOM 18617 C CA . GLU A 1 1250 ? 13.239 45.504 -61.232 1.00 65.32 1634 GLU A CA 1
ATOM 18618 C C . GLU A 1 1250 ? 14.375 45.850 -62.184 1.00 63.59 1634 GLU A C 1
ATOM 18619 O O . GLU A 1 1250 ? 15.456 45.250 -62.116 1.00 64.39 1634 GLU A O 1
ATOM 18631 N N . LYS A 1 1251 ? 14.166 46.839 -63.058 1.00 64.48 1635 LYS A N 1
ATOM 18632 C CA . LYS A 1 1251 ? 15.228 47.233 -63.976 1.00 64.60 1635 LYS A CA 1
ATOM 18633 C C . LYS A 1 1251 ? 16.480 47.643 -63.211 1.00 63.08 1635 LYS A C 1
ATOM 18634 O O . LYS A 1 1251 ? 17.596 47.260 -63.584 1.00 62.95 1635 LYS A O 1
ATOM 18653 N N . LEU A 1 1252 ? 16.316 48.408 -62.127 1.00 49.62 1636 LEU A N 1
ATOM 18654 C CA . LEU A 1 1252 ? 17.455 48.718 -61.270 1.00 48.12 1636 LEU A CA 1
ATOM 18655 C C . LEU A 1 1252 ? 18.202 47.446 -60.901 1.00 47.55 1636 LEU A C 1
ATOM 18656 O O . LEU A 1 1252 ? 19.415 47.337 -61.113 1.00 46.99 1636 LEU A O 1
ATOM 18672 N N . VAL A 1 1253 ? 17.479 46.458 -60.367 1.00 45.86 1637 VAL A N 1
ATOM 18673 C CA . VAL A 1 1253 ? 18.105 45.186 -60.019 1.00 46.25 1637 VAL A CA 1
ATOM 18674 C C . VAL A 1 1253 ? 18.802 44.593 -61.235 1.00 46.68 1637 VAL A C 1
ATOM 18675 O O . VAL A 1 1253 ? 19.935 44.104 -61.144 1.00 47.22 1637 VAL A O 1
ATOM 18688 N N . SER A 1 1254 ? 18.144 44.640 -62.396 1.00 54.77 1638 SER A N 1
ATOM 18689 C CA . SER A 1 1254 ? 18.732 44.058 -63.597 1.00 56.27 1638 SER A CA 1
ATOM 18690 C C . SER A 1 1254 ? 19.996 44.798 -64.009 1.00 56.37 1638 SER A C 1
ATOM 18691 O O . SER A 1 1254 ? 20.884 44.207 -64.634 1.00 56.70 1638 SER A O 1
ATOM 18699 N N . GLN A 1 1255 ? 20.103 46.082 -63.665 1.00 57.01 1639 GLN A N 1
ATOM 18700 C CA . GLN A 1 1255 ? 21.312 46.834 -63.972 1.00 58.11 1639 GLN A CA 1
ATOM 18701 C C . GLN A 1 1255 ? 22.486 46.434 -63.091 1.00 60.71 1639 GLN A C 1
ATOM 18702 O O . GLN A 1 1255 ? 23.608 46.887 -63.344 1.00 61.40 1639 GLN A O 1
ATOM 18716 N N . ILE A 1 1256 ? 22.260 45.600 -62.075 1.00 60.22 1640 ILE A N 1
ATOM 18717 C CA . ILE A 1 1256 ? 23.342 45.167 -61.199 1.00 61.97 1640 ILE A CA 1
ATOM 18718 C C . ILE A 1 1256 ? 23.961 43.850 -61.654 1.00 64.68 1640 ILE A C 1
ATOM 18719 O O . ILE A 1 1256 ? 25.079 43.525 -61.229 1.00 65.20 1640 ILE A O 1
ATOM 18735 N N . ASP A 1 1257 ? 23.275 43.090 -62.508 1.00 73.54 1641 ASP A N 1
ATOM 18736 C CA . ASP A 1 1257 ? 23.819 41.842 -63.031 1.00 76.69 1641 ASP A CA 1
ATOM 18737 C C . ASP A 1 1257 ? 25.178 42.104 -63.668 1.00 80.25 1641 ASP A C 1
ATOM 18738 O O . ASP A 1 1257 ? 25.494 43.249 -64.009 1.00 80.98 1641 ASP A O 1
ATOM 18747 N N . PHE A 1 1258 ? 25.986 41.061 -63.842 1.00 87.20 1642 PHE A N 1
ATOM 18748 C CA . PHE A 1 1258 ? 27.352 41.249 -64.305 1.00 90.82 1642 PHE A CA 1
ATOM 18749 C C . PHE A 1 1258 ? 27.833 40.003 -65.030 1.00 94.00 1642 PHE A C 1
ATOM 18750 O O . PHE A 1 1258 ? 27.270 38.914 -64.890 1.00 92.88 1642 PHE A O 1
ATOM 18767 N N . ASP A 1 1259 ? 28.895 40.189 -65.811 1.00 102.52 1643 ASP A N 1
ATOM 18768 C CA . ASP A 1 1259 ? 29.560 39.108 -66.530 1.00 108.05 1643 ASP A CA 1
ATOM 18769 C C . ASP A 1 1259 ? 31.054 39.255 -66.284 1.00 114.14 1643 ASP A C 1
ATOM 18770 O O . ASP A 1 1259 ? 31.678 40.189 -66.799 1.00 110.91 1643 ASP A O 1
ATOM 18779 N N . ILE A 1 1260 ? 31.623 38.349 -65.488 1.00 87.01 1644 ILE A N 1
ATOM 18780 C CA . ILE A 1 1260 ? 33.050 38.387 -65.186 1.00 88.86 1644 ILE A CA 1
ATOM 18781 C C . ILE A 1 1260 ? 33.810 38.467 -66.503 1.00 91.72 1644 ILE A C 1
ATOM 18782 O O . ILE A 1 1260 ? 33.727 37.558 -67.336 1.00 94.13 1644 ILE A O 1
ATOM 18798 N N . ALA A 1 1261 ? 34.579 39.548 -66.663 1.00 95.97 1645 ALA A N 1
ATOM 18799 C CA . ALA A 1 1261 ? 35.091 40.053 -67.935 1.00 95.38 1645 ALA A CA 1
ATOM 18800 C C . ALA A 1 1261 ? 34.549 41.465 -68.109 1.00 91.44 1645 ALA A C 1
ATOM 18801 O O . ALA A 1 1261 ? 33.513 41.669 -68.752 1.00 91.34 1645 ALA A O 1
ATOM 18808 N N . LYS A 1 1262 ? 35.239 42.441 -67.524 1.00 104.61 1646 LYS A N 1
ATOM 18809 C CA . LYS A 1 1262 ? 34.725 43.800 -67.415 1.00 103.20 1646 LYS A CA 1
ATOM 18810 C C . LYS A 1 1262 ? 35.865 44.749 -67.061 1.00 105.07 1646 LYS A C 1
ATOM 18811 O O . LYS A 1 1262 ? 36.609 45.174 -67.951 1.00 106.38 1646 LYS A O 1
ATOM 18830 N N . LEU A 1 1263 ? 36.009 45.075 -65.774 1.00 95.97 1647 LEU A N 1
ATOM 18831 C CA . LEU A 1 1263 ? 37.131 45.858 -65.240 1.00 97.01 1647 LEU A CA 1
ATOM 18832 C C . LEU A 1 1263 ? 37.987 46.549 -66.295 1.00 99.38 1647 LEU A C 1
ATOM 18833 O O . LEU A 1 1263 ? 37.875 47.755 -66.506 1.00 98.68 1647 LEU A O 1
ATOM 18849 N N . GLU A 1 1268 ? 41.294 50.309 -59.305 1.00 104.09 1652 GLU A N 1
ATOM 18850 C CA . GLU A 1 1268 ? 40.594 50.398 -58.032 1.00 101.94 1652 GLU A CA 1
ATOM 18851 C C . GLU A 1 1268 ? 39.194 49.795 -58.157 1.00 99.71 1652 GLU A C 1
ATOM 18852 O O . GLU A 1 1268 ? 38.970 48.937 -59.010 1.00 101.30 1652 GLU A O 1
ATOM 18863 N N . LEU A 1 1269 ? 38.274 50.223 -57.282 1.00 108.82 1653 LEU A N 1
ATOM 18864 C CA . LEU A 1 1269 ? 36.875 49.817 -57.327 1.00 106.43 1653 LEU A CA 1
ATOM 18865 C C . LEU A 1 1269 ? 36.416 49.685 -58.775 1.00 106.05 1653 LEU A C 1
ATOM 18866 O O . LEU A 1 1269 ? 36.443 50.673 -59.518 1.00 106.84 1653 LEU A O 1
ATOM 18882 N N . PRO A 1 1270 ? 36.009 48.496 -59.222 1.00 99.86 1654 PRO A N 1
ATOM 18883 C CA . PRO A 1 1270 ? 35.570 48.362 -60.607 1.00 99.12 1654 PRO A CA 1
ATOM 18884 C C . PRO A 1 1270 ? 34.456 49.340 -60.907 1.00 96.73 1654 PRO A C 1
ATOM 18885 O O . PRO A 1 1270 ? 33.655 49.689 -60.019 1.00 95.04 1654 PRO A O 1
ATOM 18896 N N . PRO A 1 1271 ? 34.365 49.823 -62.150 1.00 89.69 1655 PRO A N 1
ATOM 18897 C CA . PRO A 1 1271 ? 33.259 50.735 -62.490 1.00 85.82 1655 PRO A CA 1
ATOM 18898 C C . PRO A 1 1271 ? 31.895 50.158 -62.154 1.00 80.90 1655 PRO A C 1
ATOM 18899 O O . PRO A 1 1271 ? 31.039 50.857 -61.593 1.00 77.75 1655 PRO A O 1
ATOM 18910 N N . HIS A 1 1272 ? 31.677 48.881 -62.472 1.00 77.01 1656 HIS A N 1
ATOM 18911 C CA . HIS A 1 1272 ? 30.394 48.247 -62.206 1.00 74.09 1656 HIS A CA 1
ATOM 18912 C C . HIS A 1 1272 ? 30.147 48.034 -60.718 1.00 71.79 1656 HIS A C 1
ATOM 18913 O O . HIS A 1 1272 ? 28.989 47.889 -60.313 1.00 69.85 1656 HIS A O 1
ATOM 18927 N N . VAL A 1 1273 ? 31.197 48.004 -59.896 1.00 68.16 1657 VAL A N 1
ATOM 18928 C CA . VAL A 1 1273 ? 31.005 47.899 -58.453 1.00 66.81 1657 VAL A CA 1
ATOM 18929 C C . VAL A 1 1273 ? 30.618 49.250 -57.865 1.00 64.82 1657 VAL A C 1
ATOM 18930 O O . VAL A 1 1273 ? 29.760 49.331 -56.978 1.00 64.26 1657 VAL A O 1
ATOM 18943 N N . GLN A 1 1274 ? 31.247 50.329 -58.337 1.00 77.38 1658 GLN A N 1
ATOM 18944 C CA . GLN A 1 1274 ? 30.840 51.665 -57.917 1.00 75.21 1658 GLN A CA 1
ATOM 18945 C C . GLN A 1 1274 ? 29.401 51.944 -58.330 1.00 70.84 1658 GLN A C 1
ATOM 18946 O O . GLN A 1 1274 ? 28.605 52.467 -57.539 1.00 69.56 1658 GLN A O 1
ATOM 18960 N N . TYR A 1 1275 ? 29.048 51.587 -59.567 1.00 53.20 1659 TYR A N 1
ATOM 18961 C CA . TYR A 1 1275 ? 27.681 51.775 -60.047 1.00 51.50 1659 TYR A CA 1
ATOM 18962 C C . TYR A 1 1275 ? 26.699 50.910 -59.260 1.00 50.97 1659 TYR A C 1
ATOM 18963 O O . TYR A 1 1275 ? 25.665 51.396 -58.777 1.00 49.72 1659 TYR A O 1
ATOM 18981 N N . SER A 1 1276 ? 27.015 49.621 -59.113 1.00 68.34 1660 SER A N 1
ATOM 18982 C CA . SER A 1 1276 ? 26.159 48.719 -58.350 1.00 68.38 1660 SER A CA 1
ATOM 18983 C C . SER A 1 1276 ? 25.907 49.260 -56.949 1.00 66.73 1660 SER A C 1
ATOM 18984 O O . SER A 1 1276 ? 24.761 49.333 -56.494 1.00 66.73 1660 SER A O 1
ATOM 18992 N N . ARG A 1 1277 ? 26.975 49.646 -56.247 1.00 56.79 1661 ARG A N 1
ATOM 18993 C CA . ARG A 1 1277 ? 26.815 50.273 -54.940 1.00 55.73 1661 ARG A CA 1
ATOM 18994 C C . ARG A 1 1277 ? 25.884 51.474 -55.028 1.00 53.24 1661 ARG A C 1
ATOM 18995 O O . ARG A 1 1277 ? 24.975 51.640 -54.202 1.00 52.27 1661 ARG A O 1
ATOM 19016 N N . PHE A 1 1278 ? 26.098 52.326 -56.034 1.00 58.05 1662 PHE A N 1
ATOM 19017 C CA . PHE A 1 1278 ? 25.275 53.520 -56.173 1.00 57.47 1662 PHE A CA 1
ATOM 19018 C C . PHE A 1 1278 ? 23.794 53.172 -56.225 1.00 57.36 1662 PHE A C 1
ATOM 19019 O O . PHE A 1 1278 ? 22.970 53.859 -55.610 1.00 58.05 1662 PHE A O 1
ATOM 19036 N N . ILE A 1 1279 ? 23.428 52.106 -56.945 1.00 50.99 1663 ILE A N 1
ATOM 19037 C CA . ILE A 1 1279 ? 22.011 51.812 -57.153 1.00 51.11 1663 ILE A CA 1
ATOM 19038 C C . ILE A 1 1279 ? 21.457 50.792 -56.164 1.00 50.57 1663 ILE A C 1
ATOM 19039 O O . ILE A 1 1279 ? 20.252 50.515 -56.202 1.00 50.78 1663 ILE A O 1
ATOM 19055 N N . ILE A 1 1280 ? 22.280 50.230 -55.280 1.00 57.65 1664 ILE A N 1
ATOM 19056 C CA . ILE A 1 1280 ? 21.734 49.458 -54.161 1.00 58.31 1664 ILE A CA 1
ATOM 19057 C C . ILE A 1 1280 ? 21.520 50.351 -52.945 1.00 58.39 1664 ILE A C 1
ATOM 19058 O O . ILE A 1 1280 ? 20.531 50.199 -52.217 1.00 58.43 1664 ILE A O 1
ATOM 19074 N N . GLU A 1 1281 ? 22.430 51.305 -52.722 1.00 54.39 1665 GLU A N 1
ATOM 19075 C CA . GLU A 1 1281 ? 22.214 52.282 -51.662 1.00 54.79 1665 GLU A CA 1
ATOM 19076 C C . GLU A 1 1281 ? 20.929 53.069 -51.892 1.00 54.62 1665 GLU A C 1
ATOM 19077 O O . GLU A 1 1281 ? 20.334 53.579 -50.935 1.00 54.85 1665 GLU A O 1
ATOM 19089 N N . ASN A 1 1282 ? 20.485 53.179 -53.148 1.00 55.41 1666 ASN A N 1
ATOM 19090 C CA . ASN A 1 1282 ? 19.172 53.756 -53.419 1.00 56.42 1666 ASN A CA 1
ATOM 19091 C C . ASN A 1 1282 ? 18.060 52.798 -53.014 1.00 58.51 1666 ASN A C 1
ATOM 19092 O O . ASN A 1 1282 ? 17.022 53.225 -52.496 1.00 59.09 1666 ASN A O 1
ATOM 19103 N N . LEU A 1 1283 ? 18.255 51.497 -53.245 1.00 44.49 1667 LEU A N 1
ATOM 19104 C CA . LEU A 1 1283 ? 17.229 50.524 -52.884 1.00 45.28 1667 LEU A CA 1
ATOM 19105 C C . LEU A 1 1283 ? 17.011 50.490 -51.378 1.00 46.82 1667 LEU A C 1
ATOM 19106 O O . LEU A 1 1283 ? 15.884 50.290 -50.912 1.00 47.79 1667 LEU A O 1
ATOM 19122 N N . ALA A 1 1284 ? 18.080 50.681 -50.601 1.00 71.90 1668 ALA A N 1
ATOM 19123 C CA . ALA A 1 1284 ? 17.953 50.650 -49.146 1.00 75.73 1668 ALA A CA 1
ATOM 19124 C C . ALA A 1 1284 ? 16.834 51.567 -48.662 1.00 78.21 1668 ALA A C 1
ATOM 19125 O O . ALA A 1 1284 ? 16.018 51.180 -47.818 1.00 80.23 1668 ALA A O 1
ATOM 19132 N N . PHE A 1 1285 ? 16.778 52.787 -49.192 1.00 64.28 1669 PHE A N 1
ATOM 19133 C CA . PHE A 1 1285 ? 15.800 53.785 -48.776 1.00 65.17 1669 PHE A CA 1
ATOM 19134 C C . PHE A 1 1285 ? 15.117 54.341 -50.014 1.00 65.21 1669 PHE A C 1
ATOM 19135 O O . PHE A 1 1285 ? 15.794 54.746 -50.962 1.00 64.39 1669 PHE A O 1
ATOM 19152 N N . PHE A 1 1286 ? 13.784 54.361 -50.011 1.00 65.30 1670 PHE A N 1
ATOM 19153 C CA . PHE A 1 1286 ? 13.054 54.812 -51.191 1.00 66.16 1670 PHE A CA 1
ATOM 19154 C C . PHE A 1 1286 ? 11.650 55.320 -50.882 1.00 71.30 1670 PHE A C 1
ATOM 19155 O O . PHE A 1 1286 ? 11.012 55.935 -51.743 1.00 72.50 1670 PHE A O 1
ATOM 19172 N N . GLU A 1 1287 ? 11.149 55.072 -49.673 1.00 92.69 1671 GLU A N 1
ATOM 19173 C CA . GLU A 1 1287 ? 9.769 55.401 -49.324 1.00 96.24 1671 GLU A CA 1
ATOM 19174 C C . GLU A 1 1287 ? 8.796 54.707 -50.280 1.00 95.30 1671 GLU A C 1
ATOM 19175 O O . GLU A 1 1287 ? 8.026 55.341 -51.006 1.00 96.19 1671 GLU A O 1
ATOM 19187 N N . TYR A 1 1288 ? 8.852 53.378 -50.271 1.00 62.74 1672 TYR A N 1
ATOM 19188 C CA . TYR A 1 1288 ? 7.951 52.584 -51.094 1.00 62.86 1672 TYR A CA 1
ATOM 19189 C C . TYR A 1 1288 ? 6.509 52.802 -50.647 1.00 65.11 1672 TYR A C 1
ATOM 19190 O O . TYR A 1 1288 ? 6.227 53.010 -49.464 1.00 65.69 1672 TYR A O 1
ATOM 19208 N N . VAL A 1 1289 ? 5.588 52.751 -51.610 1.00 99.87 1673 VAL A N 1
ATOM 19209 C CA . VAL A 1 1289 ? 4.185 53.066 -51.361 1.00 104.12 1673 VAL A CA 1
ATOM 19210 C C . VAL A 1 1289 ? 3.294 51.833 -51.387 1.00 105.52 1673 VAL A C 1
ATOM 19211 O O . VAL A 1 1289 ? 2.088 51.950 -51.129 1.00 108.19 1673 VAL A O 1
ATOM 19224 N N . THR A 1 1290 ? 3.843 50.654 -51.677 1.00 96.87 1674 THR A N 1
ATOM 19225 C CA . THR A 1 1290 ? 3.088 49.411 -51.587 1.00 96.74 1674 THR A CA 1
ATOM 19226 C C . THR A 1 1290 ? 4.025 48.304 -51.131 1.00 95.84 1674 THR A C 1
ATOM 19227 O O . THR A 1 1290 ? 5.237 48.369 -51.350 1.00 94.11 1674 THR A O 1
ATOM 19238 N N . VAL A 1 1291 ? 3.452 47.284 -50.488 1.00 91.19 1675 VAL A N 1
ATOM 19239 C CA . VAL A 1 1291 ? 4.239 46.106 -50.141 1.00 91.42 1675 VAL A CA 1
ATOM 19240 C C . VAL A 1 1291 ? 4.450 45.203 -51.350 1.00 88.94 1675 VAL A C 1
ATOM 19241 O O . VAL A 1 1291 ? 5.342 44.347 -51.326 1.00 86.88 1675 VAL A O 1
ATOM 19254 N N . GLY A 1 1292 ? 3.651 45.367 -52.406 1.00 79.76 1676 GLY A N 1
ATOM 19255 C CA . GLY A 1 1292 ? 3.868 44.588 -53.614 1.00 76.04 1676 GLY A CA 1
ATOM 19256 C C . GLY A 1 1292 ? 5.089 45.048 -54.387 1.00 70.53 1676 GLY A C 1
ATOM 19257 O O . GLY A 1 1292 ? 5.817 44.231 -54.959 1.00 67.51 1676 GLY A O 1
ATOM 19261 N N . GLU A 1 1293 ? 5.330 46.361 -54.418 1.00 86.38 1677 GLU A N 1
ATOM 19262 C CA . GLU A 1 1293 ? 6.529 46.884 -55.066 1.00 83.08 1677 GLU A CA 1
ATOM 19263 C C . GLU A 1 1293 ? 7.787 46.355 -54.390 1.00 82.81 1677 GLU A C 1
ATOM 19264 O O . GLU A 1 1293 ? 8.675 45.803 -55.046 1.00 80.91 1677 GLU A O 1
ATOM 19276 N N . ILE A 1 1294 ? 7.880 46.523 -53.070 1.00 72.48 1678 ILE A N 1
ATOM 19277 C CA . ILE A 1 1294 ? 9.065 46.072 -52.346 1.00 71.49 1678 ILE A CA 1
ATOM 19278 C C . ILE A 1 1294 ? 9.154 44.552 -52.337 1.00 70.02 1678 ILE A C 1
ATOM 19279 O O . ILE A 1 1294 ? 10.256 43.991 -52.342 1.00 68.89 1678 ILE A O 1
ATOM 19295 N N . HIS A 1 1295 ? 8.014 43.858 -52.319 1.00 82.59 1679 HIS A N 1
ATOM 19296 C CA . HIS A 1 1295 ? 8.044 42.398 -52.346 1.00 82.54 1679 HIS A CA 1
ATOM 19297 C C . HIS A 1 1295 ? 8.586 41.892 -53.676 1.00 78.59 1679 HIS A C 1
ATOM 19298 O O . HIS A 1 1295 ? 9.425 40.985 -53.712 1.00 77.56 1679 HIS A O 1
ATOM 19312 N N . SER A 1 1296 ? 8.115 42.466 -54.785 1.00 71.68 1680 SER A N 1
ATOM 19313 C CA . SER A 1 1296 ? 8.661 42.106 -56.088 1.00 68.70 1680 SER A CA 1
ATOM 19314 C C . SER A 1 1296 ? 10.116 42.535 -56.213 1.00 65.77 1680 SER A C 1
ATOM 19315 O O . SER A 1 1296 ? 10.896 41.884 -56.919 1.00 64.48 1680 SER A O 1
ATOM 19323 N N . LEU A 1 1297 ? 10.498 43.617 -55.533 1.00 56.36 1681 LEU A N 1
ATOM 19324 C CA . LEU A 1 1297 ? 11.884 44.071 -55.562 1.00 54.10 1681 LEU A CA 1
ATOM 19325 C C . LEU A 1 1297 ? 12.801 43.059 -54.887 1.00 53.20 1681 LEU A C 1
ATOM 19326 O O . LEU A 1 1297 ? 13.770 42.584 -55.488 1.00 51.74 1681 LEU A O 1
ATOM 19342 N N . VAL A 1 1298 ? 12.508 42.713 -53.630 1.00 57.31 1682 VAL A N 1
ATOM 19343 C CA . VAL A 1 1298 ? 13.324 41.729 -52.927 1.00 57.49 1682 VAL A CA 1
ATOM 19344 C C . VAL A 1 1298 ? 13.235 40.377 -53.617 1.00 56.95 1682 VAL A C 1
ATOM 19345 O O . VAL A 1 1298 ? 14.161 39.562 -53.528 1.00 56.25 1682 VAL A O 1
ATOM 19358 N N . ALA A 1 1299 ? 12.125 40.111 -54.309 1.00 63.87 1683 ALA A N 1
ATOM 19359 C CA . ALA A 1 1299 ? 12.031 38.896 -55.109 1.00 64.00 1683 ALA A CA 1
ATOM 19360 C C . ALA A 1 1299 ? 13.037 38.923 -56.252 1.00 62.36 1683 ALA A C 1
ATOM 19361 O O . ALA A 1 1299 ? 13.697 37.916 -56.535 1.00 62.14 1683 ALA A O 1
ATOM 19368 N N . ALA A 1 1300 ? 13.175 40.073 -56.914 1.00 61.59 1684 ALA A N 1
ATOM 19369 C CA . ALA A 1 1300 ? 14.139 40.188 -58.002 1.00 62.19 1684 ALA A CA 1
ATOM 19370 C C . ALA A 1 1300 ? 15.569 40.138 -57.481 1.00 61.31 1684 ALA A C 1
ATOM 19371 O O . ALA A 1 1300 ? 16.459 39.595 -58.147 1.00 61.29 1684 ALA A O 1
ATOM 19378 N N . MET A 1 1301 ? 15.812 40.700 -56.294 1.00 58.29 1685 MET A N 1
ATOM 19379 C CA . MET A 1 1301 ? 17.153 40.663 -55.720 1.00 57.03 1685 MET A CA 1
ATOM 19380 C C . MET A 1 1301 ? 17.534 39.246 -55.309 1.00 57.32 1685 MET A C 1
ATOM 19381 O O . MET A 1 1301 ? 18.653 38.794 -55.578 1.00 56.76 1685 MET A O 1
ATOM 19395 N N . GLU A 1 1302 ? 16.617 38.527 -54.658 1.00 59.66 1686 GLU A N 1
ATOM 19396 C CA . GLU A 1 1302 ? 16.868 37.126 -54.337 1.00 61.68 1686 GLU A CA 1
ATOM 19397 C C . GLU A 1 1302 ? 17.071 36.302 -55.603 1.00 63.35 1686 GLU A C 1
ATOM 19398 O O . GLU A 1 1302 ? 17.937 35.420 -55.648 1.00 64.25 1686 GLU A O 1
ATOM 19410 N N . ARG A 1 1303 ? 16.279 36.574 -56.642 1.00 63.90 1687 ARG A N 1
ATOM 19411 C CA . ARG A 1 1303 ? 16.417 35.839 -57.895 1.00 64.97 1687 ARG A CA 1
ATOM 19412 C C . ARG A 1 1303 ? 17.792 36.067 -58.512 1.00 63.86 1687 ARG A C 1
ATOM 19413 O O . ARG A 1 1303 ? 18.478 35.116 -58.907 1.00 63.95 1687 ARG A O 1
ATOM 19434 N N . LEU A 1 1304 ? 18.220 37.329 -58.591 1.00 55.73 1688 LEU A N 1
ATOM 19435 C CA . LEU A 1 1304 ? 19.535 37.638 -59.144 1.00 56.66 1688 LEU A CA 1
ATOM 19436 C C . LEU A 1 1304 ? 20.643 36.989 -58.324 1.00 57.92 1688 LEU A C 1
ATOM 19437 O O . LEU A 1 1304 ? 21.512 36.297 -58.867 1.00 57.85 1688 LEU A O 1
ATOM 19453 N N . VAL A 1 1305 ? 20.632 37.212 -57.008 1.00 68.80 1689 VAL A N 1
ATOM 19454 C CA . VAL A 1 1305 ? 21.679 36.667 -56.149 1.00 70.63 1689 VAL A CA 1
ATOM 19455 C C . VAL A 1 1305 ? 21.758 35.153 -56.297 1.00 73.79 1689 VAL A C 1
ATOM 19456 O O . VAL A 1 1305 ? 22.849 34.581 -56.404 1.00 77.40 1689 VAL A O 1
ATOM 19469 N N . ALA A 1 1306 ? 20.605 34.479 -56.310 1.00 61.99 1690 ALA A N 1
ATOM 19470 C CA . ALA A 1 1306 ? 20.592 33.027 -56.436 1.00 63.93 1690 ALA A CA 1
ATOM 19471 C C . ALA A 1 1306 ? 20.969 32.560 -57.837 1.00 66.14 1690 ALA A C 1
ATOM 19472 O O . ALA A 1 1306 ? 21.356 31.399 -58.004 1.00 67.73 1690 ALA A O 1
ATOM 19479 N N . SER A 1 1307 ? 20.866 33.430 -58.842 1.00 80.94 1691 SER A N 1
ATOM 19480 C CA . SER A 1 1307 ? 21.219 33.059 -60.208 1.00 83.01 1691 SER A CA 1
ATOM 19481 C C . SER A 1 1307 ? 22.712 33.223 -60.479 1.00 86.27 1691 SER A C 1
ATOM 19482 O O . SER A 1 1307 ? 23.376 32.272 -60.905 1.00 83.57 1691 SER A O 1
ATOM 19490 N N . THR A 1 1308 ? 23.256 34.418 -60.234 1.00 63.97 1692 THR A N 1
ATOM 19491 C CA . THR A 1 1308 ? 24.660 34.676 -60.539 1.00 68.44 1692 THR A CA 1
ATOM 19492 C C . THR A 1 1308 ? 25.575 34.217 -59.409 1.00 69.74 1692 THR A C 1
ATOM 19493 O O . THR A 1 1308 ? 26.664 33.683 -59.662 1.00 72.58 1692 THR A O 1
ATOM 19504 N N . GLY A 1 1309 ? 25.155 34.425 -58.160 1.00 67.21 1693 GLY A N 1
ATOM 19505 C CA . GLY A 1 1309 ? 25.927 33.951 -57.028 1.00 67.14 1693 GLY A CA 1
ATOM 19506 C C . GLY A 1 1309 ? 26.204 32.463 -57.065 1.00 67.27 1693 GLY A C 1
ATOM 19507 O O . GLY A 1 1309 ? 27.145 31.999 -56.413 1.00 67.27 1693 GLY A O 1
ATOM 19511 N N . ALA A 1 1310 ? 25.401 31.700 -57.809 1.00 94.17 1694 ALA A N 1
ATOM 19512 C CA . ALA A 1 1310 ? 25.710 30.293 -58.035 1.00 96.87 1694 ALA A CA 1
ATOM 19513 C C . ALA A 1 1310 ? 27.023 30.151 -58.797 1.00 98.50 1694 ALA A C 1
ATOM 19514 O O . ALA A 1 1310 ? 27.972 29.517 -58.321 1.00 98.59 1694 ALA A O 1
ATOM 19521 N N . SER A 1 1311 ? 27.093 30.751 -59.987 1.00 83.06 1695 SER A N 1
ATOM 19522 C CA . SER A 1 1311 ? 28.322 30.713 -60.771 1.00 84.80 1695 SER A CA 1
ATOM 19523 C C . SER A 1 1311 ? 29.495 31.264 -59.970 1.00 84.48 1695 SER A C 1
ATOM 19524 O O . SER A 1 1311 ? 30.536 30.607 -59.836 1.00 86.54 1695 SER A O 1
ATOM 19532 N N . VAL A 1 1312 ? 29.337 32.468 -59.414 1.00 76.92 1696 VAL A N 1
ATOM 19533 C CA . VAL A 1 1312 ? 30.443 33.122 -58.715 1.00 76.29 1696 VAL A CA 1
ATOM 19534 C C . VAL A 1 1312 ? 30.926 32.258 -57.555 1.00 76.23 1696 VAL A C 1
ATOM 19535 O O . VAL A 1 1312 ? 32.103 31.888 -57.481 1.00 78.48 1696 VAL A O 1
ATOM 19548 N N . ALA A 1 1313 ? 30.026 31.935 -56.625 1.00 90.22 1697 ALA A N 1
ATOM 19549 C CA . ALA A 1 1313 ? 30.408 31.136 -55.465 1.00 90.65 1697 ALA A CA 1
ATOM 19550 C C . ALA A 1 1313 ? 31.060 29.824 -55.884 1.00 93.17 1697 ALA A C 1
ATOM 19551 O O . ALA A 1 1313 ? 32.074 29.411 -55.310 1.00 95.60 1697 ALA A O 1
ATOM 19558 N N . GLN A 1 1314 ? 30.489 29.156 -56.885 1.00 102.54 1698 GLN A N 1
ATOM 19559 C CA . GLN A 1 1314 ? 31.028 27.882 -57.350 1.00 105.61 1698 GLN A CA 1
ATOM 19560 C C . GLN A 1 1314 ? 32.474 28.036 -57.821 1.00 107.10 1698 GLN A C 1
ATOM 19561 O O . GLN A 1 1314 ? 33.395 27.385 -57.299 1.00 109.77 1698 GLN A O 1
ATOM 19575 N N . VAL A 1 1315 ? 32.697 28.913 -58.804 1.00 88.70 1699 VAL A N 1
ATOM 19576 C CA . VAL A 1 1315 ? 34.045 29.109 -59.326 1.00 89.35 1699 VAL A CA 1
ATOM 19577 C C . VAL A 1 1315 ? 34.986 29.636 -58.253 1.00 90.53 1699 VAL A C 1
ATOM 19578 O O . VAL A 1 1315 ? 36.206 29.502 -58.383 1.00 92.33 1699 VAL A O 1
ATOM 19591 N N . ILE A 1 1316 ? 34.450 30.247 -57.194 1.00 74.89 1700 ILE A N 1
ATOM 19592 C CA . ILE A 1 1316 ? 35.289 30.661 -56.073 1.00 76.68 1700 ILE A CA 1
ATOM 19593 C C . ILE A 1 1316 ? 35.757 29.442 -55.291 1.00 75.01 1700 ILE A C 1
ATOM 19594 O O . ILE A 1 1316 ? 36.947 29.300 -54.984 1.00 77.13 1700 ILE A O 1
ATOM 19610 N N . GLU A 1 1317 ? 34.826 28.547 -54.950 1.00 89.00 1701 GLU A N 1
ATOM 19611 C CA . GLU A 1 1317 ? 35.208 27.315 -54.269 1.00 86.53 1701 GLU A CA 1
ATOM 19612 C C . GLU A 1 1317 ? 36.284 26.576 -55.049 1.00 88.72 1701 GLU A C 1
ATOM 19613 O O . GLU A 1 1317 ? 37.241 26.059 -54.462 1.00 90.80 1701 GLU A O 1
ATOM 19625 N N . SER A 1 1318 ? 36.154 26.520 -56.376 1.00 88.55 1702 SER A N 1
ATOM 19626 C CA . SER A 1 1318 ? 37.178 25.833 -57.159 1.00 90.69 1702 SER A CA 1
ATOM 19627 C C . SER A 1 1318 ? 38.485 26.622 -57.184 1.00 93.80 1702 SER A C 1
ATOM 19628 O O . SER A 1 1318 ? 39.501 26.165 -56.650 1.00 95.47 1702 SER A O 1
ATOM 19636 N N . GLU A 1 1319 ? 38.467 27.808 -57.796 1.00 101.12 1703 GLU A N 1
ATOM 19637 C CA . GLU A 1 1319 ? 39.702 28.558 -58.016 1.00 105.34 1703 GLU A CA 1
ATOM 19638 C C . GLU A 1 1319 ? 40.379 28.923 -56.699 1.00 106.27 1703 GLU A C 1
ATOM 19639 O O . GLU A 1 1319 ? 41.589 28.730 -56.538 1.00 109.38 1703 GLU A O 1
ATOM 19651 N N . VAL A 1 1320 ? 39.619 29.457 -55.747 1.00 77.47 1704 VAL A N 1
ATOM 19652 C CA . VAL A 1 1320 ? 40.189 29.853 -54.463 1.00 86.07 1704 VAL A CA 1
ATOM 19653 C C . VAL A 1 1320 ? 40.443 28.614 -53.611 1.00 87.40 1704 VAL A C 1
ATOM 19654 O O . VAL A 1 1320 ? 39.795 28.407 -52.586 1.00 72.85 1704 VAL A O 1
ATOM 19667 N N . ARG A 1 1363 ? 43.564 37.370 -60.380 1.00 132.98 1747 ARG A N 1
ATOM 19668 C CA . ARG A 1 1363 ? 42.138 37.130 -60.562 1.00 126.29 1747 ARG A CA 1
ATOM 19669 C C . ARG A 1 1363 ? 41.383 37.284 -59.247 1.00 128.49 1747 ARG A C 1
ATOM 19670 O O . ARG A 1 1363 ? 40.197 37.608 -59.239 1.00 122.94 1747 ARG A O 1
ATOM 19690 N N . LEU A 1 1364 ? 42.082 37.035 -58.137 1.00 107.33 1748 LEU A N 1
ATOM 19691 C CA . LEU A 1 1364 ? 41.472 37.126 -56.814 1.00 111.78 1748 LEU A CA 1
ATOM 19692 C C . LEU A 1 1364 ? 40.615 38.381 -56.673 1.00 109.03 1748 LEU A C 1
ATOM 19693 O O . LEU A 1 1364 ? 39.467 38.320 -56.216 1.00 101.48 1748 LEU A O 1
ATOM 19709 N N . ARG A 1 1365 ? 41.161 39.532 -57.071 1.00 160.70 1749 ARG A N 1
ATOM 19710 C CA . ARG A 1 1365 ? 40.403 40.776 -56.993 1.00 154.66 1749 ARG A CA 1
ATOM 19711 C C . ARG A 1 1365 ? 39.176 40.743 -57.893 1.00 144.90 1749 ARG A C 1
ATOM 19712 O O . ARG A 1 1365 ? 38.199 41.454 -57.636 1.00 138.78 1749 ARG A O 1
ATOM 19733 N N . GLN A 1 1366 ? 39.210 39.941 -58.958 1.00 104.23 1750 GLN A N 1
ATOM 19734 C CA . GLN A 1 1366 ? 38.049 39.829 -59.834 1.00 96.68 1750 GLN A CA 1
ATOM 19735 C C . GLN A 1 1366 ? 36.874 39.190 -59.104 1.00 86.58 1750 GLN A C 1
ATOM 19736 O O . GLN A 1 1366 ? 35.738 39.671 -59.199 1.00 84.28 1750 GLN A O 1
ATOM 19750 N N . LEU A 1 1367 ? 37.132 38.113 -58.356 1.00 95.68 1751 LEU A N 1
ATOM 19751 C CA . LEU A 1 1367 ? 36.062 37.412 -57.656 1.00 89.59 1751 LEU A CA 1
ATOM 19752 C C . LEU A 1 1367 ? 35.692 38.082 -56.342 1.00 86.81 1751 LEU A C 1
ATOM 19753 O O . LEU A 1 1367 ? 34.564 37.915 -55.869 1.00 83.89 1751 LEU A O 1
ATOM 19769 N N . THR A 1 1368 ? 36.617 38.821 -55.732 1.00 78.29 1752 THR A N 1
ATOM 19770 C CA . THR A 1 1368 ? 36.242 39.681 -54.618 1.00 74.49 1752 THR A CA 1
ATOM 19771 C C . THR A 1 1368 ? 35.320 40.795 -55.099 1.00 70.16 1752 THR A C 1
ATOM 19772 O O . THR A 1 1368 ? 34.273 41.056 -54.495 1.00 68.33 1752 THR A O 1
ATOM 19783 N N . ALA A 1 1369 ? 35.698 41.457 -56.197 1.00 77.87 1753 ALA A N 1
ATOM 19784 C CA . ALA A 1 1369 ? 34.810 42.413 -56.850 1.00 76.01 1753 ALA A CA 1
ATOM 19785 C C . ALA A 1 1369 ? 33.439 41.803 -57.092 1.00 74.15 1753 ALA A C 1
ATOM 19786 O O . ALA A 1 1369 ? 32.410 42.388 -56.734 1.00 72.52 1753 ALA A O 1
ATOM 19793 N N . ALA A 1 1370 ? 33.408 40.622 -57.711 1.00 60.92 1754 ALA A N 1
ATOM 19794 C CA . ALA A 1 1370 ? 32.147 39.921 -57.917 1.00 59.54 1754 ALA A CA 1
ATOM 19795 C C . ALA A 1 1370 ? 31.375 39.799 -56.609 1.00 59.28 1754 ALA A C 1
ATOM 19796 O O . ALA A 1 1370 ? 30.232 40.252 -56.500 1.00 57.58 1754 ALA A O 1
ATOM 19803 N N . SER A 1 1371 ? 32.009 39.210 -55.592 1.00 60.79 1755 SER A N 1
ATOM 19804 C CA . SER A 1 1371 ? 31.329 38.918 -54.333 1.00 60.49 1755 SER A CA 1
ATOM 19805 C C . SER A 1 1371 ? 30.712 40.173 -53.726 1.00 59.14 1755 SER A C 1
ATOM 19806 O O . SER A 1 1371 ? 29.508 40.214 -53.447 1.00 58.54 1755 SER A O 1
ATOM 19814 N N . MET A 1 1372 ? 31.529 41.205 -53.502 1.00 74.01 1756 MET A N 1
ATOM 19815 C CA . MET A 1 1372 ? 31.075 42.430 -52.847 1.00 75.05 1756 MET A CA 1
ATOM 19816 C C . MET A 1 1372 ? 29.705 42.867 -53.347 1.00 72.18 1756 MET A C 1
ATOM 19817 O O . MET A 1 1372 ? 28.844 43.265 -52.556 1.00 72.50 1756 MET A O 1
ATOM 19831 N N . ILE A 1 1373 ? 29.499 42.800 -54.663 1.00 55.76 1757 ILE A N 1
ATOM 19832 C CA . ILE A 1 1373 ? 28.200 43.148 -55.229 1.00 53.38 1757 ILE A CA 1
ATOM 19833 C C . ILE A 1 1373 ? 27.103 42.315 -54.578 1.00 52.58 1757 ILE A C 1
ATOM 19834 O O . ILE A 1 1373 ? 26.123 42.851 -54.048 1.00 51.65 1757 ILE A O 1
ATOM 19850 N N . LEU A 1 1374 ? 27.262 40.988 -54.591 1.00 53.17 1758 LEU A N 1
ATOM 19851 C CA . LEU A 1 1374 ? 26.214 40.113 -54.074 1.00 52.64 1758 LEU A CA 1
ATOM 19852 C C . LEU A 1 1374 ? 26.018 40.297 -52.574 1.00 53.62 1758 LEU A C 1
ATOM 19853 O O . LEU A 1 1374 ? 24.879 40.346 -52.096 1.00 52.85 1758 LEU A O 1
ATOM 19869 N N . LEU A 1 1375 ? 27.111 40.391 -51.811 1.00 64.93 1759 LEU A N 1
ATOM 19870 C CA . LEU A 1 1375 ? 26.978 40.594 -50.371 1.00 66.21 1759 LEU A CA 1
ATOM 19871 C C . LEU A 1 1375 ? 26.251 41.897 -50.065 1.00 66.23 1759 LEU A C 1
ATOM 19872 O O . LEU A 1 1375 ? 25.460 41.967 -49.117 1.00 66.02 1759 LEU A O 1
ATOM 19888 N N . ALA A 1 1376 ? 26.506 42.942 -50.855 1.00 55.90 1760 ALA A N 1
ATOM 19889 C CA . ALA A 1 1376 ? 25.798 44.203 -50.663 1.00 55.79 1760 ALA A CA 1
ATOM 19890 C C . ALA A 1 1376 ? 24.318 44.053 -50.997 1.00 54.68 1760 ALA A C 1
ATOM 19891 O O . ALA A 1 1376 ? 23.448 44.494 -50.233 1.00 54.54 1760 ALA A O 1
ATOM 19898 N N . ILE A 1 1377 ? 24.015 43.429 -52.140 1.00 68.66 1761 ILE A N 1
ATOM 19899 C CA . ILE A 1 1377 ? 22.624 43.182 -52.515 1.00 66.05 1761 ILE A CA 1
ATOM 19900 C C . ILE A 1 1377 ? 21.891 42.488 -51.377 1.00 67.17 1761 ILE A C 1
ATOM 19901 O O . ILE A 1 1377 ? 20.835 42.943 -50.924 1.00 68.56 1761 ILE A O 1
ATOM 19917 N N . TRP A 1 1378 ? 22.441 41.369 -50.900 1.00 59.98 1762 TRP A N 1
ATOM 19918 C CA . TRP A 1 1378 ? 21.776 40.618 -49.842 1.00 59.84 1762 TRP A CA 1
ATOM 19919 C C . TRP A 1 1378 ? 21.696 41.420 -48.550 1.00 60.66 1762 TRP A C 1
ATOM 19920 O O . TRP A 1 1378 ? 20.722 41.288 -47.801 1.00 60.44 1762 TRP A O 1
ATOM 19941 N N . GLU A 1 1379 ? 22.706 42.244 -48.265 1.00 54.78 1763 GLU A N 1
ATOM 19942 C CA . GLU A 1 1379 ? 22.647 43.102 -47.086 1.00 56.88 1763 GLU A CA 1
ATOM 19943 C C . GLU A 1 1379 ? 21.429 44.014 -47.147 1.00 57.66 1763 GLU A C 1
ATOM 19944 O O . GLU A 1 1379 ? 20.611 44.044 -46.218 1.00 58.47 1763 GLU A O 1
ATOM 19956 N N . VAL A 1 1380 ? 21.286 44.761 -48.245 1.00 58.73 1764 VAL A N 1
ATOM 19957 C CA . VAL A 1 1380 ? 20.111 45.615 -48.407 1.00 59.55 1764 VAL A CA 1
ATOM 19958 C C . VAL A 1 1380 ? 18.839 44.779 -48.363 1.00 60.13 1764 VAL A C 1
ATOM 19959 O O . VAL A 1 1380 ? 17.807 45.220 -47.846 1.00 60.90 1764 VAL A O 1
ATOM 19972 N N . ARG A 1 1381 ? 18.891 43.562 -48.907 1.00 64.28 1765 ARG A N 1
ATOM 19973 C CA . ARG A 1 1381 ? 17.720 42.694 -48.914 1.00 64.60 1765 ARG A CA 1
ATOM 19974 C C . ARG A 1 1381 ? 17.248 42.411 -47.494 1.00 68.36 1765 ARG A C 1
ATOM 19975 O O . ARG A 1 1381 ? 16.089 42.663 -47.148 1.00 69.04 1765 ARG A O 1
ATOM 19996 N N . THR A 1 1382 ? 18.140 41.887 -46.652 1.00 89.55 1766 THR A N 1
ATOM 19997 C CA . THR A 1 1382 ? 17.783 41.642 -45.259 1.00 93.00 1766 THR A CA 1
ATOM 19998 C C . THR A 1 1382 ? 17.325 42.926 -44.582 1.00 94.03 1766 THR A C 1
ATOM 19999 O O . THR A 1 1382 ? 16.349 42.923 -43.819 1.00 96.93 1766 THR A O 1
ATOM 20010 N N . TYR A 1 1383 ? 18.013 44.038 -44.855 1.00 72.04 1767 TYR A N 1
ATOM 20011 C CA . TYR A 1 1383 ? 17.620 45.309 -44.257 1.00 73.86 1767 TYR A CA 1
ATOM 20012 C C . TYR A 1 1383 ? 16.179 45.662 -44.605 1.00 73.31 1767 TYR A C 1
ATOM 20013 O O . TYR A 1 1383 ? 15.454 46.222 -43.777 1.00 73.89 1767 TYR A O 1
ATOM 20031 N N . LEU A 1 1384 ? 15.746 45.348 -45.828 1.00 63.15 1768 LEU A N 1
ATOM 20032 C CA . LEU A 1 1384 ? 14.365 45.618 -46.214 1.00 63.21 1768 LEU A CA 1
ATOM 20033 C C . LEU A 1 1384 ? 13.409 44.624 -45.568 1.00 62.22 1768 LEU A C 1
ATOM 20034 O O . LEU A 1 1384 ? 12.335 45.007 -45.089 1.00 62.73 1768 LEU A O 1
ATOM 20050 N N . ARG A 1 1385 ? 13.780 43.342 -45.547 1.00 95.81 1769 ARG A N 1
ATOM 20051 C CA . ARG A 1 1385 ? 12.917 42.328 -44.951 1.00 97.23 1769 ARG A CA 1
ATOM 20052 C C . ARG A 1 1385 ? 12.627 42.646 -43.490 1.00 100.65 1769 ARG A C 1
ATOM 20053 O O . ARG A 1 1385 ? 11.502 42.449 -43.017 1.00 101.78 1769 ARG A O 1
ATOM 20074 N N . ARG A 1 1386 ? 13.628 43.142 -42.759 1.00 85.00 1770 ARG A N 1
ATOM 20075 C CA . ARG A 1 1386 ? 13.408 43.508 -41.365 1.00 88.63 1770 ARG A CA 1
ATOM 20076 C C . ARG A 1 1386 ? 12.824 44.909 -41.228 1.00 88.34 1770 ARG A C 1
ATOM 20077 O O . ARG A 1 1386 ? 12.130 45.191 -40.245 1.00 90.13 1770 ARG A O 1
ATOM 20098 N N . LEU A 1 1387 ? 13.082 45.790 -42.196 1.00 102.43 1771 LEU A N 1
ATOM 20099 C CA . LEU A 1 1387 ? 12.585 47.159 -42.117 1.00 103.57 1771 LEU A CA 1
ATOM 20100 C C . LEU A 1 1387 ? 11.082 47.247 -42.341 1.00 104.35 1771 LEU A C 1
ATOM 20101 O O . LEU A 1 1387 ? 10.479 48.273 -42.006 1.00 105.31 1771 LEU A O 1
ATOM 20117 N N . TYR A 1 1388 ? 10.465 46.206 -42.898 1.00 100.85 1772 TYR A N 1
ATOM 20118 C CA . TYR A 1 1388 ? 9.030 46.213 -43.153 1.00 101.11 1772 TYR A CA 1
ATOM 20119 C C . TYR A 1 1388 ? 8.362 45.006 -42.507 1.00 102.80 1772 TYR A C 1
ATOM 20120 O O . TYR A 1 1388 ? 7.820 45.109 -41.401 1.00 104.60 1772 TYR A O 1
ATOM 20138 N N . SER A 1 1389 ? 8.395 43.859 -43.182 1.00 101.67 1773 SER A N 1
ATOM 20139 C CA . SER A 1 1389 ? 7.791 42.647 -42.649 1.00 103.56 1773 SER A CA 1
ATOM 20140 C C . SER A 1 1389 ? 8.445 41.438 -43.299 1.00 102.46 1773 SER A C 1
ATOM 20141 O O . SER A 1 1389 ? 8.905 41.503 -44.442 1.00 100.69 1773 SER A O 1
ATOM 20149 N N . LEU A 1 1390 ? 8.480 40.336 -42.555 1.00 113.55 1774 LEU A N 1
ATOM 20150 C CA . LEU A 1 1390 ? 9.063 39.092 -43.044 1.00 112.74 1774 LEU A CA 1
ATOM 20151 C C . LEU A 1 1390 ? 8.448 38.693 -44.381 1.00 110.27 1774 LEU A C 1
ATOM 20152 O O . LEU A 1 1390 ? 9.160 38.356 -45.326 1.00 107.52 1774 LEU A O 1
ATOM 20168 N N . ALA A 1 1410 ? 0.109 43.269 -51.202 1.00 100.23 1794 ALA A N 1
ATOM 20169 C CA . ALA A 1 1410 ? -0.546 44.491 -51.658 1.00 100.01 1794 ALA A CA 1
ATOM 20170 C C . ALA A 1 1410 ? -0.875 45.399 -50.477 1.00 100.79 1794 ALA A C 1
ATOM 20171 O O . ALA A 1 1410 ? -0.647 45.031 -49.326 1.00 104.20 1794 ALA A O 1
ATOM 20177 N N . ARG A 1 1411 ? -1.409 46.586 -50.780 1.00 123.42 1795 ARG A N 1
ATOM 20178 C CA . ARG A 1 1411 ? -1.792 47.604 -49.805 1.00 121.97 1795 ARG A CA 1
ATOM 20179 C C . ARG A 1 1411 ? -0.569 48.394 -49.348 1.00 120.88 1795 ARG A C 1
ATOM 20180 O O . ARG A 1 1411 ? 0.566 47.926 -49.505 1.00 118.72 1795 ARG A O 1
ATOM 20201 N N . PRO A 1 1412 ? -0.756 49.592 -48.792 1.00 93.98 1796 PRO A N 1
ATOM 20202 C CA . PRO A 1 1412 ? 0.397 50.408 -48.423 1.00 94.03 1796 PRO A CA 1
ATOM 20203 C C . PRO A 1 1412 ? 1.243 49.715 -47.375 1.00 92.62 1796 PRO A C 1
ATOM 20204 O O . PRO A 1 1412 ? 0.744 48.870 -46.609 1.00 94.86 1796 PRO A O 1
ATOM 20215 N N . PRO A 1 1413 ? 2.531 50.044 -47.298 1.00 103.67 1797 PRO A N 1
ATOM 20216 C CA . PRO A 1 1413 ? 3.412 49.424 -46.307 1.00 102.82 1797 PRO A CA 1
ATOM 20217 C C . PRO A 1 1413 ? 3.514 50.261 -45.037 1.00 103.05 1797 PRO A C 1
ATOM 20218 O O . PRO A 1 1413 ? 3.014 51.385 -44.954 1.00 103.01 1797 PRO A O 1
ATOM 20229 N N . VAL A 1 1414 ? 4.191 49.686 -44.044 1.00 82.72 1798 VAL A N 1
ATOM 20230 C CA . VAL A 1 1414 ? 4.431 50.349 -42.768 1.00 84.35 1798 VAL A CA 1
ATOM 20231 C C . VAL A 1 1414 ? 5.857 50.049 -42.328 1.00 79.47 1798 VAL A C 1
ATOM 20232 O O . VAL A 1 1414 ? 6.392 48.965 -42.580 1.00 77.60 1798 VAL A O 1
ATOM 20245 N N . LYS A 1 1415 ? 6.471 51.022 -41.663 1.00 104.57 1799 LYS A N 1
ATOM 20246 C CA . LYS A 1 1415 ? 7.846 50.916 -41.202 1.00 105.59 1799 LYS A CA 1
ATOM 20247 C C . LYS A 1 1415 ? 7.887 50.439 -39.755 1.00 112.93 1799 LYS A C 1
ATOM 20248 O O . LYS A 1 1415 ? 6.986 50.721 -38.961 1.00 111.31 1799 LYS A O 1
ATOM 20267 N N . VAL A 1 1416 ? 8.951 49.709 -39.418 1.00 90.91 1800 VAL A N 1
ATOM 20268 C CA . VAL A 1 1416 ? 9.126 49.210 -38.060 1.00 95.13 1800 VAL A CA 1
ATOM 20269 C C . VAL A 1 1416 ? 9.725 50.309 -37.185 1.00 100.85 1800 VAL A C 1
ATOM 20270 O O . VAL A 1 1416 ? 10.362 51.250 -37.665 1.00 101.28 1800 VAL A O 1
ATOM 20283 N N . GLN A 1 1417 ? 9.512 50.182 -35.876 1.00 113.44 1801 GLN A N 1
ATOM 20284 C CA . GLN A 1 1417 ? 9.902 51.215 -34.923 1.00 116.73 1801 GLN A CA 1
ATOM 20285 C C . GLN A 1 1417 ? 11.379 51.580 -35.036 1.00 119.17 1801 GLN A C 1
ATOM 20286 O O . GLN A 1 1417 ? 11.720 52.647 -35.558 1.00 118.98 1801 GLN A O 1
ATOM 20300 N N . GLY A 1 1418 ? 12.262 50.708 -34.553 1.00 114.81 1802 GLY A N 1
ATOM 20301 C CA . GLY A 1 1418 ? 13.674 51.033 -34.468 1.00 115.54 1802 GLY A CA 1
ATOM 20302 C C . GLY A 1 1418 ? 14.543 50.350 -35.503 1.00 112.18 1802 GLY A C 1
ATOM 20303 O O . GLY A 1 1418 ? 15.313 49.443 -35.174 1.00 111.06 1802 GLY A O 1
ATOM 20307 N N . VAL A 1 1419 ? 14.432 50.781 -36.759 1.00 136.20 1803 VAL A N 1
ATOM 20308 C CA . VAL A 1 1419 ? 15.312 50.310 -37.823 1.00 131.95 1803 VAL A CA 1
ATOM 20309 C C . VAL A 1 1419 ? 15.848 51.533 -38.554 1.00 130.12 1803 VAL A C 1
ATOM 20310 O O . VAL A 1 1419 ? 15.556 51.743 -39.736 1.00 127.97 1803 VAL A O 1
ATOM 20323 N N . THR A 1 1420 ? 16.633 52.347 -37.846 1.00 128.68 1804 THR A N 1
ATOM 20324 C CA . THR A 1 1420 ? 17.120 53.621 -38.363 1.00 126.53 1804 THR A CA 1
ATOM 20325 C C . THR A 1 1420 ? 17.664 53.483 -39.780 1.00 121.61 1804 THR A C 1
ATOM 20326 O O . THR A 1 1420 ? 17.063 53.991 -40.732 1.00 120.01 1804 THR A O 1
ATOM 20337 N N . GLY A 1 1421 ? 18.795 52.800 -39.929 1.00 106.68 1805 GLY A N 1
ATOM 20338 C CA . GLY A 1 1421 ? 19.413 52.632 -41.229 1.00 102.75 1805 GLY A CA 1
ATOM 20339 C C . GLY A 1 1421 ? 20.903 52.906 -41.217 1.00 101.26 1805 GLY A C 1
ATOM 20340 O O . GLY A 1 1421 ? 21.561 52.835 -42.258 1.00 98.99 1805 GLY A O 1
ATOM 20344 N N . ASP A 1 1422 ? 21.448 53.227 -40.042 1.00 85.32 1806 ASP A N 1
ATOM 20345 C CA . ASP A 1 1422 ? 22.884 53.464 -39.938 1.00 84.50 1806 ASP A CA 1
ATOM 20346 C C . ASP A 1 1422 ? 23.662 52.158 -40.027 1.00 79.77 1806 ASP A C 1
ATOM 20347 O O . ASP A 1 1422 ? 24.741 52.110 -40.630 1.00 78.83 1806 ASP A O 1
ATOM 20356 N N . LYS A 1 1423 ? 23.126 51.086 -39.438 1.00 99.87 1807 LYS A N 1
ATOM 20357 C CA . LYS A 1 1423 ? 23.810 49.797 -39.473 1.00 96.90 1807 LYS A CA 1
ATOM 20358 C C . LYS A 1 1423 ? 23.989 49.307 -40.904 1.00 93.03 1807 LYS A C 1
ATOM 20359 O O . LYS A 1 1423 ? 25.067 48.828 -41.274 1.00 91.96 1807 LYS A O 1
ATOM 20378 N N . VAL A 1 1424 ? 22.941 49.415 -41.723 1.00 82.40 1808 VAL A N 1
ATOM 20379 C CA . VAL A 1 1424 ? 23.022 48.937 -43.099 1.00 79.04 1808 VAL A CA 1
ATOM 20380 C C . VAL A 1 1424 ? 23.985 49.796 -43.911 1.00 79.18 1808 VAL A C 1
ATOM 20381 O O . VAL A 1 1424 ? 24.715 49.290 -44.770 1.00 78.19 1808 VAL A O 1
ATOM 20394 N N . TRP A 1 1425 ? 24.004 51.105 -43.656 1.00 74.53 1809 TRP A N 1
ATOM 20395 C CA . TRP A 1 1425 ? 24.930 51.993 -44.351 1.00 74.28 1809 TRP A CA 1
ATOM 20396 C C . TRP A 1 1425 ? 26.375 51.638 -44.013 1.00 76.38 1809 TRP A C 1
ATOM 20397 O O . TRP A 1 1425 ? 27.184 51.322 -44.898 1.00 75.79 1809 TRP A O 1
ATOM 20418 N N . GLU A 1 1426 ? 26.710 51.679 -42.722 1.00 89.38 1810 GLU A N 1
ATOM 20419 C CA . GLU A 1 1426 ? 28.044 51.303 -42.268 1.00 91.67 1810 GLU A CA 1
ATOM 20420 C C . GLU A 1 1426 ? 28.458 49.949 -42.831 1.00 92.04 1810 GLU A C 1
ATOM 20421 O O . GLU A 1 1426 ? 29.560 49.797 -43.369 1.00 92.75 1810 GLU A O 1
ATOM 20433 N N . GLU A 1 1427 ? 27.581 48.950 -42.717 1.00 101.39 1811 GLU A N 1
ATOM 20434 C CA . GLU A 1 1427 ? 27.931 47.610 -43.176 1.00 101.80 1811 GLU A CA 1
ATOM 20435 C C . GLU A 1 1427 ? 28.161 47.585 -44.681 1.00 98.51 1811 GLU A C 1
ATOM 20436 O O . GLU A 1 1427 ? 29.061 46.890 -45.167 1.00 98.55 1811 GLU A O 1
ATOM 20448 N N . ILE A 1 1428 ? 27.356 48.332 -45.439 1.00 68.36 1812 ILE A N 1
ATOM 20449 C CA . ILE A 1 1428 ? 27.577 48.433 -46.879 1.00 66.54 1812 ILE A CA 1
ATOM 20450 C C . ILE A 1 1428 ? 28.974 48.971 -47.156 1.00 65.88 1812 ILE A C 1
ATOM 20451 O O . ILE A 1 1428 ? 29.700 48.452 -48.012 1.00 65.37 1812 ILE A O 1
ATOM 20467 N N . ASN A 1 1429 ? 29.374 50.021 -46.434 1.00 78.08 1813 ASN A N 1
ATOM 20468 C CA . ASN A 1 1429 ? 30.727 50.545 -46.603 1.00 77.97 1813 ASN A CA 1
ATOM 20469 C C . ASN A 1 1429 ? 31.767 49.476 -46.282 1.00 78.69 1813 ASN A C 1
ATOM 20470 O O . ASN A 1 1429 ? 32.728 49.279 -47.036 1.00 79.37 1813 ASN A O 1
ATOM 20481 N N . ASN A 1 1430 ? 31.586 48.773 -45.161 1.00 88.93 1814 ASN A N 1
ATOM 20482 C CA . ASN A 1 1430 ? 32.509 47.705 -44.789 1.00 91.08 1814 ASN A CA 1
ATOM 20483 C C . ASN A 1 1430 ? 32.682 46.713 -45.931 1.00 89.87 1814 ASN A C 1
ATOM 20484 O O . ASN A 1 1430 ? 33.807 46.383 -46.322 1.00 88.81 1814 ASN A O 1
ATOM 20495 N N . ILE A 1 1431 ? 31.568 46.224 -46.480 1.00 69.10 1815 ILE A N 1
ATOM 20496 C CA . ILE A 1 1431 ? 31.636 45.314 -47.619 1.00 67.42 1815 ILE A CA 1
ATOM 20497 C C . ILE A 1 1431 ? 32.395 45.965 -48.766 1.00 68.18 1815 ILE A C 1
ATOM 20498 O O . ILE A 1 1431 ? 33.211 45.321 -49.437 1.00 68.78 1815 ILE A O 1
ATOM 20514 N N . MET A 1 1432 ? 32.149 47.254 -48.999 1.00 67.91 1816 MET A N 1
ATOM 20515 C CA . MET A 1 1432 ? 32.762 47.989 -50.098 1.00 68.63 1816 MET A CA 1
ATOM 20516 C C . MET A 1 1432 ? 34.185 48.439 -49.792 1.00 72.15 1816 MET A C 1
ATOM 20517 O O . MET A 1 1432 ? 34.748 49.225 -50.562 1.00 72.66 1816 MET A O 1
ATOM 20531 N N . GLY A 1 1433 ? 34.773 47.970 -48.691 1.00 105.75 1817 GLY A N 1
ATOM 20532 C CA . GLY A 1 1433 ? 36.176 48.196 -48.410 1.00 110.50 1817 GLY A CA 1
ATOM 20533 C C . GLY A 1 1433 ? 37.064 46.987 -48.601 1.00 112.76 1817 GLY A C 1
ATOM 20534 O O . GLY A 1 1433 ? 38.237 47.032 -48.206 1.00 117.34 1817 GLY A O 1
ATOM 20538 N N . ALA A 1 1434 ? 36.564 45.905 -49.206 1.00 100.00 1818 ALA A N 1
ATOM 20539 C CA . ALA A 1 1434 ? 37.345 44.676 -49.305 1.00 102.06 1818 ALA A CA 1
ATOM 20540 C C . ALA A 1 1434 ? 38.533 44.847 -50.245 1.00 103.97 1818 ALA A C 1
ATOM 20541 O O . ALA A 1 1434 ? 39.660 44.464 -49.910 1.00 107.49 1818 ALA A O 1
ATOM 20548 N N . LEU A 1 1435 ? 38.304 45.414 -51.428 1.00 91.30 1819 LEU A N 1
ATOM 20549 C CA . LEU A 1 1435 ? 39.368 45.569 -52.416 1.00 94.69 1819 LEU A CA 1
ATOM 20550 C C . LEU A 1 1435 ? 40.323 46.703 -52.097 1.00 95.00 1819 LEU A C 1
ATOM 20551 O O . LEU A 1 1435 ? 41.112 47.090 -52.968 1.00 95.45 1819 LEU A O 1
ATOM 20567 N N . SER A 1 1436 ? 40.275 47.246 -50.883 1.00 92.49 1820 SER A N 1
ATOM 20568 C CA . SER A 1 1436 ? 41.216 48.266 -50.442 1.00 98.95 1820 SER A CA 1
ATOM 20569 C C . SER A 1 1436 ? 42.170 47.739 -49.380 1.00 103.79 1820 SER A C 1
ATOM 20570 O O . SER A 1 1436 ? 42.895 48.525 -48.763 1.00 109.44 1820 SER A O 1
ATOM 20578 N N . GLY A 1 1437 ? 42.188 46.427 -49.159 1.00 107.85 1821 GLY A N 1
ATOM 20579 C CA . GLY A 1 1437 ? 43.036 45.822 -48.152 1.00 110.01 1821 GLY A CA 1
ATOM 20580 C C . GLY A 1 1437 ? 44.492 45.755 -48.586 1.00 109.64 1821 GLY A C 1
ATOM 20581 O O . GLY A 1 1437 ? 44.933 46.600 -49.366 1.00 111.17 1821 GLY A O 1
ATOM 20585 N N . GLY A 1 1438 ? 45.247 44.772 -48.100 1.00 140.44 1822 GLY A N 1
ATOM 20586 C CA . GLY A 1 1438 ? 44.752 43.733 -47.213 1.00 139.13 1822 GLY A CA 1
ATOM 20587 C C . GLY A 1 1438 ? 44.070 42.607 -47.969 1.00 137.35 1822 GLY A C 1
ATOM 20588 O O . GLY A 1 1438 ? 42.848 42.579 -48.098 1.00 133.21 1822 GLY A O 1
ATOM 20592 N N . ARG A 1 1439 ? 44.872 41.672 -48.480 1.00 121.65 1823 ARG A N 1
ATOM 20593 C CA . ARG A 1 1439 ? 44.322 40.527 -49.198 1.00 116.46 1823 ARG A CA 1
ATOM 20594 C C . ARG A 1 1439 ? 43.467 39.646 -48.294 1.00 113.05 1823 ARG A C 1
ATOM 20595 O O . ARG A 1 1439 ? 42.583 38.933 -48.789 1.00 109.48 1823 ARG A O 1
ATOM 20616 N N . GLU A 1 1440 ? 43.703 39.691 -46.980 1.00 126.70 1824 GLU A N 1
ATOM 20617 C CA . GLU A 1 1440 ? 42.908 38.907 -46.042 1.00 125.04 1824 GLU A CA 1
ATOM 20618 C C . GLU A 1 1440 ? 41.419 39.164 -46.239 1.00 119.89 1824 GLU A C 1
ATOM 20619 O O . GLU A 1 1440 ? 40.644 38.239 -46.501 1.00 117.79 1824 GLU A O 1
ATOM 20631 N N . ARG A 1 1441 ? 41.000 40.427 -46.112 1.00 108.89 1825 ARG A N 1
ATOM 20632 C CA . ARG A 1 1441 ? 39.585 40.747 -46.268 1.00 104.77 1825 ARG A CA 1
ATOM 20633 C C . ARG A 1 1441 ? 39.102 40.455 -47.682 1.00 100.80 1825 ARG A C 1
ATOM 20634 O O . ARG A 1 1441 ? 37.929 40.113 -47.877 1.00 97.92 1825 ARG A O 1
ATOM 20655 N N . MET A 1 1442 ? 39.984 40.576 -48.679 1.00 105.46 1826 MET A N 1
ATOM 20656 C CA . MET A 1 1442 ? 39.623 40.150 -50.027 1.00 103.27 1826 MET A CA 1
ATOM 20657 C C . MET A 1 1442 ? 39.198 38.689 -50.035 1.00 101.41 1826 MET A C 1
ATOM 20658 O O . MET A 1 1442 ? 38.283 38.305 -50.772 1.00 98.97 1826 MET A O 1
ATOM 20672 N N . VAL A 1 1443 ? 39.854 37.855 -49.225 1.00 105.30 1827 VAL A N 1
ATOM 20673 C CA . VAL A 1 1443 ? 39.479 36.445 -49.181 1.00 104.25 1827 VAL A CA 1
ATOM 20674 C C . VAL A 1 1443 ? 38.266 36.224 -48.280 1.00 102.83 1827 VAL A C 1
ATOM 20675 O O . VAL A 1 1443 ? 37.433 35.356 -48.565 1.00 101.27 1827 VAL A O 1
ATOM 20688 N N . ARG A 1 1444 ? 38.137 36.984 -47.188 1.00 106.57 1828 ARG A N 1
ATOM 20689 C CA . ARG A 1 1444 ? 36.961 36.835 -46.335 1.00 105.65 1828 ARG A CA 1
ATOM 20690 C C . ARG A 1 1444 ? 35.689 37.246 -47.063 1.00 102.06 1828 ARG A C 1
ATOM 20691 O O . ARG A 1 1444 ? 34.603 36.769 -46.721 1.00 101.17 1828 ARG A O 1
ATOM 20712 N N . ALA A 1 1445 ? 35.795 38.136 -48.050 1.00 81.48 1829 ALA A N 1
ATOM 20713 C CA . ALA A 1 1445 ? 34.631 38.468 -48.862 1.00 78.67 1829 ALA A CA 1
ATOM 20714 C C . ALA A 1 1445 ? 34.176 37.259 -49.670 1.00 76.80 1829 ALA A C 1
ATOM 20715 O O . ALA A 1 1445 ? 33.009 36.852 -49.600 1.00 75.74 1829 ALA A O 1
ATOM 20722 N N . CYS A 1 1446 ? 35.093 36.665 -50.437 1.00 81.12 1830 CYS A N 1
ATOM 20723 C CA . CYS A 1 1446 ? 34.761 35.463 -51.195 1.00 80.93 1830 CYS A CA 1
ATOM 20724 C C . CYS A 1 1446 ? 34.226 34.370 -50.280 1.00 81.56 1830 CYS A C 1
ATOM 20725 O O . CYS A 1 1446 ? 33.280 33.660 -50.637 1.00 81.06 1830 CYS A O 1
ATOM 20733 N N . LYS A 1 1447 ? 34.816 34.223 -49.093 1.00 74.69 1831 LYS A N 1
ATOM 20734 C CA . LYS A 1 1447 ? 34.340 33.221 -48.145 1.00 75.81 1831 LYS A CA 1
ATOM 20735 C C . LYS A 1 1447 ? 32.904 33.508 -47.722 1.00 73.52 1831 LYS A C 1
ATOM 20736 O O . LYS A 1 1447 ? 32.028 32.639 -47.817 1.00 72.61 1831 LYS A O 1
ATOM 20755 N N . ASP A 1 1448 ? 32.648 34.729 -47.244 1.00 91.43 1832 ASP A N 1
ATOM 20756 C CA . ASP A 1 1448 ? 31.300 35.107 -46.835 1.00 90.54 1832 ASP A CA 1
ATOM 20757 C C . ASP A 1 1448 ? 30.301 34.936 -47.970 1.00 86.09 1832 ASP A C 1
ATOM 20758 O O . ASP A 1 1448 ? 29.105 34.749 -47.719 1.00 84.62 1832 ASP A O 1
ATOM 20767 N N . LEU A 1 1449 ? 30.762 35.008 -49.221 1.00 82.04 1833 LEU A N 1
ATOM 20768 C CA . LEU A 1 1449 ? 29.865 34.772 -50.346 1.00 79.92 1833 LEU A CA 1
ATOM 20769 C C . LEU A 1 1449 ? 29.617 33.282 -50.553 1.00 81.08 1833 LEU A C 1
ATOM 20770 O O . LEU A 1 1449 ? 28.487 32.872 -50.838 1.00 79.45 1833 LEU A O 1
ATOM 20786 N N . VAL A 1 1450 ? 30.658 32.457 -50.411 1.00 69.52 1834 VAL A N 1
ATOM 20787 C CA . VAL A 1 1450 ? 30.484 31.013 -50.544 1.00 71.85 1834 VAL A CA 1
ATOM 20788 C C . VAL A 1 1450 ? 29.560 30.484 -49.457 1.00 73.60 1834 VAL A C 1
ATOM 20789 O O . VAL A 1 1450 ? 28.820 29.516 -49.676 1.00 73.33 1834 VAL A O 1
ATOM 20802 N N . GLU A 1 1451 ? 29.582 31.100 -48.275 1.00 86.61 1835 GLU A N 1
ATOM 20803 C CA . GLU A 1 1451 ? 28.759 30.640 -47.164 1.00 88.32 1835 GLU A CA 1
ATOM 20804 C C . GLU A 1 1451 ? 27.378 31.279 -47.147 1.00 88.81 1835 GLU A C 1
ATOM 20805 O O . GLU A 1 1451 ? 26.414 30.636 -46.713 1.00 89.01 1835 GLU A O 1
ATOM 20817 N N . LEU A 1 1452 ? 27.258 32.529 -47.602 1.00 73.62 1836 LEU A N 1
ATOM 20818 C CA . LEU A 1 1452 ? 25.945 33.156 -47.712 1.00 73.84 1836 LEU A CA 1
ATOM 20819 C C . LEU A 1 1452 ? 25.004 32.305 -48.553 1.00 71.85 1836 LEU A C 1
ATOM 20820 O O . LEU A 1 1452 ? 23.800 32.235 -48.280 1.00 70.67 1836 LEU A O 1
ATOM 20836 N N . MET A 1 1453 ? 25.535 31.656 -49.581 1.00 102.98 1837 MET A N 1
ATOM 20837 C CA . MET A 1 1453 ? 24.769 30.765 -50.445 1.00 103.56 1837 MET A CA 1
ATOM 20838 C C . MET A 1 1453 ? 25.425 29.390 -50.414 1.00 106.44 1837 MET A C 1
ATOM 20839 O O . MET A 1 1453 ? 26.099 28.984 -51.365 1.00 106.74 1837 MET A O 1
ATOM 20853 N N . SER A 1 1454 ? 25.225 28.676 -49.310 1.00 87.22 1838 SER A N 1
ATOM 20854 C CA . SER A 1 1454 ? 25.831 27.367 -49.124 1.00 89.84 1838 SER A CA 1
ATOM 20855 C C . SER A 1 1454 ? 25.412 26.414 -50.236 1.00 88.48 1838 SER A C 1
ATOM 20856 O O . SER A 1 1454 ? 24.271 25.940 -50.261 1.00 88.61 1838 SER A O 1
ATOM 20864 N N . ILE A 1 1455 ? 26.331 26.128 -51.157 1.00 91.86 1839 ILE A N 1
ATOM 20865 C CA . ILE A 1 1455 ? 26.045 25.277 -52.307 1.00 89.80 1839 ILE A CA 1
ATOM 20866 C C . ILE A 1 1455 ? 26.449 23.844 -51.986 1.00 89.66 1839 ILE A C 1
ATOM 20867 O O . ILE A 1 1455 ? 25.602 23.010 -51.644 1.00 90.13 1839 ILE A O 1
ATOM 20883 N N . ASP A 1 1456 ? 27.740 23.549 -52.094 1.00 99.87 1840 ASP A N 1
ATOM 20884 C CA . ASP A 1 1456 ? 28.245 22.208 -51.829 1.00 100.96 1840 ASP A CA 1
ATOM 20885 C C . ASP A 1 1456 ? 28.207 21.896 -50.337 1.00 101.78 1840 ASP A C 1
ATOM 20886 O O . ASP A 1 1456 ? 27.831 22.740 -49.523 1.00 101.72 1840 ASP A O 1
#

B-factor: mean 58.36, std 29.25, range [8.2, 211.44]

Secondary structure (DSSP, 8-state):
-----HHHHHHHHHHHHHHHHHHHHHHHHHHHHSSS--SSEEE-SSS-EEE-HHHHHHHHHHHHHHHHTT-GGGS-SHHHHHHHHHHHHHHHHTSS------TT--TTHHHHHHTTHHHHHHHHHHHHHHHHHTTS----GGG--HHHHHHHHHHHHHHIIIIIHHHHH----TTTHHHHHHHHTTHHHHHHHHHHHHHHHHHHHHHHHHS---HHHHHHHHHHHHHHHT----SSTTSSSS-HHHHHHHHHHHHHHHHHHHHH-GGGHHHHHHHHHHHTTTS-GGGSS--EE-TTS-EE-HHHHHHHHHHHGGG----SHHHHHHSHHHHHHHHHHHHHHHHHHHHHHHHHHHHHHHHHHH----HHHHHHHHHHHHHTTT-TT-THHHHHHHHHHHHHHHHHH-SSS-HHHHHHHHHHHHHHHHHHHHHHHHHHHHHTS----HHHHHHHHHHHHHHTT---HHHHT-TTSHHHHHHHHHHHH----HHHHHHHHHHHHHHHHHHHHHHHH--S--HHHHHHHHHHHHHHHHHHH-TTHHHHH-------HHHHHHHHHHHHHTSTTGGGHHHHHHHHHHGGG-SSTTHHHHHHHHHHHHHHH-GGGGSSS-HHHHHHHHHTT-SSHHHHHHHHHHHHHHHHH-THHHHHHHHHHHHGGG-SSHHHHHHHHHHHHHHHHH---HHHHHHHHHHHHHTTS-SSHHHHHHHHHHHHHHTS---HHHHHHHHHHHHHHSS-SHHHHHHHHHHHSSSSSSHHHHHHHHHHHHHHHHHTT----SSPPPHHHHHHHHHHHHHH-GGG--HHHHTTSHHHHHGGGT---HHHHHHHHHHHHHHGGG-SS--HHHHHHHHHHHSGGGGTS-HHHHHHHHHHHHHHHHHSS--HHHHHHHHHHHHHHHHHHHHHTTS---TTHHHHHHHHHHHHHHHHHH---GGGTTTTTTTSTT--SS-SHHHHHHHHGGGGSTTS-HHHHHHHHHHHHHHHHHSGGGTTSHHHHHHHHHHHHHT-HHHHHHHHHHHHHHHHHHHHHH----HHHHHHHHHHHHHHHHHHHTT--SHHHHHHHHHHHHHHHHT-S-GGGTHHHHHHHTT-SSHHHHHHHHHHHHHHHHH-HHHHTT-HHHHHHHHHHHHHHTS----SB-SSS--BTTHHHHHHHHHH-THHHHHHHHHHHHTT---SS-----HHHHHHHHHHHHHHS---S-HHHHHHHHHHHHHHHHHHHHHHHHHHHHH--HHHHHHHHHHHHHHHHHHHHHHHHS---------TT--SHHHHHHHHHHTTGGGS-HHHHHHHHHHHHHHTT--

Foldseek 3Di:
DQDDDLVSLLVVLQVVLVVLLVVLVVLFVVCLVDVQAGPFWGHDDNVAIAGWLVSLVVNLVSLVSNLVSVNNQVRDPVSVLVLLVSLVVLLVVCQVPQLADDLQDALVVVVVSLVCLGSLSRNLSSLLSLLSLVQRPDDDPSSDDLVSLVSLLSSLQSCLVGPLQCQQPAFCDPNRVRVLVSLLVPQVSVVVVLVSSLSSLLSVLSRVVRDPDDPVSLVSLLVSLLSLLLRRHDDDPPTGSYDSVSSVSSNLSSLSSLLSSLLVDVVCNLVSLLVSLVVVLPDPCVSQDFPAADPVGDTARSSLVSLLLSLLCLLCVDDDLQVLLQVVVVLLVVLCVVQVSSVVVSLVSLCSNLCNQLVCCPPHNSVVVVVRSLVVLLVCPLPLLRVSSLSNLLVNLVVLVVQCPDPPHDPVSVLSSLLSLLVLLLSLLLLLLVLQVLLPDDDPDPLSPLLNVLNVCLSPVNDDLLQLLACSALLVLLLLQLVVVDDPNSSSVSSNLSSLSVSSVSLSCVLVVDDDPPSNSSSSSSSSSVQSVVCSVPVCSDVVVDDDDHHDPSSNSSSSSSVSSPDSSSVCNVVSLVVLLVCCPPDDPPSNVSSLVSVLSSCVSHVCCLDDPRVLVVSLLVQLVDPDDVSVLVSLVSLLSNCVSPVVCVVVCLVSLLVLCPPPDPVSNLSSLVSLLVSLVVDLDLVSVLSSLLSLLVQCPPPDDVSNVSSLVSCCVNQQDDVLLVNLQSVLSNVVVDDRQVSVLVSLQVAQPPPDDQNVPSPVSVLVSLVVLLVVQLDDDDPGDDNLSSLSNVQSVLVNPLVSDDVVSLVSCVVVLLCLLPPPPVSSLLSSLSSLLSRVLVDDVLPPVVLVVSLVSLPVSLQPDDLVSNLSSLLSNQSSCVSPVDDVVVVVLLLVLLVLLVVLVVVCVPPVDDPPSLVSNLSSLSSLQSCLQRPFVLVPLPSNCVSVVPDDDSGSLVVSLVSLLVQLDPVHDPSRNQSSLLSNLSNCLRVVVCVPDPSHVVSLVVVLVVVDQRSVVSNLVSLLSNLVVVVVVVCVDCLVSNLVVCVVCVVSLLCLLLVEQDVSVLSSVSSVLSCQVVPSDDCVSPQLSLLQQLLHPNVSSVVSSLVSNLVCCVVPVVVVLVCLVVSLVSNQCSCCNYVNHNAQFDDPPTAGSCLSVVVSVVVVDDCSSLVSLLVLLVLLADDLPAFLQGPSLSSLRNSLSNVLDHQDFFPVSVVSNLVSLVVRCVPVLVVLLVVCVVPVVLLSSLSVLLSNVLSVLSSVLVCQQWHCGDTTDGDDPSSCVVSVVVNVVSVCQSVDDCPSSVVSSVCSCVVDVDD

Radius of gyration: 50.07 Å; Cα contacts (8 Å, |Δi|>4): 1656; chains: 1; bounding box: 105×98×144 Å

Organism: Chaetomium thermophilum (strain DSM 1495 / CBS 144.50 / IMI 039719) (NCBI:txid759272)